Protein AF-0000000071220854 (afdb_homodimer)

Solvent-accessible surface area (backbone atoms only — not comparable to full-atom values): 55830 Å² total; per-residue (Å²): 119,66,70,58,49,54,53,47,48,48,49,49,48,47,48,51,52,54,67,67,48,72,65,45,36,37,39,36,44,39,62,65,57,42,68,79,67,50,44,60,49,50,54,44,56,51,50,40,38,72,66,55,21,32,37,39,38,36,27,36,70,72,73,80,92,71,87,46,96,46,49,45,75,45,78,46,44,78,38,34,65,64,55,69,74,56,58,48,50,59,39,39,71,69,65,60,48,50,63,56,44,46,71,75,58,38,54,66,44,38,51,50,29,43,45,51,56,66,64,28,68,72,53,40,57,50,70,34,88,85,41,83,66,75,52,51,34,32,38,35,50,60,79,73,43,64,34,63,54,51,54,32,64,76,52,69,32,38,31,33,34,36,20,62,83,43,81,44,64,62,58,33,47,48,45,30,40,78,72,49,47,35,38,66,63,34,28,75,46,29,83,69,37,42,82,88,64,57,69,68,59,41,47,50,31,44,53,53,48,53,50,49,45,51,44,41,63,72,42,52,48,54,53,28,44,53,57,33,30,73,77,70,40,92,69,75,64,53,67,61,56,57,55,57,43,25,36,34,44,28,49,45,43,62,77,74,38,68,29,46,56,35,51,60,31,60,43,66,30,58,67,54,57,61,63,93,74,58,60,81,68,56,69,69,57,43,52,53,54,69,62,23,82,75,13,28,33,41,36,39,45,68,93,74,36,51,55,65,68,48,54,66,69,56,53,49,45,51,44,57,49,49,62,70,43,84,36,32,33,42,33,45,27,71,56,88,64,86,86,61,43,91,54,49,45,76,34,66,76,70,63,59,67,37,53,55,59,38,85,40,54,44,36,36,37,29,23,23,48,68,68,56,52,43,47,29,34,72,52,41,43,27,35,41,17,38,42,48,62,59,54,8,42,29,44,20,50,43,35,31,75,66,44,24,33,42,67,51,56,67,85,72,63,46,69,66,57,51,48,51,50,53,52,45,56,58,67,41,60,60,22,48,55,37,23,45,52,51,28,51,57,72,68,65,59,97,61,59,54,55,61,50,51,46,50,50,54,50,45,30,48,77,54,72,23,36,68,51,32,42,28,63,55,36,79,43,59,74,54,58,53,84,42,45,54,53,50,48,50,50,44,54,53,49,50,50,52,53,52,50,51,50,49,50,50,50,50,49,49,52,50,50,54,51,50,53,54,53,53,55,55,60,68,74,105,119,70,71,57,49,54,52,47,49,49,49,49,48,47,48,52,52,54,67,66,50,72,64,45,35,37,38,34,43,40,63,64,59,43,68,79,67,51,44,61,47,50,54,43,56,51,49,41,38,73,65,55,22,32,35,41,38,37,27,34,69,73,73,79,93,70,88,48,96,47,47,43,75,46,78,46,44,77,37,34,65,65,56,69,74,56,57,46,51,57,39,38,70,70,64,61,46,51,62,55,44,46,73,74,60,38,57,66,44,38,50,49,30,44,46,50,57,69,63,26,68,72,53,40,56,50,69,34,90,86,39,82,65,73,51,50,34,32,38,35,51,60,83,71,45,63,33,62,53,51,54,30,64,76,50,69,30,39,32,34,35,36,19,64,82,41,82,44,66,64,57,33,47,48,46,29,40,79,70,48,49,36,39,64,65,34,28,74,47,29,81,69,38,42,80,88,65,55,69,68,60,42,46,50,31,44,51,53,47,53,51,49,45,51,44,41,65,70,44,52,49,54,52,27,45,54,56,32,31,74,77,72,39,92,69,77,63,52,67,59,56,57,55,57,40,26,36,34,44,27,48,46,45,62,77,74,38,70,30,46,55,36,52,61,32,58,44,68,30,60,66,55,58,62,62,95,74,57,61,79,68,57,68,69,58,43,52,53,54,70,62,23,82,75,13,27,33,40,35,38,44,68,92,74,37,52,55,65,67,46,56,68,68,56,53,49,45,51,44,57,46,49,60,68,43,86,37,32,33,41,32,46,27,72,54,88,62,86,85,60,42,91,52,49,46,75,35,65,76,70,62,57,67,38,54,54,60,37,85,41,54,44,35,37,36,29,23,23,49,67,70,57,51,43,46,29,34,71,54,42,41,26,35,41,17,36,43,46,62,58,54,8,42,30,44,20,50,45,36,31,74,65,44,24,34,41,69,51,57,68,85,72,64,46,67,65,58,52,49,50,49,54,51,44,57,58,67,42,60,62,23,48,55,38,24,45,53,51,29,51,58,71,66,66,58,99,61,59,56,55,60,50,52,47,50,49,55,51,44,32,49,76,53,73,21,36,65,52,33,43,28,64,56,36,79,46,60,74,55,58,51,83,42,46,55,53,50,47,52,52,45,53,52,49,50,51,51,52,52,50,52,49,50,48,50,49,51,49,50,52,50,50,52,51,51,53,52,53,53,55,55,60,70,75,104

Secondary structure (DSSP, 8-state):
-HHHHHHHHHHHHHHHHHHH----EEEEEE----HHHHGGGHHHHHHHHHTT-EEEEEESSPPTT---TTEEEEE-GGGGGGTTT--HHHHHHTT--HHHHIIIIIHHHHHHHHHHHHT-HHHHHHHSTT-----SEEEEE-SS-GGGGHHHHHHT--EEEEEBTB--HHHHHHTT----TTSTT-GGGGGG--SS--HHHHHHHHHHHHHHHHHIIIIIHHHHHHHHHHHH-S-S-HHHHHHT--EEEEE--GGGS----B-TTEEEE--TT--SSPPPPPHHHHHHHHT-TT-EEEEE-TTTS-GGGS-HHHHHHHHHHHHHSSSEEEEE-SS--TT--TTEEEESS--HHHHHHSTTEEEEEE---HHHHHHHHHHT--EEE---STTHHHHHHHHHHTTSEEE--TTT--HHHHHHHHHHHHH-HHHHHHHHHHHHHHH--SS-HHHHHHHHHHHHHHTTS-GGGS-GGGGS-GGGGGGHHHHHHHHHHHHHHHHHHHHHHHHHHHHHHHHHHHHHHHHH-/-HHHHHHHHHHHHHHHHHHH----EEEEEE----HHHHGGGHHHHHHHHHTT-EEEEEESSPPTT---TTEEEEE-GGGGGGTTT--HHHHHHTT--HHHHIIIIIHHHHHHHHHHHHT-HHHHHHHSTT-----SEEEEE-SS-GGGGHHHHHHT--EEEEEBTB--HHHHHHTT----TTSTT-GGGGGG--SS--HHHHHHHHHHHHHHHHHIIIIIHHHHHHHHHHHH-S-S-HHHHHHT--EEEEE--GGGS----B-TTEEEE--TT--SSPPPPPHHHHHHHHT-TT-EEEEE-TTTS-GGGS-HHHHHHHHHHHHHSSSEEEEE-SS--TT--TTEEEESS--HHHHHHSTTEEEEEE---HHHHHHHHHHT--EEE---STTHHHHHHHHHHTTSEEE--GGG--HHHHHHHHHHHHH-HHHHHHHHHHHHHHH--SS-HHHHHHHHHHHHHHTTS-GGGS-GGGGS-GGGGGGHHHHHHHHHHHHHHHHHHHHHHHHHHHHHHHHHHHHHHHHH-

Structure (mmCIF, N/CA/C/O backbone):
data_AF-0000000071220854-model_v1
#
loop_
_entity.id
_entity.type
_entity.pdbx_description
1 polymer 'UDP-glycosyltransferase UGT5-like'
#
loop_
_atom_site.group_PDB
_atom_site.id
_atom_site.type_symbol
_atom_site.label_atom_id
_atom_site.label_alt_id
_atom_site.label_comp_id
_atom_site.label_asym_id
_atom_site.label_entity_id
_atom_site.label_seq_id
_atom_site.pdbx_PDB_ins_code
_atom_site.Cartn_x
_atom_site.Cartn_y
_atom_site.Cartn_z
_atom_site.occupancy
_atom_site.B_iso_or_equiv
_atom_site.auth_seq_id
_atom_site.auth_comp_id
_atom_site.auth_asym_id
_atom_site.auth_atom_id
_atom_site.pdbx_PDB_model_num
ATOM 1 N N . MET A 1 1 ? 38.562 12.055 -43.438 1 40.16 1 MET A N 1
ATOM 2 C CA . MET A 1 1 ? 37.5 11.094 -43.125 1 40.16 1 MET A CA 1
ATOM 3 C C . MET A 1 1 ? 37.25 11.023 -41.625 1 40.16 1 MET A C 1
ATOM 5 O O . MET A 1 1 ? 36.25 10.453 -41.188 1 40.16 1 MET A O 1
ATOM 9 N N . LYS A 1 2 ? 38.25 11.383 -40.844 1 58.16 2 LYS A N 1
ATOM 10 C CA . LYS A 1 2 ? 38.156 11.312 -39.406 1 58.16 2 LYS A CA 1
ATOM 11 C C . LYS A 1 2 ? 37.312 12.438 -38.844 1 58.16 2 LYS A C 1
ATOM 13 O O . LYS A 1 2 ? 36.594 12.242 -37.844 1 58.16 2 LYS A O 1
ATOM 18 N N . HIS A 1 3 ? 37.312 13.57 -39.438 1 63.38 3 HIS A N 1
ATOM 19 C CA . HIS A 1 3 ? 36.531 14.688 -38.906 1 63.38 3 HIS A CA 1
ATOM 20 C C . HIS A 1 3 ? 35.062 14.461 -39.094 1 63.38 3 HIS A C 1
ATOM 22 O O . HIS A 1 3 ? 34.25 14.898 -38.281 1 63.38 3 HIS A O 1
ATOM 28 N N . HIS A 1 4 ? 34.719 13.586 -40.031 1 66.75 4 HIS A N 1
ATOM 29 C CA . HIS A 1 4 ? 33.312 13.367 -40.312 1 66.75 4 HIS A CA 1
ATOM 30 C C . HIS A 1 4 ? 32.719 12.352 -39.344 1 66.75 4 HIS A C 1
ATOM 32 O O . HIS A 1 4 ? 31.531 12.445 -38.969 1 66.75 4 HIS A O 1
ATOM 38 N N . LEU A 1 5 ? 33.594 11.602 -38.781 1 67.5 5 LEU A N 1
ATOM 39 C CA . LEU A 1 5 ? 33.094 10.578 -37.875 1 67.5 5 LEU A CA 1
ATOM 40 C C . LEU A 1 5 ? 32.812 11.172 -36.5 1 67.5 5 LEU A C 1
ATOM 42 O O . LEU A 1 5 ? 31.797 10.812 -35.875 1 67.5 5 LEU A O 1
ATOM 46 N N . SER A 1 6 ? 33.656 12.133 -36.156 1 69.44 6 SER A N 1
ATOM 47 C CA . SER A 1 6 ? 33.438 12.758 -34.875 1 69.44 6 SER A CA 1
ATOM 48 C C . SER A 1 6 ? 32.156 13.586 -34.875 1 69.44 6 SER A C 1
ATOM 50 O O . SER A 1 6 ? 31.375 13.57 -33.938 1 69.44 6 SER A O 1
ATOM 52 N N . SER A 1 7 ? 31.969 14.227 -36 1 69.44 7 SER A N 1
ATOM 53 C CA . SER A 1 7 ? 30.75 15.016 -36.125 1 69.44 7 SER A CA 1
ATOM 54 C C . SER A 1 7 ? 29.516 14.125 -36.188 1 69.44 7 SER A C 1
ATOM 56 O O . SER A 1 7 ? 28.469 14.445 -35.594 1 69.44 7 SER A O 1
ATOM 58 N N . LEU A 1 8 ? 29.672 13.047 -36.812 1 70.38 8 LEU A N 1
ATOM 59 C CA . LEU A 1 8 ? 28.547 12.109 -36.906 1 70.38 8 LEU A CA 1
ATOM 60 C C . LEU A 1 8 ? 28.266 11.484 -35.531 1 70.38 8 LEU A C 1
ATOM 62 O O . LEU A 1 8 ? 27.094 11.336 -35.156 1 70.38 8 LEU A O 1
ATOM 66 N N . LEU A 1 9 ? 29.297 11.172 -34.875 1 71.25 9 LEU A N 1
ATOM 67 C CA . LEU A 1 9 ? 29.109 10.625 -33.531 1 71.25 9 LEU A CA 1
ATOM 68 C C . LEU A 1 9 ? 28.484 11.656 -32.594 1 71.25 9 LEU A C 1
ATOM 70 O O . LEU A 1 9 ? 27.641 11.32 -31.766 1 71.25 9 LEU A O 1
ATOM 74 N N . PHE A 1 10 ? 28.938 12.852 -32.844 1 71 10 PHE A N 1
ATOM 75 C CA . PHE A 1 10 ? 28.344 13.938 -32.062 1 71 10 PHE A CA 1
ATOM 76 C C . PHE A 1 10 ? 26.859 14.109 -32.406 1 71 10 PHE A C 1
ATOM 78 O O . PHE A 1 10 ? 26.031 14.234 -31.5 1 71 10 PHE A O 1
ATOM 85 N N . VAL A 1 11 ? 26.547 14.031 -33.656 1 69.56 11 VAL A N 1
ATOM 86 C CA . VAL A 1 11 ? 25.156 14.164 -34.062 1 69.56 11 VAL A CA 1
ATOM 87 C C . VAL A 1 11 ? 24.359 12.961 -33.594 1 69.56 11 VAL A C 1
ATOM 89 O O . VAL A 1 11 ? 23.234 13.109 -33.125 1 69.56 11 VAL A O 1
ATOM 92 N N . LEU A 1 12 ? 24.906 11.844 -33.594 1 67 12 LEU A N 1
ATOM 93 C CA . LEU A 1 12 ? 24.219 10.648 -33.156 1 67 12 LEU A CA 1
ATOM 94 C C . LEU A 1 12 ? 24.031 10.68 -31.625 1 67 12 LEU A C 1
ATOM 96 O O . LEU A 1 12 ? 22.984 10.266 -31.125 1 67 12 LEU A O 1
ATOM 100 N N . CYS A 1 13 ? 25.031 11.18 -31 1 63.41 13 CYS A N 1
ATOM 101 C CA . CYS A 1 13 ? 24.891 11.336 -29.562 1 63.41 13 CYS A CA 1
ATOM 102 C C . CYS A 1 13 ? 23.812 12.359 -29.219 1 63.41 13 CYS A C 1
ATOM 104 O O . CYS A 1 13 ? 23.016 12.141 -28.312 1 63.41 13 CYS A O 1
ATOM 106 N N . VAL A 1 14 ? 23.844 13.422 -29.969 1 61.84 14 VAL A N 1
ATOM 107 C CA . VAL A 1 14 ? 22.844 14.461 -29.75 1 61.84 14 VAL A CA 1
ATOM 108 C C . VAL A 1 14 ? 21.453 13.914 -30.094 1 61.84 14 VAL A C 1
ATOM 110 O O . VAL A 1 14 ? 20.484 14.18 -29.375 1 61.84 14 VAL A O 1
ATOM 113 N N . LEU A 1 15 ? 21.344 13.203 -31.125 1 59.09 15 LEU A N 1
ATOM 114 C CA . LEU A 1 15 ? 20.062 12.609 -31.484 1 59.09 15 LEU A CA 1
ATOM 115 C C . LEU A 1 15 ? 19.641 11.562 -30.453 1 59.09 15 LEU A C 1
ATOM 117 O O . LEU A 1 15 ? 18.453 11.445 -30.141 1 59.09 15 LEU A O 1
ATOM 121 N N . TYR A 1 16 ? 20.578 10.852 -29.984 1 55.94 16 TYR A N 1
ATOM 122 C CA . TYR A 1 16 ? 20.281 9.859 -28.953 1 55.94 16 TYR A CA 1
ATOM 123 C C . TYR A 1 16 ? 19.844 10.523 -27.656 1 55.94 16 TYR A C 1
ATOM 125 O O . TYR A 1 16 ? 18.891 10.086 -27.016 1 55.94 16 TYR A O 1
ATOM 133 N N . ILE A 1 17 ? 20.578 11.562 -27.359 1 55.78 17 ILE A N 1
ATOM 134 C CA . ILE A 1 17 ? 20.188 12.312 -26.172 1 55.78 17 ILE A CA 1
ATOM 135 C C . ILE A 1 17 ? 18.844 13.008 -26.422 1 55.78 17 ILE A C 1
ATOM 137 O O . ILE A 1 17 ? 17.984 13.062 -25.547 1 55.78 17 ILE A O 1
ATOM 141 N N . ALA A 1 18 ? 18.719 13.672 -27.578 1 54.28 18 ALA A N 1
ATOM 142 C CA . ALA A 1 18 ? 17.453 14.305 -27.938 1 54.28 18 ALA A CA 1
ATOM 143 C C . ALA A 1 18 ? 16.328 13.273 -27.984 1 54.28 18 ALA A C 1
ATOM 145 O O . ALA A 1 18 ? 15.172 13.594 -27.672 1 54.28 18 ALA A O 1
ATOM 146 N N . GLY A 1 19 ? 16.484 12.148 -28.531 1 51.16 19 GLY A N 1
ATOM 147 C CA . GLY A 1 19 ? 15.5 11.078 -28.562 1 51.16 19 GLY A CA 1
ATOM 148 C C . GLY A 1 19 ? 15.055 10.641 -27.172 1 51.16 19 GLY A C 1
ATOM 149 O O . GLY A 1 19 ? 13.938 10.156 -27 1 51.16 19 GLY A O 1
ATOM 150 N N . GLN A 1 20 ? 16 10.625 -26.281 1 52.34 20 GLN A N 1
ATOM 151 C CA . GLN A 1 20 ? 15.688 10.141 -24.938 1 52.34 20 GLN A CA 1
ATOM 152 C C . GLN A 1 20 ? 14.914 11.18 -24.141 1 52.34 20 GLN A C 1
ATOM 154 O O . GLN A 1 20 ? 14.234 10.852 -23.172 1 52.34 20 GLN A O 1
ATOM 159 N N . SER A 1 21 ? 15.117 12.461 -24.438 1 59.91 21 SER A N 1
ATOM 160 C CA . SER A 1 21 ? 14.445 13.414 -23.547 1 59.91 21 SER A CA 1
ATOM 161 C C . SER A 1 21 ? 13.086 13.812 -24.094 1 59.91 21 SER A C 1
ATOM 163 O O . SER A 1 21 ? 12.992 14.539 -25.094 1 59.91 21 SER A O 1
ATOM 165 N N . GLU A 1 22 ? 12.133 12.969 -24.062 1 76.69 22 GLU A N 1
ATOM 166 C CA . GLU A 1 22 ? 10.773 13.359 -24.422 1 76.69 22 GLU A CA 1
ATOM 167 C C . GLU A 1 22 ? 10.328 14.594 -23.641 1 76.69 22 GLU A C 1
ATOM 169 O O . GLU A 1 22 ? 10.492 14.648 -22.422 1 76.69 22 GLU A O 1
ATOM 174 N N . CYS A 1 23 ? 10.266 15.734 -24.266 1 91.81 23 CYS A N 1
ATOM 175 C CA . CYS A 1 23 ? 9.734 16.969 -23.703 1 91.81 23 CYS A CA 1
ATOM 176 C C . CYS A 1 23 ? 8.211 16.906 -23.594 1 91.81 23 CYS A C 1
ATOM 178 O O . CYS A 1 23 ? 7.52 16.844 -24.609 1 91.81 23 CYS A O 1
ATOM 180 N N . TYR A 1 24 ? 7.754 16.781 -22.391 1 97.75 24 TYR A N 1
ATOM 181 C CA . TYR A 1 24 ? 6.316 16.719 -22.141 1 97.75 24 TYR A CA 1
ATOM 182 C C . TYR A 1 24 ? 5.777 18.078 -21.719 1 97.75 24 TYR A C 1
ATOM 184 O O . TYR A 1 24 ? 6.535 18.938 -21.266 1 97.75 24 TYR A O 1
ATOM 192 N N . LYS A 1 25 ? 4.566 18.328 -22 1 98.44 25 LYS A N 1
ATOM 193 C CA . LYS A 1 25 ? 3.855 19.5 -21.5 1 98.44 25 LYS A CA 1
ATOM 194 C C . LYS A 1 25 ? 2.986 19.141 -20.297 1 98.44 25 LYS A C 1
ATOM 196 O O . LYS A 1 25 ? 2.096 18.297 -20.391 1 98.44 25 LYS A O 1
ATOM 201 N N . ILE A 1 26 ? 3.209 19.797 -19.156 1 98.81 26 ILE A N 1
ATOM 202 C CA . ILE A 1 26 ? 2.646 19.406 -17.875 1 98.81 26 ILE A CA 1
ATOM 203 C C . ILE A 1 26 ? 1.791 20.547 -17.312 1 98.81 26 ILE A C 1
ATOM 205 O O . ILE A 1 26 ? 2.23 21.703 -17.266 1 98.81 26 ILE A O 1
ATOM 209 N N . LEU A 1 27 ? 0.554 20.25 -16.969 1 98.88 27 LEU A N 1
ATOM 210 C CA . LEU A 1 27 ? -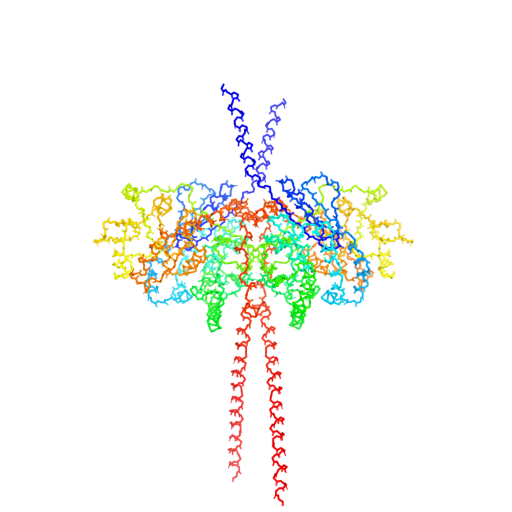0.318 21.188 -16.25 1 98.88 27 LEU A CA 1
ATOM 211 C C . LEU A 1 27 ? -0.376 20.844 -14.773 1 98.88 27 LEU A C 1
ATOM 213 O O . LEU A 1 27 ? -0.54 19.672 -14.398 1 98.88 27 LEU A O 1
ATOM 217 N N . ALA A 1 28 ? -0.151 21.797 -13.93 1 98.88 28 ALA A N 1
ATOM 218 C CA . ALA A 1 28 ? -0.3 21.625 -12.484 1 98.88 28 ALA A CA 1
ATOM 219 C C . ALA A 1 28 ? -1.183 22.719 -11.898 1 98.88 28 ALA A C 1
ATOM 221 O O . ALA A 1 28 ? -0.989 23.906 -12.188 1 98.88 28 ALA A O 1
ATOM 222 N N . ILE A 1 29 ? -2.215 22.328 -11.125 1 98.75 29 ILE A N 1
ATOM 223 C CA . ILE A 1 29 ? -3.115 23.297 -10.508 1 98.75 29 ILE A CA 1
ATOM 224 C C . ILE A 1 29 ? -3.199 23.031 -9.008 1 98.75 29 ILE A C 1
ATOM 226 O O . ILE A 1 29 ? -3.637 21.953 -8.578 1 98.75 29 ILE A O 1
ATOM 230 N N . VAL A 1 30 ? -2.795 23.922 -8.18 1 98.19 30 VAL A N 1
ATOM 231 C CA . VAL A 1 30 ? -2.916 23.906 -6.723 1 98.19 30 VAL A CA 1
ATOM 232 C C . VAL A 1 30 ? -3.705 25.125 -6.254 1 98.19 30 VAL A C 1
ATOM 234 O O . VAL A 1 30 ? -3.121 26.156 -5.906 1 98.19 30 VAL A O 1
ATOM 237 N N . PRO A 1 31 ? -5 24.969 -6.109 1 97 31 PRO A N 1
ATOM 238 C CA . PRO A 1 31 ? -5.887 26.109 -5.91 1 97 31 PRO A CA 1
ATOM 239 C C . PRO A 1 31 ? -5.836 26.656 -4.484 1 97 31 PRO A C 1
ATOM 241 O O . PRO A 1 31 ? -6.109 27.844 -4.266 1 97 31 PRO A O 1
ATOM 244 N N . SER A 1 32 ? -5.57 25.844 -3.512 1 94.5 32 SER A N 1
ATOM 245 C CA . SER A 1 32 ? -5.688 26.234 -2.111 1 94.5 32 SER A CA 1
ATOM 246 C C . SER A 1 32 ? -4.809 27.438 -1.8 1 94.5 32 SER A C 1
ATOM 248 O O . SER A 1 32 ? -3.594 27.406 -2.014 1 94.5 32 SER A O 1
ATOM 250 N N . PRO A 1 33 ? -5.449 28.547 -1.317 1 94.38 33 PRO A N 1
ATOM 251 C CA . PRO A 1 33 ? -4.656 29.734 -0.961 1 94.38 33 PRO A CA 1
ATOM 252 C C . PRO A 1 33 ? -3.984 29.594 0.403 1 94.38 33 PRO A C 1
ATOM 254 O O . PRO A 1 33 ? -4.32 30.328 1.335 1 94.38 33 PRO A O 1
ATOM 257 N N . SER A 1 34 ? -3.09 28.766 0.508 1 92.38 34 SER A N 1
ATOM 258 C CA . SER A 1 34 ? -2.293 28.469 1.694 1 92.38 34 SER A CA 1
ATOM 259 C C . SER A 1 34 ? -0.881 28.031 1.316 1 92.38 34 SER A C 1
ATOM 261 O O . SER A 1 34 ? -0.701 27.047 0.587 1 92.38 34 SER A O 1
ATOM 263 N N . TYR A 1 35 ? 0.013 28.734 1.867 1 92.19 35 TYR A N 1
ATOM 264 C CA . TYR A 1 35 ? 1.422 28.531 1.546 1 92.19 35 TYR A CA 1
ATOM 265 C C . TYR A 1 35 ? 1.845 27.094 1.815 1 92.19 35 TYR A C 1
ATOM 267 O O . TYR A 1 35 ? 2.588 26.5 1.029 1 92.19 35 TYR A O 1
ATOM 275 N N . SER A 1 36 ? 1.349 26.5 2.867 1 91.69 36 SER A N 1
ATOM 276 C CA . SER A 1 36 ? 1.745 25.172 3.305 1 91.69 36 SER A CA 1
ATOM 277 C C . SER A 1 36 ? 1.299 24.109 2.309 1 91.69 36 SER A C 1
ATOM 279 O O . SER A 1 36 ? 1.855 23 2.275 1 91.69 36 SER A O 1
ATOM 281 N N . HIS A 1 37 ? 0.336 24.391 1.45 1 94.25 37 HIS A N 1
ATOM 282 C CA . HIS A 1 37 ? -0.145 23.438 0.455 1 94.25 37 HIS A CA 1
ATOM 283 C C . HIS A 1 37 ? 0.597 23.594 -0.867 1 94.25 37 HIS A C 1
ATOM 285 O O . HIS A 1 37 ? 0.519 22.734 -1.74 1 94.25 37 HIS A O 1
ATOM 291 N N . GLN A 1 38 ? 1.374 24.734 -0.983 1 96.19 38 GLN A N 1
ATOM 292 C CA . GLN A 1 38 ? 2.072 25.047 -2.225 1 96.19 38 GLN A CA 1
ATOM 293 C C . GLN A 1 38 ? 3.52 24.578 -2.18 1 96.19 38 GLN A C 1
ATOM 295 O O . GLN A 1 38 ? 3.998 23.938 -3.121 1 96.19 38 GLN A O 1
ATOM 300 N N . ILE A 1 39 ? 4.141 24.703 -1.049 1 95.19 39 ILE A N 1
ATOM 301 C CA . ILE A 1 39 ? 5.598 24.672 -0.971 1 95.19 39 ILE A CA 1
ATOM 302 C C . ILE A 1 39 ? 6.098 23.234 -1.067 1 95.19 39 ILE A C 1
ATOM 304 O O . ILE A 1 39 ? 7.211 22.984 -1.537 1 95.19 39 ILE A O 1
ATOM 308 N N . PRO A 1 40 ? 5.336 22.234 -0.697 1 96.31 40 PRO A N 1
ATOM 309 C CA . PRO A 1 40 ? 5.855 20.875 -0.811 1 96.31 40 PRO A CA 1
ATOM 310 C C . PRO A 1 40 ? 6.137 20.469 -2.256 1 96.31 40 PRO A C 1
ATOM 312 O O . PRO A 1 40 ? 6.934 19.547 -2.502 1 96.31 40 PRO A O 1
ATOM 315 N N . TYR A 1 41 ? 5.547 21.109 -3.201 1 97.69 41 TYR A N 1
ATOM 316 C CA . TYR A 1 41 ? 5.617 20.641 -4.578 1 97.69 41 TYR A CA 1
ATOM 317 C C . TYR A 1 41 ? 6.484 21.547 -5.43 1 97.69 41 TYR A C 1
ATOM 319 O O . TYR A 1 41 ? 6.727 21.266 -6.605 1 97.69 41 TYR A O 1
ATOM 327 N N . ARG A 1 42 ? 7.004 22.641 -4.871 1 97.19 42 ARG A N 1
ATOM 328 C CA . ARG A 1 42 ? 7.77 23.625 -5.641 1 97.19 42 ARG A CA 1
ATOM 329 C C . ARG A 1 42 ? 8.977 22.969 -6.312 1 97.19 42 ARG A C 1
ATOM 331 O O . ARG A 1 42 ? 9.219 23.172 -7.5 1 97.19 42 ARG A O 1
ATOM 338 N N . ARG A 1 43 ? 9.664 22.141 -5.566 1 96.88 43 ARG A N 1
ATOM 339 C CA . ARG A 1 43 ? 10.852 21.5 -6.117 1 96.88 43 ARG A CA 1
ATOM 340 C C . ARG A 1 43 ? 10.484 20.531 -7.234 1 96.88 43 ARG A C 1
ATOM 342 O O . ARG A 1 43 ? 11.289 20.281 -8.141 1 96.88 43 ARG A O 1
ATOM 349 N N . LEU A 1 44 ? 9.336 19.906 -7.164 1 98.38 44 LEU A N 1
ATOM 350 C CA . LEU A 1 44 ? 8.898 19 -8.227 1 98.38 44 LEU A CA 1
ATOM 351 C C . LEU A 1 44 ? 8.727 19.766 -9.539 1 98.38 44 LEU A C 1
ATOM 353 O O . LEU A 1 44 ? 9.18 19.297 -10.594 1 98.38 44 LEU A O 1
ATOM 357 N N . TRP A 1 45 ? 8.086 21 -9.492 1 98.56 45 TRP A N 1
ATOM 358 C CA . TRP A 1 45 ? 7.922 21.812 -10.703 1 98.56 45 TRP A CA 1
ATOM 359 C C . TRP A 1 45 ? 9.273 22.156 -11.32 1 98.56 45 TRP A C 1
ATOM 361 O O . TRP A 1 45 ? 9.461 22.031 -12.531 1 98.56 45 TRP A O 1
ATOM 371 N N . LEU A 1 46 ? 10.141 22.516 -10.445 1 97.12 46 LEU A N 1
ATOM 372 C CA . LEU A 1 46 ? 11.461 22.922 -10.906 1 97.12 46 LEU A CA 1
ATOM 373 C C . LEU A 1 46 ? 12.219 21.734 -11.492 1 97.12 46 LEU A C 1
ATOM 375 O O . LEU A 1 46 ? 12.93 21.875 -12.492 1 97.12 46 LEU A O 1
ATOM 379 N N . GLU A 1 47 ? 12.117 20.562 -10.836 1 97.56 47 GLU A N 1
ATOM 380 C CA . GLU A 1 47 ? 12.773 19.359 -11.336 1 97.56 47 GLU A CA 1
ATOM 381 C C . GLU A 1 47 ? 12.227 18.953 -12.703 1 97.56 47 GLU A C 1
ATOM 383 O O . GLU A 1 47 ? 12.984 18.594 -13.602 1 97.56 47 GLU A O 1
ATOM 388 N N . LEU A 1 48 ? 10.898 19.016 -12.883 1 98.31 48 LEU A N 1
ATOM 389 C CA . LEU A 1 48 ? 10.281 18.688 -14.172 1 98.31 48 LEU A CA 1
ATOM 390 C C . LEU A 1 48 ? 10.742 19.656 -15.25 1 98.31 48 LEU A C 1
ATOM 392 O O . LEU A 1 48 ? 11.016 19.25 -16.375 1 98.31 48 LEU A O 1
ATOM 396 N N . HIS A 1 49 ? 10.867 20.938 -14.883 1 97.88 49 HIS A N 1
ATOM 397 C CA . HIS A 1 49 ? 11.391 21.938 -15.797 1 97.88 49 HIS A CA 1
ATOM 398 C C . HIS A 1 49 ? 12.852 21.656 -16.156 1 97.88 49 HIS A C 1
ATOM 400 O O . HIS A 1 49 ? 13.242 21.75 -17.312 1 97.88 49 HIS A O 1
ATOM 406 N N . ARG A 1 50 ? 13.648 21.344 -15.172 1 96.31 50 ARG A N 1
ATOM 407 C CA . ARG A 1 50 ? 15.062 21.031 -15.359 1 96.31 50 ARG A CA 1
ATOM 408 C C . ARG A 1 50 ? 15.25 19.875 -16.328 1 96.31 50 ARG A C 1
ATOM 410 O O . ARG A 1 50 ? 16.203 19.844 -17.094 1 96.31 50 ARG A O 1
ATOM 417 N N . ARG A 1 51 ? 14.336 18.953 -16.328 1 96.38 51 ARG A N 1
ATOM 418 C CA . ARG A 1 51 ? 14.391 17.766 -17.188 1 96.38 51 ARG A CA 1
ATOM 419 C C . ARG A 1 51 ? 13.992 18.125 -18.609 1 96.38 51 ARG A C 1
ATOM 421 O O . ARG A 1 51 ? 14 17.25 -19.5 1 96.38 51 ARG A O 1
ATOM 428 N N . GLY A 1 52 ? 13.562 19.344 -18.859 1 96.25 52 GLY A N 1
ATOM 429 C CA . GLY A 1 52 ? 13.297 19.797 -20.203 1 96.25 52 GLY A CA 1
ATOM 430 C C . GLY A 1 52 ? 11.812 19.859 -20.531 1 96.25 52 GLY A C 1
ATOM 431 O O . GLY A 1 52 ? 11.43 20.188 -21.656 1 96.25 52 GLY A O 1
ATOM 432 N N . HIS A 1 53 ? 10.93 19.672 -19.531 1 98.06 53 HIS A N 1
ATOM 433 C CA . HIS A 1 53 ? 9.492 19.703 -19.781 1 98.06 53 HIS A CA 1
ATOM 434 C C . HIS A 1 53 ? 8.953 21.125 -19.75 1 98.06 53 HIS A C 1
ATOM 436 O O . HIS A 1 53 ? 9.57 22.016 -19.156 1 98.06 53 HIS A O 1
ATOM 442 N N . GLU A 1 54 ? 7.887 21.359 -20.469 1 98.25 54 GLU A N 1
ATOM 443 C CA . GLU A 1 54 ? 7.109 22.578 -20.328 1 98.25 54 GLU A CA 1
ATOM 444 C C . GLU A 1 54 ? 6.109 22.484 -19.188 1 98.25 54 GLU A C 1
ATOM 446 O O . GLU A 1 54 ? 5.301 21.547 -19.141 1 98.25 54 GLU A O 1
ATOM 451 N N . VAL A 1 55 ? 6.195 23.422 -18.266 1 98.62 55 VAL A N 1
ATOM 452 C CA . VAL A 1 55 ? 5.344 23.375 -17.078 1 98.62 55 VAL A CA 1
ATOM 453 C C . VAL A 1 55 ? 4.414 24.578 -17.062 1 98.62 55 VAL A C 1
ATOM 455 O O . VAL A 1 55 ? 4.867 25.719 -17.203 1 98.62 55 VAL A O 1
ATOM 458 N N . VAL A 1 56 ? 3.156 24.375 -17 1 98.69 56 VAL A N 1
ATOM 459 C CA . VAL A 1 56 ? 2.15 25.391 -16.719 1 98.69 56 VAL A CA 1
ATOM 460 C C . VAL A 1 56 ? 1.605 25.188 -15.305 1 98.69 56 VAL A C 1
ATOM 462 O O . VAL A 1 56 ? 0.904 24.219 -15.031 1 98.69 56 VAL A O 1
ATOM 465 N N . LEU A 1 57 ? 1.932 26.125 -14.445 1 98.75 57 LEU A N 1
ATOM 466 C CA . LEU A 1 57 ? 1.59 26.016 -13.031 1 98.75 57 LEU A CA 1
ATOM 467 C C . LEU A 1 57 ? 0.57 27.078 -12.633 1 98.75 57 LEU A C 1
ATOM 469 O O . LEU A 1 57 ? 0.833 28.281 -12.766 1 98.75 57 LEU A O 1
ATOM 473 N N . VAL A 1 58 ? -0.631 26.672 -12.227 1 98.75 58 VAL A N 1
ATOM 474 C CA . VAL A 1 58 ? -1.617 27.547 -11.602 1 98.75 58 VAL A CA 1
ATOM 475 C C . VAL A 1 58 ? -1.457 27.516 -10.086 1 98.75 58 VAL A C 1
ATOM 477 O O . VAL A 1 58 ? -1.646 26.469 -9.461 1 98.75 58 VAL A O 1
ATOM 480 N N . THR A 1 59 ? -1.117 28.625 -9.469 1 98.12 59 THR A N 1
ATOM 481 C CA . THR A 1 59 ? -0.717 28.609 -8.07 1 98.12 59 THR A CA 1
ATOM 482 C C . THR A 1 59 ? -1.101 29.906 -7.375 1 98.12 59 THR A C 1
ATOM 484 O O . THR A 1 59 ? -1.158 30.953 -8.008 1 98.12 59 THR A O 1
ATOM 487 N N . ALA A 1 60 ? -1.418 29.781 -6.105 1 96.06 60 ALA A N 1
ATOM 488 C CA . ALA A 1 60 ? -1.668 30.969 -5.281 1 96.06 60 ALA A CA 1
ATOM 489 C C . ALA A 1 60 ? -0.362 31.562 -4.758 1 96.06 60 ALA A C 1
ATOM 491 O O . ALA A 1 60 ? -0.347 32.656 -4.215 1 96.06 60 ALA A O 1
ATOM 492 N N . ASP A 1 61 ? 0.742 30.859 -4.949 1 96 61 ASP A N 1
ATOM 493 C CA . ASP A 1 61 ? 2.053 31.281 -4.473 1 96 61 ASP A CA 1
ATOM 494 C C . ASP A 1 61 ? 3.113 31.125 -5.555 1 96 61 ASP A C 1
ATOM 496 O O . ASP A 1 61 ? 3.965 30.234 -5.469 1 96 61 ASP A O 1
ATOM 500 N N . PRO A 1 62 ? 3.111 32 -6.488 1 97.19 62 PRO A N 1
ATOM 501 C CA . PRO A 1 62 ? 4.098 31.891 -7.566 1 97.19 62 PRO A CA 1
ATOM 502 C C . PRO A 1 62 ? 5.535 31.828 -7.047 1 97.19 62 PRO A C 1
ATOM 504 O O . PRO A 1 62 ? 5.867 32.531 -6.078 1 97.19 62 PRO A O 1
ATOM 507 N N . ILE A 1 63 ? 6.293 31.016 -7.66 1 96 63 ILE A N 1
ATOM 508 C CA . ILE A 1 63 ? 7.715 30.906 -7.355 1 96 63 ILE A CA 1
ATOM 509 C C . ILE A 1 63 ? 8.469 32.094 -7.93 1 96 63 ILE A C 1
ATOM 511 O O . ILE A 1 63 ? 8.367 32.375 -9.125 1 96 63 ILE A O 1
ATOM 515 N N . PRO A 1 64 ? 9.203 32.75 -7.148 1 92.81 64 PRO A N 1
ATOM 516 C CA . PRO A 1 64 ? 9.875 33.969 -7.637 1 92.81 64 PRO A CA 1
ATOM 517 C C . PRO A 1 64 ? 11.055 33.656 -8.555 1 92.81 64 PRO A C 1
ATOM 519 O O . PRO A 1 64 ? 11.641 32.562 -8.461 1 92.81 64 PRO A O 1
ATOM 522 N N . ASN A 1 65 ? 11.414 34.5 -9.43 1 90.62 65 ASN A N 1
ATOM 523 C CA . ASN A 1 65 ? 12.648 34.562 -10.211 1 90.62 65 ASN A CA 1
ATOM 524 C C . ASN A 1 65 ? 12.742 33.406 -11.203 1 90.62 65 ASN A C 1
ATOM 526 O O . ASN A 1 65 ? 13.805 32.812 -11.359 1 90.62 65 ASN A O 1
ATOM 530 N N . ILE A 1 66 ? 11.578 33 -11.625 1 92.44 66 ILE A N 1
ATOM 531 C CA . ILE A 1 66 ? 11.57 32 -12.703 1 92.44 66 ILE A CA 1
ATOM 532 C C . ILE A 1 66 ? 11.289 32.688 -14.031 1 92.44 66 ILE A C 1
ATOM 534 O O . ILE A 1 66 ? 10.219 33.281 -14.227 1 92.44 66 ILE A O 1
ATOM 538 N N . LYS A 1 67 ? 12.32 32.781 -14.914 1 89.94 67 LYS A N 1
ATOM 539 C CA . LYS A 1 67 ? 12.172 33.375 -16.25 1 89.94 67 LYS A CA 1
ATOM 540 C C . LYS A 1 67 ? 12.5 32.344 -17.328 1 89.94 67 LYS A C 1
ATOM 542 O O . LYS A 1 67 ? 13.656 32.188 -17.719 1 89.94 67 LYS A O 1
ATOM 547 N N . SER A 1 68 ? 11.609 31.562 -17.703 1 93.69 68 SER A N 1
ATOM 548 C CA . SER A 1 68 ? 11.75 30.531 -18.719 1 93.69 68 SER A CA 1
ATOM 549 C C . SER A 1 68 ? 10.5 30.438 -19.578 1 93.69 68 SER A C 1
ATOM 551 O O . SER A 1 68 ? 9.383 30.5 -19.078 1 93.69 68 SER A O 1
ATOM 553 N N . PRO A 1 69 ? 10.672 30.406 -20.891 1 93.19 69 PRO A N 1
ATOM 554 C CA . PRO A 1 69 ? 9.508 30.266 -21.75 1 93.19 69 PRO A CA 1
ATOM 555 C C . PRO A 1 69 ? 8.805 28.922 -21.578 1 93.19 69 PRO A C 1
ATOM 557 O O . PRO A 1 69 ? 7.648 28.766 -21.969 1 93.19 69 PRO A O 1
ATOM 560 N N . ASN A 1 70 ? 9.539 27.922 -21 1 95.81 70 ASN A N 1
ATOM 561 C CA . ASN A 1 70 ? 8.953 26.594 -20.797 1 95.81 70 ASN A CA 1
ATOM 562 C C . ASN A 1 70 ? 8.383 26.438 -19.391 1 95.81 70 ASN A C 1
ATOM 564 O O . ASN A 1 70 ? 8.102 25.328 -18.953 1 95.81 70 ASN A O 1
ATOM 568 N N . PHE A 1 71 ? 8.297 27.531 -18.656 1 98.06 71 PHE A N 1
ATOM 569 C CA . PHE A 1 71 ? 7.703 27.547 -17.328 1 98.06 71 PHE A CA 1
ATOM 570 C C . PHE A 1 71 ? 6.734 28.719 -17.172 1 98.06 71 PHE A C 1
ATOM 572 O O . PHE A 1 71 ? 7.156 29.859 -16.984 1 98.06 71 PHE A O 1
ATOM 579 N N . THR A 1 72 ? 5.488 28.469 -17.266 1 97.94 72 THR A N 1
ATOM 580 C CA . THR A 1 72 ? 4.445 29.484 -17.156 1 97.94 72 THR A CA 1
ATOM 581 C C . THR A 1 72 ? 3.721 29.375 -15.82 1 97.94 72 THR A C 1
ATOM 583 O O . THR A 1 72 ? 3.307 28.297 -15.414 1 97.94 72 THR A O 1
ATOM 586 N N . GLN A 1 73 ? 3.633 30.453 -15.141 1 98.06 73 GLN A N 1
ATOM 587 C CA . GLN A 1 73 ? 2.875 30.5 -13.891 1 98.06 73 GLN A CA 1
ATOM 588 C C . GLN A 1 73 ? 1.64 31.375 -14.023 1 98.06 73 GLN A C 1
ATOM 590 O O . GLN A 1 73 ? 1.718 32.5 -14.562 1 98.06 73 GLN A O 1
ATOM 595 N N . ILE A 1 74 ? 0.528 30.859 -13.711 1 98.12 74 ILE A N 1
ATOM 596 C CA . ILE A 1 74 ? -0.729 31.594 -13.633 1 98.12 74 ILE A CA 1
ATOM 597 C C . ILE A 1 74 ? -1.054 31.891 -12.172 1 98.12 74 ILE A C 1
ATOM 599 O O . ILE A 1 74 ? -1.318 30.984 -11.383 1 98.12 74 ILE A O 1
ATOM 603 N N . ASP A 1 75 ? -1.066 33.156 -11.836 1 97.62 75 ASP A N 1
ATOM 604 C CA . ASP A 1 75 ? -1.184 33.625 -10.461 1 97.62 75 ASP A CA 1
ATOM 605 C C . ASP A 1 75 ? -2.646 33.75 -10.039 1 97.62 75 ASP A C 1
ATOM 607 O O . ASP A 1 75 ? -3.41 34.531 -10.602 1 97.62 75 ASP A O 1
ATOM 611 N N . ILE A 1 76 ? -3.035 32.969 -9.039 1 97.25 76 ILE A N 1
ATOM 612 C CA . ILE A 1 76 ? -4.391 33.031 -8.508 1 97.25 76 ILE A CA 1
ATOM 613 C C . ILE A 1 76 ? -4.348 33.469 -7.043 1 97.25 76 ILE A C 1
ATOM 615 O O . ILE A 1 76 ? -5.172 33.062 -6.234 1 97.25 76 ILE A O 1
ATOM 619 N N . SER A 1 77 ? -3.375 34.25 -6.645 1 95.56 77 SER A N 1
ATOM 620 C CA . SER A 1 77 ? -3.129 34.656 -5.27 1 95.56 77 SER A CA 1
ATOM 621 C C . SER A 1 77 ? -4.277 35.5 -4.738 1 95.56 77 SER A C 1
ATOM 623 O O . SER A 1 77 ? -4.406 35.688 -3.525 1 95.56 77 SER A O 1
ATOM 625 N N . LYS A 1 78 ? -5.172 36.062 -5.598 1 93.44 78 LYS A N 1
ATOM 626 C CA . LYS A 1 78 ? -6.32 36.844 -5.164 1 93.44 78 LYS A CA 1
ATOM 627 C C . LYS A 1 78 ? -7.246 36.031 -4.27 1 93.44 78 LYS A C 1
ATOM 629 O O . LYS A 1 78 ? -8.031 36.594 -3.502 1 93.44 78 LYS A O 1
ATOM 634 N N . SER A 1 79 ? -7.07 34.719 -4.391 1 93.06 79 SER A N 1
ATOM 635 C CA . SER A 1 79 ? -7.938 33.844 -3.629 1 93.06 79 SER A CA 1
ATOM 636 C C . SER A 1 79 ? -7.586 33.844 -2.145 1 93.06 79 SER A C 1
ATOM 638 O O . SER A 1 79 ? -8.367 33.406 -1.309 1 93.06 79 SER A O 1
ATOM 640 N N . TYR A 1 80 ? -6.457 34.375 -1.709 1 91.06 80 TYR A N 1
ATOM 641 C CA . TYR A 1 80 ? -6.062 34.438 -0.307 1 91.06 80 TYR A CA 1
ATOM 642 C C . TYR A 1 80 ? -7.082 35.219 0.505 1 91.06 80 TYR A C 1
ATOM 644 O O . TYR A 1 80 ? -7.238 35 1.708 1 91.06 80 TYR A O 1
ATOM 652 N N . GLY A 1 81 ? -7.734 36.125 -0.108 1 85.56 81 GLY A N 1
ATOM 653 C CA . GLY A 1 81 ? -8.727 36.938 0.578 1 85.56 81 GLY A CA 1
ATOM 654 C C . GLY A 1 81 ? -9.844 36.125 1.194 1 85.56 81 GLY A C 1
ATOM 655 O O . GLY A 1 81 ? -10.422 36.5 2.207 1 85.56 81 GLY A O 1
ATOM 656 N N . SER A 1 82 ? -10.109 35 0.66 1 83.5 82 SER A N 1
ATOM 657 C CA . SER A 1 82 ? -11.219 34.156 1.109 1 83.5 82 SER A CA 1
ATOM 658 C C . SER A 1 82 ? -10.883 33.469 2.424 1 83.5 82 SER A C 1
ATOM 660 O O . SER A 1 82 ? -11.781 33.125 3.203 1 83.5 82 SER A O 1
ATOM 662 N N . VAL A 1 83 ? -9.617 33.219 2.717 1 83.25 83 VAL A N 1
ATOM 663 C CA . VAL A 1 83 ? -9.234 32.438 3.898 1 83.25 83 VAL A CA 1
ATOM 664 C C . VAL A 1 83 ? -8.773 33.406 5.004 1 83.25 83 VAL A C 1
ATOM 666 O O . VAL A 1 83 ? -8.82 33.031 6.188 1 83.25 83 VAL A O 1
ATOM 669 N N . ARG A 1 84 ? -8.375 34.531 4.672 1 79.19 84 ARG A N 1
ATOM 670 C CA . ARG A 1 84 ? -7.828 35.5 5.633 1 79.19 84 ARG A CA 1
ATOM 671 C C . ARG A 1 84 ? -8.906 35.969 6.609 1 79.19 84 ARG A C 1
ATOM 673 O O . ARG A 1 84 ? -8.594 36.438 7.699 1 79.19 84 ARG A O 1
ATOM 680 N N . SER A 1 85 ? -10.086 35.688 6.32 1 78.12 85 SER A N 1
ATOM 681 C CA . SER A 1 85 ? -11.156 36.125 7.203 1 78.12 85 SER A CA 1
ATOM 682 C C . SER A 1 85 ? -11.422 35.094 8.305 1 78.12 85 SER A C 1
ATOM 684 O O . SER A 1 85 ? -12.102 35.406 9.289 1 78.12 85 SER A O 1
ATOM 686 N N . LEU A 1 86 ? -10.828 33.969 8.172 1 85.19 86 LEU A N 1
ATOM 687 C CA . LEU A 1 86 ? -11.07 32.906 9.148 1 85.19 86 LEU A CA 1
ATOM 688 C C . LEU A 1 86 ? -10.141 33.062 10.344 1 85.19 86 LEU A C 1
ATOM 690 O O . LEU A 1 86 ? -8.945 33.312 10.18 1 85.19 86 LEU A O 1
ATOM 694 N N . ASP A 1 87 ? -10.672 33 11.508 1 89 87 ASP A N 1
ATOM 695 C CA . ASP A 1 87 ? -9.891 33 12.734 1 89 87 ASP A CA 1
ATOM 696 C C . ASP A 1 87 ? -9.805 31.578 13.312 1 89 87 ASP A C 1
ATOM 698 O O . ASP A 1 87 ? -10.656 31.172 14.117 1 89 87 ASP A O 1
ATOM 702 N N . PHE A 1 88 ? -8.734 30.891 13.016 1 89.5 88 PHE A N 1
ATOM 703 C CA . PHE A 1 88 ? -8.562 29.5 13.398 1 89.5 88 PHE A CA 1
ATOM 704 C C . PHE A 1 88 ? -8.461 29.359 14.914 1 89.5 88 PHE A C 1
ATOM 706 O O . PHE A 1 88 ? -8.93 28.375 15.484 1 89.5 88 PHE A O 1
ATOM 713 N N . VAL A 1 89 ? -7.844 30.344 15.562 1 93.06 89 VAL A N 1
ATOM 714 C CA . VAL A 1 89 ? -7.699 30.312 17.016 1 93.06 89 VAL A CA 1
ATOM 715 C C . VAL A 1 89 ? -9.07 30.375 17.672 1 93.06 89 VAL A C 1
ATOM 717 O O . VAL A 1 89 ? -9.367 29.609 18.594 1 93.06 89 VAL A O 1
ATOM 720 N N . GLN A 1 90 ? -9.867 31.266 17.156 1 91.75 90 GLN A N 1
ATOM 721 C CA . GLN A 1 90 ? -11.219 31.391 17.703 1 91.75 90 GLN A CA 1
ATOM 722 C C . GLN A 1 90 ? -11.992 30.094 17.531 1 91.75 90 GLN A C 1
ATOM 724 O O . GLN A 1 90 ? -12.719 29.672 18.438 1 91.75 90 GLN A O 1
ATOM 729 N N . MET A 1 91 ? -11.844 29.484 16.438 1 91.94 91 MET A N 1
ATOM 730 C CA . MET A 1 91 ? -12.539 28.219 16.172 1 91.94 91 MET A CA 1
ATOM 731 C C . MET A 1 91 ? -12.102 27.141 17.156 1 91.94 91 MET A C 1
ATOM 733 O O . MET A 1 91 ? -12.93 26.344 17.594 1 91.94 91 MET A O 1
ATOM 737 N N . ARG A 1 92 ? -10.805 27.125 17.438 1 93.25 92 ARG A N 1
ATOM 738 C CA . ARG A 1 92 ? -10.289 26.188 18.422 1 93.25 92 ARG A CA 1
ATOM 739 C C . ARG A 1 92 ? -10.938 26.406 19.781 1 93.25 92 ARG A C 1
ATOM 741 O O . ARG A 1 92 ? -11.367 25.453 20.438 1 93.25 92 ARG A O 1
ATOM 748 N N . TYR A 1 93 ? -11.039 27.594 20.203 1 93.56 93 TYR A N 1
ATOM 749 C CA . TYR A 1 93 ? -11.586 27.938 21.516 1 93.56 93 TYR A CA 1
ATOM 750 C C . TYR A 1 93 ? -13.094 27.703 21.547 1 93.56 93 TYR A C 1
ATOM 752 O O . TYR A 1 93 ? -13.664 27.469 22.609 1 93.56 93 TYR A O 1
ATOM 760 N N . GLU A 1 94 ? -13.734 27.656 20.391 1 92.62 94 GLU A N 1
ATOM 761 C CA . GLU A 1 94 ? -15.156 27.359 20.297 1 92.62 94 GLU A CA 1
ATOM 762 C C . GLU A 1 94 ? -15.398 25.844 20.266 1 92.62 94 GLU A C 1
ATOM 764 O O . GLU A 1 94 ? -16.531 25.391 20.344 1 92.62 94 GLU A O 1
ATOM 769 N N . GLY A 1 95 ? -14.32 25.125 20.156 1 90.81 95 GLY A N 1
ATOM 770 C CA . GLY A 1 95 ? -14.43 23.672 20.156 1 90.81 95 GLY A CA 1
ATOM 771 C C . GLY A 1 95 ? -14.898 23.109 18.828 1 90.81 95 GLY A C 1
ATOM 772 O O . GLY A 1 95 ? -15.469 22.016 18.781 1 90.81 95 GLY A O 1
ATOM 773 N N . LYS A 1 96 ? -14.672 23.797 17.812 1 90 96 LYS A N 1
ATOM 774 C CA . LYS A 1 96 ? -15.117 23.359 16.5 1 90 96 LYS A CA 1
ATOM 775 C C . LYS A 1 96 ? -14.25 22.203 15.984 1 90 96 LYS A C 1
ATOM 777 O O . LYS A 1 96 ? -13.023 22.281 16.016 1 90 96 LYS A O 1
ATOM 782 N N . ARG A 1 97 ? -14.93 21.172 15.5 1 89.5 97 ARG A N 1
ATOM 783 C CA . ARG A 1 97 ? -14.219 20.031 14.93 1 89.5 97 ARG A CA 1
ATOM 784 C C . ARG A 1 97 ? -14.031 20.203 13.422 1 89.5 97 ARG A C 1
ATOM 786 O O . ARG A 1 97 ? -14.82 20.875 12.766 1 89.5 97 ARG A O 1
ATOM 793 N N . TRP A 1 98 ? -13.023 19.547 12.945 1 90.31 98 TRP A N 1
ATOM 794 C CA . TRP A 1 98 ? -12.617 19.719 11.555 1 90.31 98 TRP A CA 1
ATOM 795 C C . TRP A 1 98 ? -13.773 19.406 10.609 1 90.31 98 TRP A C 1
ATOM 797 O O . TRP A 1 98 ? -14.07 20.188 9.695 1 90.31 98 TRP A O 1
ATOM 807 N N . LEU A 1 99 ? -14.406 18.25 10.797 1 90.88 99 LEU A N 1
ATOM 808 C CA . LEU A 1 99 ? -15.477 17.844 9.898 1 90.88 99 LEU A CA 1
ATOM 809 C C . LEU A 1 99 ? -16.641 18.828 9.945 1 90.88 99 LEU A C 1
ATOM 811 O O . LEU A 1 99 ? -17.25 19.125 8.914 1 90.88 99 LEU A O 1
ATOM 815 N N . GLN A 1 100 ? -16.859 19.391 11.125 1 88.5 100 GLN A N 1
ATOM 816 C CA . GLN A 1 100 ? -17.891 20.406 11.266 1 88.5 100 GLN A CA 1
ATOM 817 C C . GLN A 1 100 ? -17.484 21.688 10.547 1 88.5 100 GLN A C 1
ATOM 819 O O . GLN A 1 100 ? -18.312 22.312 9.867 1 88.5 100 GLN A O 1
ATOM 824 N N . PHE A 1 101 ? -16.266 22.047 10.75 1 89.62 101 PHE A N 1
ATOM 825 C CA . PHE A 1 101 ? -15.711 23.219 10.094 1 89.62 101 PHE A CA 1
ATOM 826 C C . PHE A 1 101 ? -15.844 23.109 8.578 1 89.62 101 PHE A C 1
ATOM 828 O O . PHE A 1 101 ? -16.266 24.062 7.918 1 89.62 101 PHE A O 1
ATOM 835 N N . MET A 1 102 ? -15.562 21.953 8.016 1 89.62 102 MET A N 1
ATOM 836 C CA . MET A 1 102 ? -15.609 21.719 6.574 1 89.62 102 MET A CA 1
ATOM 837 C C . MET A 1 102 ? -17.047 21.812 6.055 1 89.62 102 MET A C 1
ATOM 839 O O . MET A 1 102 ? -17.297 22.469 5.039 1 89.62 102 MET A O 1
ATOM 843 N N . GLU A 1 103 ? -17.906 21.25 6.758 1 88.31 103 GLU A N 1
ATOM 844 C CA . GLU A 1 103 ? -19.297 21.156 6.32 1 88.31 103 GLU A CA 1
ATOM 845 C C . GLU A 1 103 ? -20 22.516 6.457 1 88.31 103 GLU A C 1
ATOM 847 O O . GLU A 1 103 ? -20.797 22.891 5.598 1 88.31 103 GLU A O 1
ATOM 852 N N . GLU A 1 104 ? -19.641 23.266 7.504 1 86.19 104 GLU A N 1
ATOM 853 C CA . GLU A 1 104 ? -20.422 24.453 7.848 1 86.19 104 GLU A CA 1
ATOM 854 C C . GLU A 1 104 ? -19.781 25.719 7.273 1 86.19 104 GLU A C 1
ATOM 856 O O . GLU A 1 104 ? -20.484 26.672 6.945 1 86.19 104 GLU A O 1
ATOM 861 N N . GLU A 1 105 ? -18.453 25.703 7.164 1 85 105 GLU A N 1
ATOM 862 C CA . GLU A 1 105 ? -17.812 26.984 6.918 1 85 105 GLU A CA 1
ATOM 863 C C . GLU A 1 105 ? -16.969 26.953 5.641 1 85 105 GLU A C 1
ATOM 865 O O . GLU A 1 105 ? -16.766 27.984 5 1 85 105 GLU A O 1
ATOM 870 N N . MET A 1 106 ? -16.578 25.844 5.242 1 87.12 106 MET A N 1
ATOM 871 C CA . MET A 1 106 ? -15.484 25.828 4.266 1 87.12 106 MET A CA 1
ATOM 872 C C . MET A 1 106 ? -16.031 25.719 2.848 1 87.12 106 MET A C 1
ATOM 874 O O . MET A 1 106 ? -15.367 26.125 1.891 1 87.12 106 MET A O 1
ATOM 878 N N . LEU A 1 107 ? -17.219 25.219 2.68 1 87.62 107 LEU A N 1
ATOM 879 C CA . LEU A 1 107 ? -17.734 24.922 1.341 1 87.62 107 LEU A CA 1
ATOM 880 C C . LEU A 1 107 ? -17.781 26.203 0.499 1 87.62 107 LEU A C 1
ATOM 882 O O . LEU A 1 107 ? -17.344 26.203 -0.651 1 87.62 107 LEU A O 1
ATOM 886 N N . PRO A 1 108 ? -18.25 27.344 1.062 1 88.88 108 PRO A N 1
ATOM 887 C CA . PRO A 1 108 ? -18.266 28.578 0.268 1 88.88 108 PRO A CA 1
ATOM 888 C C . PRO A 1 108 ? -16.859 29.062 -0.086 1 88.88 108 PRO A C 1
ATOM 890 O O . PRO A 1 108 ? -16.656 29.625 -1.161 1 88.88 108 PRO A O 1
ATOM 893 N N . ILE A 1 109 ? -15.969 28.922 0.784 1 91.31 109 ILE A N 1
ATOM 894 C CA . ILE A 1 109 ? -14.586 29.328 0.56 1 91.31 109 ILE A CA 1
ATOM 895 C C . ILE A 1 109 ? -13.977 28.484 -0.557 1 91.31 109 ILE A C 1
ATOM 897 O O . ILE A 1 109 ? -13.305 29.016 -1.447 1 91.31 109 ILE A O 1
ATOM 901 N N . ILE A 1 110 ? -14.234 27.219 -0.522 1 93 110 ILE A N 1
ATOM 902 C CA . ILE A 1 110 ? -13.75 26.281 -1.538 1 93 110 ILE A CA 1
ATOM 903 C C . ILE A 1 110 ? -14.312 26.672 -2.904 1 93 110 ILE A C 1
ATOM 905 O O . ILE A 1 110 ? -13.578 26.703 -3.898 1 93 110 ILE A O 1
ATOM 909 N N . GLU A 1 111 ? -15.555 26.953 -2.904 1 93.38 111 GLU A N 1
ATOM 910 C CA . GLU A 1 111 ? -16.188 27.391 -4.152 1 93.38 111 GLU A CA 1
ATOM 911 C C . GLU A 1 111 ? -15.523 28.641 -4.703 1 93.38 111 GLU A C 1
ATOM 913 O O . GLU A 1 111 ? -15.289 28.75 -5.91 1 93.38 111 GLU A O 1
ATOM 918 N N . PHE A 1 112 ? -15.211 29.531 -3.838 1 93.38 112 PHE A N 1
ATOM 919 C CA . PHE A 1 112 ? -14.625 30.797 -4.246 1 93.38 112 PHE A CA 1
ATOM 920 C C . PHE A 1 112 ? -13.258 30.594 -4.883 1 93.38 112 PHE A C 1
ATOM 922 O O . PHE A 1 112 ? -13 31.078 -5.988 1 93.38 112 PHE A O 1
ATOM 929 N N . TYR A 1 113 ? -12.398 29.906 -4.215 1 94.25 113 TYR A N 1
ATOM 930 C CA . TYR A 1 113 ? -11.055 29.812 -4.781 1 94.25 113 TYR A CA 1
ATOM 931 C C . TYR A 1 113 ? -11.023 28.859 -5.965 1 94.25 113 TYR A C 1
ATOM 933 O O . TYR A 1 113 ? -10.172 28.969 -6.848 1 94.25 113 TYR A O 1
ATOM 941 N N . THR A 1 114 ? -11.938 27.875 -5.992 1 97.25 114 THR A N 1
ATOM 942 C CA . THR A 1 114 ? -12.055 27.016 -7.172 1 97.25 114 THR A CA 1
ATOM 943 C C . THR A 1 114 ? -12.508 27.828 -8.383 1 97.25 114 THR A C 1
ATOM 945 O O . THR A 1 114 ? -11.969 27.672 -9.477 1 97.25 114 THR A O 1
ATOM 948 N N . GLU A 1 115 ? -13.461 28.688 -8.156 1 97 115 GLU A N 1
ATOM 949 C CA . GLU A 1 115 ? -13.945 29.547 -9.242 1 97 115 GLU A CA 1
ATOM 950 C C . GLU A 1 115 ? -12.867 30.516 -9.703 1 97 115 GLU A C 1
ATOM 952 O O . GLU A 1 115 ? -12.781 30.844 -10.883 1 97 115 GLU A O 1
ATOM 957 N N . THR A 1 116 ? -12.047 30.984 -8.758 1 97.25 116 THR A N 1
ATOM 958 C CA . THR A 1 116 ? -10.93 31.859 -9.117 1 97.25 116 THR A CA 1
ATOM 959 C C . THR A 1 116 ? -10.016 31.172 -10.125 1 97.25 116 THR A C 1
ATOM 961 O O . THR A 1 116 ? -9.5 31.812 -11.039 1 97.25 116 THR A O 1
ATOM 964 N N . VAL A 1 117 ? -9.812 29.891 -9.984 1 98.12 117 VAL A N 1
ATOM 965 C CA . VAL A 1 117 ? -9.016 29.094 -10.922 1 98.12 117 VAL A CA 1
ATOM 966 C C . VAL A 1 117 ? -9.734 29.031 -12.266 1 98.12 117 VAL A C 1
ATOM 968 O O . VAL A 1 117 ? -9.156 29.375 -13.305 1 98.12 117 VAL A O 1
ATOM 971 N N . LEU A 1 118 ? -11.008 28.594 -12.258 1 98.19 118 LEU A N 1
ATOM 972 C CA . LEU A 1 118 ? -11.773 28.328 -13.477 1 98.19 118 LEU A CA 1
ATOM 973 C C . LEU A 1 118 ? -12.008 29.625 -14.258 1 98.19 118 LEU A C 1
ATOM 975 O O . LEU A 1 118 ? -12.07 29.594 -15.484 1 98.19 118 LEU A O 1
ATOM 979 N N . ASN A 1 119 ? -12.039 30.703 -13.562 1 97.38 119 ASN A N 1
ATOM 980 C CA . ASN A 1 119 ? -12.375 31.969 -14.188 1 97.38 119 ASN A CA 1
ATOM 981 C C . ASN A 1 119 ? -11.125 32.75 -14.555 1 97.38 119 ASN A C 1
ATOM 983 O O . ASN A 1 119 ? -11.219 33.875 -15.055 1 97.38 119 ASN A O 1
ATOM 987 N N . SER A 1 120 ? -9.984 32.25 -14.266 1 97.06 120 SER A N 1
ATOM 988 C CA . SER A 1 120 ? -8.742 32.906 -14.617 1 97.06 120 SER A CA 1
ATOM 989 C C . SER A 1 120 ? -8.672 33.188 -16.125 1 97.06 120 SER A C 1
ATOM 991 O O . SER A 1 120 ? -8.875 32.281 -16.922 1 97.06 120 SER A O 1
ATOM 993 N N . THR A 1 121 ? -8.305 34.406 -16.484 1 96.75 121 THR A N 1
ATOM 994 C CA . THR A 1 121 ? -8.258 34.781 -17.891 1 96.75 121 THR A CA 1
ATOM 995 C C . THR A 1 121 ? -7.242 33.938 -18.656 1 96.75 121 THR A C 1
ATOM 997 O O . THR A 1 121 ? -7.527 33.469 -19.75 1 96.75 121 THR A O 1
ATOM 1000 N N . GLU A 1 122 ? -6.098 33.812 -18.062 1 96.5 122 GLU A N 1
ATOM 1001 C CA . GLU A 1 122 ? -5.02 33.062 -18.703 1 96.5 122 GLU A CA 1
ATOM 1002 C C . GLU A 1 122 ? -5.391 31.594 -18.891 1 96.5 122 GLU A C 1
ATOM 1004 O O . GLU A 1 122 ? -5.137 31.016 -19.938 1 96.5 122 GLU A O 1
ATOM 1009 N N . LEU A 1 123 ? -5.973 31.062 -17.891 1 96.94 123 LEU A N 1
ATOM 1010 C CA . LEU A 1 123 ? -6.32 29.656 -17.953 1 96.94 123 LEU A CA 1
ATOM 1011 C C . LEU A 1 123 ? -7.484 29.422 -18.922 1 96.94 123 LEU A C 1
ATOM 1013 O O . LEU A 1 123 ? -7.527 28.406 -19.609 1 96.94 123 LEU A O 1
ATOM 1017 N N . ARG A 1 124 ? -8.43 30.297 -18.922 1 97.19 124 ARG A N 1
ATOM 1018 C CA . ARG A 1 124 ? -9.57 30.188 -19.828 1 97.19 124 ARG A CA 1
ATOM 1019 C C . ARG A 1 124 ? -9.102 30.141 -21.281 1 97.19 124 ARG A C 1
ATOM 1021 O O . ARG A 1 124 ? -9.672 29.422 -22.109 1 97.19 124 ARG A O 1
ATOM 1028 N N . LYS A 1 125 ? -8.109 30.891 -21.594 1 96.94 125 LYS A N 1
ATOM 1029 C CA . LYS A 1 125 ? -7.555 30.859 -22.938 1 96.94 125 LYS A CA 1
ATOM 1030 C C . LYS A 1 125 ? -7.012 29.484 -23.281 1 96.94 125 LYS A C 1
ATOM 1032 O O . LYS A 1 125 ? -7.125 29.031 -24.422 1 96.94 125 LYS A O 1
ATOM 1037 N N . LEU A 1 126 ? -6.461 28.859 -22.344 1 97 126 LEU A N 1
ATOM 1038 C CA . LEU A 1 126 ? -5.84 27.547 -22.562 1 97 126 LEU A CA 1
ATOM 1039 C C . LEU A 1 126 ? -6.895 26.484 -22.797 1 97 126 LEU A C 1
ATOM 1041 O O . LEU A 1 126 ? -6.688 25.578 -23.609 1 97 126 LEU A O 1
ATOM 1045 N N . TYR A 1 127 ? -8.031 26.531 -22.094 1 96.5 127 TYR A N 1
ATOM 1046 C CA . TYR A 1 127 ? -8.969 25.422 -22.219 1 96.5 127 TYR A CA 1
ATOM 1047 C C . TYR A 1 127 ? -10.203 25.828 -23.016 1 96.5 127 TYR A C 1
ATOM 1049 O O . TYR A 1 127 ? -11.211 25.125 -23.016 1 96.5 127 TYR A O 1
ATOM 1057 N N . ALA A 1 128 ? -10.18 26.969 -23.688 1 95.56 128 ALA A N 1
ATOM 1058 C CA . ALA A 1 128 ? -11.273 27.375 -24.578 1 95.56 128 ALA A CA 1
ATOM 1059 C C . ALA A 1 128 ? -11.562 26.312 -25.625 1 95.56 128 ALA A C 1
ATOM 1061 O O . ALA A 1 128 ? -10.656 25.578 -26.047 1 95.56 128 ALA A O 1
ATOM 1062 N N . PRO A 1 129 ? -12.773 26.203 -26 1 91.69 129 PRO A N 1
ATOM 1063 C CA . PRO A 1 129 ? -13.148 25.172 -26.953 1 91.69 129 PRO A CA 1
ATOM 1064 C C . PRO A 1 129 ? -12.32 25.234 -28.234 1 91.69 129 PRO A C 1
ATOM 1066 O O . PRO A 1 129 ? -12.039 24.203 -28.844 1 91.69 129 PRO A O 1
ATOM 1069 N N . GLU A 1 130 ? -11.945 26.391 -28.641 1 93.31 130 GLU A N 1
ATOM 1070 C CA . GLU A 1 130 ? -11.227 26.562 -29.906 1 93.31 130 GLU A CA 1
ATOM 1071 C C . GLU A 1 130 ? -9.719 26.422 -29.703 1 93.31 130 GLU A C 1
ATOM 1073 O O . GLU A 1 130 ? -8.961 26.422 -30.672 1 93.31 130 GLU A O 1
ATOM 1078 N N . SER A 1 131 ? -9.32 26.328 -28.406 1 95.31 131 SER A N 1
ATOM 1079 C CA . SER A 1 131 ? -7.895 26.203 -28.141 1 95.31 131 SER A CA 1
ATOM 1080 C C . SER A 1 131 ? -7.363 24.828 -28.547 1 95.31 131 SER A C 1
ATOM 1082 O O . SER A 1 131 ? -8.008 23.812 -28.312 1 95.31 131 SER A O 1
ATOM 1084 N N . ASN A 1 132 ? -6.18 24.766 -29.172 1 95.25 132 ASN A N 1
ATOM 1085 C CA . ASN A 1 132 ? -5.543 23.516 -29.578 1 95.25 132 ASN A CA 1
ATOM 1086 C C . ASN A 1 132 ? -4.438 23.109 -28.609 1 95.25 132 ASN A C 1
ATOM 1088 O O . ASN A 1 132 ? -3.635 22.219 -28.922 1 95.25 132 ASN A O 1
ATOM 1092 N N . VAL A 1 133 ? -4.445 23.797 -27.484 1 96.38 133 VAL A N 1
ATOM 1093 C CA . VAL A 1 133 ? -3.428 23.484 -26.484 1 96.38 133 VAL A CA 1
ATOM 1094 C C . VAL A 1 133 ? -3.637 22.062 -25.969 1 96.38 133 VAL A C 1
ATOM 1096 O O . VAL A 1 133 ? -4.773 21.641 -25.734 1 96.38 133 VAL A O 1
ATOM 1099 N N . THR A 1 134 ? -2.533 21.359 -25.891 1 96.81 134 THR A N 1
ATOM 1100 C CA . THR A 1 134 ? -2.58 20 -25.359 1 96.81 134 THR A CA 1
ATOM 1101 C C . THR A 1 134 ? -1.607 19.844 -24.188 1 96.81 134 THR A C 1
ATOM 1103 O O . THR A 1 134 ? -0.668 20.641 -24.047 1 96.81 134 THR A O 1
ATOM 1106 N N . PHE A 1 135 ? -1.869 18.922 -23.375 1 98.44 135 PHE A N 1
ATOM 1107 C CA . PHE A 1 135 ? -0.998 18.516 -22.281 1 98.44 135 PHE A CA 1
ATOM 1108 C C . PHE A 1 135 ? -0.794 17.016 -22.281 1 98.44 135 PHE A C 1
ATOM 1110 O O . PHE A 1 135 ? -1.522 16.281 -22.953 1 98.44 135 PHE A O 1
ATOM 1117 N N . ASP A 1 136 ? 0.245 16.578 -21.547 1 98.56 136 ASP A N 1
ATOM 1118 C CA . ASP A 1 136 ? 0.533 15.148 -21.484 1 98.56 136 ASP A CA 1
ATOM 1119 C C . ASP A 1 136 ? 0.096 14.562 -20.141 1 98.56 136 ASP A C 1
ATOM 1121 O O . ASP A 1 136 ? -0.124 13.359 -20.016 1 98.56 136 ASP A O 1
ATOM 1125 N N . VAL A 1 137 ? 0.008 15.383 -19.141 1 98.81 137 VAL A N 1
ATOM 1126 C CA . VAL A 1 137 ? -0.384 14.969 -17.797 1 98.81 137 VAL A CA 1
ATOM 1127 C C . VAL A 1 137 ? -0.888 16.188 -17 1 98.81 137 VAL A C 1
ATOM 1129 O O . VAL A 1 137 ? -0.513 17.312 -17.297 1 98.81 137 VAL A O 1
ATOM 1132 N N . TYR A 1 138 ? -1.823 15.992 -16.156 1 98.81 138 TYR A N 1
ATOM 1133 C CA . TYR A 1 138 ? -2.393 17.016 -15.289 1 98.81 138 TYR A CA 1
ATOM 1134 C C . TYR A 1 138 ? -2.172 16.672 -13.828 1 98.81 138 TYR A C 1
ATOM 1136 O O . TYR A 1 138 ? -2.674 15.648 -13.344 1 98.81 138 TYR A O 1
ATOM 1144 N N . LEU A 1 139 ? -1.339 17.438 -13.055 1 98.94 139 LEU A N 1
ATOM 1145 C CA . LEU A 1 139 ? -1.185 17.297 -11.609 1 98.94 139 LEU A CA 1
ATOM 1146 C C . LEU A 1 139 ? -2.188 18.188 -10.867 1 98.94 139 LEU A C 1
ATOM 1148 O O . LEU A 1 139 ? -2.221 19.391 -11.078 1 98.94 139 LEU A O 1
ATOM 1152 N N . VAL A 1 140 ? -2.957 17.562 -9.961 1 98.75 140 VAL A N 1
ATOM 1153 C CA . VAL A 1 140 ? -4.098 18.266 -9.375 1 98.75 140 VAL A CA 1
ATOM 1154 C C . VAL A 1 140 ? -4.086 18.094 -7.859 1 98.75 140 VAL A C 1
ATOM 1156 O O . VAL A 1 140 ? -3.768 17.016 -7.355 1 98.75 140 VAL A O 1
ATOM 1159 N N . GLU A 1 141 ? -4.359 19.125 -7.133 1 98.25 141 GLU A N 1
ATOM 1160 C CA . GLU A 1 141 ? -4.527 19.062 -5.684 1 98.25 141 GLU A CA 1
ATOM 1161 C C . GLU A 1 141 ? -5.789 18.281 -5.309 1 98.25 141 GLU A C 1
ATOM 1163 O O . GLU A 1 141 ? -6.859 18.531 -5.871 1 98.25 141 GLU A O 1
ATOM 1168 N N . LEU A 1 142 ? -5.664 17.266 -4.371 1 97.5 142 LEU A N 1
ATOM 1169 C CA . LEU A 1 142 ? -6.816 16.516 -3.885 1 97.5 142 LEU A CA 1
ATOM 1170 C C . LEU A 1 142 ? -7.207 16.969 -2.48 1 97.5 142 LEU A C 1
ATOM 1172 O O . LEU A 1 142 ? -7.195 16.156 -1.542 1 97.5 142 LEU A O 1
ATOM 1176 N N . LEU A 1 143 ? -7.609 18.078 -2.281 1 93.19 143 LEU A N 1
ATOM 1177 C CA . LEU A 1 143 ? -8.094 18.594 -1.006 1 93.19 143 LEU A CA 1
ATOM 1178 C C . LEU A 1 143 ? -9.594 18.891 -1.074 1 93.19 143 LEU A C 1
ATOM 1180 O O . LEU A 1 143 ? -10.398 18.141 -0.516 1 93.19 143 LEU A O 1
ATOM 1184 N N . PHE A 1 144 ? -10.227 19.781 -1.843 1 90.62 144 PHE A N 1
ATOM 1185 C CA . PHE A 1 144 ? -11.672 19.984 -1.884 1 90.62 144 PHE A CA 1
ATOM 1186 C C . PHE A 1 144 ? -12.062 20.859 -3.066 1 90.62 144 PHE A C 1
ATOM 1188 O O . PHE A 1 144 ? -12.984 21.672 -2.963 1 90.62 144 PHE A O 1
ATOM 1195 N N . SER A 1 145 ? -11.414 20.656 -4.137 1 95.69 145 SER A N 1
ATOM 1196 C CA . SER A 1 145 ? -11.781 21.391 -5.34 1 95.69 145 SER A CA 1
ATOM 1197 C C . SER A 1 145 ? -12.008 20.453 -6.52 1 95.69 145 SER A C 1
ATOM 1199 O O . SER A 1 145 ? -11.367 20.594 -7.566 1 95.69 145 SER A O 1
ATOM 1201 N N . PRO A 1 146 ? -13.031 19.594 -6.375 1 97.44 146 PRO A N 1
ATOM 1202 C CA . PRO A 1 146 ? -13.219 18.578 -7.406 1 97.44 146 PRO A CA 1
ATOM 1203 C C . PRO A 1 146 ? -13.531 19.172 -8.773 1 97.44 146 PRO A C 1
ATOM 1205 O O . PRO A 1 146 ? -13.305 18.531 -9.805 1 97.44 146 PRO A O 1
ATOM 1208 N N . ALA A 1 147 ? -14.062 20.406 -8.82 1 98.44 147 ALA A N 1
ATOM 1209 C CA . ALA A 1 147 ? -14.383 21.031 -10.102 1 98.44 147 ALA A CA 1
ATOM 1210 C C . ALA A 1 147 ? -13.148 21.109 -11 1 98.44 147 ALA A C 1
ATOM 1212 O O . ALA A 1 147 ? -13.266 21.062 -12.227 1 98.44 147 ALA A O 1
ATOM 1213 N N . THR A 1 148 ? -11.977 21.203 -10.414 1 98.56 148 THR A N 1
ATOM 1214 C CA . THR A 1 148 ? -10.75 21.344 -11.195 1 98.56 148 THR A CA 1
ATOM 1215 C C . THR A 1 148 ? -10.398 20.047 -11.898 1 98.56 148 THR A C 1
ATOM 1217 O O . THR A 1 148 ? -9.57 20.016 -12.812 1 98.56 148 THR A O 1
ATOM 1220 N N . TYR A 1 149 ? -11.016 18.891 -11.469 1 98.5 149 TYR A N 1
ATOM 1221 C CA . TYR A 1 149 ? -10.758 17.625 -12.133 1 98.5 149 TYR A CA 1
ATOM 1222 C C . TYR A 1 149 ? -11.195 17.672 -13.594 1 98.5 149 TYR A C 1
ATOM 1224 O O . TYR A 1 149 ? -10.75 16.875 -14.414 1 98.5 149 TYR A O 1
ATOM 1232 N N . ALA A 1 150 ? -12.078 18.625 -13.922 1 98.19 150 ALA A N 1
ATOM 1233 C CA . ALA A 1 150 ? -12.633 18.766 -15.266 1 98.19 150 ALA A CA 1
ATOM 1234 C C . ALA A 1 150 ? -11.531 19.016 -16.297 1 98.19 150 ALA A C 1
ATOM 1236 O O . ALA A 1 150 ? -11.688 18.672 -17.469 1 98.19 150 ALA A O 1
ATOM 1237 N N . PHE A 1 151 ? -10.406 19.578 -15.867 1 98.56 151 PHE A N 1
ATOM 1238 C CA . PHE A 1 151 ? -9.305 19.844 -16.781 1 98.56 151 PHE A CA 1
ATOM 1239 C C . PHE A 1 151 ? -8.758 18.547 -17.375 1 98.56 151 PHE A C 1
ATOM 1241 O O . PHE A 1 151 ? -8.32 18.516 -18.516 1 98.56 151 PHE A O 1
ATOM 1248 N N . ALA A 1 152 ? -8.727 17.484 -16.547 1 98.38 152 ALA A N 1
ATOM 1249 C CA . ALA A 1 152 ? -8.273 16.203 -17.078 1 98.38 152 ALA A CA 1
ATOM 1250 C C . ALA A 1 152 ? -9.18 15.719 -18.203 1 98.38 152 ALA A C 1
ATOM 1252 O O . ALA A 1 152 ? -8.703 15.148 -19.188 1 98.38 152 ALA A O 1
ATOM 1253 N N . HIS A 1 153 ? -10.453 15.891 -18.016 1 97.31 153 HIS A N 1
ATOM 1254 C CA . HIS A 1 153 ? -11.422 15.523 -19.047 1 97.31 153 HIS A CA 1
ATOM 1255 C C . HIS A 1 153 ? -11.266 16.406 -20.297 1 97.31 153 HIS A C 1
ATOM 1257 O O . HIS A 1 153 ? -11.227 15.898 -21.406 1 97.31 153 HIS A O 1
ATOM 1263 N N . ARG A 1 154 ? -11.188 17.719 -20.094 1 97.5 154 ARG A N 1
ATOM 1264 C CA . ARG A 1 154 ? -11.094 18.672 -21.188 1 97.5 154 ARG A CA 1
ATOM 1265 C C . ARG A 1 154 ? -9.883 18.375 -22.078 1 97.5 154 ARG A C 1
ATOM 1267 O O . ARG A 1 154 ? -9.961 18.484 -23.297 1 97.5 154 ARG A O 1
ATOM 1274 N N . PHE A 1 155 ? -8.766 18.078 -21.484 1 97.94 155 PHE A N 1
ATOM 1275 C CA . PHE A 1 155 ? -7.527 17.906 -22.219 1 97.94 155 PHE A CA 1
ATOM 1276 C C . PHE A 1 155 ? -7.285 16.422 -22.531 1 97.94 155 PHE A C 1
ATOM 1278 O O . PHE A 1 155 ? -6.312 16.078 -23.203 1 97.94 155 PHE A O 1
ATOM 1285 N N . ASN A 1 156 ? -8.141 15.5 -22 1 97.25 156 ASN A N 1
ATOM 1286 C CA . ASN A 1 156 ? -8.023 14.055 -22.172 1 97.25 156 ASN A CA 1
ATOM 1287 C C . ASN A 1 156 ? -6.645 13.547 -21.766 1 97.25 156 ASN A C 1
ATOM 1289 O O . ASN A 1 156 ? -5.961 12.898 -22.562 1 97.25 156 ASN A O 1
ATOM 1293 N N . VAL A 1 157 ? -6.281 13.82 -20.547 1 98.25 157 VAL A N 1
ATOM 1294 C CA . VAL A 1 157 ? -4.957 13.461 -20.047 1 98.25 157 VAL A CA 1
ATOM 1295 C C . VAL A 1 157 ? -5.082 12.742 -18.703 1 98.25 157 VAL A C 1
ATOM 1297 O O . VAL A 1 157 ? -6.07 12.922 -17.984 1 98.25 157 VAL A O 1
ATOM 1300 N N . PRO A 1 158 ? -4.078 11.859 -18.359 1 98.44 158 PRO A N 1
ATOM 1301 C CA . PRO A 1 158 ? -4.066 11.266 -17.016 1 98.44 158 PRO A CA 1
ATOM 1302 C C . PRO A 1 158 ? -3.826 12.297 -15.922 1 98.44 158 PRO A C 1
ATOM 1304 O O . PRO A 1 158 ? -3.258 13.359 -16.172 1 98.44 158 PRO A O 1
ATOM 1307 N N . MET A 1 159 ? -4.277 11.93 -14.719 1 98.25 159 MET A N 1
ATOM 1308 C CA . MET A 1 159 ? -4.176 12.844 -13.578 1 98.25 159 MET A CA 1
ATOM 1309 C C . MET A 1 159 ? -3.311 12.242 -12.477 1 98.25 159 MET A C 1
ATOM 1311 O O . MET A 1 159 ? -3.375 11.047 -12.211 1 98.25 159 MET A O 1
ATOM 1315 N N . ILE A 1 160 ? -2.533 13.07 -11.891 1 98.88 160 ILE A N 1
ATOM 1316 C CA . ILE A 1 160 ? -1.79 12.742 -10.68 1 98.88 160 ILE A CA 1
ATOM 1317 C C . ILE A 1 160 ? -2.277 13.617 -9.523 1 98.88 160 ILE A C 1
ATOM 1319 O O . ILE A 1 160 ? -2.359 14.836 -9.656 1 98.88 160 ILE A O 1
ATOM 1323 N N . GLY A 1 161 ? -2.664 12.969 -8.477 1 98.69 161 GLY A N 1
ATOM 1324 C CA . GLY A 1 161 ? -3.176 13.695 -7.324 1 98.69 161 GLY A CA 1
ATOM 1325 C C . GLY A 1 161 ? -2.086 14.148 -6.375 1 98.69 161 GLY A C 1
ATOM 1326 O O . GLY A 1 161 ? -1.148 13.398 -6.094 1 98.69 161 GLY A O 1
ATOM 1327 N N . LEU A 1 162 ? -2.199 15.383 -5.906 1 98.62 162 LEU A N 1
ATOM 1328 C CA . LEU A 1 162 ? -1.295 15.969 -4.926 1 98.62 162 LEU A CA 1
ATOM 1329 C C . LEU A 1 162 ? -1.963 16.062 -3.559 1 98.62 162 LEU A C 1
ATOM 1331 O O . LEU A 1 162 ? -3.004 16.719 -3.416 1 98.62 162 LEU A O 1
ATOM 1335 N N . CYS A 1 163 ? -1.349 15.422 -2.586 1 97.38 163 CYS A N 1
ATOM 1336 C CA . CYS A 1 163 ? -1.874 15.406 -1.226 1 97.38 163 CYS A CA 1
ATOM 1337 C C . CYS A 1 163 ? -0.858 15.977 -0.244 1 97.38 163 CYS A C 1
ATOM 1339 O O . CYS A 1 163 ? 0.01 15.258 0.249 1 97.38 163 CYS A O 1
ATOM 1341 N N . SER A 1 164 ? -1.031 17.219 0.152 1 94.56 164 SER A N 1
ATOM 1342 C CA . SER A 1 164 ? -0.063 17.922 0.991 1 94.56 164 SER A CA 1
ATOM 1343 C C . SER A 1 164 ? -0.352 17.703 2.473 1 94.56 164 SER A C 1
ATOM 1345 O O . SER A 1 164 ? 0.459 18.062 3.328 1 94.56 164 SER A O 1
ATOM 1347 N N . ALA A 1 165 ? -1.47 17.125 2.861 1 89.38 165 ALA A N 1
ATOM 1348 C CA . ALA A 1 165 ? -1.854 16.859 4.242 1 89.38 165 ALA A CA 1
ATOM 1349 C C . ALA A 1 165 ? -2.279 15.398 4.422 1 89.38 165 ALA A C 1
ATOM 1351 O O . ALA A 1 165 ? -3.227 15.109 5.156 1 89.38 165 ALA A O 1
ATOM 1352 N N . GLY A 1 166 ? -1.648 14.477 3.656 1 90 166 GLY A N 1
ATOM 1353 C CA . GLY A 1 166 ? -2.121 13.102 3.643 1 90 166 GLY A CA 1
ATOM 1354 C C . GLY A 1 166 ? -3.314 12.891 2.73 1 90 166 GLY A C 1
ATOM 1355 O O . GLY A 1 166 ? -3.811 13.836 2.119 1 90 166 GLY A O 1
ATOM 1356 N N . ILE A 1 167 ? -3.789 11.75 2.59 1 94.31 167 ILE A N 1
ATOM 1357 C CA . ILE A 1 167 ? -4.957 11.461 1.766 1 94.31 167 ILE A CA 1
ATOM 1358 C C . ILE A 1 167 ? -6.23 11.641 2.592 1 94.31 167 ILE A C 1
ATOM 1360 O O . ILE A 1 167 ? -6.328 11.133 3.709 1 94.31 167 ILE A O 1
ATOM 1364 N N . LEU A 1 168 ? -7.125 12.391 2.125 1 95.62 168 LEU A N 1
ATOM 1365 C CA . LEU A 1 168 ? -8.414 12.578 2.783 1 95.62 168 LEU A CA 1
ATOM 1366 C C . LEU A 1 168 ? -9.258 11.312 2.689 1 95.62 168 LEU A C 1
ATOM 1368 O O . LEU A 1 168 ? -9.203 10.594 1.688 1 95.62 168 LEU A O 1
ATOM 1372 N N . ALA A 1 169 ? -10.109 11.125 3.701 1 95.88 169 ALA A N 1
ATOM 1373 C CA . ALA A 1 169 ? -10.969 9.945 3.75 1 95.88 169 ALA A CA 1
ATOM 1374 C C . ALA A 1 169 ? -11.859 9.859 2.512 1 95.88 169 ALA A C 1
ATOM 1376 O O . ALA A 1 169 ? -12.109 8.773 1.995 1 95.88 169 ALA A O 1
ATOM 1377 N N . ILE A 1 170 ? -12.328 10.984 2.027 1 96.19 170 ILE A N 1
ATOM 1378 C CA . ILE A 1 170 ? -13.211 11.008 0.869 1 96.19 170 ILE A CA 1
ATOM 1379 C C . ILE A 1 170 ? -12.469 10.5 -0.365 1 96.19 170 ILE A C 1
ATOM 1381 O O . ILE A 1 170 ? -13.016 9.75 -1.171 1 96.19 170 ILE A O 1
ATOM 1385 N N . ASN A 1 171 ? -11.219 10.938 -0.548 1 97.19 171 ASN A N 1
ATOM 1386 C CA . ASN A 1 171 ? -10.414 10.477 -1.674 1 97.19 171 ASN A CA 1
ATOM 1387 C C . ASN A 1 171 ? -10.031 9.008 -1.521 1 97.19 171 ASN A C 1
ATOM 1389 O O . ASN A 1 171 ? -10.086 8.25 -2.488 1 97.19 171 ASN A O 1
ATOM 1393 N N . GLU A 1 172 ? -9.641 8.625 -0.287 1 96.06 172 GLU A N 1
ATOM 1394 C CA . GLU A 1 172 ? -9.336 7.223 -0.01 1 96.06 172 GLU A CA 1
ATOM 1395 C C . GLU A 1 172 ? -10.523 6.324 -0.348 1 96.06 172 GLU A C 1
ATOM 1397 O O . GLU A 1 172 ? -10.359 5.293 -1.004 1 96.06 172 GLU A O 1
ATOM 1402 N N . HIS A 1 173 ? -11.648 6.738 0.104 1 96.12 173 HIS A N 1
ATOM 1403 C CA . HIS A 1 173 ? -12.867 5.973 -0.149 1 96.12 173 HIS A CA 1
ATOM 1404 C C . HIS A 1 173 ? -13.164 5.895 -1.642 1 96.12 173 HIS A C 1
ATOM 1406 O O . HIS A 1 173 ? -13.43 4.812 -2.17 1 96.12 173 HIS A O 1
ATOM 1412 N N . ALA A 1 174 ? -13.102 7.012 -2.33 1 96.69 174 ALA A N 1
ATOM 1413 C CA . ALA A 1 174 ? -13.43 7.078 -3.752 1 96.69 174 ALA A CA 1
ATOM 1414 C C . ALA A 1 174 ? -12.492 6.207 -4.574 1 96.69 174 ALA A C 1
ATOM 1416 O O . ALA A 1 174 ? -12.891 5.633 -5.59 1 96.69 174 ALA A O 1
ATOM 1417 N N . LEU A 1 175 ? -11.281 6.07 -4.137 1 96.94 175 LEU A N 1
ATOM 1418 C CA . LEU A 1 175 ? -10.258 5.414 -4.938 1 96.94 175 LEU A CA 1
ATOM 1419 C C . LEU A 1 175 ? -10.109 3.951 -4.539 1 96.94 175 LEU A C 1
ATOM 1421 O O . LEU A 1 175 ? -9.203 3.264 -5.008 1 96.94 175 LEU A O 1
ATOM 1425 N N . GLY A 1 176 ? -10.922 3.49 -3.684 1 94.75 176 GLY A N 1
ATOM 1426 C CA . GLY A 1 176 ? -10.961 2.074 -3.359 1 94.75 176 GLY A CA 1
ATOM 1427 C C . GLY A 1 176 ? -10.023 1.691 -2.23 1 94.75 176 GLY A C 1
ATOM 1428 O O . GLY A 1 176 ? -9.555 0.553 -2.162 1 94.75 176 GLY A O 1
ATOM 1429 N N . GLY A 1 177 ? -9.695 2.664 -1.37 1 93.94 177 GLY A N 1
ATOM 1430 C CA . GLY A 1 177 ? -8.875 2.396 -0.195 1 93.94 177 GLY A CA 1
ATOM 1431 C C . GLY A 1 177 ? -9.703 2.059 1.035 1 93.94 177 GLY A C 1
ATOM 1432 O O . GLY A 1 177 ? -10.891 1.757 0.93 1 93.94 177 GLY A O 1
ATOM 1433 N N . LEU A 1 178 ? -9.039 2.041 2.186 1 91.12 178 LEU A N 1
ATOM 1434 C CA . LEU A 1 178 ? -9.648 1.661 3.457 1 91.12 178 LEU A CA 1
ATOM 1435 C C . LEU A 1 178 ? -10 2.895 4.281 1 91.12 178 LEU A C 1
ATOM 1437 O O . LEU A 1 178 ? -9.148 3.748 4.527 1 91.12 178 LEU A O 1
ATOM 1441 N N . VAL A 1 179 ? -11.242 2.945 4.633 1 92.81 179 VAL A N 1
ATOM 1442 C CA . VAL A 1 179 ? -11.672 3.984 5.562 1 92.81 179 VAL A CA 1
ATOM 1443 C C . VAL A 1 179 ? -11.633 3.449 6.992 1 92.81 179 VAL A C 1
ATOM 1445 O O . VAL A 1 179 ? -12.32 2.484 7.324 1 92.81 179 VAL A O 1
ATOM 1448 N N . LEU A 1 180 ? -10.797 4.023 7.812 1 93.94 180 LEU A N 1
ATOM 1449 C CA . LEU A 1 180 ? -10.586 3.588 9.188 1 93.94 180 LEU A CA 1
ATOM 1450 C C . LEU A 1 180 ? -10.844 4.73 10.164 1 93.94 180 LEU A C 1
ATOM 1452 O O . LEU A 1 180 ? -9.906 5.375 10.641 1 93.94 180 LEU A O 1
ATOM 1456 N N . PRO A 1 181 ? -12.047 4.883 10.57 1 95.25 181 PRO A N 1
ATOM 1457 C CA . PRO A 1 181 ? -12.453 6.078 11.312 1 95.25 181 PRO A CA 1
ATOM 1458 C C . PRO A 1 181 ? -11.688 6.25 12.625 1 95.25 181 PRO A C 1
ATOM 1460 O O . PRO A 1 181 ? -11.492 7.379 13.086 1 95.25 181 PRO A O 1
ATOM 1463 N N . SER A 1 182 ? -11.258 5.172 13.203 1 95.5 182 SER A N 1
ATOM 1464 C CA . SER A 1 182 ? -10.672 5.266 14.531 1 95.5 182 SER A CA 1
ATOM 1465 C C . SER A 1 182 ? -9.164 5.055 14.484 1 95.5 182 SER A C 1
ATOM 1467 O O . SER A 1 182 ? -8.492 5.086 15.523 1 95.5 182 SER A O 1
ATOM 1469 N N . HIS A 1 183 ? -8.625 4.758 13.336 1 94.5 183 HIS A N 1
ATOM 1470 C CA . HIS A 1 183 ? -7.188 4.523 13.203 1 94.5 183 HIS A CA 1
ATOM 1471 C C . HIS A 1 183 ? -6.398 5.809 13.406 1 94.5 183 HIS A C 1
ATOM 1473 O O . HIS A 1 183 ? -6.832 6.883 12.984 1 94.5 183 HIS A O 1
ATOM 1479 N N . GLU A 1 184 ? -5.254 5.754 13.945 1 93.19 184 GLU A N 1
ATOM 1480 C CA . GLU A 1 184 ? -4.402 6.887 14.297 1 93.19 184 GLU A CA 1
ATOM 1481 C C . GLU A 1 184 ? -4.027 7.699 13.062 1 93.19 184 GLU A C 1
ATOM 1483 O O . GLU A 1 184 ? -3.633 8.859 13.172 1 93.19 184 GLU A O 1
ATOM 1488 N N . SER A 1 185 ? -4.191 7.074 11.898 1 93 185 SER A N 1
ATOM 1489 C CA . SER A 1 185 ? -3.805 7.77 10.672 1 93 185 SER A CA 1
ATOM 1490 C C . SER A 1 185 ? -4.926 8.664 10.172 1 93 185 SER A C 1
ATOM 1492 O O . SER A 1 185 ? -4.73 9.461 9.242 1 93 185 SER A O 1
ATOM 1494 N N . THR A 1 186 ? -6.09 8.594 10.766 1 95 186 THR A N 1
ATOM 1495 C CA . THR A 1 186 ? -7.227 9.375 10.305 1 95 186 THR A CA 1
ATOM 1496 C C . THR A 1 186 ? -7.25 10.742 10.984 1 95 186 THR A C 1
ATOM 1498 O O . THR A 1 186 ? -8.023 10.969 11.914 1 95 186 THR A O 1
ATOM 1501 N N . TRP A 1 187 ? -6.57 11.656 10.43 1 94.19 187 TRP A N 1
ATOM 1502 C CA . TRP A 1 187 ? -6.359 12.953 11.078 1 94.19 187 TRP A CA 1
ATOM 1503 C C . TRP A 1 187 ? -7.66 13.742 11.133 1 94.19 187 TRP A C 1
ATOM 1505 O O . TRP A 1 187 ? -7.816 14.625 11.984 1 94.19 187 TRP A O 1
ATOM 1515 N N . GLU A 1 188 ? -8.625 13.414 10.297 1 95.25 188 GLU A N 1
ATOM 1516 C CA . GLU A 1 188 ? -9.898 14.133 10.258 1 95.25 188 GLU A CA 1
ATOM 1517 C C . GLU A 1 188 ? -10.672 13.953 11.562 1 95.25 188 GLU A C 1
ATOM 1519 O O . GLU A 1 188 ? -11.57 14.742 11.867 1 95.25 188 GLU A O 1
ATOM 1524 N N . MET A 1 189 ? -10.266 12.938 12.289 1 94.38 189 MET A N 1
ATOM 1525 C CA . MET A 1 189 ? -10.906 12.68 13.57 1 94.38 189 MET A CA 1
ATOM 1526 C C . MET A 1 189 ? -10.133 13.336 14.711 1 94.38 189 MET A C 1
ATOM 1528 O O . MET A 1 189 ? -10.508 13.219 15.875 1 94.38 189 MET A O 1
ATOM 1532 N N . GLN A 1 190 ? -9.047 14.016 14.32 1 92.75 190 GLN A N 1
ATOM 1533 C CA . GLN A 1 190 ? -8.273 14.82 15.258 1 92.75 190 GLN A CA 1
ATOM 1534 C C . GLN A 1 190 ? -7.828 13.992 16.469 1 92.75 190 GLN A C 1
ATOM 1536 O O . GLN A 1 190 ? -7.152 12.969 16.312 1 92.75 190 GLN A O 1
ATOM 1541 N N . ASN A 1 191 ? -8.195 14.352 17.641 1 90 191 ASN A N 1
ATOM 1542 C CA . ASN A 1 191 ? -7.672 13.711 18.844 1 90 191 ASN A CA 1
ATOM 1543 C C . ASN A 1 191 ? -8.555 12.547 19.281 1 90 191 ASN A C 1
ATOM 1545 O O . ASN A 1 191 ? -8.406 12.039 20.391 1 90 191 ASN A O 1
ATOM 1549 N N . ASN A 1 192 ? -9.43 12.102 18.422 1 92.38 192 ASN A N 1
ATOM 1550 C CA . ASN A 1 192 ? -10.352 11.031 18.797 1 92.38 192 ASN A CA 1
ATOM 1551 C C . ASN A 1 192 ? -9.898 9.688 18.234 1 92.38 192 ASN A C 1
ATOM 1553 O O . ASN A 1 192 ? -10.695 8.742 18.172 1 92.38 192 ASN A O 1
ATOM 1557 N N . THR A 1 193 ? -8.719 9.562 17.828 1 93.44 193 THR A N 1
ATOM 1558 C CA . THR A 1 193 ? -8.195 8.328 17.234 1 93.44 193 THR A CA 1
ATOM 1559 C C . THR A 1 193 ? -7.191 7.668 18.172 1 93.44 193 THR A C 1
ATOM 1561 O O . THR A 1 193 ? -6.77 8.266 19.172 1 93.44 193 THR A O 1
ATOM 1564 N N . GLY A 1 194 ? -6.848 6.48 17.969 1 88.12 194 GLY A N 1
ATOM 1565 C CA . GLY A 1 194 ? -5.867 5.77 18.766 1 88.12 194 GLY A CA 1
ATOM 1566 C C . GLY A 1 194 ? -6.008 4.262 18.688 1 88.12 194 GLY A C 1
ATOM 1567 O O . GLY A 1 194 ? -6.859 3.752 17.953 1 88.12 194 GLY A O 1
ATOM 1568 N N . THR A 1 195 ? -5.082 3.684 19.391 1 82.06 195 THR A N 1
ATOM 1569 C CA . THR A 1 195 ? -5.129 2.229 19.484 1 82.06 195 THR A CA 1
ATOM 1570 C C . THR A 1 195 ? -5.988 1.79 20.656 1 82.06 195 THR A C 1
ATOM 1572 O O . THR A 1 195 ? -6.035 2.471 21.688 1 82.06 195 THR A O 1
ATOM 1575 N N . ASN A 1 196 ? -6.762 0.802 20.625 1 85.81 196 ASN A N 1
ATOM 1576 C CA . ASN A 1 196 ? -7.52 0.194 21.703 1 85.81 196 ASN A CA 1
ATOM 1577 C C . ASN A 1 196 ? -8.586 1.146 22.25 1 85.81 196 ASN A C 1
ATOM 1579 O O . ASN A 1 196 ? -8.695 1.328 23.453 1 85.81 196 ASN A O 1
ATOM 1583 N N . LEU A 1 197 ? -9.172 1.905 21.422 1 93.19 197 LEU A N 1
ATOM 1584 C CA . LEU A 1 197 ? -10.25 2.803 21.812 1 93.19 197 LEU A CA 1
ATOM 1585 C C . LEU A 1 197 ? -11.453 2.014 22.312 1 93.19 197 LEU A C 1
ATOM 1587 O O . LEU A 1 197 ? -11.758 0.937 21.797 1 93.19 197 LEU A O 1
ATOM 1591 N N . PRO A 1 198 ? -12.172 2.619 23.344 1 94.62 198 PRO A N 1
ATOM 1592 C CA . PRO A 1 198 ? -13.414 1.98 23.766 1 94.62 198 PRO A CA 1
ATOM 1593 C C . PRO A 1 198 ? -14.469 1.927 22.672 1 94.62 198 PRO A C 1
ATOM 1595 O O . PRO A 1 198 ? -14.438 2.742 21.734 1 94.62 198 PRO A O 1
ATOM 1598 N N . PHE A 1 199 ? -15.445 1.017 22.828 1 96.06 199 PHE A N 1
ATOM 1599 C CA . PHE A 1 199 ? -16.453 0.73 21.812 1 96.06 199 PHE A CA 1
ATOM 1600 C C . PHE A 1 199 ? -17.234 1.987 21.453 1 96.06 199 PHE A C 1
ATOM 1602 O O . PHE A 1 199 ? -17.406 2.299 20.281 1 96.06 199 PHE A O 1
ATOM 1609 N N . LEU A 1 200 ? -17.688 2.768 22.438 1 96.75 200 LEU A N 1
ATOM 1610 C CA . LEU A 1 200 ? -18.547 3.918 22.188 1 96.75 200 LEU A CA 1
ATOM 1611 C C . LEU A 1 200 ? -17.797 5.004 21.422 1 96.75 200 LEU A C 1
ATOM 1613 O O . LEU A 1 200 ? -18.391 5.703 20.594 1 96.75 200 LEU A O 1
ATOM 1617 N N . LYS A 1 201 ? -16.547 5.199 21.703 1 96.31 201 LYS A N 1
ATOM 1618 C CA . LYS A 1 201 ? -15.742 6.164 20.969 1 96.31 201 LYS A CA 1
ATOM 1619 C C . LYS A 1 201 ? -15.586 5.754 19.516 1 96.31 201 LYS A C 1
ATOM 1621 O O . LYS A 1 201 ? -15.688 6.586 18.609 1 96.31 201 LYS A O 1
ATOM 1626 N N . ARG A 1 202 ? -15.359 4.461 19.312 1 96.75 202 ARG A N 1
ATOM 1627 C CA . ARG A 1 202 ? -15.227 3.951 17.953 1 96.75 202 ARG A CA 1
ATOM 1628 C C . ARG A 1 202 ? -16.547 4.082 17.188 1 96.75 202 ARG A C 1
ATOM 1630 O O . ARG A 1 202 ? -16.547 4.387 16 1 96.75 202 ARG A O 1
ATOM 1637 N N . LEU A 1 203 ? -17.625 3.799 17.922 1 97.62 203 LEU A N 1
ATOM 1638 C CA . LEU A 1 203 ? -18.953 3.957 17.312 1 97.62 203 LEU A CA 1
ATOM 1639 C C . LEU A 1 203 ? -19.172 5.395 16.859 1 97.62 203 LEU A C 1
ATOM 1641 O O . LEU A 1 203 ? -19.625 5.633 15.734 1 97.62 203 LEU A O 1
ATOM 1645 N N . CYS A 1 204 ? -18.844 6.344 17.672 1 97.06 204 CYS A N 1
ATOM 1646 C CA . CYS A 1 204 ? -18.984 7.758 17.344 1 97.06 204 CYS A CA 1
ATOM 1647 C C . CYS A 1 204 ? -18.125 8.133 16.141 1 97.06 204 CYS A C 1
ATOM 1649 O O . CYS A 1 204 ? -18.594 8.836 15.242 1 97.06 204 CYS A O 1
ATOM 1651 N N . ASN A 1 205 ? -16.875 7.664 16.156 1 96.81 205 ASN A N 1
ATOM 1652 C CA . ASN A 1 205 ? -15.992 7.922 15.039 1 96.81 205 ASN A CA 1
ATOM 1653 C C . ASN A 1 205 ? -16.562 7.355 13.734 1 96.81 205 ASN A C 1
ATOM 1655 O O . ASN A 1 205 ? -16.5 8.008 12.695 1 96.81 205 ASN A O 1
ATOM 1659 N N . PHE A 1 206 ? -17.094 6.105 13.852 1 96.5 206 PHE A N 1
ATOM 1660 C CA . PHE A 1 206 ? -17.672 5.434 12.695 1 96.5 206 PHE A CA 1
ATOM 1661 C C . PHE A 1 206 ? -18.828 6.246 12.125 1 96.5 206 PHE A C 1
ATOM 1663 O O . PHE A 1 206 ? -18.859 6.539 10.922 1 96.5 206 PHE A O 1
ATOM 1670 N N . VAL A 1 207 ? -19.719 6.684 12.945 1 96.75 207 VAL A N 1
ATOM 1671 C CA . VAL A 1 207 ? -20.906 7.406 12.516 1 96.75 207 VAL A CA 1
ATOM 1672 C C . VAL A 1 207 ? -20.516 8.766 11.938 1 96.75 207 VAL A C 1
ATOM 1674 O O . VAL A 1 207 ? -21.016 9.172 10.891 1 96.75 207 VAL A O 1
ATOM 1677 N N . ASN A 1 208 ? -19.578 9.477 12.594 1 96.25 208 ASN A N 1
ATOM 1678 C CA . ASN A 1 208 ? -19.156 10.797 12.141 1 96.25 208 ASN A CA 1
ATOM 1679 C C . ASN A 1 208 ? -18.469 10.727 10.789 1 96.25 208 ASN A C 1
ATOM 1681 O O . ASN A 1 208 ? -18.719 11.555 9.906 1 96.25 208 ASN A O 1
ATOM 1685 N N . MET A 1 209 ? -17.625 9.734 10.648 1 96.25 209 MET A N 1
ATOM 1686 C CA . MET A 1 209 ? -16.875 9.586 9.391 1 96.25 209 MET A CA 1
ATOM 1687 C C . MET A 1 209 ? -17.828 9.281 8.234 1 96.25 209 MET A C 1
ATOM 1689 O O . MET A 1 209 ? -17.766 9.938 7.195 1 96.25 209 MET A O 1
ATOM 1693 N N . TRP A 1 210 ? -18.719 8.375 8.422 1 95.12 210 TRP A N 1
ATOM 1694 C CA . TRP A 1 210 ? -19.594 7.953 7.336 1 95.12 210 TRP A CA 1
ATOM 1695 C C . TRP A 1 210 ? -20.641 9.016 7.031 1 95.12 210 TRP A C 1
ATOM 1697 O O . TRP A 1 210 ? -21.047 9.188 5.879 1 95.12 210 TRP A O 1
ATOM 1707 N N . ARG A 1 211 ? -21.078 9.719 8.047 1 96.12 211 ARG A N 1
ATOM 1708 C CA . ARG A 1 211 ? -21.953 10.859 7.809 1 96.12 211 ARG A CA 1
ATOM 1709 C C . ARG A 1 211 ? -21.25 11.914 6.957 1 96.12 211 ARG A C 1
ATOM 1711 O O . ARG A 1 211 ? -21.844 12.469 6.031 1 96.12 211 ARG A O 1
ATOM 1718 N N . SER A 1 212 ? -20.031 12.211 7.309 1 95.94 212 SER A N 1
ATOM 1719 C CA . SER A 1 212 ? -19.266 13.203 6.559 1 95.94 212 SER A CA 1
ATOM 1720 C C . SER A 1 212 ? -19.047 12.766 5.113 1 95.94 212 SER A C 1
ATOM 1722 O O . SER A 1 212 ? -19.141 13.57 4.191 1 95.94 212 SER A O 1
ATOM 1724 N N . LEU A 1 213 ? -18.75 11.469 4.91 1 95.81 213 LEU A N 1
ATOM 1725 C CA . LEU A 1 213 ? -18.594 10.953 3.555 1 95.81 213 LEU A CA 1
ATOM 1726 C C . LEU A 1 213 ? -19.875 11.125 2.754 1 95.81 213 LEU A C 1
ATOM 1728 O O . LEU A 1 213 ? -19.844 11.555 1.598 1 95.81 213 LEU A O 1
ATOM 1732 N N . TYR A 1 214 ? -20.938 10.812 3.406 1 95.81 214 TYR A N 1
ATOM 1733 C CA . TYR A 1 214 ? -22.234 10.992 2.764 1 95.81 214 TYR A CA 1
ATOM 1734 C C . TYR A 1 214 ? -22.453 12.445 2.365 1 95.81 214 TYR A C 1
ATOM 1736 O O . TYR A 1 214 ? -22.891 12.734 1.25 1 95.81 214 TYR A O 1
ATOM 1744 N N . TYR A 1 215 ? -22.109 13.328 3.236 1 95.38 215 TYR A N 1
ATOM 1745 C CA . TYR A 1 215 ? -22.219 14.758 2.986 1 95.38 215 TYR A CA 1
ATOM 1746 C C . TYR A 1 215 ? -21.375 15.18 1.793 1 95.38 215 TYR A C 1
ATOM 1748 O O . TYR A 1 215 ? -21.844 15.906 0.913 1 95.38 215 TYR A O 1
ATOM 1756 N N . PHE A 1 216 ? -20.172 14.758 1.71 1 95.5 216 PHE A N 1
ATOM 1757 C CA . PHE A 1 216 ? -19.281 15.141 0.624 1 95.5 216 PHE A CA 1
ATOM 1758 C C . PHE A 1 216 ? -19.781 14.609 -0.71 1 95.5 216 PHE A C 1
ATOM 1760 O O . PHE A 1 216 ? -19.812 15.336 -1.707 1 95.5 216 PHE A O 1
ATOM 1767 N N . TYR A 1 217 ? -20.297 13.367 -0.744 1 95.44 217 TYR A N 1
ATOM 1768 C CA . TYR A 1 217 ? -20.766 12.766 -1.98 1 95.44 217 TYR A CA 1
ATOM 1769 C C . TYR A 1 217 ? -22.047 13.445 -2.467 1 95.44 217 TYR A C 1
ATOM 1771 O O . TYR A 1 217 ? -22.266 13.562 -3.674 1 95.44 217 TYR A O 1
ATOM 1779 N N . HIS A 1 218 ? -22.844 13.969 -1.499 1 95.56 218 HIS A N 1
ATOM 1780 C CA . HIS A 1 218 ? -24.188 14.383 -1.897 1 95.56 218 HIS A CA 1
ATOM 1781 C C . HIS A 1 218 ? -24.344 15.898 -1.812 1 95.56 218 HIS A C 1
ATOM 1783 O O . HIS A 1 218 ? -25.359 16.453 -2.24 1 95.56 218 HIS A O 1
ATOM 1789 N N . GLN A 1 219 ? -23.312 16.562 -1.332 1 94.62 219 GLN A N 1
ATOM 1790 C CA . GLN A 1 219 ? -23.375 18.016 -1.278 1 94.62 219 GLN A CA 1
ATOM 1791 C C . GLN A 1 219 ? -22.188 18.641 -2.018 1 94.62 219 GLN A C 1
ATOM 1793 O O . GLN A 1 219 ? -22.375 19.281 -3.053 1 94.62 219 GLN A O 1
ATOM 1798 N N . MET A 1 220 ? -21.031 18.312 -1.582 1 95 220 MET A N 1
ATOM 1799 C CA . MET A 1 220 ? -19.844 18.953 -2.143 1 95 220 MET A CA 1
ATOM 1800 C C . MET A 1 220 ? -19.656 18.578 -3.607 1 95 220 MET A C 1
ATOM 1802 O O . MET A 1 220 ? -19.484 19.438 -4.465 1 95 220 MET A O 1
ATOM 1806 N N . PHE A 1 221 ? -19.719 17.266 -3.977 1 96.56 221 PHE A N 1
ATOM 1807 C CA . PHE A 1 221 ? -19.438 16.812 -5.336 1 96.56 221 PHE A CA 1
ATOM 1808 C C . PHE A 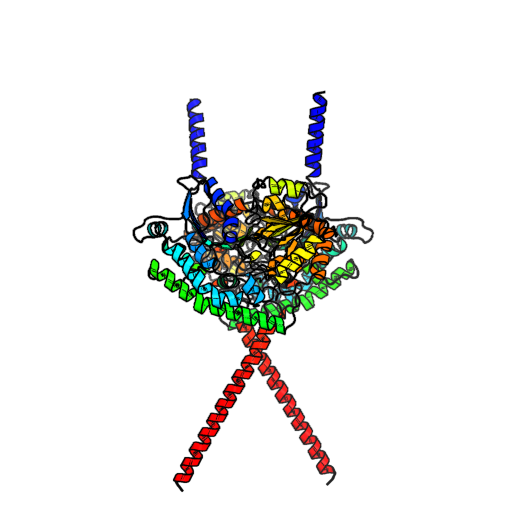1 221 ? -20.469 17.359 -6.309 1 96.56 221 PHE A C 1
ATOM 1810 O O . PHE A 1 221 ? -20.125 17.875 -7.367 1 96.56 221 PHE A O 1
ATOM 1817 N N . PRO A 1 222 ? -21.797 17.328 -5.934 1 96.5 222 PRO A N 1
ATOM 1818 C CA . PRO A 1 222 ? -22.781 17.906 -6.852 1 96.5 222 PRO A CA 1
ATOM 1819 C C . PRO A 1 222 ? -22.578 19.406 -7.051 1 96.5 222 PRO A C 1
ATOM 1821 O O . PRO A 1 222 ? -22.734 19.922 -8.164 1 96.5 222 PRO A O 1
ATOM 1824 N N . GLN A 1 223 ? -22.266 20.125 -6.012 1 96.25 223 GLN A N 1
ATOM 1825 C CA . GLN A 1 223 ? -22.016 21.547 -6.121 1 96.25 223 GLN A CA 1
ATOM 1826 C C . GLN A 1 223 ? -20.812 21.844 -7.012 1 96.25 223 GLN A C 1
ATOM 1828 O O . GLN A 1 223 ? -20.844 22.75 -7.844 1 96.25 223 GLN A O 1
ATOM 1833 N N . GLN A 1 224 ? -19.812 21.125 -6.84 1 97.5 224 GLN A N 1
ATOM 1834 C CA . GLN A 1 224 ? -18.609 21.281 -7.641 1 97.5 224 GLN A CA 1
ATOM 1835 C C . GLN A 1 224 ? -18.844 20.859 -9.086 1 97.5 224 GLN A C 1
ATOM 1837 O O . GLN A 1 224 ? -18.25 21.438 -10.008 1 97.5 224 GLN A O 1
ATOM 1842 N N . GLN A 1 225 ? -19.641 19.797 -9.305 1 98.06 225 GLN A N 1
ATOM 1843 C CA . GLN A 1 225 ? -20.062 19.406 -10.641 1 98.06 225 GLN A CA 1
ATOM 1844 C C . GLN A 1 225 ? -20.734 20.562 -11.375 1 98.06 225 GLN A C 1
ATOM 1846 O O . GLN A 1 225 ? -20.391 20.859 -12.523 1 98.06 225 GLN A O 1
ATOM 1851 N N . LYS A 1 226 ? -21.656 21.219 -10.703 1 97.94 226 LYS A N 1
ATOM 1852 C CA . LYS A 1 226 ? -22.375 22.359 -11.281 1 97.94 226 LYS A CA 1
ATOM 1853 C C . LYS A 1 226 ? -21.422 23.5 -11.602 1 97.94 226 LYS A C 1
ATOM 1855 O O . LYS A 1 226 ? -21.531 24.125 -12.664 1 97.94 226 LYS A O 1
ATOM 1860 N N . LEU A 1 227 ? -20.531 23.766 -10.688 1 98.06 227 LEU A N 1
ATOM 1861 C CA . LEU A 1 227 ? -19.547 24.828 -10.898 1 98.06 227 LEU A CA 1
ATOM 1862 C C . LEU A 1 227 ? -18.688 24.531 -12.125 1 98.06 227 LEU A C 1
ATOM 1864 O O . LEU A 1 227 ? -18.453 25.422 -12.953 1 98.06 227 LEU A O 1
ATOM 1868 N N . ALA A 1 228 ? -18.188 23.328 -12.242 1 98.31 228 ALA A N 1
ATOM 1869 C CA . ALA A 1 228 ? -17.375 22.938 -13.391 1 98.31 228 ALA A CA 1
ATOM 1870 C C . ALA A 1 228 ? -18.156 23.078 -14.688 1 98.31 228 ALA A C 1
ATOM 1872 O O . ALA A 1 228 ? -17.641 23.578 -15.688 1 98.31 228 ALA A O 1
ATOM 1873 N N . GLU A 1 229 ? -19.375 22.641 -14.68 1 98.25 229 GLU A N 1
ATOM 1874 C CA . GLU A 1 229 ? -20.203 22.641 -15.875 1 98.25 229 GLU A CA 1
ATOM 1875 C C . GLU A 1 229 ? -20.547 24.062 -16.328 1 98.25 229 GLU A C 1
ATOM 1877 O O . GLU A 1 229 ? -20.797 24.297 -17.5 1 98.25 229 GLU A O 1
ATOM 1882 N N . LYS A 1 230 ? -20.547 25 -15.422 1 97.69 230 LYS A N 1
ATOM 1883 C CA . LYS A 1 230 ? -20.703 26.406 -15.773 1 97.69 230 LYS A CA 1
ATOM 1884 C C . LYS A 1 230 ? -19.609 26.859 -16.734 1 97.69 230 LYS A C 1
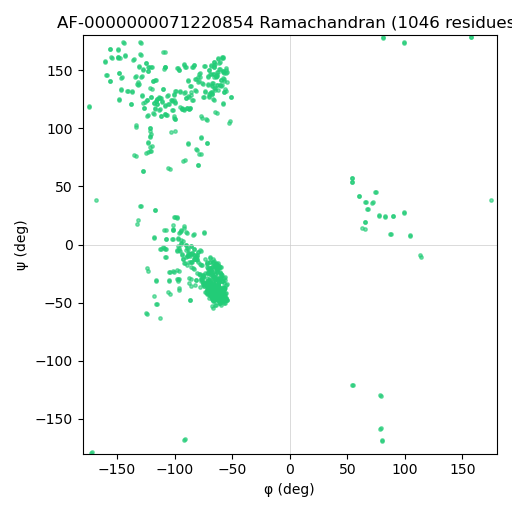ATOM 1886 O O . LYS A 1 230 ? -19.844 27.719 -17.594 1 97.69 230 LYS A O 1
ATOM 1891 N N . TYR A 1 231 ? -18.469 26.312 -16.641 1 97.12 231 TYR A N 1
ATOM 1892 C CA . TYR A 1 231 ? -17.328 26.797 -17.406 1 97.12 231 TYR A CA 1
ATOM 1893 C C . TYR A 1 231 ? -17.016 25.859 -18.578 1 97.12 231 TYR A C 1
ATOM 1895 O O . TYR A 1 231 ? -16.531 26.297 -19.625 1 97.12 231 TYR A O 1
ATOM 1903 N N . PHE A 1 232 ? -17.266 24.547 -18.453 1 96.88 232 PHE A N 1
ATOM 1904 C CA . PHE A 1 232 ? -16.828 23.562 -19.453 1 96.88 232 PHE A CA 1
ATOM 1905 C C . PHE A 1 232 ? -18.016 23.062 -20.25 1 96.88 232 PHE A C 1
ATOM 1907 O O . PHE A 1 232 ? -17.844 22.391 -21.281 1 96.88 232 PHE A O 1
ATOM 1914 N N . GLY A 1 233 ? -19.25 23.359 -19.859 1 96.5 233 GLY A N 1
ATOM 1915 C CA . GLY A 1 233 ? -20.422 22.672 -20.406 1 96.5 233 GLY A CA 1
ATOM 1916 C C . GLY A 1 233 ? -20.656 21.312 -19.766 1 96.5 233 GLY A C 1
ATOM 1917 O O . GLY A 1 233 ? -20.109 21.016 -18.703 1 96.5 233 GLY A O 1
ATOM 1918 N N . PRO A 1 234 ? -21.531 20.5 -20.312 1 96.44 234 PRO A N 1
ATOM 1919 C CA . PRO A 1 234 ? -21.844 19.188 -19.75 1 96.44 234 PRO A CA 1
ATOM 1920 C C . PRO A 1 234 ? -20.609 18.297 -19.609 1 96.44 234 PRO A C 1
ATOM 1922 O O . PRO A 1 234 ? -19.797 18.203 -20.531 1 96.44 234 PRO A O 1
ATOM 1925 N N . LEU A 1 235 ? -20.438 17.719 -18.484 1 97.25 235 LEU A N 1
ATOM 1926 C CA . LEU A 1 235 ? -19.297 16.859 -18.141 1 97.25 235 LEU A CA 1
ATOM 1927 C C . LEU A 1 235 ? -19.766 15.516 -17.594 1 97.25 235 LEU A C 1
ATOM 1929 O O . LEU A 1 235 ? -20.891 15.406 -17.078 1 97.25 235 LEU A O 1
ATOM 1933 N N . PRO A 1 236 ? -18.938 14.422 -17.812 1 97.44 236 PRO A N 1
ATOM 1934 C CA . PRO A 1 236 ? -19.203 13.234 -16.984 1 97.44 236 PRO A CA 1
ATOM 1935 C C . PRO A 1 236 ? -19.125 13.516 -15.492 1 97.44 236 PRO A C 1
ATOM 1937 O O . PRO A 1 236 ? -18.609 14.555 -15.086 1 97.44 236 PRO A O 1
ATOM 1940 N N . PRO A 1 237 ? -19.734 12.625 -14.656 1 97.25 237 PRO A N 1
ATOM 1941 C CA . PRO A 1 237 ? -19.578 12.844 -13.211 1 97.25 237 PRO A CA 1
ATOM 1942 C C . PRO A 1 237 ? -18.125 13.039 -12.797 1 97.25 237 PRO A C 1
ATOM 1944 O O . PRO A 1 237 ? -17.266 12.203 -13.109 1 97.25 237 PRO A O 1
ATOM 1947 N N . ILE A 1 238 ? -17.875 14.109 -12.109 1 97.25 238 ILE A N 1
ATOM 1948 C CA . ILE A 1 238 ? -16.516 14.453 -11.695 1 97.25 238 ILE A CA 1
ATOM 1949 C C . ILE A 1 238 ? -15.953 13.359 -10.789 1 97.25 238 ILE A C 1
ATOM 1951 O O . ILE A 1 238 ? -14.75 13.102 -10.789 1 97.25 238 ILE A O 1
ATOM 1955 N N . LEU A 1 239 ? -16.844 12.719 -10.078 1 96.25 239 LEU A N 1
ATOM 1956 C CA . LEU A 1 239 ? -16.438 11.594 -9.25 1 96.25 239 LEU A CA 1
ATOM 1957 C C . LEU A 1 239 ? -15.805 10.492 -10.102 1 96.25 239 LEU A C 1
ATOM 1959 O O . LEU A 1 239 ? -14.836 9.859 -9.68 1 96.25 239 LEU A O 1
ATOM 1963 N N . ASP A 1 240 ? -16.328 10.234 -11.281 1 96.06 240 ASP A N 1
ATOM 1964 C CA . ASP A 1 240 ? -15.781 9.227 -12.18 1 96.06 240 ASP A CA 1
ATOM 1965 C C . ASP A 1 240 ? -14.422 9.656 -12.719 1 96.06 240 ASP A C 1
ATOM 1967 O O . ASP A 1 240 ? -13.539 8.812 -12.93 1 96.06 240 ASP A O 1
ATOM 1971 N N . VAL A 1 241 ? -14.297 10.969 -12.914 1 97.31 241 VAL A N 1
ATOM 1972 C CA . VAL A 1 241 ? -13.008 11.5 -13.328 1 97.31 241 VAL A CA 1
ATOM 1973 C C . VAL A 1 241 ? -11.969 11.266 -12.234 1 97.31 241 VAL A C 1
ATOM 1975 O O . VAL A 1 241 ? -10.844 10.836 -12.516 1 97.31 241 VAL A O 1
ATOM 1978 N N . LEU A 1 242 ? -12.367 11.5 -11 1 97.62 242 LEU A N 1
ATOM 1979 C CA . LEU A 1 242 ? -11.492 11.258 -9.867 1 97.62 242 LEU A CA 1
ATOM 1980 C C . LEU A 1 242 ? -11.062 9.797 -9.805 1 97.62 242 LEU A C 1
ATOM 1982 O O . LEU A 1 242 ? -9.891 9.492 -9.586 1 97.62 242 LEU A O 1
ATOM 1986 N N . LYS A 1 243 ? -11.984 8.891 -10.039 1 95.62 243 LYS A N 1
ATOM 1987 C CA . LYS A 1 243 ? -11.727 7.457 -9.914 1 95.62 243 LYS A CA 1
ATOM 1988 C C . LYS A 1 243 ? -10.68 7 -10.93 1 95.62 243 LYS A C 1
ATOM 1990 O O . LYS A 1 243 ? -10.086 5.93 -10.781 1 95.62 243 LYS A O 1
ATOM 1995 N N . ASN A 1 244 ? -10.43 7.797 -11.922 1 94.44 244 ASN A N 1
ATOM 1996 C CA . ASN A 1 244 ? -9.469 7.441 -12.953 1 94.44 244 ASN A CA 1
ATOM 1997 C C . ASN A 1 244 ? -8.086 8.008 -12.656 1 94.44 244 ASN A C 1
ATOM 1999 O O . ASN A 1 244 ? -7.195 7.977 -13.508 1 94.44 244 ASN A O 1
ATOM 2003 N N . ILE A 1 245 ? -7.895 8.477 -11.492 1 97.56 245 ILE A N 1
ATOM 2004 C CA . ILE A 1 245 ? -6.609 9.047 -11.117 1 97.56 245 ILE A CA 1
ATOM 2005 C C . ILE A 1 245 ? -5.512 7.996 -11.266 1 97.56 245 ILE A C 1
ATOM 2007 O O . ILE A 1 245 ? -5.734 6.816 -10.969 1 97.56 245 ILE A O 1
ATOM 2011 N N . SER A 1 246 ? -4.352 8.445 -11.742 1 98.25 246 SER A N 1
ATOM 2012 C CA . SER A 1 246 ? -3.256 7.539 -12.078 1 98.25 246 SER A CA 1
ATOM 2013 C C . SER A 1 246 ? -2.387 7.258 -10.852 1 98.25 246 SER A C 1
ATOM 2015 O O . SER A 1 246 ? -2.045 6.102 -10.586 1 98.25 246 SER A O 1
ATOM 2017 N N . MET A 1 247 ? -2.027 8.312 -10.148 1 98.19 247 MET A N 1
ATOM 2018 C CA . MET A 1 247 ? -1.127 8.211 -9 1 98.19 247 MET A CA 1
ATOM 2019 C C . MET A 1 247 ? -1.442 9.289 -7.969 1 98.19 247 MET A C 1
ATOM 2021 O O . MET A 1 247 ? -2.121 10.273 -8.273 1 98.19 247 MET A O 1
ATOM 2025 N N . LEU A 1 248 ? -0.969 9.039 -6.809 1 98.44 248 LEU A N 1
ATOM 2026 C CA . LEU A 1 248 ? -1.062 9.992 -5.711 1 98.44 248 LEU A CA 1
ATOM 2027 C C . LEU A 1 248 ? 0.32 10.312 -5.148 1 98.44 248 LEU A C 1
ATOM 2029 O O . LEU A 1 248 ? 1.074 9.398 -4.797 1 98.44 248 LEU A O 1
ATOM 2033 N N . PHE A 1 249 ? 0.652 11.578 -5.125 1 98.56 249 PHE A N 1
ATOM 2034 C CA . PHE A 1 249 ? 1.858 12.039 -4.449 1 98.56 249 PHE A CA 1
ATOM 2035 C C . PHE A 1 249 ? 1.527 12.602 -3.072 1 98.56 249 PHE A C 1
ATOM 2037 O O . PHE A 1 249 ? 0.975 13.695 -2.959 1 98.56 249 PHE A O 1
ATOM 2044 N N . ILE A 1 250 ? 1.894 11.883 -2.057 1 97.5 250 ILE A N 1
ATOM 2045 C CA . ILE A 1 250 ? 1.52 12.25 -0.695 1 97.5 250 ILE A CA 1
ATOM 2046 C C . ILE A 1 250 ? 2.748 12.766 0.057 1 97.5 250 ILE A C 1
ATOM 2048 O O . ILE A 1 250 ? 3.732 12.039 0.214 1 97.5 250 ILE A O 1
ATOM 2052 N N . ASN A 1 251 ? 2.658 13.977 0.485 1 95.88 251 ASN A N 1
ATOM 2053 C CA . ASN A 1 251 ? 3.729 14.562 1.285 1 95.88 251 ASN A CA 1
ATOM 2054 C C . ASN A 1 251 ? 3.684 14.07 2.729 1 95.88 251 ASN A C 1
ATOM 2056 O O . ASN A 1 251 ? 3.047 14.688 3.582 1 95.88 251 ASN A O 1
ATOM 2060 N N . GLN A 1 252 ? 4.391 13.031 2.973 1 90.81 252 GLN A N 1
ATOM 2061 C CA . GLN A 1 252 ? 4.426 12.438 4.309 1 90.81 252 GLN A CA 1
ATOM 2062 C C . GLN A 1 252 ? 5.445 11.305 4.383 1 90.81 252 GLN A C 1
ATOM 2064 O O . GLN A 1 252 ? 5.309 10.297 3.684 1 90.81 252 GLN A O 1
ATOM 2069 N N . ALA A 1 253 ? 6.438 11.461 5.238 1 90.25 253 ALA A N 1
ATOM 2070 C CA . ALA A 1 253 ? 7.371 10.359 5.438 1 90.25 253 ALA A CA 1
ATOM 2071 C C . ALA A 1 253 ? 6.68 9.164 6.09 1 90.25 253 ALA A C 1
ATOM 2073 O O . ALA A 1 253 ? 5.797 9.336 6.934 1 90.25 253 ALA A O 1
ATOM 2074 N N . ASP A 1 254 ? 7.184 7.969 5.844 1 92 254 ASP A N 1
ATOM 2075 C CA . ASP A 1 254 ? 6.559 6.75 6.352 1 92 254 ASP A CA 1
ATOM 2076 C C . ASP A 1 254 ? 6.633 6.691 7.875 1 92 254 ASP A C 1
ATOM 2078 O O . ASP A 1 254 ? 5.684 6.254 8.531 1 92 254 ASP A O 1
ATOM 2082 N N . ILE A 1 255 ? 7.766 7.164 8.461 1 94.69 255 ILE A N 1
ATOM 2083 C CA . ILE A 1 255 ? 7.91 7.055 9.906 1 94.69 255 ILE A CA 1
ATOM 2084 C C . ILE A 1 255 ? 7.062 8.125 10.594 1 94.69 255 ILE A C 1
ATOM 2086 O O . ILE A 1 255 ? 6.719 7.988 11.766 1 94.69 255 ILE A O 1
ATOM 2090 N N . MET A 1 256 ? 6.648 9.18 9.828 1 93.38 256 MET A N 1
ATOM 2091 C CA . MET A 1 256 ? 5.891 10.289 10.406 1 93.38 256 MET A CA 1
ATOM 2092 C C . MET A 1 256 ? 4.391 10.016 10.328 1 93.38 256 MET A C 1
ATOM 2094 O O . MET A 1 256 ? 3.586 10.836 10.773 1 93.38 256 MET A O 1
ATOM 2098 N N . ALA A 1 257 ? 4.016 8.93 9.805 1 93 257 ALA A N 1
ATOM 2099 C CA . ALA A 1 257 ? 2.615 8.516 9.766 1 93 257 ALA A CA 1
ATOM 2100 C C . ALA A 1 257 ? 2.463 7.07 10.242 1 93 257 ALA A C 1
ATOM 2102 O O . ALA A 1 257 ? 3.295 6.215 9.922 1 93 257 ALA A O 1
ATOM 2103 N N . PRO A 1 258 ? 1.38 6.855 11.023 1 93.81 258 PRO A N 1
ATOM 2104 C CA . PRO A 1 258 ? 1.133 5.457 11.391 1 93.81 258 PRO A CA 1
ATOM 2105 C C . PRO A 1 258 ? 0.903 4.562 10.18 1 93.81 258 PRO A C 1
ATOM 2107 O O . PRO A 1 258 ? 0.162 4.934 9.266 1 93.81 258 PRO A O 1
ATOM 2110 N N . ALA A 1 259 ? 1.507 3.393 10.242 1 95.06 259 ALA A N 1
ATOM 2111 C CA . ALA A 1 259 ? 1.443 2.484 9.094 1 95.06 259 ALA A CA 1
ATOM 2112 C C . ALA A 1 259 ? 0.076 1.812 9.008 1 95.06 259 ALA A C 1
ATOM 2114 O O . ALA A 1 259 ? -0.504 1.431 10.023 1 95.06 259 ALA A O 1
ATOM 2115 N N . ARG A 1 260 ? -0.406 1.702 7.816 1 94.38 260 ARG A N 1
ATOM 2116 C CA . ARG A 1 260 ? -1.632 1.01 7.43 1 94.38 260 ARG A CA 1
ATOM 2117 C C . ARG A 1 260 ? -1.589 0.593 5.965 1 94.38 260 ARG A C 1
ATOM 2119 O O . ARG A 1 260 ? -0.69 0.999 5.227 1 94.38 260 ARG A O 1
ATOM 2126 N N . PRO A 1 261 ? -2.498 -0.23 5.52 1 95.12 261 PRO A N 1
ATOM 2127 C CA . PRO A 1 261 ? -2.537 -0.547 4.09 1 95.12 261 PRO A CA 1
ATOM 2128 C C . PRO A 1 261 ? -2.77 0.686 3.219 1 95.12 261 PRO A C 1
ATOM 2130 O O . PRO A 1 261 ? -3.582 1.546 3.562 1 95.12 261 PRO A O 1
ATOM 2133 N N . LYS A 1 262 ? -2.004 0.752 2.121 1 95.69 262 LYS A N 1
ATOM 2134 C CA . LYS A 1 262 ? -2.055 1.9 1.221 1 95.69 262 LYS A CA 1
ATOM 2135 C C . LYS A 1 262 ? -2.465 1.478 -0.187 1 95.69 262 LYS A C 1
ATOM 2137 O O . LYS A 1 262 ? -2.221 0.34 -0.595 1 95.69 262 LYS A O 1
ATOM 2142 N N . LEU A 1 263 ? -3.076 2.389 -0.906 1 96.81 263 LEU A N 1
ATOM 2143 C CA . LEU A 1 263 ? -3.346 2.16 -2.322 1 96.81 263 LEU A CA 1
ATOM 2144 C C . LEU A 1 263 ? -2.053 1.889 -3.084 1 96.81 263 LEU A C 1
ATOM 2146 O O . LEU A 1 263 ? -0.998 2.424 -2.736 1 96.81 263 LEU A O 1
ATOM 2150 N N . ALA A 1 264 ? -2.146 1.104 -4.109 1 95.62 264 ALA A N 1
ATOM 2151 C CA . ALA A 1 264 ? -0.977 0.652 -4.859 1 95.62 264 ALA A CA 1
ATOM 2152 C C . ALA A 1 264 ? -0.343 1.806 -5.633 1 95.62 264 ALA A C 1
ATOM 2154 O O . ALA A 1 264 ? 0.842 1.758 -5.973 1 95.62 264 ALA A O 1
ATOM 2155 N N . ASN A 1 265 ? -1.126 2.852 -5.922 1 97.31 265 ASN A N 1
ATOM 2156 C CA . ASN A 1 265 ? -0.622 3.928 -6.77 1 97.31 265 ASN A CA 1
ATOM 2157 C C . ASN A 1 265 ? -0.171 5.129 -5.941 1 97.31 265 ASN A C 1
ATOM 2159 O O . ASN A 1 265 ? -0.106 6.25 -6.449 1 97.31 265 ASN A O 1
ATOM 2163 N N . ILE A 1 266 ? 0.182 4.926 -4.664 1 97.19 266 ILE A N 1
ATOM 2164 C CA . ILE A 1 266 ? 0.636 5.996 -3.785 1 97.19 266 ILE A CA 1
ATOM 2165 C C . ILE A 1 266 ? 2.162 6.055 -3.787 1 97.19 266 ILE A C 1
ATOM 2167 O O . ILE A 1 266 ? 2.828 5.027 -3.65 1 97.19 266 ILE A O 1
ATOM 2171 N N . ILE A 1 267 ? 2.699 7.254 -3.961 1 96.62 267 ILE A N 1
ATOM 2172 C CA . ILE A 1 267 ? 4.102 7.562 -3.715 1 96.62 267 ILE A CA 1
ATOM 2173 C C . ILE A 1 267 ? 4.215 8.609 -2.607 1 96.62 267 ILE A C 1
ATOM 2175 O O . ILE A 1 267 ? 3.611 9.68 -2.693 1 96.62 267 ILE A O 1
ATOM 2179 N N . THR A 1 268 ? 4.914 8.25 -1.568 1 95.69 268 THR A N 1
ATOM 2180 C CA . THR A 1 268 ? 5.121 9.203 -0.48 1 95.69 268 THR A CA 1
ATOM 2181 C C . THR A 1 268 ? 6.465 9.914 -0.631 1 95.69 268 THR A C 1
ATOM 2183 O O . THR A 1 268 ? 7.387 9.383 -1.255 1 95.69 268 THR A O 1
ATOM 2186 N N . PHE A 1 269 ? 6.543 11.094 -0.177 1 95.88 269 PHE A N 1
ATOM 2187 C CA . PHE A 1 269 ? 7.77 11.883 -0.123 1 95.88 269 PHE A CA 1
ATOM 2188 C C . PHE A 1 269 ? 7.742 12.844 1.056 1 95.88 269 PHE A C 1
ATOM 2190 O O . PHE A 1 269 ? 6.738 12.945 1.765 1 95.88 269 PHE A O 1
ATOM 2197 N N . THR A 1 270 ? 8.906 13.453 1.37 1 94.25 270 THR A N 1
ATOM 2198 C CA . THR A 1 270 ? 8.984 14.359 2.51 1 94.25 270 THR A CA 1
ATOM 2199 C C . THR A 1 270 ? 10.125 15.359 2.322 1 94.25 270 THR A C 1
ATOM 2201 O O . THR A 1 270 ? 10.898 15.25 1.371 1 94.25 270 THR A O 1
ATOM 2204 N N . SER A 1 271 ? 10.109 16.422 3.02 1 92.88 271 SER A N 1
ATOM 2205 C CA . SER A 1 271 ? 11.211 17.359 3.229 1 92.88 271 SER A CA 1
ATOM 2206 C C . SER A 1 271 ? 11.594 18.047 1.928 1 92.88 271 SER A C 1
ATOM 2208 O O . SER A 1 271 ? 12.711 18.562 1.799 1 92.88 271 SER A O 1
ATOM 2210 N N . SER A 1 272 ? 10.672 18.016 0.994 1 94.19 272 SER A N 1
ATOM 2211 C CA . SER A 1 272 ? 11.016 18.625 -0.282 1 94.19 272 SER A CA 1
ATOM 2212 C C . SER A 1 272 ? 11.078 20.141 -0.162 1 94.19 272 SER A C 1
ATOM 2214 O O . SER A 1 272 ? 11.789 20.812 -0.916 1 94.19 272 SER A O 1
ATOM 2216 N N . HIS A 1 273 ? 10.367 20.719 0.814 1 94.25 273 HIS A N 1
ATOM 2217 C CA . HIS A 1 273 ? 10.281 22.172 0.962 1 94.25 273 HIS A CA 1
ATOM 2218 C C . HIS A 1 273 ? 11.5 22.719 1.7 1 94.25 273 HIS A C 1
ATOM 2220 O O . HIS A 1 273 ? 11.695 23.938 1.769 1 94.25 273 HIS A O 1
ATOM 2226 N N . ILE A 1 274 ? 12.281 21.859 2.289 1 95.25 274 ILE A N 1
ATOM 2227 C CA . ILE A 1 274 ? 13.453 22.297 3.037 1 95.25 274 ILE A CA 1
ATOM 2228 C C . ILE A 1 274 ? 14.516 22.828 2.074 1 95.25 274 ILE A C 1
ATOM 2230 O O . ILE A 1 274 ? 14.922 22.125 1.144 1 95.25 274 ILE A O 1
ATOM 2234 N N . GLU A 1 275 ? 14.953 23.953 2.338 1 91.69 275 GLU A N 1
ATOM 2235 C CA . GLU A 1 275 ? 15.914 24.625 1.465 1 91.69 275 GLU A CA 1
ATOM 2236 C C . GLU A 1 275 ? 17.344 24.141 1.746 1 91.69 275 GLU A C 1
ATOM 2238 O O . GLU A 1 275 ? 17.703 23.922 2.902 1 91.69 275 GLU A O 1
ATOM 2243 N N . LYS A 1 276 ? 18.078 24.031 0.697 1 86.75 276 LYS A N 1
ATOM 2244 C CA . LYS A 1 276 ? 19.484 23.672 0.858 1 86.75 276 LYS A CA 1
ATOM 2245 C C . LYS A 1 276 ? 20.266 24.797 1.524 1 86.75 276 LYS A C 1
ATOM 2247 O O . LYS A 1 276 ? 21.125 24.547 2.373 1 86.75 276 LYS A O 1
ATOM 2252 N N . LYS A 1 277 ? 19.953 26.062 1.127 1 88.31 277 LYS A N 1
ATOM 2253 C CA . LYS A 1 277 ? 20.516 27.266 1.732 1 88.31 277 LYS A CA 1
ATOM 2254 C C . LYS A 1 277 ? 19.422 28.156 2.326 1 88.31 277 LYS A C 1
ATOM 2256 O O . LYS A 1 277 ? 18.859 28.984 1.627 1 88.31 277 LYS A O 1
ATOM 2261 N N . PRO A 1 278 ? 19.188 28 3.619 1 90.44 278 PRO A N 1
ATOM 2262 C CA . PRO A 1 278 ? 18.141 28.797 4.227 1 90.44 278 PRO A CA 1
ATOM 2263 C C . PRO A 1 278 ? 18.453 30.297 4.203 1 90.44 278 PRO A C 1
ATOM 2265 O O . PRO A 1 278 ? 19.609 30.688 4.16 1 90.44 278 PRO A O 1
ATOM 2268 N N . LYS A 1 279 ? 17.438 31.109 4.258 1 90.44 279 LYS A N 1
ATOM 2269 C CA . LYS A 1 279 ? 17.578 32.562 4.254 1 90.44 279 LYS A CA 1
ATOM 2270 C C . LYS A 1 279 ? 18.281 33.062 5.516 1 90.44 279 LYS A C 1
ATOM 2272 O O . LYS A 1 279 ? 18.031 32.531 6.609 1 90.44 279 LYS A O 1
ATOM 2277 N N . PRO A 1 280 ? 19.078 34.094 5.371 1 93.75 280 PRO A N 1
ATOM 2278 C CA . PRO A 1 280 ? 19.766 34.625 6.559 1 93.75 280 PRO A CA 1
ATOM 2279 C C . PRO A 1 280 ? 18.797 35.281 7.543 1 93.75 280 PRO A C 1
ATOM 2281 O O . PRO A 1 280 ? 17.766 35.812 7.137 1 93.75 280 PRO A O 1
ATOM 2284 N N . LEU A 1 281 ? 19.188 35.312 8.82 1 96.62 281 LEU A N 1
ATOM 2285 C CA . LEU A 1 281 ? 18.422 36.031 9.836 1 96.62 281 LEU A CA 1
ATOM 2286 C C . LEU A 1 281 ? 18.688 37.531 9.773 1 96.62 281 LEU A C 1
ATOM 2288 O O . LEU A 1 281 ? 19.781 37.938 9.422 1 96.62 281 LEU A O 1
ATOM 2292 N N . PRO A 1 282 ? 17.594 38.281 10.109 1 95.5 282 PRO A N 1
ATOM 2293 C CA . PRO A 1 282 ? 17.906 39.688 10.352 1 95.5 282 PRO A CA 1
ATOM 2294 C C . PRO A 1 282 ? 18.984 39.906 11.406 1 95.5 282 PRO A C 1
ATOM 2296 O O . PRO A 1 282 ? 19.094 39.125 12.352 1 95.5 282 PRO A O 1
ATOM 2299 N N . LYS A 1 283 ? 19.75 41 11.266 1 96.5 283 LYS A N 1
ATOM 2300 C CA . LYS A 1 283 ? 20.922 41.219 12.102 1 96.5 283 LYS A CA 1
ATOM 2301 C C . LYS A 1 283 ? 20.547 41.219 13.586 1 96.5 283 LYS A C 1
ATOM 2303 O O . LYS A 1 283 ? 21.266 40.656 14.406 1 96.5 283 LYS A O 1
ATOM 2308 N N . ASP A 1 284 ? 19.516 41.844 13.922 1 96.56 284 ASP A N 1
ATOM 2309 C CA . ASP A 1 284 ? 19.109 41.969 15.312 1 96.56 284 ASP A CA 1
ATOM 2310 C C . ASP A 1 284 ? 18.703 40.594 15.867 1 96.56 284 ASP A C 1
ATOM 2312 O O . ASP A 1 284 ? 19.047 40.25 17 1 96.56 284 ASP A O 1
ATOM 2316 N N . LEU A 1 285 ? 17.969 39.844 15.062 1 97.88 285 LEU A N 1
ATOM 2317 C CA . LEU A 1 285 ? 17.578 38.5 15.477 1 97.88 285 LEU A CA 1
ATOM 2318 C C . LEU A 1 285 ? 18.797 37.562 15.586 1 97.88 285 LEU A C 1
ATOM 2320 O O . LEU A 1 285 ? 18.891 36.75 16.516 1 97.88 285 LEU A O 1
ATOM 2324 N N . GLN A 1 286 ? 19.703 37.688 14.617 1 97.94 286 GLN A N 1
ATOM 2325 C CA . GLN A 1 286 ? 20.938 36.938 14.664 1 97.94 286 GLN A CA 1
ATOM 2326 C C . GLN A 1 286 ? 21.703 37.156 15.969 1 97.94 286 GLN A C 1
ATOM 2328 O O . GLN A 1 286 ? 22.125 36.219 16.641 1 97.94 286 GLN A O 1
ATOM 2333 N N . ALA A 1 287 ? 21.828 38.438 16.312 1 97.94 287 ALA A N 1
ATOM 2334 C CA . ALA A 1 287 ? 22.516 38.812 17.547 1 97.94 287 ALA A CA 1
ATOM 2335 C C . ALA A 1 287 ? 21.797 38.25 18.766 1 97.94 287 ALA A C 1
ATOM 2337 O O . ALA A 1 287 ? 22.422 37.781 19.719 1 97.94 287 ALA A O 1
ATOM 2338 N N . PHE A 1 288 ? 20.531 38.312 18.688 1 98.31 288 PHE A N 1
ATOM 2339 C CA . PHE A 1 288 ? 19.703 37.875 19.781 1 98.31 288 PHE A CA 1
ATOM 2340 C C . PHE A 1 288 ? 19.891 36.375 20.031 1 98.31 288 PHE A C 1
ATOM 2342 O O . PHE A 1 288 ? 20.094 35.938 21.156 1 98.31 288 PHE A O 1
ATOM 2349 N N . VAL A 1 289 ? 19.875 35.562 19.031 1 98.5 289 VAL A N 1
ATOM 2350 C CA . VAL A 1 289 ? 19.938 34.094 19.172 1 98.5 289 VAL A CA 1
ATOM 2351 C C . VAL A 1 289 ? 21.375 33.656 19.375 1 98.5 289 VAL A C 1
ATOM 2353 O O . VAL A 1 289 ? 21.641 32.688 20.078 1 98.5 289 VAL A O 1
ATOM 2356 N N . ASP A 1 290 ? 22.344 34.406 18.797 1 98.06 290 ASP A N 1
ATOM 2357 C CA . ASP A 1 290 ? 23.75 34.156 19.062 1 98.06 290 ASP A CA 1
ATOM 2358 C C . ASP A 1 290 ? 24.062 34.344 20.547 1 98.06 290 ASP A C 1
ATOM 2360 O O . ASP A 1 290 ? 24.891 33.625 21.109 1 98.06 290 ASP A O 1
ATOM 2364 N N . GLY A 1 291 ? 23.422 35.281 21.094 1 97.56 291 GLY A N 1
ATOM 2365 C CA . GLY A 1 291 ? 23.688 35.625 22.469 1 97.56 291 GLY A CA 1
ATOM 2366 C C . GLY A 1 291 ? 22.953 34.75 23.469 1 97.56 291 GLY A C 1
ATOM 2367 O O . GLY A 1 291 ? 23.141 34.875 24.672 1 97.56 291 GLY A O 1
ATOM 2368 N N . ALA A 1 292 ? 22.141 33.875 22.938 1 98 292 ALA A N 1
ATOM 2369 C CA . ALA A 1 292 ? 21.391 32.969 23.812 1 98 292 ALA A CA 1
ATOM 2370 C C . ALA A 1 292 ? 22.281 31.828 24.297 1 98 292 ALA A C 1
ATOM 2372 O O . ALA A 1 292 ? 22.125 30.672 23.859 1 98 292 ALA A O 1
ATOM 2373 N N . THR A 1 293 ? 23.094 32.031 25.219 1 95.81 293 THR A N 1
ATOM 2374 C CA . THR A 1 293 ? 24.109 31.094 25.688 1 95.81 293 THR A CA 1
ATOM 2375 C C . THR A 1 293 ? 23.469 29.859 26.328 1 95.81 293 THR A C 1
ATOM 2377 O O . THR A 1 293 ? 24.016 28.766 26.266 1 95.81 293 THR A O 1
ATOM 2380 N N . ASN A 1 294 ? 22.312 30.078 26.984 1 97.06 294 ASN A N 1
ATOM 2381 C CA . ASN A 1 294 ? 21.578 28.953 27.562 1 97.06 294 ASN A CA 1
ATOM 2382 C C . ASN A 1 294 ? 20.656 28.312 26.531 1 97.06 294 ASN A C 1
ATOM 2384 O O . ASN A 1 294 ? 19.969 27.328 26.844 1 97.06 294 ASN A O 1
ATOM 2388 N N . GLY A 1 295 ? 20.656 28.859 25.391 1 98.25 295 GLY A N 1
ATOM 2389 C CA . GLY A 1 295 ? 19.766 28.391 24.344 1 98.25 295 GLY A CA 1
ATOM 2390 C C . GLY A 1 295 ? 18.516 29.234 24.188 1 98.25 295 GLY A C 1
ATOM 2391 O O . GLY A 1 295 ? 18.281 30.156 24.984 1 98.25 295 GLY A O 1
ATOM 2392 N N . PHE A 1 296 ? 17.75 28.906 23.172 1 98.75 296 PHE A N 1
ATOM 2393 C CA . PHE A 1 296 ? 16.516 29.672 22.984 1 98.75 296 PHE A CA 1
ATOM 2394 C C . PHE A 1 296 ? 15.398 28.75 22.484 1 98.75 296 PHE A C 1
ATOM 2396 O O . PHE A 1 296 ? 15.648 27.609 22.078 1 98.75 296 PHE A O 1
ATOM 2403 N N . ILE A 1 297 ? 14.164 29.25 22.625 1 98.81 297 ILE A N 1
ATOM 2404 C CA . ILE A 1 297 ? 12.922 28.625 22.188 1 98.81 297 ILE A CA 1
ATOM 2405 C C . ILE A 1 297 ? 12.336 29.406 21.016 1 98.81 297 ILE A C 1
ATOM 2407 O O . ILE A 1 297 ? 12.352 30.641 21 1 98.81 297 ILE A O 1
ATOM 2411 N N . TYR A 1 298 ? 11.938 28.719 20.016 1 98.81 298 TYR A N 1
ATOM 2412 C CA . TYR A 1 298 ? 11.188 29.344 18.922 1 98.81 298 TYR A CA 1
ATOM 2413 C C . TYR A 1 298 ? 9.703 29.031 19.031 1 98.81 298 TYR A C 1
ATOM 2415 O O . TYR A 1 298 ? 9.312 27.859 19.172 1 98.81 298 TYR A O 1
ATOM 2423 N N . PHE A 1 299 ? 8.891 30.016 19.078 1 98.62 299 PHE A N 1
ATOM 2424 C CA . PHE A 1 299 ? 7.445 29.875 19.172 1 98.62 299 PHE A CA 1
ATOM 2425 C C . PHE A 1 299 ? 6.762 30.453 17.938 1 98.62 299 PHE A C 1
ATOM 2427 O O . PHE A 1 299 ? 6.84 31.656 17.688 1 98.62 299 PHE A O 1
ATOM 2434 N N . SER A 1 300 ? 6.059 29.594 17.156 1 97.62 300 SER A N 1
ATOM 2435 C CA . SER A 1 300 ? 5.328 30.031 15.977 1 97.62 300 SER A CA 1
ATOM 2436 C C . SER A 1 300 ? 4.066 29.188 15.773 1 97.62 300 SER A C 1
ATOM 2438 O O . SER A 1 300 ? 4.113 27.953 15.852 1 97.62 300 SER A O 1
ATOM 2440 N N . LEU A 1 301 ? 2.947 29.828 15.508 1 94.38 301 LEU A N 1
ATOM 2441 C CA . LEU A 1 301 ? 1.707 29.109 15.219 1 94.38 301 LEU A CA 1
ATOM 2442 C C . LEU A 1 301 ? 1.47 29.016 13.719 1 94.38 301 LEU A C 1
ATOM 2444 O O . LEU A 1 301 ? 0.323 28.969 13.266 1 94.38 301 LEU A O 1
ATOM 2448 N N . GLY A 1 302 ? 2.557 29.141 12.961 1 88.88 302 GLY A N 1
ATOM 2449 C CA . GLY A 1 302 ? 2.496 28.891 11.531 1 88.88 302 GLY A CA 1
ATOM 2450 C C . GLY A 1 302 ? 1.92 30.047 10.742 1 88.88 302 GLY A C 1
ATOM 2451 O O . GLY A 1 302 ? 2.01 31.203 11.172 1 88.88 302 GLY A O 1
ATOM 2452 N N . SER A 1 303 ? 1.385 29.734 9.492 1 81.81 303 SER A N 1
ATOM 2453 C CA . SER A 1 303 ? 1.01 30.766 8.516 1 81.81 303 SER A CA 1
ATOM 2454 C C . SER A 1 303 ? -0.421 31.234 8.734 1 81.81 303 SER A C 1
ATOM 2456 O O . SER A 1 303 ? -0.734 32.406 8.492 1 81.81 303 SER A O 1
ATOM 2458 N N . ASN A 1 304 ? -1.265 30.359 9.266 1 81.25 304 ASN A N 1
ATOM 2459 C CA . ASN A 1 304 ? -2.688 30.688 9.266 1 81.25 304 ASN A CA 1
ATOM 2460 C C . ASN A 1 304 ? -3.172 31.094 10.656 1 81.25 304 ASN A C 1
ATOM 2462 O O . ASN A 1 304 ? -3.936 32.062 10.789 1 81.25 304 ASN A O 1
ATOM 2466 N N . ALA A 1 305 ? -2.709 30.391 11.625 1 87.56 305 ALA A N 1
ATOM 2467 C CA . ALA A 1 305 ? -3.057 30.766 12.992 1 87.56 305 ALA A CA 1
ATOM 2468 C C . ALA A 1 305 ? -2.211 31.953 13.461 1 87.56 305 ALA A C 1
ATOM 2470 O O . ALA A 1 305 ? -1.014 32.031 13.172 1 87.56 305 ALA A O 1
ATOM 2471 N N . ARG A 1 306 ? -2.861 32.844 14.18 1 90.62 306 ARG A N 1
ATOM 2472 C CA . ARG A 1 306 ? -2.188 34.062 14.625 1 90.62 306 ARG A CA 1
ATOM 2473 C C . ARG A 1 306 ? -2.037 34.062 16.141 1 90.62 306 ARG A C 1
ATOM 2475 O O . ARG A 1 306 ? -3.027 33.969 16.875 1 90.62 306 ARG A O 1
ATOM 2482 N N . SER A 1 307 ? -0.834 34.25 16.531 1 93.25 307 SER A N 1
ATOM 2483 C CA . SER A 1 307 ? -0.58 34.406 17.969 1 93.25 307 SER A CA 1
ATOM 2484 C C . SER A 1 307 ? -1.279 35.625 18.531 1 93.25 307 SER A C 1
ATOM 2486 O O . SER A 1 307 ? -1.727 35.625 19.688 1 93.25 307 SER A O 1
ATOM 2488 N N . ALA A 1 308 ? -1.414 36.594 17.688 1 92.38 308 ALA A N 1
ATOM 2489 C CA . ALA A 1 308 ? -1.979 37.875 18.125 1 92.38 308 ALA A CA 1
ATOM 2490 C C . ALA A 1 308 ? -3.453 37.719 18.484 1 92.38 308 ALA A C 1
ATOM 2492 O O . ALA A 1 308 ? -4.004 38.562 19.219 1 92.38 308 ALA A O 1
ATOM 2493 N N . THR A 1 309 ? -4.055 36.656 17.906 1 92.38 309 THR A N 1
ATOM 2494 C CA . THR A 1 309 ? -5.48 36.5 18.156 1 92.38 309 THR A CA 1
ATOM 2495 C C . THR A 1 309 ? -5.715 35.562 19.344 1 92.38 309 THR A C 1
ATOM 2497 O O . THR A 1 309 ? -6.859 35.281 19.703 1 92.38 309 THR A O 1
ATOM 2500 N N . LEU A 1 310 ? -4.664 35.125 19.984 1 94.62 310 LEU A N 1
ATOM 2501 C CA . LEU A 1 310 ? -4.824 34.375 21.234 1 94.62 310 LEU A CA 1
ATOM 2502 C C . LEU A 1 310 ? -5.477 35.25 22.312 1 94.62 310 LEU A C 1
ATOM 2504 O O . LEU A 1 310 ? -5.234 36.438 22.375 1 94.62 310 LEU A O 1
ATOM 2508 N N . PRO A 1 311 ? -6.227 34.594 23.172 1 94.12 311 PRO A N 1
ATOM 2509 C CA . PRO A 1 311 ? -6.773 35.344 24.281 1 94.12 311 PRO A CA 1
ATOM 2510 C C . PRO A 1 311 ? -5.691 36.031 25.125 1 94.12 311 PRO A C 1
ATOM 2512 O O . PRO A 1 311 ? -4.621 35.469 25.344 1 94.12 311 PRO A O 1
ATOM 2515 N N . VAL A 1 312 ? -6.031 37.156 25.656 1 93.25 312 VAL A N 1
ATOM 2516 C CA . VAL A 1 312 ? -5.078 37.969 26.375 1 93.25 312 VAL A CA 1
ATOM 2517 C C . VAL A 1 312 ? -4.504 37.188 27.562 1 93.25 312 VAL A C 1
ATOM 2519 O O . VAL A 1 312 ? -3.307 37.281 27.844 1 93.25 312 VAL A O 1
ATOM 2522 N N . GLU A 1 313 ? -5.34 36.469 28.203 1 93.69 313 GLU A N 1
ATOM 2523 C CA . GLU A 1 313 ? -4.91 35.688 29.359 1 93.69 313 GLU A CA 1
ATOM 2524 C C . GLU A 1 313 ? -3.861 34.656 28.984 1 93.69 313 GLU A C 1
ATOM 2526 O O . GLU A 1 313 ? -2.941 34.375 29.766 1 93.69 313 GLU A O 1
ATOM 2531 N N . ILE A 1 314 ? -4.051 34.094 27.828 1 94.56 314 ILE A N 1
ATOM 2532 C CA . ILE A 1 314 ? -3.125 33.062 27.359 1 94.56 314 ILE A CA 1
ATOM 2533 C C . ILE A 1 314 ? -1.801 33.719 26.953 1 94.56 314 ILE A C 1
ATOM 2535 O O . ILE A 1 314 ? -0.729 33.156 27.25 1 94.56 314 ILE A O 1
ATOM 2539 N N . ARG A 1 315 ? -1.803 34.844 26.312 1 94.56 315 ARG A N 1
ATOM 2540 C CA . ARG A 1 315 ? -0.594 35.562 25.938 1 94.56 315 ARG A CA 1
ATOM 2541 C C . ARG A 1 315 ? 0.21 35.938 27.188 1 94.56 315 ARG A C 1
ATOM 2543 O O . ARG A 1 315 ? 1.435 35.812 27.203 1 94.56 315 ARG A O 1
ATOM 2550 N N . ARG A 1 316 ? -0.521 36.375 28.156 1 93.88 316 ARG A N 1
ATOM 2551 C CA . ARG A 1 316 ? 0.128 36.75 29.406 1 93.88 316 ARG A CA 1
ATOM 2552 C C . ARG A 1 316 ? 0.76 35.531 30.078 1 93.88 316 ARG A C 1
ATOM 2554 O O . ARG A 1 316 ? 1.844 35.656 30.656 1 93.88 316 ARG A O 1
ATOM 2561 N N . MET A 1 317 ? 0.046 34.531 30.016 1 95.44 317 MET A N 1
ATOM 2562 C CA . MET A 1 317 ? 0.573 33.281 30.609 1 95.44 317 MET A CA 1
ATOM 2563 C C . MET A 1 317 ? 1.882 32.875 29.938 1 95.44 317 MET A C 1
ATOM 2565 O O . MET A 1 317 ? 2.842 32.531 30.609 1 95.44 317 MET A O 1
ATOM 2569 N N . PHE A 1 318 ? 1.911 32.938 28.656 1 97.25 318 PHE A N 1
ATOM 2570 C CA . PHE A 1 318 ? 3.141 32.625 27.922 1 97.25 318 PHE A CA 1
ATOM 2571 C C . PHE A 1 318 ? 4.262 33.562 28.344 1 97.25 318 PHE A C 1
ATOM 2573 O O . PHE A 1 318 ? 5.383 33.125 28.609 1 97.25 318 PHE A O 1
ATOM 2580 N N . CYS A 1 319 ? 3.961 34.812 28.469 1 96.31 319 CYS A N 1
ATOM 2581 C CA . CYS A 1 319 ? 4.953 35.812 28.875 1 96.31 319 CYS A CA 1
ATOM 2582 C C . CYS A 1 319 ? 5.488 35.531 30.266 1 96.31 319 CYS A C 1
ATOM 2584 O O . CYS A 1 319 ? 6.695 35.594 30.5 1 96.31 319 CYS A O 1
ATOM 2586 N N . ASP A 1 320 ? 4.57 35.188 31.156 1 96.69 320 ASP A N 1
ATOM 2587 C CA . ASP A 1 320 ? 4.961 34.906 32.531 1 96.69 320 ASP A CA 1
ATOM 2588 C C . ASP A 1 320 ? 5.914 33.719 32.562 1 96.69 320 ASP A C 1
ATOM 2590 O O . ASP A 1 320 ? 6.93 33.75 33.281 1 96.69 320 ASP A O 1
ATOM 2594 N N . VAL A 1 321 ? 5.562 32.719 31.844 1 97.94 321 VAL A N 1
ATOM 2595 C CA . VAL A 1 321 ? 6.375 31.5 31.828 1 97.94 321 VAL A CA 1
ATOM 2596 C C . VAL A 1 321 ? 7.719 31.781 31.172 1 97.94 321 VAL A C 1
ATOM 2598 O O . VAL A 1 321 ? 8.773 31.406 31.688 1 97.94 321 VAL A O 1
ATOM 2601 N N . PHE A 1 322 ? 7.738 32.5 30.031 1 98.19 322 PHE A N 1
ATOM 2602 C CA . PHE A 1 322 ? 8.961 32.781 29.297 1 98.19 322 PHE A CA 1
ATOM 2603 C C . PHE A 1 322 ? 9.914 33.625 30.109 1 98.19 322 PHE A C 1
ATOM 2605 O O . PHE A 1 322 ? 11.125 33.438 30.078 1 98.19 322 PHE A O 1
ATOM 2612 N N . ALA A 1 323 ? 9.352 34.531 30.828 1 97.12 323 ALA A N 1
ATOM 2613 C CA . ALA A 1 323 ? 10.164 35.438 31.641 1 97.12 323 ALA A CA 1
ATOM 2614 C C . ALA A 1 323 ? 10.938 34.688 32.719 1 97.12 323 ALA A C 1
ATOM 2616 O O . ALA A 1 323 ? 12.031 35.094 33.094 1 97.12 323 ALA A O 1
ATOM 2617 N N . LYS A 1 324 ? 10.391 33.625 33.094 1 96.31 324 LYS A N 1
ATOM 2618 C CA . LYS A 1 324 ? 10.977 32.875 34.219 1 96.31 324 LYS A CA 1
ATOM 2619 C C . LYS A 1 324 ? 12.031 31.875 33.688 1 96.31 324 LYS A C 1
ATOM 2621 O O . LYS A 1 324 ? 12.867 31.406 34.469 1 96.31 324 LYS A O 1
ATOM 2626 N N . LEU A 1 325 ? 12.023 31.578 32.469 1 96.88 325 LEU A N 1
ATOM 2627 C CA . LEU A 1 325 ? 12.906 30.562 31.906 1 96.88 325 LEU A CA 1
ATOM 2628 C C . LEU A 1 325 ? 14.312 31.125 31.688 1 96.88 325 LEU A C 1
ATOM 2630 O O . LEU A 1 325 ? 14.469 32.312 31.391 1 96.88 325 LEU A O 1
ATOM 2634 N N . PRO A 1 326 ? 15.32 30.312 31.891 1 97.38 326 PRO A N 1
ATOM 2635 C CA . PRO A 1 326 ? 16.688 30.766 31.625 1 97.38 326 PRO A CA 1
ATOM 2636 C C . PRO A 1 326 ? 17 30.844 30.141 1 97.38 326 PRO A C 1
ATOM 2638 O O . PRO A 1 326 ? 18.172 30.984 29.75 1 97.38 326 PRO A O 1
ATOM 2641 N N . TYR A 1 327 ? 16 30.703 29.281 1 98.38 327 TYR A N 1
ATOM 2642 C CA . TYR A 1 327 ? 16.141 30.688 27.828 1 98.38 327 TYR A CA 1
ATOM 2643 C C . TYR A 1 327 ? 15.594 31.969 27.219 1 98.38 327 TYR A C 1
ATOM 2645 O O . TYR A 1 327 ? 14.672 32.562 27.766 1 98.38 327 TYR A O 1
ATOM 2653 N N . ARG A 1 328 ? 16.141 32.312 26.094 1 98.62 328 ARG A N 1
ATOM 2654 C CA . ARG A 1 328 ? 15.508 33.344 25.281 1 98.62 328 ARG A CA 1
ATOM 2655 C C . ARG A 1 328 ? 14.398 32.75 24.422 1 98.62 328 ARG A C 1
ATOM 2657 O O . ARG A 1 328 ? 14.359 31.531 24.203 1 98.62 328 ARG A O 1
ATOM 2664 N N . VAL A 1 329 ? 13.461 33.594 24.078 1 98.69 329 VAL A N 1
ATOM 2665 C CA . VAL A 1 329 ? 12.336 33.125 23.266 1 98.69 329 VAL A CA 1
ATOM 2666 C C . VAL A 1 329 ? 12.18 33.969 22.031 1 98.69 329 VAL A C 1
ATOM 2668 O O . VAL A 1 329 ? 12.133 35.219 22.125 1 98.69 329 VAL A O 1
ATOM 2671 N N . VAL A 1 330 ? 12.234 33.375 20.875 1 98.62 330 VAL A N 1
ATOM 2672 C CA . VAL A 1 330 ? 11.828 34.031 19.625 1 98.62 330 VAL A CA 1
ATOM 2673 C C . VAL A 1 330 ? 10.375 33.656 19.312 1 98.62 330 VAL A C 1
ATOM 2675 O O . VAL A 1 330 ? 10.039 32.469 19.156 1 98.62 330 VAL A O 1
ATOM 2678 N N . TRP A 1 331 ? 9.5 34.625 19.266 1 98.19 331 TRP A N 1
ATOM 2679 C CA . TRP A 1 331 ? 8.062 34.406 19.141 1 98.19 331 TRP A CA 1
ATOM 2680 C C . TRP A 1 331 ? 7.508 35.125 17.906 1 98.19 331 TRP A C 1
ATOM 2682 O O . TRP A 1 331 ? 7.512 36.375 17.844 1 98.19 331 TRP A O 1
ATOM 2692 N N . LYS A 1 332 ? 7.059 34.344 16.859 1 97.25 332 LYS A N 1
ATOM 2693 C CA . LYS A 1 332 ? 6.32 34.938 15.758 1 97.25 332 LYS A CA 1
ATOM 2694 C C . LYS A 1 332 ? 4.988 35.531 16.234 1 97.25 332 LYS A C 1
ATOM 2696 O O . LYS A 1 332 ? 4.102 34.781 16.641 1 97.25 332 LYS A O 1
ATOM 2701 N N . PHE A 1 333 ? 4.832 36.75 16.188 1 95 333 PHE A N 1
ATOM 2702 C CA . PHE A 1 333 ? 3.689 37.531 16.672 1 95 333 PHE A CA 1
ATOM 2703 C C . PHE A 1 333 ? 3.303 38.625 15.695 1 95 333 PHE A C 1
ATOM 2705 O O . PHE A 1 333 ? 4.102 39.531 15.414 1 95 333 PHE A O 1
ATOM 2712 N N . GLU A 1 334 ? 2.105 38.625 15.203 1 91.88 334 GLU A N 1
ATOM 2713 C CA . GLU A 1 334 ? 1.71 39.375 14.008 1 91.88 334 GLU A CA 1
ATOM 2714 C C . GLU A 1 334 ? 1.468 40.844 14.328 1 91.88 334 GLU A C 1
ATOM 2716 O O . GLU A 1 334 ? 1.244 41.656 13.43 1 91.88 334 GLU A O 1
ATOM 2721 N N . GLU A 1 335 ? 1.502 41.219 15.57 1 92.56 335 GLU A N 1
ATOM 2722 C CA . GLU A 1 335 ? 1.309 42.594 16 1 92.56 335 GLU A CA 1
ATOM 2723 C C . GLU A 1 335 ? 2.424 43.031 16.953 1 92.56 335 GLU A C 1
ATOM 2725 O O . GLU A 1 335 ? 3.326 42.25 17.266 1 92.56 335 GLU A O 1
ATOM 2730 N N . ASP A 1 336 ? 2.316 44.281 17.234 1 90.62 336 ASP A N 1
ATOM 2731 C CA . ASP A 1 336 ? 3.232 44.75 18.281 1 90.62 336 ASP A CA 1
ATOM 2732 C C . ASP A 1 336 ? 2.832 44.219 19.641 1 90.62 336 ASP A C 1
ATOM 2734 O O . ASP A 1 336 ? 1.648 44 19.922 1 90.62 336 ASP A O 1
ATOM 2738 N N . PHE A 1 337 ? 3.861 43.969 20.406 1 90.12 337 PHE A N 1
ATOM 2739 C CA . PHE A 1 337 ? 3.617 43.375 21.719 1 90.12 337 PHE A CA 1
ATOM 2740 C C . PHE A 1 337 ? 4.242 44.219 22.812 1 90.12 337 PHE A C 1
ATOM 2742 O O . PHE A 1 337 ? 5.238 43.844 23.422 1 90.12 337 PHE A O 1
ATOM 2749 N N . PRO A 1 338 ? 3.561 45.25 23.109 1 86.5 338 PRO A N 1
ATOM 2750 C CA . PRO A 1 338 ? 4.098 46.094 24.172 1 86.5 338 PRO A CA 1
ATOM 2751 C C . PRO A 1 338 ? 4.168 45.375 25.516 1 86.5 338 PRO A C 1
ATOM 2753 O O . PRO A 1 338 ? 3.25 44.625 25.859 1 86.5 338 PRO A O 1
ATOM 2756 N N . GLY A 1 339 ? 5.285 45.531 26.281 1 87.06 339 GLY A N 1
ATOM 2757 C CA . GLY A 1 339 ? 5.418 44.938 27.609 1 87.06 339 GLY A CA 1
ATOM 2758 C C . GLY A 1 339 ? 5.953 43.531 27.578 1 87.06 339 GLY A C 1
ATOM 2759 O O . GLY A 1 339 ? 5.965 42.844 28.609 1 87.06 339 GLY A O 1
ATOM 2760 N N . LYS A 1 340 ? 6.391 43.094 26.406 1 91.06 340 LYS A N 1
ATOM 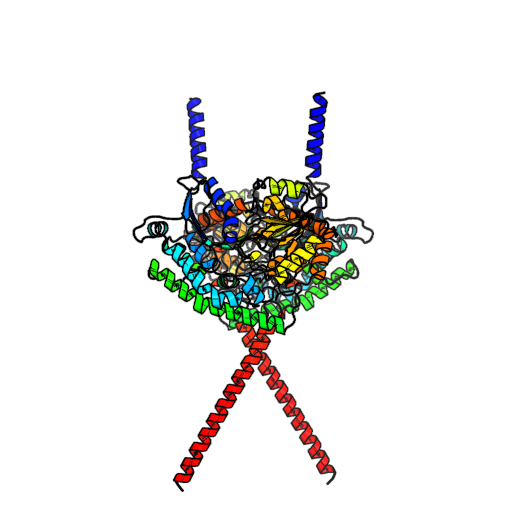2761 C CA . LYS A 1 340 ? 6.973 41.75 26.359 1 91.06 340 LYS A CA 1
ATOM 2762 C C . LYS A 1 340 ? 8.203 41.656 27.266 1 91.06 340 LYS A C 1
ATOM 2764 O O . LYS A 1 340 ? 8.914 42.656 27.453 1 91.06 340 LYS A O 1
ATOM 2769 N N . PRO A 1 341 ? 8.469 40.5 27.766 1 95.81 341 PRO A N 1
ATOM 2770 C CA . PRO A 1 341 ? 9.688 40.312 28.562 1 95.81 341 PRO A CA 1
ATOM 2771 C C . PRO A 1 341 ? 10.953 40.594 27.75 1 95.81 341 PRO A C 1
ATOM 2773 O O . PRO A 1 341 ? 10.969 40.406 26.531 1 95.81 341 PRO A O 1
ATOM 2776 N N . ASP A 1 342 ? 12.086 40.938 28.391 1 94.88 342 ASP A N 1
ATOM 2777 C CA . ASP A 1 342 ? 13.352 41.281 27.766 1 94.88 342 ASP A CA 1
ATOM 2778 C C . ASP A 1 342 ? 13.953 40.094 27.016 1 94.88 342 ASP A C 1
ATOM 2780 O O . ASP A 1 342 ? 14.641 40.281 26 1 94.88 342 ASP A O 1
ATOM 2784 N N . ASN A 1 343 ? 13.656 38.969 27.516 1 97.56 343 ASN A N 1
ATOM 2785 C CA . ASN A 1 343 ? 14.258 37.812 26.906 1 97.56 343 ASN A CA 1
ATOM 2786 C C . ASN A 1 343 ? 13.391 37.25 25.766 1 97.56 343 ASN A C 1
ATOM 2788 O O . ASN A 1 343 ? 13.617 36.156 25.281 1 97.56 343 ASN A O 1
ATOM 2792 N N . VAL A 1 344 ? 12.359 38 25.359 1 97.81 344 VAL A N 1
ATOM 2793 C CA . VAL A 1 344 ? 11.469 37.594 24.281 1 97.81 344 VAL A CA 1
ATOM 2794 C C . VAL A 1 344 ? 11.672 38.5 23.078 1 97.81 344 VAL A C 1
ATOM 2796 O O . VAL A 1 344 ? 11.555 39.719 23.188 1 97.81 344 VAL A O 1
ATOM 2799 N N . TYR A 1 345 ? 12 37.938 21.953 1 97.12 345 TYR A N 1
ATOM 2800 C CA . TYR A 1 345 ? 12.062 38.594 20.656 1 97.12 345 TYR A CA 1
ATOM 2801 C C . TYR A 1 345 ? 10.805 38.344 19.828 1 97.12 345 TYR A C 1
ATOM 2803 O O . TYR A 1 345 ? 10.367 37.188 19.719 1 97.12 345 TYR A O 1
ATOM 2811 N N . ILE A 1 346 ? 10.219 39.375 19.25 1 95.81 346 ILE A N 1
ATOM 2812 C CA . ILE A 1 346 ? 9 39.219 18.469 1 95.81 346 ILE A CA 1
ATOM 2813 C C . ILE A 1 346 ? 9.258 39.594 17.016 1 95.81 346 ILE A C 1
ATOM 2815 O O . ILE A 1 346 ? 10.016 40.531 16.75 1 95.81 346 ILE A O 1
ATOM 2819 N N . GLY A 1 347 ? 8.68 38.875 16.094 1 94.5 347 GLY A N 1
ATOM 2820 C CA . GLY A 1 347 ? 8.664 39.188 14.672 1 94.5 347 GLY A CA 1
ATOM 2821 C C . GLY A 1 347 ? 7.387 38.75 13.984 1 94.5 347 GLY A C 1
ATOM 2822 O O . GLY A 1 347 ? 6.82 37.688 14.305 1 94.5 347 GLY A O 1
ATOM 2823 N N . LYS A 1 348 ? 6.953 39.562 13.039 1 92.19 348 LYS A N 1
ATOM 2824 C CA . LYS A 1 348 ? 5.703 39.312 12.328 1 92.19 348 LYS A CA 1
ATOM 2825 C C . LYS A 1 348 ? 5.848 38.125 11.383 1 92.19 348 LYS A C 1
ATOM 2827 O O . LYS A 1 348 ? 4.898 37.375 11.164 1 92.19 348 LYS A O 1
ATOM 2832 N N . TRP A 1 349 ? 6.941 38.031 10.68 1 90.06 349 TRP A N 1
ATOM 2833 C CA . TRP A 1 349 ? 7.352 36.906 9.859 1 90.06 349 TRP A CA 1
ATOM 2834 C C . TRP A 1 349 ? 8.828 36.594 10.055 1 90.06 349 TRP A C 1
ATOM 2836 O O . TRP A 1 349 ? 9.656 37.5 10.109 1 90.06 349 TRP A O 1
ATOM 2846 N N . LEU A 1 350 ? 9.125 35.312 10.273 1 94.44 350 LEU A N 1
ATOM 2847 C CA . LEU A 1 350 ? 10.484 34.906 10.625 1 94.44 350 LEU A CA 1
ATOM 2848 C C . LEU A 1 350 ? 10.961 33.781 9.727 1 94.44 350 LEU A C 1
ATOM 2850 O O . LEU A 1 350 ? 10.164 32.938 9.312 1 94.44 350 LEU A O 1
ATOM 2854 N N . PRO A 1 351 ? 12.234 33.781 9.391 1 95.25 351 PRO A N 1
ATOM 2855 C CA . PRO A 1 351 ? 12.789 32.656 8.633 1 95.25 351 PRO A CA 1
ATOM 2856 C C . PRO A 1 351 ? 12.914 31.375 9.477 1 95.25 351 PRO A C 1
ATOM 2858 O O . PRO A 1 351 ? 14 31.062 9.961 1 95.25 351 PRO A O 1
ATOM 2861 N N . GLN A 1 352 ? 11.914 30.641 9.516 1 96.62 352 GLN A N 1
ATOM 2862 C CA . GLN A 1 352 ? 11.75 29.516 10.422 1 96.62 352 GLN A CA 1
ATOM 2863 C C . GLN A 1 352 ? 12.859 28.484 10.219 1 96.62 352 GLN A C 1
ATOM 2865 O O . GLN A 1 352 ? 13.438 27.984 11.195 1 96.62 352 GLN A O 1
ATOM 2870 N N . GLN A 1 353 ? 13.195 28.125 8.992 1 97.06 353 GLN A N 1
ATOM 2871 C CA . GLN A 1 353 ? 14.203 27.109 8.727 1 97.06 353 GLN A CA 1
ATOM 2872 C C . GLN A 1 353 ? 15.57 27.516 9.273 1 97.06 353 GLN A C 1
ATOM 2874 O O . GLN A 1 353 ? 16.281 26.719 9.875 1 97.06 353 GLN A O 1
ATOM 2879 N N . THR A 1 354 ? 15.906 28.828 9.102 1 97.81 354 THR A N 1
ATOM 2880 C CA . THR A 1 354 ? 17.172 29.328 9.617 1 97.81 354 THR A CA 1
ATOM 2881 C C . THR A 1 354 ? 17.188 29.328 11.141 1 97.81 354 THR A C 1
ATOM 2883 O O . THR A 1 354 ? 18.203 29.016 11.758 1 97.81 354 THR A O 1
ATOM 2886 N N . ILE A 1 355 ? 16.078 29.641 11.656 1 98.31 355 ILE A N 1
ATOM 2887 C CA . ILE A 1 355 ? 15.961 29.641 13.109 1 98.31 355 ILE A CA 1
ATOM 2888 C C . ILE A 1 355 ? 16.141 28.219 13.633 1 98.31 355 ILE A C 1
ATOM 2890 O O . ILE A 1 355 ? 16.891 27.984 14.578 1 98.31 355 ILE A O 1
ATOM 2894 N N . LEU A 1 356 ? 15.484 27.266 13.016 1 98.12 356 LEU A N 1
ATOM 2895 C CA . LEU A 1 356 ? 15.516 25.875 13.445 1 98.12 356 LEU A CA 1
ATOM 2896 C C . LEU A 1 356 ? 16.891 25.266 13.203 1 98.12 356 LEU A C 1
ATOM 2898 O O . LEU A 1 356 ? 17.25 24.266 13.828 1 98.12 356 LEU A O 1
ATOM 2902 N N . ALA A 1 357 ? 17.625 25.844 12.289 1 97.5 357 ALA A N 1
ATOM 2903 C CA . ALA A 1 357 ? 18.953 25.344 11.977 1 97.5 357 ALA A CA 1
ATOM 2904 C C . ALA A 1 357 ? 20 25.891 12.953 1 97.5 357 ALA A C 1
ATOM 2906 O O . ALA A 1 357 ? 21.141 25.422 12.992 1 97.5 357 ALA A O 1
ATOM 2907 N N . HIS A 1 358 ? 19.656 26.875 13.734 1 97.75 358 HIS A N 1
ATOM 2908 C CA . HIS A 1 358 ? 20.609 27.547 14.609 1 97.75 358 HIS A CA 1
ATOM 2909 C C . HIS A 1 358 ? 21.094 26.594 15.711 1 97.75 358 HIS A C 1
ATOM 2911 O O . HIS A 1 358 ? 20.297 25.859 16.297 1 97.75 358 HIS A O 1
ATOM 2917 N N . PRO A 1 359 ? 22.312 26.609 16.031 1 96.88 359 PRO A N 1
ATOM 2918 C CA . PRO A 1 359 ? 22.859 25.641 16.984 1 96.88 359 PRO A CA 1
ATOM 2919 C C . PRO A 1 359 ? 22.344 25.844 18.406 1 96.88 359 PRO A C 1
ATOM 2921 O O . PRO A 1 359 ? 22.344 24.906 19.203 1 96.88 359 PRO A O 1
ATOM 2924 N N . ASN A 1 360 ? 21.875 27.062 18.734 1 98.31 360 ASN A N 1
ATOM 2925 C CA . ASN A 1 360 ? 21.469 27.344 20.109 1 98.31 360 ASN A CA 1
ATOM 2926 C C . ASN A 1 360 ? 20 27 20.328 1 98.31 360 ASN A C 1
ATOM 2928 O O . ASN A 1 360 ? 19.484 27.109 21.453 1 98.31 360 ASN A O 1
ATOM 2932 N N . ILE A 1 361 ? 19.266 26.578 19.344 1 98.56 361 ILE A N 1
ATOM 2933 C CA . ILE A 1 361 ? 17.844 26.281 19.5 1 98.56 361 ILE A CA 1
ATOM 2934 C C . ILE A 1 361 ? 17.672 25.062 20.406 1 98.56 361 ILE A C 1
ATOM 2936 O O . ILE A 1 361 ? 18.422 24.094 20.312 1 98.56 361 ILE A O 1
ATOM 2940 N N . LYS A 1 362 ? 16.703 25.156 21.312 1 98.38 362 LYS A N 1
ATOM 2941 C CA . LYS A 1 362 ? 16.484 24.062 22.234 1 98.38 362 LYS A CA 1
ATOM 2942 C C . LYS A 1 362 ? 15.102 23.438 22.031 1 98.38 362 LYS A C 1
ATOM 2944 O O . LYS A 1 362 ? 14.914 22.25 22.297 1 98.38 362 LYS A O 1
ATOM 2949 N N . LEU A 1 363 ? 14.195 24.25 21.609 1 98.81 363 LEU A N 1
ATOM 2950 C CA . LEU A 1 363 ? 12.805 23.797 21.547 1 98.81 363 LEU A CA 1
ATOM 2951 C C . LEU A 1 363 ? 12.016 24.594 20.531 1 98.81 363 LEU A C 1
ATOM 2953 O O . LEU A 1 363 ? 12.242 25.797 20.375 1 98.81 363 LEU A O 1
ATOM 2957 N N . PHE A 1 364 ? 11.188 24 19.812 1 98.88 364 PHE A N 1
ATOM 2958 C CA . PHE A 1 364 ? 10.234 24.641 18.906 1 98.88 364 PHE A CA 1
ATOM 2959 C C . PHE A 1 364 ? 8.805 24.453 19.406 1 98.88 364 PHE A C 1
ATOM 2961 O O . PHE A 1 364 ? 8.312 23.328 19.5 1 98.88 364 PHE A O 1
ATOM 2968 N N . ILE A 1 365 ? 8.172 25.5 19.844 1 98.75 365 ILE A N 1
ATOM 2969 C CA . ILE A 1 365 ? 6.754 25.5 20.172 1 98.75 365 ILE A CA 1
ATOM 2970 C C . ILE A 1 365 ? 5.934 25.859 18.938 1 98.75 365 ILE A C 1
ATOM 2972 O O . ILE A 1 365 ? 6.07 26.953 18.391 1 98.75 365 ILE A O 1
ATOM 2976 N N . TYR A 1 366 ? 5.105 24.953 18.484 1 98.06 366 TYR A N 1
ATOM 2977 C CA . TYR A 1 366 ? 4.438 25.188 17.219 1 98.06 366 TYR A CA 1
ATOM 2978 C C . TYR A 1 366 ? 3.018 24.625 17.234 1 98.06 366 TYR A C 1
ATOM 2980 O O . TYR A 1 366 ? 2.602 24.016 18.219 1 98.06 366 TYR A O 1
ATOM 2988 N N . GLN A 1 367 ? 2.262 24.859 16.219 1 96.88 367 GLN A N 1
ATOM 2989 C CA . GLN A 1 367 ? 0.865 24.438 16.141 1 96.88 367 GLN A CA 1
ATOM 2990 C C . GLN A 1 367 ? 0.746 23 15.641 1 96.88 367 GLN A C 1
ATOM 2992 O O . GLN A 1 367 ? -0.322 22.391 15.742 1 96.88 367 GLN A O 1
ATOM 2997 N N . GLY A 1 368 ? 1.794 22.469 15.086 1 96.12 368 GLY A N 1
ATOM 2998 C CA . GLY A 1 368 ? 1.729 21.094 14.609 1 96.12 368 GLY A CA 1
ATOM 2999 C C . GLY A 1 368 ? 1.48 21 13.117 1 96.12 368 GLY A C 1
ATOM 3000 O O . GLY A 1 368 ? 0.912 20.016 12.641 1 96.12 368 GLY A O 1
ATOM 3001 N N . GLY A 1 369 ? 1.896 21.984 12.336 1 94.81 369 GLY A N 1
ATOM 3002 C CA . GLY A 1 369 ? 1.809 21.891 10.883 1 94.81 369 GLY A CA 1
ATOM 3003 C C . GLY A 1 369 ? 2.725 20.828 10.305 1 94.81 369 GLY A C 1
ATOM 3004 O O . GLY A 1 369 ? 3.828 20.609 10.812 1 94.81 369 GLY A O 1
ATOM 3005 N N . LEU A 1 370 ? 2.295 20.219 9.25 1 94.75 370 LEU A N 1
ATOM 3006 C CA . LEU A 1 370 ? 3.047 19.109 8.656 1 94.75 370 LEU A CA 1
ATOM 3007 C C . LEU A 1 370 ? 4.426 19.594 8.203 1 94.75 370 LEU A C 1
ATOM 3009 O O . LEU A 1 370 ? 5.434 18.938 8.484 1 94.75 370 LEU A O 1
ATOM 3013 N N . GLN A 1 371 ? 4.52 20.719 7.484 1 95.06 371 GLN A N 1
ATOM 3014 C CA . GLN A 1 371 ? 5.805 21.219 6.992 1 95.06 371 GLN A CA 1
ATOM 3015 C C . GLN A 1 371 ? 6.738 21.562 8.148 1 95.06 371 GLN A C 1
ATOM 3017 O O . GLN A 1 371 ? 7.938 21.297 8.086 1 95.06 371 GLN A O 1
ATOM 3022 N N . SER A 1 372 ? 6.137 22.141 9.148 1 96.19 372 SER A N 1
ATOM 3023 C CA . SER A 1 372 ? 6.938 22.453 10.328 1 96.19 372 SER A CA 1
ATOM 3024 C C . SER A 1 372 ? 7.426 21.188 11.016 1 96.19 372 SER A C 1
ATOM 3026 O O . SER A 1 372 ? 8.547 21.141 11.539 1 96.19 372 SER A O 1
ATOM 3028 N N . SER A 1 373 ? 6.555 20.203 11.078 1 96.44 373 SER A N 1
ATOM 3029 C CA . SER A 1 373 ? 6.949 18.922 11.648 1 96.44 373 SER A CA 1
ATOM 3030 C C . SER A 1 373 ? 8.109 18.312 10.875 1 96.44 373 SER A C 1
ATOM 3032 O O . SER A 1 373 ? 9.031 17.75 11.469 1 96.44 373 SER A O 1
ATOM 3034 N N . GLU A 1 374 ? 8.055 18.406 9.594 1 96.25 374 GLU A N 1
ATOM 3035 C CA . GLU A 1 374 ? 9.156 17.906 8.766 1 96.25 374 GLU A CA 1
ATOM 3036 C C . GLU A 1 374 ? 10.445 18.688 9.055 1 96.25 374 GLU A C 1
ATOM 3038 O O . GLU A 1 374 ? 11.523 18.094 9.133 1 96.25 374 GLU A O 1
ATOM 3043 N N . GLU A 1 375 ? 10.32 19.969 9.211 1 96.69 375 GLU A N 1
ATOM 3044 C CA . GLU A 1 375 ? 11.477 20.812 9.469 1 96.69 375 GLU A CA 1
ATOM 3045 C C . GLU A 1 375 ? 12.109 20.484 10.82 1 96.69 375 GLU A C 1
ATOM 3047 O O . GLU A 1 375 ? 13.336 20.406 10.93 1 96.69 375 GLU A O 1
ATOM 3052 N N . THR A 1 376 ? 11.312 20.328 11.789 1 96.25 376 THR A N 1
ATOM 3053 C CA . THR A 1 376 ? 11.852 20.047 13.117 1 96.25 376 THR A CA 1
ATOM 3054 C C . THR A 1 376 ? 12.609 18.734 13.133 1 96.25 376 THR A C 1
ATOM 3056 O O . THR A 1 376 ? 13.648 18.609 13.789 1 96.25 376 THR A O 1
ATOM 3059 N N . VAL A 1 377 ? 12.07 17.75 12.438 1 97.31 377 VAL A N 1
ATOM 3060 C CA . VAL A 1 377 ? 12.758 16.469 12.336 1 97.31 377 VAL A CA 1
ATOM 3061 C C . VAL A 1 377 ? 14.062 16.641 11.562 1 97.31 377 VAL A C 1
ATOM 3063 O O . VAL A 1 377 ? 15.117 16.141 11.977 1 97.31 377 VAL A O 1
ATOM 3066 N N . TYR A 1 378 ? 14 17.344 10.477 1 96.88 378 TYR A N 1
ATOM 3067 C CA . TYR A 1 378 ? 15.164 17.578 9.633 1 96.88 378 TYR A CA 1
ATOM 3068 C C . TYR A 1 378 ? 16.281 18.25 10.422 1 96.88 378 TYR A C 1
ATOM 3070 O O . TYR A 1 378 ? 17.438 17.844 10.352 1 96.88 378 TYR A O 1
ATOM 3078 N N . TYR A 1 379 ? 15.953 19.234 11.227 1 97.31 379 TYR A N 1
ATOM 3079 C CA . TYR A 1 379 ? 16.953 20.031 11.938 1 97.31 379 TYR A CA 1
ATOM 3080 C C . TYR A 1 379 ? 17.203 19.453 13.328 1 97.31 379 TYR A C 1
ATOM 3082 O O . TYR A 1 379 ? 18.109 19.922 14.039 1 97.31 379 TYR A O 1
ATOM 3090 N N . GLY A 1 380 ? 16.422 18.484 13.773 1 97.56 380 GLY A N 1
ATOM 3091 C CA . GLY A 1 380 ? 16.641 17.797 15.031 1 97.56 380 GLY A CA 1
ATOM 3092 C C . GLY A 1 380 ? 16.281 18.625 16.25 1 97.56 380 GLY A C 1
ATOM 3093 O O . GLY A 1 380 ? 17.047 18.688 17.219 1 97.56 380 GLY A O 1
ATOM 3094 N N . VAL A 1 381 ? 15.125 19.281 16.203 1 98.38 381 VAL A N 1
ATOM 3095 C CA . VAL A 1 381 ? 14.703 20.141 17.312 1 98.38 381 VAL A CA 1
ATOM 3096 C C . VAL A 1 381 ? 13.438 19.562 17.938 1 98.38 381 VAL A C 1
ATOM 3098 O O . VAL A 1 381 ? 12.398 19.453 17.297 1 98.38 381 VAL A O 1
ATOM 3101 N N . PRO A 1 382 ? 13.453 19.234 19.219 1 98.56 382 PRO A N 1
ATOM 3102 C CA . PRO A 1 382 ? 12.234 18.766 19.875 1 98.56 382 PRO A CA 1
ATOM 3103 C C . PRO A 1 382 ? 11.094 19.781 19.812 1 98.56 382 PRO A C 1
ATOM 3105 O O . PRO A 1 382 ? 11.344 20.969 19.641 1 98.56 382 PRO A O 1
ATOM 3108 N N . VAL A 1 383 ? 9.859 19.25 20.031 1 98.69 383 VAL A N 1
ATOM 3109 C CA . VAL A 1 383 ? 8.742 20.156 19.781 1 98.69 383 VAL A CA 1
ATOM 3110 C C . VAL A 1 383 ? 7.75 20.078 20.938 1 98.69 383 VAL A C 1
ATOM 3112 O O . VAL A 1 383 ? 7.586 19.031 21.562 1 98.69 383 VAL A O 1
ATOM 3115 N N . LEU A 1 384 ? 7.191 21.188 21.219 1 98.81 384 LEU A N 1
ATOM 3116 C CA . LEU A 1 384 ? 5.949 21.297 21.969 1 98.81 384 LEU A CA 1
ATOM 3117 C C . LEU A 1 384 ? 4.801 21.719 21.062 1 98.81 384 LEU A C 1
ATOM 3119 O O . LEU A 1 384 ? 4.785 22.859 20.578 1 98.81 384 LEU A O 1
ATOM 3123 N N . GLY A 1 385 ? 3.9 20.812 20.891 1 98.25 385 GLY A N 1
ATOM 3124 C CA . GLY A 1 385 ? 2.787 21.094 20 1 98.25 385 GLY A CA 1
ATOM 3125 C C . GLY A 1 385 ? 1.588 21.688 20.703 1 98.25 385 GLY A C 1
ATOM 3126 O O . GLY A 1 385 ? 1.164 21.188 21.75 1 98.25 385 GLY A O 1
ATOM 3127 N N . LEU A 1 386 ? 1.076 22.766 20.172 1 97.75 386 LEU A N 1
ATOM 3128 C CA . LEU A 1 386 ? -0.175 23.406 20.562 1 97.75 386 LEU A CA 1
ATOM 3129 C C . LEU A 1 386 ? -1.14 23.469 19.375 1 97.75 386 LEU A C 1
ATOM 3131 O O . LEU A 1 386 ? -1.314 24.516 18.766 1 97.75 386 LEU A O 1
ATOM 3135 N N . PRO A 1 387 ? -1.819 22.344 19.109 1 96.44 387 PRO A N 1
ATOM 3136 C CA . PRO A 1 387 ? -2.633 22.297 17.891 1 96.44 387 PRO A CA 1
ATOM 3137 C C . PRO A 1 387 ? -3.764 23.312 17.891 1 96.44 387 PRO A C 1
ATOM 3139 O O . PRO A 1 387 ? -4.355 23.594 18.938 1 96.44 387 PRO A O 1
ATOM 3142 N N . ILE A 1 388 ? -4.062 23.844 16.734 1 93.81 388 ILE A N 1
ATOM 3143 C CA . ILE A 1 388 ? -5.094 24.859 16.594 1 93.81 388 ILE A CA 1
ATOM 3144 C C . ILE A 1 388 ? -6.242 24.312 15.742 1 93.81 388 ILE A C 1
ATOM 3146 O O . ILE A 1 388 ? -7.406 24.375 16.141 1 93.81 388 ILE A O 1
ATOM 3150 N N . LEU A 1 389 ? -5.875 23.781 14.594 1 85.75 389 LEU A N 1
ATOM 3151 C CA . LEU A 1 389 ? -6.941 23.297 13.727 1 85.75 389 LEU A CA 1
ATOM 3152 C C . LEU A 1 389 ? -6.402 22.297 12.703 1 85.75 389 LEU A C 1
ATOM 3154 O O . LEU A 1 389 ? -5.195 22.266 12.438 1 85.75 389 LEU A O 1
ATOM 3158 N N . GLY A 1 390 ? -7.383 21.438 12.195 1 87.81 390 GLY A N 1
ATOM 3159 C CA . GLY A 1 390 ? -7.066 20.562 11.086 1 87.81 390 GLY A CA 1
ATOM 3160 C C . GLY A 1 390 ? -6.289 19.328 11.508 1 87.81 390 GLY A C 1
ATOM 3161 O O . GLY A 1 390 ? -6.691 18.625 12.438 1 87.81 390 GLY A O 1
ATOM 3162 N N . ASP A 1 391 ? -5.16 19.141 10.719 1 92.12 391 ASP A N 1
ATOM 3163 C CA . ASP A 1 391 ? -4.383 17.922 10.938 1 92.12 391 ASP A CA 1
ATOM 3164 C C . ASP A 1 391 ? -3.404 18.094 12.094 1 92.12 391 ASP A C 1
ATOM 3166 O O . ASP A 1 391 ? -2.617 17.203 12.391 1 92.12 391 ASP A O 1
ATOM 3170 N N . GLN A 1 392 ? -3.502 19.141 12.789 1 95.56 392 GLN A N 1
ATOM 3171 C CA . GLN A 1 392 ? -2.459 19.516 13.734 1 95.56 392 GLN A CA 1
ATOM 3172 C C . GLN A 1 392 ? -2.512 18.641 14.984 1 95.56 392 GLN A C 1
ATOM 3174 O O . GLN A 1 392 ? -1.472 18.281 15.547 1 95.56 392 GLN A O 1
ATOM 3179 N N . ASP A 1 393 ? -3.734 18.219 15.43 1 95.31 393 ASP A N 1
ATOM 3180 C CA . ASP A 1 393 ? -3.834 17.281 16.547 1 95.31 393 ASP A CA 1
ATOM 3181 C C . ASP A 1 393 ? -3.127 15.969 16.203 1 95.31 393 ASP A C 1
ATOM 3183 O O . ASP A 1 393 ? -2.396 15.422 17.031 1 95.31 393 ASP A O 1
ATOM 3187 N N . TYR A 1 394 ? -3.365 15.586 15.031 1 94.25 394 TYR A N 1
ATOM 3188 C CA . TYR A 1 394 ? -2.766 14.359 14.516 1 94.25 394 TYR A CA 1
ATOM 3189 C C . TYR A 1 394 ? -1.247 14.477 14.453 1 94.25 394 TYR A C 1
ATOM 3191 O O . TYR A 1 394 ? -0.528 13.586 14.906 1 94.25 394 TYR A O 1
ATOM 3199 N N . GLN A 1 395 ? -0.737 15.547 13.93 1 95.31 395 GLN A N 1
ATOM 3200 C CA . GLN A 1 395 ? 0.698 15.742 13.758 1 95.31 395 GLN A CA 1
ATOM 3201 C C . GLN A 1 395 ? 1.417 15.773 15.102 1 95.31 395 GLN A C 1
ATOM 3203 O O . GLN A 1 395 ? 2.443 15.117 15.281 1 95.31 395 GLN A O 1
ATOM 3208 N N . VAL A 1 396 ? 0.876 16.516 15.992 1 96.56 396 VAL A N 1
ATOM 3209 C CA . VAL A 1 396 ? 1.538 16.656 17.281 1 96.56 396 VAL A CA 1
ATOM 3210 C C . VAL A 1 396 ? 1.471 15.336 18.047 1 96.56 396 VAL A C 1
ATOM 3212 O O . VAL A 1 396 ? 2.422 14.969 18.75 1 96.56 396 VAL A O 1
ATOM 3215 N N . ALA A 1 397 ? 0.36 14.648 17.938 1 95.75 397 ALA A N 1
ATOM 3216 C CA . ALA A 1 397 ? 0.245 13.336 18.562 1 95.75 397 ALA A CA 1
ATOM 3217 C C . ALA A 1 397 ? 1.295 12.375 18.016 1 95.75 397 ALA A C 1
ATOM 3219 O O . ALA A 1 397 ? 1.836 11.547 18.766 1 95.75 397 ALA A O 1
ATOM 3220 N N . ARG A 1 398 ? 1.539 12.43 16.797 1 95.75 398 ARG A N 1
ATOM 3221 C CA . ARG A 1 398 ? 2.545 11.57 16.172 1 95.75 398 ARG A CA 1
ATOM 3222 C C . ARG A 1 398 ? 3.939 11.891 16.703 1 95.75 398 ARG A C 1
ATOM 3224 O O . ARG A 1 398 ? 4.723 10.984 17 1 95.75 398 ARG A O 1
ATOM 3231 N N . MET A 1 399 ? 4.238 13.219 16.859 1 97 399 MET A N 1
ATOM 3232 C CA . MET A 1 399 ? 5.527 13.609 17.422 1 97 399 MET A CA 1
ATOM 3233 C C . MET A 1 399 ? 5.715 13.039 18.828 1 97 399 MET A C 1
ATOM 3235 O O . MET A 1 399 ? 6.805 12.586 19.172 1 97 399 MET A O 1
ATOM 3239 N N . GLU A 1 400 ? 4.637 13.109 19.516 1 97.19 400 GLU A N 1
ATOM 3240 C CA . GLU A 1 400 ? 4.68 12.57 20.875 1 97.19 400 GLU A CA 1
ATOM 3241 C C . GLU A 1 400 ? 4.859 11.055 20.859 1 97.19 400 GLU A C 1
ATOM 3243 O O . GLU A 1 400 ? 5.664 10.508 21.625 1 97.19 400 GLU A O 1
ATOM 3248 N N . ALA A 1 401 ? 4.152 10.383 19.984 1 95.38 401 ALA A N 1
ATOM 3249 C CA . ALA A 1 401 ? 4.25 8.93 19.875 1 95.38 401 ALA A CA 1
ATOM 3250 C C . ALA A 1 401 ? 5.656 8.5 19.469 1 95.38 401 ALA A C 1
ATOM 3252 O O . ALA A 1 401 ? 6.133 7.441 19.891 1 95.38 401 ALA A O 1
ATOM 3253 N N . LEU A 1 402 ? 6.316 9.32 18.734 1 96.81 402 LEU A N 1
ATOM 3254 C CA . LEU A 1 402 ? 7.668 9.023 18.281 1 96.81 402 LEU A CA 1
ATOM 3255 C C . LEU A 1 402 ? 8.695 9.344 19.359 1 96.81 402 LEU A C 1
ATOM 3257 O O . LEU A 1 402 ? 9.867 9.008 19.234 1 96.81 402 LEU A O 1
ATOM 3261 N N . GLY A 1 403 ? 8.266 10.039 20.422 1 97.88 403 GLY A N 1
ATOM 3262 C CA . GLY A 1 403 ? 9.148 10.375 21.531 1 97.88 403 GLY A CA 1
ATOM 3263 C C . GLY A 1 403 ? 9.992 11.609 21.281 1 97.88 403 GLY A C 1
ATOM 3264 O O . GLY A 1 403 ? 11.062 11.758 21.859 1 97.88 403 GLY A O 1
ATOM 3265 N N . ILE A 1 404 ? 9.516 12.484 20.375 1 98.38 404 ILE A N 1
ATOM 3266 C CA . ILE A 1 404 ? 10.367 13.609 20.016 1 98.38 404 ILE A CA 1
ATOM 3267 C C . ILE A 1 404 ? 9.688 14.922 20.406 1 98.38 404 ILE A C 1
ATOM 3269 O O . ILE A 1 404 ? 10.18 16 20.062 1 98.38 404 ILE A O 1
ATOM 3273 N N . GLY A 1 405 ? 8.594 14.867 21.078 1 98.38 405 GLY A N 1
ATOM 3274 C CA . GLY A 1 405 ? 7.855 16.047 21.5 1 98.38 405 GLY A CA 1
ATOM 3275 C C . GLY A 1 405 ? 6.699 15.719 22.438 1 98.38 405 GLY A C 1
ATOM 3276 O O . GLY A 1 405 ? 6.535 14.57 22.844 1 98.38 405 GLY A O 1
ATOM 3277 N N . LYS A 1 406 ? 6.008 16.766 22.828 1 98.38 406 LYS A N 1
ATOM 3278 C CA . LYS A 1 406 ? 4.801 16.672 23.641 1 98.38 406 LYS A CA 1
ATOM 3279 C C . LYS A 1 406 ? 3.701 17.578 23.109 1 98.38 406 LYS A C 1
ATOM 3281 O O . LYS A 1 406 ? 3.971 18.5 22.328 1 98.38 406 LYS A O 1
ATOM 3286 N N . SER A 1 407 ? 2.533 17.25 23.5 1 97.44 407 SER A N 1
ATOM 3287 C CA . SER A 1 407 ? 1.377 18.047 23.094 1 97.44 407 SER A CA 1
ATOM 3288 C C . SER A 1 407 ? 0.632 18.594 24.297 1 97.44 407 SER A C 1
ATOM 3290 O O . SER A 1 407 ? 0.486 17.906 25.312 1 97.44 407 SER A O 1
ATOM 3292 N N . LEU A 1 408 ? 0.287 19.844 24.25 1 97.62 408 LEU A N 1
ATOM 3293 C CA . LEU A 1 408 ? -0.594 20.469 25.219 1 97.62 408 LEU A CA 1
ATOM 3294 C C . LEU A 1 408 ? -1.808 21.094 24.547 1 97.62 408 LEU A C 1
ATOM 3296 O O . LEU A 1 408 ? -1.734 21.484 23.375 1 97.62 408 LEU A O 1
ATOM 3300 N N . GLU A 1 409 ? -2.889 21.125 25.234 1 96.19 409 GLU A N 1
ATOM 3301 C CA . GLU A 1 409 ? -4.105 21.766 24.734 1 96.19 409 GLU A CA 1
ATOM 3302 C C . GLU A 1 409 ? -4.129 23.25 25.078 1 96.19 409 GLU A C 1
ATOM 3304 O O . GLU A 1 409 ? -4.25 23.625 26.234 1 96.19 409 GLU A O 1
ATOM 3309 N N . ILE A 1 410 ? -4.125 24.062 24.094 1 95.31 410 ILE A N 1
ATOM 3310 C CA . ILE A 1 410 ? -3.947 25.5 24.25 1 95.31 410 ILE A CA 1
ATOM 3311 C C . ILE A 1 410 ? -5.164 26.094 24.953 1 95.31 410 ILE A C 1
ATOM 3313 O O . ILE A 1 410 ? -5.047 27.094 25.656 1 95.31 410 ILE A O 1
ATOM 3317 N N . THR A 1 411 ? -6.328 25.469 24.844 1 95 411 THR A N 1
ATOM 3318 C CA . THR A 1 411 ? -7.562 26.016 25.391 1 95 411 THR A CA 1
ATOM 3319 C C . THR A 1 411 ? -7.641 25.766 26.891 1 95 411 THR A C 1
ATOM 3321 O O . THR A 1 411 ? -8.445 26.391 27.594 1 95 411 THR A O 1
ATOM 3324 N N . SER A 1 412 ? -6.801 24.859 27.438 1 93.69 412 SER A N 1
ATOM 3325 C CA . SER A 1 412 ? -6.855 24.531 28.844 1 93.69 412 SER A CA 1
ATOM 3326 C C . SER A 1 412 ? -5.465 24.531 29.469 1 93.69 412 SER A C 1
ATOM 3328 O O . SER A 1 412 ? -5.27 24 30.562 1 93.69 412 SER A O 1
ATOM 3330 N N . LEU A 1 413 ? -4.656 25.109 28.812 1 93.31 413 LEU A N 1
ATOM 3331 C CA . LEU A 1 413 ? -3.25 25.141 29.203 1 93.31 413 LEU A CA 1
ATOM 3332 C C . LEU A 1 413 ? -3.074 25.828 30.547 1 93.31 413 LEU A C 1
ATOM 3334 O O . LEU A 1 413 ? -3.652 26.891 30.781 1 93.31 413 LEU A O 1
ATOM 3338 N N . LYS A 1 414 ? -2.277 25.172 31.438 1 95.38 414 LYS A N 1
ATOM 3339 C CA . LYS A 1 414 ? -1.939 25.75 32.75 1 95.38 414 LYS A CA 1
ATOM 3340 C C . LYS A 1 414 ? -0.475 26.188 32.781 1 95.38 414 LYS A C 1
ATOM 3342 O O . LYS A 1 414 ? 0.373 25.578 32.125 1 95.38 414 LYS A O 1
ATOM 3347 N N . LYS A 1 415 ? -0.25 27.203 33.656 1 96.88 415 LYS A N 1
ATOM 3348 C CA . LYS A 1 415 ? 1.077 27.797 33.75 1 96.88 415 LYS A CA 1
ATOM 3349 C C . LYS A 1 415 ? 2.123 26.766 34.156 1 96.88 415 LYS A C 1
ATOM 3351 O O . LYS A 1 415 ? 3.162 26.641 33.5 1 96.88 415 LYS A O 1
ATOM 3356 N N . ASP A 1 416 ? 1.838 25.969 35.156 1 97.06 416 ASP A N 1
ATOM 3357 C CA . ASP A 1 416 ? 2.797 24.984 35.656 1 97.06 416 ASP A CA 1
ATOM 3358 C C . ASP A 1 416 ? 3.035 23.875 34.656 1 97.06 416 ASP A C 1
ATOM 3360 O O . ASP A 1 416 ? 4.16 23.391 34.5 1 97.06 416 ASP A O 1
ATOM 3364 N N . GLU A 1 417 ? 1.992 23.516 34.031 1 97.5 417 GLU A N 1
ATOM 3365 C CA . GLU A 1 417 ? 2.1 22.484 33 1 97.5 417 GLU A CA 1
ATOM 3366 C C . GLU A 1 417 ? 2.998 22.922 31.859 1 97.5 417 GLU A C 1
ATOM 3368 O O . GLU A 1 417 ? 3.834 22.141 31.375 1 97.5 417 GLU A O 1
ATOM 3373 N N . LEU A 1 418 ? 2.771 24.125 31.422 1 98.12 418 LEU A N 1
ATOM 3374 C CA . LEU A 1 418 ? 3.58 24.688 30.344 1 98.12 418 LEU A CA 1
ATOM 3375 C C . LEU A 1 418 ? 5.051 24.75 30.734 1 98.12 418 LEU A C 1
ATOM 3377 O O . LEU A 1 418 ? 5.922 24.281 30 1 98.12 418 LEU A O 1
ATOM 3381 N N . GLU A 1 419 ? 5.312 25.344 31.906 1 98 419 GLU A N 1
ATOM 3382 C CA . GLU A 1 419 ? 6.68 25.484 32.406 1 98 419 GLU A CA 1
ATOM 3383 C C . GLU A 1 419 ? 7.363 24.125 32.562 1 98 419 GLU A C 1
ATOM 3385 O O . GLU A 1 419 ? 8.5 23.953 32.125 1 98 419 GLU A O 1
ATOM 3390 N N . ASN A 1 420 ? 6.672 23.141 33.125 1 98.12 420 ASN A N 1
ATOM 3391 C CA . ASN A 1 420 ? 7.227 21.812 33.344 1 98.12 420 ASN A CA 1
ATOM 3392 C C . ASN A 1 420 ? 7.516 21.094 32.031 1 98.12 420 ASN A C 1
ATOM 3394 O O . ASN A 1 420 ? 8.539 20.406 31.906 1 98.12 420 ASN A O 1
ATOM 3398 N N . THR A 1 421 ? 6.566 21.219 31.125 1 98.56 421 THR A N 1
ATOM 3399 C CA . THR A 1 421 ? 6.723 20.531 29.844 1 98.56 421 THR A CA 1
ATOM 3400 C C . THR A 1 421 ? 7.91 21.094 29.062 1 98.56 421 THR A C 1
ATOM 3402 O O . THR A 1 421 ? 8.703 20.344 28.5 1 98.56 421 THR A O 1
ATOM 3405 N N . ILE A 1 422 ? 8.039 22.453 29.062 1 98.62 422 ILE A N 1
ATOM 3406 C CA . ILE A 1 422 ? 9.164 23.109 28.391 1 98.62 422 ILE A CA 1
ATOM 3407 C C . ILE A 1 422 ? 10.477 22.641 29.016 1 98.62 422 ILE A C 1
ATOM 3409 O O . ILE A 1 422 ? 11.398 22.234 28.312 1 98.62 422 ILE A O 1
ATOM 3413 N N . THR A 1 423 ? 10.539 22.641 30.297 1 98.19 423 THR A N 1
ATOM 3414 C CA . THR A 1 423 ? 11.742 22.25 31.016 1 98.19 423 THR A CA 1
ATOM 3415 C C . THR A 1 423 ? 12.094 20.797 30.719 1 98.19 423 THR A C 1
ATOM 3417 O O . THR A 1 423 ? 13.258 20.469 30.453 1 98.19 423 THR A O 1
ATOM 3420 N N . GLU A 1 424 ? 11.117 19.953 30.719 1 98.5 424 GLU A N 1
ATOM 3421 C CA . GLU A 1 424 ? 11.336 18.547 30.422 1 98.5 424 GLU A CA 1
ATOM 3422 C C . GLU A 1 424 ? 11.906 18.344 29.031 1 98.5 424 GLU A C 1
ATOM 3424 O O . GLU A 1 424 ? 12.898 17.641 28.844 1 98.5 424 GLU A O 1
ATOM 3429 N N . LEU A 1 425 ? 11.266 18.953 28.062 1 98.69 425 LEU A N 1
ATOM 3430 C CA . LEU A 1 425 ? 11.633 18.766 26.656 1 98.69 425 LEU A CA 1
ATOM 3431 C C . LEU A 1 425 ? 13.055 19.234 26.406 1 98.69 425 LEU A C 1
ATOM 3433 O O . LEU A 1 425 ? 13.758 18.688 25.562 1 98.69 425 LEU A O 1
ATOM 3437 N N . ILE A 1 426 ? 13.469 20.266 27.156 1 98.31 426 ILE A N 1
ATOM 3438 C CA . ILE A 1 426 ? 14.789 20.859 26.922 1 98.31 426 ILE A CA 1
ATOM 3439 C C . ILE A 1 426 ? 15.844 20.078 27.703 1 98.31 426 ILE A C 1
ATOM 3441 O O . ILE A 1 426 ? 16.953 19.844 27.203 1 98.31 426 ILE A O 1
ATOM 3445 N N . THR A 1 427 ? 15.523 19.594 28.859 1 97.94 427 THR A N 1
ATOM 3446 C CA . THR A 1 427 ? 16.547 19.062 29.75 1 97.94 427 THR A CA 1
ATOM 3447 C C . THR A 1 427 ? 16.656 17.547 29.594 1 97.94 427 THR A C 1
ATOM 3449 O O . THR A 1 427 ? 17.703 16.969 29.875 1 97.94 427 THR A O 1
ATOM 3452 N N . ASN A 1 428 ? 15.57 16.891 29.25 1 98.19 428 ASN A N 1
ATOM 3453 C CA . ASN A 1 428 ? 15.617 15.453 29.031 1 98.19 428 ASN A CA 1
ATOM 3454 C C . ASN A 1 428 ? 16.266 15.109 27.688 1 98.19 428 ASN A C 1
ATOM 3456 O O . ASN A 1 428 ? 15.656 15.289 26.641 1 98.19 428 ASN A O 1
ATOM 3460 N N . LYS A 1 429 ? 17.375 14.594 27.688 1 97.19 429 LYS A N 1
ATOM 3461 C CA . LYS A 1 429 ? 18.203 14.352 26.5 1 97.19 429 LYS A CA 1
ATOM 3462 C C . LYS A 1 429 ? 17.562 13.305 25.594 1 97.19 429 LYS A C 1
ATOM 3464 O O . LYS A 1 429 ? 17.938 13.172 24.422 1 97.19 429 LYS A O 1
ATOM 3469 N N . LYS A 1 430 ? 16.625 12.617 26.156 1 97.94 430 LYS A N 1
ATOM 3470 C CA . LYS A 1 430 ? 15.992 11.547 25.391 1 97.94 430 LYS A CA 1
ATOM 3471 C C . LYS A 1 430 ? 15.289 12.086 24.156 1 97.94 430 LYS A C 1
ATOM 3473 O O . LYS A 1 430 ? 15.258 11.43 23.109 1 97.94 430 LYS A O 1
ATOM 3478 N N . TYR A 1 431 ? 14.727 13.219 24.234 1 98.31 431 TYR A N 1
ATOM 3479 C CA . TYR A 1 431 ? 14.008 13.797 23.109 1 98.31 431 TYR A CA 1
ATOM 3480 C C . TYR A 1 431 ? 14.969 14.133 21.969 1 98.31 431 TYR A C 1
ATOM 3482 O O . TYR A 1 431 ? 14.688 13.836 20.812 1 98.31 431 TYR A O 1
ATOM 3490 N N . LYS A 1 432 ? 16.078 14.719 22.312 1 96.88 432 LYS A N 1
ATOM 3491 C CA . LYS A 1 432 ? 17.078 15.102 21.328 1 96.88 432 LYS A CA 1
ATOM 3492 C C . LYS A 1 432 ? 17.703 13.867 20.672 1 96.88 432 LYS A C 1
ATOM 3494 O O . LYS A 1 432 ? 17.891 13.836 19.453 1 96.88 432 LYS A O 1
ATOM 3499 N N . GLU A 1 433 ? 17.984 12.906 21.469 1 97.62 433 GLU A N 1
ATOM 3500 C CA . GLU A 1 433 ? 18.547 11.664 20.938 1 97.62 433 GLU A CA 1
ATOM 3501 C C . GLU A 1 433 ? 17.562 10.977 20 1 97.62 433 GLU A C 1
ATOM 3503 O O . GLU A 1 433 ? 17.938 10.523 18.906 1 97.62 433 GLU A O 1
ATOM 3508 N N . ARG A 1 434 ? 16.344 10.953 20.453 1 97.94 434 ARG A N 1
ATOM 3509 C CA . ARG A 1 434 ? 15.297 10.289 19.672 1 97.94 434 ARG A CA 1
ATOM 3510 C C . ARG A 1 434 ? 15.062 11.016 18.359 1 97.94 434 ARG A C 1
ATOM 3512 O O . ARG A 1 434 ? 14.875 10.375 17.312 1 97.94 434 ARG A O 1
ATOM 3519 N N . ILE A 1 435 ? 15.062 12.266 18.375 1 98.12 435 ILE A N 1
ATOM 3520 C CA . ILE A 1 435 ? 14.742 12.992 17.141 1 98.12 435 ILE A CA 1
ATOM 3521 C C . ILE A 1 435 ? 15.883 12.836 16.141 1 98.12 435 ILE A C 1
ATOM 3523 O O . ILE A 1 435 ? 15.656 12.828 14.93 1 98.12 435 ILE A O 1
ATOM 3527 N N . HIS A 1 436 ? 17.094 12.703 16.578 1 97.62 436 HIS A N 1
ATOM 3528 C CA . HIS A 1 436 ? 18.203 12.43 15.68 1 97.62 436 HIS A CA 1
ATOM 3529 C C . HIS A 1 436 ? 18.047 11.062 15.016 1 97.62 436 HIS A C 1
ATOM 3531 O O . HIS A 1 436 ? 18.328 10.914 13.828 1 97.62 436 HIS A O 1
ATOM 3537 N N . TYR A 1 437 ? 17.625 10.109 15.805 1 97 437 TYR A N 1
ATOM 3538 C CA . TYR A 1 437 ? 17.359 8.797 15.227 1 97 437 TYR A CA 1
ATOM 3539 C C . TYR A 1 437 ? 16.281 8.898 14.141 1 97 437 TYR A C 1
ATOM 3541 O O . TYR A 1 437 ? 16.453 8.352 13.047 1 97 437 TYR A O 1
ATOM 3549 N N . ILE A 1 438 ? 15.195 9.602 14.461 1 97.44 438 ILE A N 1
ATOM 3550 C CA . ILE A 1 438 ? 14.094 9.742 13.508 1 97.44 438 ILE A CA 1
ATOM 3551 C C . ILE A 1 438 ? 14.578 10.461 12.25 1 97.44 438 ILE A C 1
ATOM 3553 O O . ILE A 1 438 ? 14.234 10.07 11.133 1 97.44 438 ILE A O 1
ATOM 3557 N N . ARG A 1 439 ? 15.336 11.492 12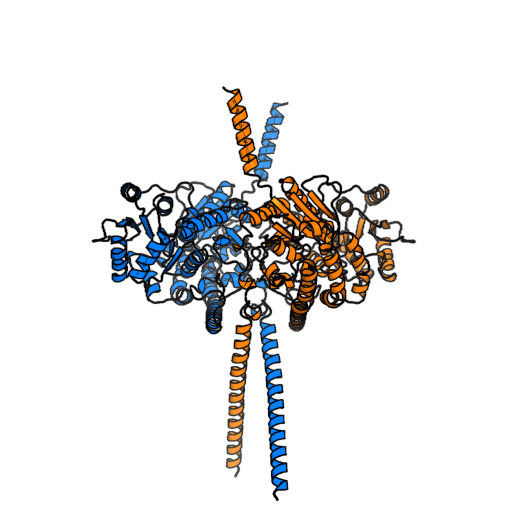.445 1 97.06 439 ARG A N 1
ATOM 3558 C CA . ARG A 1 439 ? 15.906 12.234 11.328 1 97.06 439 ARG A CA 1
ATOM 3559 C C . ARG A 1 439 ? 16.703 11.305 10.406 1 97.06 439 ARG A C 1
ATOM 3561 O O . ARG A 1 439 ? 16.547 11.352 9.188 1 97.06 439 ARG A O 1
ATOM 3568 N N . ASN A 1 440 ? 17.531 10.461 10.984 1 96.19 440 ASN A N 1
ATOM 3569 C CA . ASN A 1 440 ? 18.344 9.523 10.211 1 96.19 440 ASN A CA 1
ATOM 3570 C C . ASN A 1 440 ? 17.469 8.555 9.414 1 96.19 440 ASN A C 1
ATOM 3572 O O . ASN A 1 440 ? 17.766 8.234 8.266 1 96.19 440 ASN A O 1
ATOM 3576 N N . VAL A 1 441 ? 16.422 8.102 10.023 1 96.44 441 VAL A N 1
ATOM 3577 C CA . VAL A 1 441 ? 15.508 7.18 9.359 1 96.44 441 VAL A CA 1
ATOM 3578 C C . VAL A 1 441 ? 14.836 7.879 8.18 1 96.44 441 VAL A C 1
ATOM 3580 O O . VAL A 1 441 ? 14.734 7.309 7.09 1 96.44 441 VAL A O 1
ATOM 3583 N N . VAL A 1 442 ? 14.43 9.125 8.383 1 96 442 VAL A N 1
ATOM 3584 C CA . VAL A 1 442 ? 13.742 9.891 7.344 1 96 442 VAL A CA 1
ATOM 3585 C C . VAL A 1 442 ? 14.688 10.133 6.168 1 96 442 VAL A C 1
ATOM 3587 O O . VAL A 1 442 ? 14.273 10.086 5.008 1 96 442 VAL A O 1
ATOM 3590 N N . GLN A 1 443 ? 15.914 10.328 6.457 1 94.44 443 GLN A N 1
ATOM 3591 C CA . GLN A 1 443 ? 16.891 10.703 5.438 1 94.44 443 GLN A CA 1
ATOM 3592 C C . GLN A 1 443 ? 17.469 9.469 4.742 1 94.44 443 GLN A C 1
ATOM 3594 O O . GLN A 1 443 ? 18.094 9.586 3.689 1 94.44 443 GLN A O 1
ATOM 3599 N N . ASP A 1 444 ? 17.266 8.312 5.336 1 94.5 444 ASP A N 1
ATOM 3600 C CA . ASP A 1 444 ? 17.781 7.066 4.77 1 94.5 444 ASP A CA 1
ATOM 3601 C C . ASP A 1 444 ? 16.859 6.551 3.66 1 94.5 444 ASP A C 1
ATOM 3603 O O . ASP A 1 444 ? 16.016 5.68 3.896 1 94.5 444 ASP A O 1
ATOM 3607 N N . THR A 1 445 ? 16.984 7.055 2.457 1 92 445 THR A N 1
ATOM 3608 C CA . THR A 1 445 ? 16.188 6.695 1.294 1 92 445 THR A CA 1
ATOM 3609 C C . THR A 1 445 ? 17.078 6.207 0.153 1 92 445 THR A C 1
ATOM 3611 O O . THR A 1 445 ? 18.234 6.609 0.044 1 92 445 THR A O 1
ATOM 3614 N N . PRO A 1 446 ? 16.5 5.375 -0.661 1 90.44 446 PRO A N 1
ATOM 3615 C CA . PRO A 1 446 ? 17.297 4.84 -1.769 1 90.44 446 PRO A CA 1
ATOM 3616 C C . PRO A 1 446 ? 17.391 5.805 -2.947 1 90.44 446 PRO A C 1
ATOM 3618 O O . PRO A 1 446 ? 18.188 5.594 -3.861 1 90.44 446 PRO A O 1
ATOM 3621 N N . HIS A 1 447 ? 16.578 6.875 -2.984 1 91 447 HIS A N 1
ATOM 3622 C CA . HIS A 1 447 ? 16.547 7.848 -4.07 1 91 447 HIS A CA 1
ATOM 3623 C C . HIS A 1 447 ? 16.172 9.234 -3.555 1 91 447 HIS A C 1
ATOM 3625 O O . HIS A 1 447 ? 15.641 9.375 -2.453 1 91 447 HIS A O 1
ATOM 3631 N N . ASP A 1 448 ? 16.531 10.219 -4.418 1 93.06 448 ASP A N 1
ATOM 3632 C CA . ASP A 1 448 ? 16.016 11.547 -4.137 1 93.06 448 ASP A CA 1
ATOM 3633 C C . ASP A 1 448 ? 14.492 11.586 -4.297 1 93.06 448 ASP A C 1
ATOM 3635 O O . ASP A 1 448 ? 13.961 11.219 -5.348 1 93.06 448 ASP A O 1
ATOM 3639 N N . PRO A 1 449 ? 13.852 11.984 -3.307 1 93.88 449 PRO A N 1
ATOM 3640 C CA . PRO A 1 449 ? 12.383 11.93 -3.348 1 93.88 449 PRO A CA 1
ATOM 3641 C C . PRO A 1 449 ? 11.797 12.727 -4.508 1 93.88 449 PRO A C 1
ATOM 3643 O O . PRO A 1 449 ? 10.828 12.289 -5.137 1 93.88 449 PRO A O 1
ATOM 3646 N N . VAL A 1 450 ? 12.305 13.883 -4.797 1 96.56 450 VAL A N 1
ATOM 3647 C CA . VAL A 1 450 ? 11.766 14.742 -5.848 1 96.56 450 VAL A CA 1
ATOM 3648 C C . VAL A 1 450 ? 12.055 14.133 -7.215 1 96.56 450 VAL A C 1
ATOM 3650 O O . VAL A 1 450 ? 11.195 14.133 -8.102 1 96.56 450 VAL A O 1
ATOM 3653 N N . GLU A 1 451 ? 13.234 13.617 -7.422 1 96.69 451 GLU A N 1
ATOM 3654 C CA . GLU A 1 451 ? 13.57 12.938 -8.672 1 96.69 451 GLU A CA 1
ATOM 3655 C C . GLU A 1 451 ? 12.672 11.719 -8.891 1 96.69 451 GLU A C 1
ATOM 3657 O O . GLU A 1 451 ? 12.305 11.414 -10.031 1 96.69 451 GLU A O 1
ATOM 3662 N N . ASN A 1 452 ? 12.461 11.078 -7.809 1 96.88 452 ASN A N 1
ATOM 3663 C CA . ASN A 1 452 ? 11.562 9.93 -7.895 1 96.88 452 ASN A CA 1
ATOM 3664 C C . ASN A 1 452 ? 10.164 10.352 -8.336 1 96.88 452 ASN A C 1
ATOM 3666 O O . ASN A 1 452 ? 9.531 9.664 -9.141 1 96.88 452 ASN A O 1
ATOM 3670 N N . LEU A 1 453 ? 9.609 11.438 -7.785 1 98.25 453 LEU A N 1
ATOM 3671 C CA . LEU A 1 453 ? 8.312 11.953 -8.211 1 98.25 453 LEU A CA 1
ATOM 3672 C C . LEU A 1 453 ? 8.312 12.289 -9.695 1 98.25 453 LEU A C 1
ATOM 3674 O O . LEU A 1 453 ? 7.348 12 -10.406 1 98.25 453 LEU A O 1
ATOM 3678 N N . ALA A 1 454 ? 9.391 12.93 -10.117 1 98.31 454 ALA A N 1
ATOM 3679 C CA . ALA A 1 454 ? 9.508 13.281 -11.531 1 98.31 454 ALA A CA 1
ATOM 3680 C C . ALA A 1 454 ? 9.508 12.031 -12.406 1 98.31 454 ALA A C 1
ATOM 3682 O O . ALA A 1 454 ? 8.844 11.992 -13.445 1 98.31 454 ALA A O 1
ATOM 3683 N N . TRP A 1 455 ? 10.242 11.008 -11.977 1 97.75 455 TRP A N 1
ATOM 3684 C CA . TRP A 1 455 ? 10.266 9.75 -12.711 1 97.75 455 TRP A CA 1
ATOM 3685 C C . TRP A 1 455 ? 8.859 9.164 -12.844 1 97.75 455 TRP A C 1
ATOM 3687 O O . TRP A 1 455 ? 8.461 8.727 -13.922 1 97.75 455 TRP A O 1
ATOM 3697 N N . TRP A 1 456 ? 8.109 9.195 -11.781 1 98.06 456 TRP A N 1
ATOM 3698 C CA . TRP A 1 456 ? 6.77 8.625 -11.773 1 98.06 456 TRP A CA 1
ATOM 3699 C C . TRP A 1 456 ? 5.816 9.469 -12.609 1 98.06 456 TRP A C 1
ATOM 3701 O O . TRP A 1 456 ? 4.879 8.938 -13.219 1 98.06 456 TRP A O 1
ATOM 3711 N N . THR A 1 457 ? 6.031 10.766 -12.594 1 98.75 457 THR A N 1
ATOM 3712 C CA . THR A 1 457 ? 5.254 11.617 -13.492 1 98.75 457 THR A CA 1
ATOM 3713 C C . THR A 1 457 ? 5.453 11.188 -14.945 1 98.75 457 THR A C 1
ATOM 3715 O O . THR A 1 457 ? 4.48 11.008 -15.68 1 98.75 457 THR A O 1
ATOM 3718 N N . GLU A 1 458 ? 6.688 11 -15.367 1 98.38 458 GLU A N 1
ATOM 3719 C CA . GLU A 1 458 ? 7.012 10.547 -16.719 1 98.38 458 GLU A CA 1
ATOM 3720 C C . GLU A 1 458 ? 6.465 9.141 -16.969 1 98.38 458 GLU A C 1
ATOM 3722 O O . GLU A 1 458 ? 6.016 8.836 -18.078 1 98.38 458 GLU A O 1
ATOM 3727 N N . TYR A 1 459 ? 6.523 8.32 -15.938 1 97.75 459 TYR A N 1
ATOM 3728 C CA . TYR A 1 459 ? 6.008 6.957 -16.031 1 97.75 459 TYR A CA 1
ATOM 3729 C C . TYR A 1 459 ? 4.523 6.961 -16.391 1 97.75 459 TYR A C 1
ATOM 3731 O O . TYR A 1 459 ? 4.078 6.176 -17.234 1 97.75 459 TYR A O 1
ATOM 3739 N N . VAL A 1 460 ? 3.752 7.812 -15.688 1 98.38 460 VAL A N 1
ATOM 3740 C CA . VAL A 1 460 ? 2.324 7.941 -15.961 1 98.38 460 VAL A CA 1
ATOM 3741 C C . VAL A 1 460 ? 2.109 8.297 -17.422 1 98.38 460 VAL A C 1
ATOM 3743 O O . VAL A 1 460 ? 1.209 7.762 -18.078 1 98.38 460 VAL A O 1
ATOM 3746 N N . ILE A 1 461 ? 2.947 9.195 -17.938 1 97.94 461 ILE A N 1
ATOM 3747 C CA . ILE A 1 461 ? 2.838 9.609 -19.328 1 97.94 461 ILE A CA 1
ATOM 3748 C C . ILE A 1 461 ? 3.189 8.438 -20.25 1 97.94 461 ILE A C 1
ATOM 3750 O O . ILE A 1 461 ? 2.42 8.086 -21.141 1 97.94 461 ILE A O 1
ATOM 3754 N N . ARG A 1 462 ? 4.332 7.707 -19.953 1 96 462 ARG A N 1
ATOM 3755 C CA . ARG A 1 462 ? 4.824 6.625 -20.797 1 96 462 ARG A CA 1
ATOM 3756 C C . ARG A 1 462 ? 3.832 5.465 -20.844 1 96 462 ARG A C 1
ATOM 3758 O O . ARG A 1 462 ? 3.705 4.781 -21.859 1 96 462 ARG A O 1
ATOM 3765 N N . THR A 1 463 ? 3.074 5.289 -19.766 1 96.38 463 THR A N 1
ATOM 3766 C CA . THR A 1 463 ? 2.168 4.148 -19.656 1 96.38 463 THR A CA 1
ATOM 3767 C C . THR A 1 463 ? 0.732 4.574 -19.953 1 96.38 463 THR A C 1
ATOM 3769 O O . THR A 1 463 ? -0.204 3.801 -19.734 1 96.38 463 THR A O 1
ATOM 3772 N N . LYS A 1 464 ? 0.534 5.848 -20.344 1 95.5 464 LYS A N 1
ATOM 3773 C CA . LYS A 1 464 ? -0.779 6.383 -20.703 1 95.5 464 LYS A CA 1
ATOM 3774 C C . LYS A 1 464 ? -1.744 6.285 -19.516 1 95.5 464 LYS A C 1
ATOM 3776 O O . LYS A 1 464 ? -2.867 5.801 -19.672 1 95.5 464 LYS A O 1
ATOM 3781 N N . GLY A 1 465 ? -1.199 6.609 -18.359 1 97.56 465 GLY A N 1
ATOM 3782 C CA . GLY A 1 465 ? -2.066 6.746 -17.188 1 97.56 465 GLY A CA 1
ATOM 3783 C C . GLY A 1 465 ? -1.823 5.684 -16.141 1 97.56 465 GLY A C 1
ATOM 3784 O O . GLY A 1 465 ? -2.445 5.707 -15.078 1 97.56 465 GLY A O 1
ATOM 3785 N N . ALA A 1 466 ? -1.009 4.629 -16.438 1 96.88 466 ALA A N 1
ATOM 3786 C CA . ALA A 1 466 ? -0.701 3.557 -15.5 1 96.88 466 ALA A CA 1
ATOM 3787 C C . ALA A 1 466 ? -1.978 2.93 -14.945 1 96.88 466 ALA A C 1
ATOM 3789 O O . ALA A 1 466 ? -2.135 2.797 -13.727 1 96.88 466 ALA A O 1
ATOM 3790 N N . PRO A 1 467 ? -2.902 2.475 -15.75 1 95.75 467 PRO A N 1
ATOM 3791 C CA . PRO A 1 467 ? -4.184 1.961 -15.266 1 95.75 467 PRO A CA 1
ATOM 3792 C C . PRO A 1 467 ? -4.027 0.721 -14.391 1 95.75 467 PRO A C 1
ATOM 3794 O O . PRO A 1 467 ? -4.895 0.437 -13.555 1 95.75 467 PRO A O 1
ATOM 3797 N N . HIS A 1 468 ? -2.93 0.002 -14.508 1 95.12 468 HIS A N 1
ATOM 3798 C CA . HIS A 1 468 ? -2.701 -1.242 -13.781 1 95.12 468 HIS A CA 1
ATOM 3799 C C . HIS A 1 468 ? -2.502 -0.982 -12.297 1 95.12 468 HIS A C 1
ATOM 3801 O O . HIS A 1 468 ? -2.547 -1.912 -11.484 1 95.12 468 HIS A O 1
ATOM 3807 N N . LEU A 1 469 ? -2.33 0.239 -11.867 1 96.69 469 LEU A N 1
ATOM 3808 C CA . LEU A 1 469 ? -2.092 0.556 -10.469 1 96.69 469 LEU A CA 1
ATOM 3809 C C . LEU A 1 469 ? -3.385 0.986 -9.781 1 96.69 469 LEU A C 1
ATOM 3811 O O . LEU A 1 469 ? -3.412 1.182 -8.562 1 96.69 469 LEU A O 1
ATOM 3815 N N . ARG A 1 470 ? -4.465 1.118 -10.523 1 95.44 470 ARG A N 1
ATOM 3816 C CA . ARG A 1 470 ? -5.746 1.546 -9.977 1 95.44 470 ARG A CA 1
ATOM 3817 C C . ARG A 1 470 ? -6.477 0.378 -9.32 1 95.44 470 ARG A C 1
ATOM 3819 O O . ARG A 1 470 ? -6.566 -0.708 -9.898 1 95.44 470 ARG A O 1
ATOM 3826 N N . SER A 1 471 ? -6.969 0.587 -8.133 1 93.94 471 SER A N 1
ATOM 3827 C CA . SER A 1 471 ? -7.723 -0.441 -7.426 1 93.94 471 SER A CA 1
ATOM 3828 C C . SER A 1 471 ? -9.07 -0.699 -8.094 1 93.94 471 SER A C 1
ATOM 3830 O O . SER A 1 471 ? -9.844 0.233 -8.328 1 93.94 471 SER A O 1
ATOM 3832 N N . SER A 1 472 ? -9.375 -1.921 -8.344 1 91.31 472 SER A N 1
ATOM 3833 C CA . SER A 1 472 ? -10.664 -2.266 -8.922 1 91.31 472 SER A CA 1
ATOM 3834 C C . SER A 1 472 ? -11.797 -2.033 -7.93 1 91.31 472 SER A C 1
ATOM 3836 O O . SER A 1 472 ? -12.969 -1.965 -8.312 1 91.31 472 SER A O 1
ATOM 3838 N N . LEU A 1 473 ? -11.438 -1.875 -6.629 1 92.81 473 LEU A N 1
ATOM 3839 C CA . LEU A 1 473 ? -12.438 -1.64 -5.594 1 92.81 473 LEU A CA 1
ATOM 3840 C C . LEU A 1 473 ? -13.133 -0.3 -5.805 1 92.81 473 LEU A C 1
ATOM 3842 O O . LEU A 1 473 ? -14.273 -0.109 -5.363 1 92.81 473 LEU A O 1
ATOM 3846 N N . ALA A 1 474 ? -12.477 0.639 -6.461 1 92.75 474 ALA A N 1
ATOM 3847 C CA . ALA A 1 474 ? -13.016 1.981 -6.668 1 92.75 474 ALA A CA 1
ATOM 3848 C C . ALA A 1 474 ? -14.32 1.935 -7.453 1 92.75 474 ALA A C 1
ATOM 3850 O O . ALA A 1 474 ? -15.188 2.795 -7.281 1 92.75 474 ALA A O 1
ATOM 3851 N N . PHE A 1 475 ? -14.516 0.874 -8.211 1 90 475 PHE A N 1
ATOM 3852 C CA . PHE A 1 475 ? -15.648 0.835 -9.125 1 90 475 PHE A CA 1
ATOM 3853 C C . PHE A 1 475 ? -16.719 -0.122 -8.617 1 90 475 PHE A C 1
ATOM 3855 O O . PHE A 1 475 ? -17.719 -0.364 -9.305 1 90 475 PHE A O 1
ATOM 3862 N N . GLN A 1 476 ? -16.531 -0.662 -7.457 1 89.56 476 GLN A N 1
ATOM 3863 C CA . GLN A 1 476 ? -17.547 -1.482 -6.805 1 89.56 476 GLN A CA 1
ATOM 3864 C C . GLN A 1 476 ? -18.453 -0.635 -5.906 1 89.56 476 GLN A C 1
ATOM 3866 O O . GLN A 1 476 ? -18.016 0.402 -5.395 1 89.56 476 GLN A O 1
ATOM 3871 N N . PRO A 1 477 ? -19.688 -1.182 -5.762 1 87.75 477 PRO A N 1
ATOM 3872 C CA . PRO A 1 477 ? -20.484 -0.511 -4.73 1 87.75 477 PRO A CA 1
ATOM 3873 C C . PRO A 1 477 ? -19.797 -0.513 -3.365 1 87.75 477 PRO A C 1
ATOM 3875 O O . PRO A 1 477 ? -19.172 -1.504 -2.986 1 87.75 477 PRO A O 1
ATOM 3878 N N . TRP A 1 478 ? -19.969 0.583 -2.699 1 82.75 478 TRP A N 1
ATOM 3879 C CA . TRP A 1 478 ? -19.203 0.782 -1.474 1 82.75 478 TRP A CA 1
ATOM 3880 C C . TRP A 1 478 ? -19.531 -0.299 -0.448 1 82.75 478 TRP A C 1
ATOM 3882 O O . TRP A 1 478 ? -18.672 -0.706 0.33 1 82.75 478 TRP A O 1
ATOM 3892 N N . TYR A 1 479 ? -20.766 -0.79 -0.465 1 85.62 479 TYR A N 1
ATOM 3893 C CA . TYR A 1 479 ? -21.188 -1.737 0.56 1 85.62 479 TYR A CA 1
ATOM 3894 C C . TYR A 1 479 ? -20.703 -3.145 0.238 1 85.62 479 TYR A C 1
ATOM 3896 O O . TYR A 1 479 ? -20.734 -4.031 1.091 1 85.62 479 TYR A O 1
ATOM 3904 N N . GLN A 1 480 ? -20.172 -3.287 -0.981 1 88.69 480 GLN A N 1
ATOM 3905 C CA . GLN A 1 480 ? -19.625 -4.586 -1.356 1 88.69 480 GLN A CA 1
ATOM 3906 C C . GLN A 1 480 ? -18.141 -4.66 -1.025 1 88.69 480 GLN A C 1
ATOM 3908 O O . GLN A 1 480 ? -17.562 -5.754 -0.964 1 88.69 480 GLN A O 1
ATOM 3913 N N . ARG A 1 481 ? -17.703 -3.367 -0.809 1 85.31 481 ARG A N 1
ATOM 3914 C CA . ARG A 1 481 ? -16.281 -3.344 -0.492 1 85.31 481 ARG A CA 1
ATOM 3915 C C . ARG A 1 481 ? -16.016 -3.986 0.865 1 85.31 481 ARG A C 1
ATOM 3917 O O . ARG A 1 481 ? -16.766 -3.768 1.82 1 85.31 481 ARG A O 1
ATOM 3924 N N . CYS A 1 482 ? -15.211 -4.836 1.099 1 82.38 482 CYS A N 1
ATOM 3925 C CA . CYS A 1 482 ? -14.859 -5.57 2.309 1 82.38 482 CYS A CA 1
ATOM 3926 C C . CYS A 1 482 ? -16.016 -6.453 2.77 1 82.38 482 CYS A C 1
ATOM 3928 O O . CYS A 1 482 ? -16.156 -6.73 3.961 1 82.38 482 CYS A O 1
ATOM 3930 N N . ASP A 1 483 ? -17.078 -6.684 1.938 1 90.06 483 ASP A N 1
ATOM 3931 C CA . ASP A 1 483 ? -18.156 -7.648 2.143 1 90.06 483 ASP A CA 1
ATOM 3932 C C . ASP A 1 483 ? -19.094 -7.188 3.248 1 90.06 483 ASP A C 1
ATOM 3934 O O . ASP A 1 483 ? -19.578 -8 4.043 1 90.06 483 ASP A O 1
ATOM 3938 N N . MET A 1 484 ? -19.344 -5.91 3.34 1 88.88 484 MET A N 1
ATOM 3939 C CA . MET A 1 484 ? -20.219 -5.371 4.383 1 88.88 484 MET A CA 1
ATOM 3940 C C . MET A 1 484 ? -21.641 -5.879 4.215 1 88.88 484 MET A C 1
ATOM 3942 O O . MET A 1 484 ? -22.328 -6.145 5.199 1 88.88 484 MET A O 1
ATOM 3946 N N . ASP A 1 485 ? -22.094 -5.992 2.998 1 93.31 485 ASP A N 1
ATOM 3947 C CA . ASP A 1 485 ? -23.438 -6.496 2.746 1 93.31 485 ASP A CA 1
ATOM 3948 C C . ASP A 1 485 ? -23.578 -7.949 3.189 1 93.31 485 ASP A C 1
ATOM 3950 O O . ASP A 1 485 ? -24.609 -8.352 3.723 1 93.31 485 ASP A O 1
ATOM 3954 N N . ILE A 1 486 ? -22.531 -8.703 3.002 1 95.25 486 ILE A N 1
ATOM 3955 C CA . ILE A 1 486 ? -22.516 -10.102 3.439 1 95.25 486 ILE A CA 1
ATOM 3956 C C . ILE A 1 486 ? -22.547 -10.156 4.965 1 95.25 486 ILE A C 1
ATOM 3958 O O . ILE A 1 486 ? -23.297 -10.961 5.543 1 95.25 486 ILE A O 1
ATOM 3962 N N . VAL A 1 487 ? -21.828 -9.273 5.629 1 93.75 487 VAL A N 1
ATOM 3963 C CA . VAL A 1 487 ? -21.797 -9.234 7.09 1 93.75 487 VAL A CA 1
ATOM 3964 C C . VAL A 1 487 ? -23.188 -8.859 7.617 1 93.75 487 VAL A C 1
ATOM 3966 O O . VAL A 1 487 ? -23.672 -9.461 8.586 1 93.75 487 VAL A O 1
ATOM 3969 N N . VAL A 1 488 ? -23.812 -7.93 7.012 1 95.25 488 VAL A N 1
ATOM 3970 C CA . VAL A 1 488 ? -25.156 -7.512 7.398 1 95.25 488 VAL A CA 1
ATOM 3971 C C . VAL A 1 488 ? -26.125 -8.688 7.25 1 95.25 488 VAL A C 1
ATOM 3973 O O . VAL A 1 488 ? -26.891 -8.984 8.172 1 95.25 488 VAL A O 1
ATOM 3976 N N . PHE A 1 489 ? -26.094 -9.367 6.152 1 97 489 PHE A N 1
ATOM 3977 C CA . PHE A 1 489 ? -26.969 -10.508 5.871 1 97 489 PHE A CA 1
ATOM 3978 C C . PHE A 1 489 ? -26.766 -11.617 6.895 1 97 489 PHE A C 1
ATOM 3980 O O . PHE A 1 489 ? -27.719 -12.141 7.461 1 97 489 PHE A O 1
ATOM 3987 N N . LEU A 1 490 ? -25.5 -11.922 7.109 1 96.44 490 LEU A N 1
ATOM 3988 C CA . LEU A 1 490 ? -25.188 -12.992 8.047 1 96.44 490 LEU A CA 1
ATOM 3989 C C . LEU A 1 490 ? -25.578 -12.609 9.469 1 96.44 490 LEU A C 1
ATOM 3991 O O . LEU A 1 490 ? -26.047 -13.453 10.242 1 96.44 490 LEU A O 1
ATOM 3995 N N . THR A 1 491 ? -25.359 -11.289 9.805 1 96.12 491 THR A N 1
ATOM 3996 C CA . THR A 1 491 ? -25.734 -10.812 11.133 1 96.12 491 THR A CA 1
ATOM 3997 C C . THR A 1 491 ? -27.234 -10.969 11.375 1 96.12 491 THR A C 1
ATOM 3999 O O . THR A 1 491 ? -27.641 -11.484 12.406 1 96.12 491 THR A O 1
ATOM 4002 N N . ILE A 1 492 ? -28.047 -10.57 10.461 1 96.56 492 ILE A N 1
ATOM 4003 C CA . ILE A 1 492 ? -29.5 -10.664 10.594 1 96.56 492 ILE A CA 1
ATOM 4004 C C . ILE A 1 492 ? -29.922 -12.125 10.672 1 96.56 492 ILE A C 1
ATOM 4006 O O . ILE A 1 492 ? -30.703 -12.508 11.539 1 96.56 492 ILE A O 1
ATOM 4010 N N . THR A 1 493 ? -29.359 -12.984 9.805 1 96.62 493 THR A N 1
ATOM 4011 C CA . THR A 1 493 ? -29.688 -14.406 9.75 1 96.62 493 THR A CA 1
ATOM 4012 C C . THR A 1 493 ? -29.344 -15.094 11.062 1 96.62 493 THR A C 1
ATOM 4014 O O . THR A 1 493 ? -30.156 -15.82 11.633 1 96.62 493 THR A O 1
ATOM 4017 N N . ILE A 1 494 ? -28.188 -14.805 11.523 1 96.19 494 ILE A N 1
ATOM 4018 C CA . ILE A 1 494 ? -27.719 -15.43 12.766 1 96.19 494 ILE A CA 1
ATOM 4019 C C . ILE A 1 494 ? -28.562 -14.922 13.938 1 96.19 494 ILE A C 1
ATOM 4021 O O . ILE A 1 494 ? -28.969 -15.703 14.805 1 96.19 494 ILE A O 1
ATOM 4025 N N . PHE A 1 495 ? -28.797 -13.625 13.961 1 95.12 495 PHE A N 1
ATOM 4026 C CA . PHE A 1 495 ? -29.609 -13.039 15.016 1 95.12 495 PHE A CA 1
ATOM 4027 C C . PHE A 1 495 ? -31 -13.68 15.055 1 95.12 495 PHE A C 1
ATOM 4029 O O . PHE A 1 495 ? -31.5 -14.008 16.125 1 95.12 495 PHE A O 1
ATOM 4036 N N . LEU A 1 496 ? -31.609 -13.906 13.938 1 95.44 496 LEU A N 1
ATOM 4037 C CA . LEU A 1 496 ? -32.938 -14.523 13.844 1 95.44 496 LEU A CA 1
ATOM 4038 C C . LEU A 1 496 ? -32.875 -15.977 14.32 1 95.44 496 LEU A C 1
ATOM 4040 O O . LEU A 1 496 ? -33.781 -16.422 15.039 1 95.44 496 LEU A O 1
ATOM 4044 N N . ILE A 1 497 ? -31.844 -16.641 13.938 1 96.56 497 ILE A N 1
ATOM 4045 C CA . ILE A 1 497 ? -31.703 -18.047 14.336 1 96.56 497 ILE A CA 1
ATOM 4046 C C . ILE A 1 497 ? -31.547 -18.125 15.852 1 96.56 497 ILE A C 1
ATOM 4048 O O . ILE A 1 497 ? -32.219 -18.922 16.516 1 96.56 497 ILE A O 1
ATOM 4052 N N . VAL A 1 498 ? -30.719 -17.312 16.359 1 95.56 498 VAL A N 1
ATOM 4053 C CA . VAL A 1 498 ? -30.453 -17.328 17.781 1 95.56 498 VAL A CA 1
ATOM 4054 C C . VAL A 1 498 ? -31.688 -16.906 18.562 1 95.56 498 VAL A C 1
ATOM 4056 O O . VAL A 1 498 ? -32.062 -17.531 19.562 1 95.56 498 VAL A O 1
ATOM 4059 N N . SER A 1 499 ? -32.375 -15.883 18.125 1 94.31 499 SER A N 1
ATOM 4060 C CA . SER A 1 499 ? -33.562 -15.383 18.797 1 94.31 499 SER A CA 1
ATOM 4061 C C . SER A 1 499 ? -34.688 -16.422 18.781 1 94.31 499 SER A C 1
ATOM 4063 O O . SER A 1 499 ? -35.375 -16.625 19.781 1 94.31 499 SER A O 1
ATOM 4065 N N . THR A 1 500 ? -34.844 -17.109 17.688 1 94.56 500 THR A N 1
ATOM 4066 C CA . THR A 1 500 ? -35.875 -18.141 17.547 1 94.56 500 THR A CA 1
ATOM 4067 C C . THR A 1 500 ? -35.531 -19.344 18.438 1 94.56 500 THR A C 1
ATOM 4069 O O . THR A 1 500 ? -36.438 -19.906 19.078 1 94.56 500 THR A O 1
ATOM 4072 N N . THR A 1 501 ? -34.281 -19.688 18.422 1 95.56 501 THR A N 1
ATOM 4073 C CA . THR A 1 501 ? -33.875 -20.797 19.266 1 95.56 501 THR A CA 1
ATOM 4074 C C . THR A 1 501 ? -34.094 -20.484 20.734 1 95.56 501 THR A C 1
ATOM 4076 O O . THR A 1 501 ? -34.594 -21.328 21.484 1 95.56 501 THR A O 1
ATOM 4079 N N . PHE A 1 502 ? -33.781 -19.297 21.078 1 95 502 PHE A N 1
ATOM 4080 C CA . PHE A 1 502 ? -33.969 -18.859 22.453 1 95 502 PHE A CA 1
ATOM 4081 C C . PHE A 1 502 ? -35.469 -18.828 22.797 1 95 502 PHE A C 1
ATOM 4083 O O . PHE A 1 502 ? -35.844 -19.234 23.906 1 95 502 PHE A O 1
ATOM 4090 N N . TYR A 1 503 ? -36.25 -18.375 21.906 1 93.62 503 TYR A N 1
ATOM 4091 C CA . TYR A 1 503 ? -37.688 -18.328 22.109 1 93.62 503 TYR A CA 1
ATOM 4092 C C . TYR A 1 503 ? -38.281 -19.719 22.281 1 93.62 503 TYR A C 1
ATOM 4094 O O . TYR A 1 503 ? -39.094 -19.953 23.156 1 93.62 503 TYR A O 1
ATOM 4102 N N . LEU A 1 504 ? -37.75 -20.609 21.516 1 95.75 504 LEU A N 1
ATOM 4103 C CA . LEU A 1 504 ? -38.219 -22 21.594 1 95.75 504 LEU A CA 1
ATOM 4104 C C . LEU A 1 504 ? -37.812 -22.641 22.922 1 95.75 504 LEU A C 1
ATOM 4106 O O . LEU A 1 504 ? -38.594 -23.359 23.531 1 95.75 504 LEU A O 1
ATOM 4110 N N . ILE A 1 505 ? -36.688 -22.344 23.266 1 96.25 505 ILE A N 1
ATOM 4111 C CA . ILE A 1 505 ? -36.188 -22.875 24.531 1 96.25 505 ILE A CA 1
ATOM 4112 C C . ILE A 1 505 ? -37.031 -22.297 25.688 1 96.25 505 ILE A C 1
ATOM 4114 O O . ILE A 1 505 ? -37.438 -23.031 26.594 1 96.25 505 ILE A O 1
ATOM 4118 N N . ALA A 1 506 ? -37.25 -21.062 25.609 1 95 506 ALA A N 1
ATOM 4119 C CA . ALA A 1 506 ? -38.094 -20.406 26.641 1 95 506 ALA A CA 1
ATOM 4120 C C . ALA A 1 506 ? -39.5 -21 26.672 1 95 506 ALA A C 1
ATOM 4122 O O . ALA A 1 506 ? -40.031 -21.234 27.75 1 95 506 ALA A O 1
ATOM 4123 N N . LYS A 1 507 ? -40.031 -21.234 25.578 1 94.62 507 LYS A N 1
ATOM 4124 C CA . LYS A 1 507 ? -41.344 -21.828 25.484 1 94.62 507 LYS A CA 1
ATOM 4125 C C . LYS A 1 507 ? -41.375 -23.234 26.078 1 94.62 507 LYS A C 1
ATOM 4127 O O . LYS A 1 507 ? -42.344 -23.625 26.734 1 94.62 507 LYS A O 1
ATOM 4132 N N . ILE A 1 508 ? -40.375 -23.922 25.812 1 95.5 508 ILE A N 1
ATOM 4133 C CA . ILE A 1 508 ? -40.25 -25.281 26.328 1 95.5 508 ILE A CA 1
ATOM 4134 C C . ILE A 1 508 ? -40.125 -25.234 27.859 1 95.5 508 ILE A C 1
ATOM 4136 O O . ILE A 1 508 ? -40.75 -26.031 28.562 1 95.5 508 ILE A O 1
ATOM 4140 N N . PHE A 1 509 ? -39.438 -24.328 28.312 1 94.88 509 PHE A N 1
ATOM 4141 C CA . PHE A 1 509 ? -39.25 -24.172 29.766 1 94.88 509 PHE A CA 1
ATOM 4142 C C . PHE A 1 509 ? -40.594 -23.797 30.422 1 94.88 509 PHE A C 1
ATOM 4144 O O . PHE A 1 509 ? -40.906 -24.312 31.5 1 94.88 509 PHE A O 1
ATOM 4151 N N . VAL A 1 510 ? -41.219 -22.906 29.797 1 94.44 510 VAL A N 1
ATOM 4152 C CA . VAL A 1 510 ? -42.5 -22.484 30.328 1 94.44 510 VAL A CA 1
ATOM 4153 C C . VAL A 1 510 ? -43.5 -23.656 30.312 1 94.44 510 VAL A C 1
ATOM 4155 O O . VAL A 1 510 ? -44.25 -23.859 31.266 1 94.44 510 VAL A O 1
ATOM 4158 N N . TYR A 1 511 ? -43.406 -24.406 29.234 1 93.62 511 TYR A N 1
ATOM 4159 C CA . TYR A 1 511 ? -44.281 -25.578 29.094 1 93.62 511 TYR A CA 1
ATOM 4160 C C . TYR A 1 511 ? -44 -26.609 30.172 1 93.62 511 TYR A C 1
ATOM 4162 O O . TYR A 1 511 ? -44.906 -27.156 30.797 1 93.62 511 TYR A O 1
ATOM 4170 N N . ILE A 1 512 ? -42.75 -26.828 30.406 1 94.25 512 ILE A N 1
ATOM 4171 C CA . ILE A 1 512 ? -42.344 -27.797 31.406 1 94.25 512 ILE A CA 1
ATOM 4172 C C . ILE A 1 512 ? -42.75 -27.312 32.812 1 94.25 512 ILE A C 1
ATOM 4174 O O . ILE A 1 512 ? -43.25 -28.094 33.625 1 94.25 512 ILE A O 1
ATOM 4178 N N . HIS A 1 513 ? -42.594 -26.094 33.062 1 93.12 513 HIS A N 1
ATOM 4179 C CA . HIS A 1 513 ? -42.938 -25.516 34.344 1 93.12 513 HIS A CA 1
ATOM 4180 C C . HIS A 1 513 ? -44.438 -25.625 34.594 1 93.12 513 HIS A C 1
ATOM 4182 O O . HIS A 1 513 ? -44.875 -25.938 35.719 1 93.12 513 HIS A O 1
ATOM 4188 N N . LYS A 1 514 ? -45.219 -25.438 33.594 1 93 514 LYS A N 1
ATOM 4189 C CA . LYS A 1 514 ? -46.656 -25.531 33.688 1 93 514 LYS A CA 1
ATOM 4190 C C . LYS A 1 514 ? -47.094 -26.984 33.938 1 93 514 LYS A C 1
ATOM 4192 O O . LYS A 1 514 ? -48 -27.234 34.719 1 93 514 LYS A O 1
ATOM 4197 N N . LYS A 1 515 ? -46.375 -27.859 33.344 1 92.5 515 LYS A N 1
ATOM 4198 C CA . LYS A 1 515 ? -46.688 -29.281 33.469 1 92.5 515 LYS A CA 1
ATOM 4199 C C . LYS A 1 515 ? -46.344 -29.781 34.875 1 92.5 515 LYS A C 1
ATOM 4201 O O . LYS A 1 515 ? -47.062 -30.562 35.469 1 92.5 515 LYS A O 1
ATOM 4206 N N . ILE A 1 516 ? -45.312 -29.344 35.375 1 92 516 ILE A N 1
ATOM 4207 C CA . ILE A 1 516 ? -44.844 -29.75 36.719 1 92 516 ILE A CA 1
ATOM 4208 C C . ILE A 1 516 ? -45.812 -29.188 37.75 1 92 516 ILE A C 1
ATOM 4210 O O . ILE A 1 516 ? -46.219 -29.891 38.688 1 92 516 ILE A O 1
ATOM 4214 N N . LYS A 1 517 ? -46.281 -28.031 37.594 1 91.19 517 LYS A N 1
ATOM 4215 C CA . LYS A 1 517 ? -47.188 -27.391 38.5 1 91.19 517 LYS A CA 1
ATOM 4216 C C . LYS A 1 517 ? -48.562 -28.078 38.469 1 91.19 517 LYS A C 1
ATOM 4218 O O . LYS A 1 517 ? -49.219 -28.219 39.5 1 91.19 517 LYS A O 1
ATOM 4223 N N . SER A 1 518 ? -48.906 -28.5 37.312 1 90.19 518 SER A N 1
ATOM 4224 C CA . SER A 1 518 ? -50.188 -29.188 37.156 1 90.19 518 SER A CA 1
ATOM 4225 C C . SER A 1 518 ? -50.156 -30.562 37.781 1 90.19 518 SER A C 1
ATOM 4227 O O . SER A 1 518 ? -51.125 -31 38.406 1 90.19 518 SER A O 1
ATOM 4229 N N . THR A 1 519 ? -49.094 -31.141 37.781 1 86.12 519 THR A N 1
ATOM 4230 C CA . THR A 1 519 ? -48.969 -32.469 38.375 1 86.12 519 THR A CA 1
ATOM 4231 C C . THR A 1 519 ? -48.906 -32.375 39.906 1 86.12 519 THR A C 1
ATOM 4233 O O . THR A 1 519 ? -49.469 -33.219 40.594 1 86.12 519 THR A O 1
ATOM 4236 N N . GLU A 1 520 ? -48.406 -31.391 40.438 1 82.94 520 GLU A N 1
ATOM 4237 C CA . GLU A 1 520 ? -48.344 -31.172 41.875 1 82.94 520 GLU A CA 1
ATOM 4238 C C . GLU A 1 520 ? -49.719 -30.844 42.438 1 82.94 520 GLU A C 1
ATOM 4240 O O . GLU A 1 520 ? -50.062 -31.281 43.531 1 82.94 520 GLU A O 1
ATOM 4245 N N . LYS A 1 521 ? -50.438 -30.172 41.719 1 78.06 521 LYS A N 1
ATOM 4246 C CA . LYS A 1 521 ? -51.781 -29.844 42.156 1 78.06 521 LYS A CA 1
ATOM 4247 C C . LYS A 1 521 ? -52.688 -31.078 42.156 1 78.06 521 LYS A C 1
ATOM 4249 O O . LYS A 1 521 ? -53.562 -31.219 43 1 78.06 521 LYS A O 1
ATOM 4254 N N . GLN A 1 522 ? -52.562 -32 41.344 1 75.75 522 GLN A N 1
ATOM 4255 C CA . GLN A 1 522 ? -53.344 -33.25 41.281 1 75.75 522 GLN A CA 1
ATOM 4256 C C . GLN A 1 522 ? -52.969 -34.219 42.406 1 75.75 522 GLN A C 1
ATOM 4258 O O . GLN A 1 522 ? -53.781 -35 42.844 1 75.75 522 GLN A O 1
ATOM 4263 N N . LYS A 1 523 ? -51.938 -34.062 42.812 1 70.12 523 LYS A N 1
ATOM 4264 C CA . LYS A 1 523 ? -51.531 -34.938 43.938 1 70.12 523 LYS A CA 1
ATOM 4265 C C . LYS A 1 523 ? -52.094 -34.406 45.25 1 70.12 523 LYS A C 1
ATOM 4267 O O . LYS A 1 523 ? -52.219 -35.156 46.219 1 70.12 523 LYS A O 1
ATOM 4272 N N . ILE A 1 524 ? -52.375 -33.312 45.438 1 72.5 524 ILE A N 1
ATOM 4273 C CA . ILE A 1 524 ? -52.906 -32.75 46.688 1 72.5 524 ILE A CA 1
ATOM 4274 C C . ILE A 1 524 ? -54.406 -32.812 46.688 1 72.5 524 ILE A C 1
ATOM 4276 O O . ILE A 1 524 ? -55.062 -32.688 47.719 1 72.5 524 ILE A O 1
ATOM 4280 N N . SER A 1 525 ? -55 -33.094 45.656 1 60.38 525 SER A N 1
ATOM 4281 C CA . SER A 1 525 ? -56.438 -33.375 45.656 1 60.38 525 SER A CA 1
ATOM 4282 C C . SER A 1 525 ? -56.75 -34.844 45.875 1 60.38 525 SER A C 1
ATOM 4284 O O . SER A 1 525 ? -57.719 -35.219 46.531 1 60.38 525 SER A O 1
ATOM 4286 N N . MET B 1 1 ? 57.969 13.023 1.233 1 46.38 1 MET B N 1
ATOM 4287 C CA . MET B 1 1 ? 56.75 13.461 1.911 1 46.38 1 MET B CA 1
ATOM 4288 C C . MET B 1 1 ? 55.5 13.172 1.065 1 46.38 1 MET B C 1
ATOM 4290 O O . MET B 1 1 ? 54.406 13.117 1.584 1 46.38 1 MET B O 1
ATOM 4294 N N . LYS B 1 2 ? 55.688 13.242 -0.273 1 58.12 2 LYS B N 1
ATOM 4295 C CA . LYS B 1 2 ? 54.594 13.031 -1.228 1 58.12 2 LYS B CA 1
ATOM 4296 C C . LYS B 1 2 ? 54.188 11.57 -1.266 1 58.12 2 LYS B C 1
ATOM 4298 O O . LYS B 1 2 ? 53 11.266 -1.439 1 58.12 2 LYS B O 1
ATOM 4303 N N . HIS B 1 3 ? 55 10.602 -1.076 1 62.19 3 HIS B N 1
ATOM 4304 C CA . HIS B 1 3 ? 54.688 9.18 -1.133 1 62.19 3 HIS B CA 1
ATOM 4305 C C . HIS B 1 3 ? 53.844 8.758 0.071 1 62.19 3 HIS B C 1
ATOM 4307 O O . HIS B 1 3 ? 53 7.883 -0.044 1 62.19 3 HIS B O 1
ATOM 4313 N N . HIS B 1 4 ? 53.938 9.477 1.145 1 66.69 4 HIS B N 1
ATOM 4314 C CA . HIS B 1 4 ? 53.188 9.117 2.359 1 66.69 4 HIS B CA 1
ATOM 4315 C C . HIS B 1 4 ? 51.75 9.625 2.318 1 66.69 4 HIS B C 1
ATOM 4317 O O . HIS B 1 4 ? 50.875 9 2.885 1 66.69 4 HIS B O 1
ATOM 4323 N N . LEU B 1 5 ? 51.594 10.633 1.453 1 67.25 5 LEU B N 1
ATOM 4324 C CA . LEU B 1 5 ? 50.25 11.18 1.36 1 67.25 5 LEU B CA 1
ATOM 4325 C C . LEU B 1 5 ? 49.344 10.273 0.52 1 67.25 5 LEU B C 1
ATOM 4327 O O . LEU B 1 5 ? 48.188 10.062 0.855 1 67.25 5 LEU B O 1
ATOM 4331 N N . SER B 1 6 ? 50 9.719 -0.503 1 70.44 6 SER B N 1
ATOM 4332 C CA . SER B 1 6 ? 49.188 8.828 -1.35 1 70.44 6 SER B CA 1
ATOM 4333 C C . SER B 1 6 ? 48.812 7.555 -0.607 1 70.44 6 SER B C 1
ATOM 4335 O O . SER B 1 6 ? 47.688 7.07 -0.732 1 70.44 6 SER B O 1
ATOM 4337 N N . SER B 1 7 ? 49.75 7.082 0.138 1 69.56 7 SER B N 1
ATOM 4338 C CA . SER B 1 7 ? 49.438 5.887 0.921 1 69.56 7 SER B CA 1
ATOM 4339 C C . SER B 1 7 ? 48.438 6.172 2.01 1 69.56 7 SER B C 1
ATOM 4341 O O . SER B 1 7 ? 47.531 5.348 2.271 1 69.56 7 SER B O 1
ATOM 4343 N N . LEU B 1 8 ? 48.531 7.305 2.57 1 70.38 8 LEU B N 1
ATOM 4344 C CA . LEU B 1 8 ? 47.562 7.684 3.598 1 70.38 8 LEU B CA 1
ATOM 4345 C C . LEU B 1 8 ? 46.188 7.895 2.994 1 70.38 8 LEU B C 1
ATOM 4347 O O . LEU B 1 8 ? 45.188 7.473 3.568 1 70.38 8 LEU B O 1
ATOM 4351 N N . LEU B 1 9 ? 46.188 8.508 1.854 1 70.81 9 LEU B N 1
ATOM 4352 C CA . LEU B 1 9 ? 44.906 8.688 1.173 1 70.81 9 LEU B CA 1
ATOM 4353 C C . LEU B 1 9 ? 44.312 7.344 0.77 1 70.81 9 LEU B C 1
ATOM 4355 O O . LEU B 1 9 ? 43.094 7.148 0.859 1 70.81 9 LEU B O 1
ATOM 4359 N N . PHE B 1 10 ? 45.219 6.508 0.357 1 71.19 10 PHE B N 1
ATOM 4360 C CA . PHE B 1 10 ? 44.75 5.164 0.019 1 71.19 10 PHE B CA 1
ATOM 4361 C C . PHE B 1 10 ? 44.219 4.449 1.252 1 71.19 10 PHE B C 1
ATOM 4363 O O . PHE B 1 10 ? 43.156 3.826 1.2 1 71.19 10 PHE B O 1
ATOM 4370 N N . VAL B 1 11 ? 44.875 4.57 2.338 1 69.38 11 VAL B N 1
ATOM 4371 C CA . VAL B 1 11 ? 44.438 3.943 3.578 1 69.38 11 VAL B CA 1
ATOM 4372 C C . VAL B 1 11 ? 43.156 4.605 4.055 1 69.38 11 VAL B C 1
ATOM 4374 O O . VAL B 1 11 ? 42.219 3.926 4.492 1 69.38 11 VAL B O 1
ATOM 4377 N N . LEU B 1 12 ? 43.031 5.832 3.902 1 66.75 12 LEU B N 1
ATOM 4378 C CA . LEU B 1 12 ? 41.812 6.535 4.309 1 66.75 12 LEU B CA 1
ATOM 4379 C C . LEU B 1 12 ? 40.656 6.184 3.387 1 66.75 12 LEU B C 1
ATOM 4381 O O . LEU B 1 12 ? 39.5 6.031 3.846 1 66.75 12 LEU B O 1
ATOM 4385 N N . CYS B 1 13 ? 41 6.055 2.156 1 63.28 13 CYS B N 1
ATOM 4386 C CA . CYS B 1 13 ? 39.969 5.613 1.23 1 63.28 13 CYS B CA 1
ATOM 4387 C C . CYS B 1 13 ? 39.5 4.191 1.547 1 63.28 13 CYS B C 1
ATOM 4389 O O . CYS B 1 13 ? 38.312 3.891 1.525 1 63.28 13 CYS B O 1
ATOM 4391 N N . VAL B 1 14 ? 40.469 3.367 1.82 1 61.75 14 VAL B N 1
ATOM 4392 C CA . VAL B 1 14 ? 40.156 1.985 2.162 1 61.75 14 VAL B CA 1
ATOM 4393 C C . VAL B 1 14 ? 39.375 1.943 3.475 1 61.75 14 VAL B C 1
ATOM 4395 O O . VAL B 1 14 ? 38.438 1.181 3.611 1 61.75 14 VAL B O 1
ATOM 4398 N N . LEU B 1 15 ? 39.75 2.701 4.418 1 59.12 15 LEU B N 1
ATOM 4399 C CA . LEU B 1 15 ? 39.031 2.762 5.676 1 59.12 15 LEU B CA 1
ATOM 4400 C C . LEU B 1 15 ? 37.625 3.344 5.469 1 59.12 15 LEU B C 1
ATOM 4402 O O . LEU B 1 15 ? 36.656 2.908 6.102 1 59.12 15 LEU B O 1
ATOM 4406 N N . TYR B 1 16 ? 37.562 4.293 4.629 1 55.91 16 TYR B N 1
ATOM 4407 C CA . TYR B 1 16 ? 36.25 4.887 4.316 1 55.91 16 TYR B CA 1
ATOM 4408 C C . TYR B 1 16 ? 35.344 3.889 3.6 1 55.91 16 TYR B C 1
ATOM 4410 O O . TYR B 1 16 ? 34.156 3.779 3.91 1 55.91 16 TYR B O 1
ATOM 4418 N N . ILE B 1 17 ? 36 3.223 2.676 1 55.75 17 ILE B N 1
ATOM 4419 C CA . ILE B 1 17 ? 35.219 2.188 1.985 1 55.75 17 ILE B CA 1
ATOM 4420 C C . ILE B 1 17 ? 34.938 1.044 2.949 1 55.75 17 ILE B C 1
ATOM 4422 O O . ILE B 1 17 ? 33.812 0.486 2.932 1 55.75 17 ILE B O 1
ATOM 4426 N N . ALA B 1 18 ? 35.906 0.577 3.678 1 54.38 18 ALA B N 1
ATOM 4427 C CA . ALA B 1 18 ? 35.688 -0.459 4.684 1 54.38 18 ALA B CA 1
ATOM 4428 C C . ALA B 1 18 ? 34.656 -0.013 5.715 1 54.38 18 ALA B C 1
ATOM 4430 O O . ALA B 1 18 ? 33.906 -0.832 6.234 1 54.38 18 ALA B O 1
ATOM 4431 N N . GLY B 1 19 ? 34.688 1.148 6.211 1 51.19 19 GLY B N 1
ATOM 4432 C CA . GLY B 1 19 ? 33.688 1.689 7.125 1 51.19 19 GLY B CA 1
ATOM 4433 C C . GLY B 1 19 ? 32.281 1.655 6.57 1 51.19 19 GLY B C 1
ATOM 4434 O O . GLY B 1 19 ? 31.312 1.592 7.328 1 51.19 19 GLY B O 1
ATOM 4435 N N . GLN B 1 20 ? 32.219 1.91 5.293 1 52.38 20 GLN B N 1
ATOM 4436 C CA . GLN B 1 20 ? 30.891 1.984 4.676 1 52.38 20 GLN B CA 1
ATOM 4437 C C . GLN B 1 20 ? 30.297 0.592 4.453 1 52.38 20 GLN B C 1
ATOM 4439 O O . GLN B 1 20 ? 29.078 0.434 4.336 1 52.38 20 GLN B O 1
ATOM 4444 N N . SER B 1 21 ? 31.141 -0.411 4.234 1 59.94 21 SER B N 1
ATOM 4445 C CA . SER B 1 21 ? 30.531 -1.694 3.91 1 59.94 21 SER B CA 1
ATOM 4446 C C . SER B 1 21 ? 30.281 -2.521 5.168 1 59.94 21 SER B C 1
ATOM 4448 O O . SER B 1 21 ? 31.219 -3.012 5.793 1 59.94 21 SER B O 1
ATOM 4450 N N . GLU B 1 22 ? 29.344 -2.18 5.945 1 76.56 22 GLU B N 1
ATOM 4451 C CA . GLU B 1 22 ? 28.953 -3.035 7.066 1 76.56 22 GLU B CA 1
ATOM 4452 C C . GLU B 1 22 ? 28.672 -4.461 6.602 1 76.56 22 GLU B C 1
ATOM 4454 O O . GLU B 1 22 ? 27.953 -4.672 5.625 1 76.56 22 GLU B O 1
ATOM 4459 N N . CYS B 1 23 ? 29.562 -5.383 6.852 1 91.62 23 CYS B N 1
ATOM 4460 C CA . CYS B 1 23 ? 29.391 -6.812 6.594 1 91.62 23 CYS B CA 1
ATOM 4461 C C . CYS B 1 23 ? 28.406 -7.43 7.582 1 91.62 23 CYS B C 1
ATOM 4463 O O . CYS B 1 23 ? 28.672 -7.477 8.781 1 91.62 23 CYS B O 1
ATOM 4465 N N . TYR B 1 24 ? 27.234 -7.73 7.082 1 97.75 24 TYR B N 1
ATOM 4466 C CA . TYR B 1 24 ? 26.203 -8.336 7.91 1 97.75 24 TYR B CA 1
ATOM 4467 C C . TYR B 1 24 ? 26.188 -9.852 7.746 1 97.75 24 TYR B C 1
ATOM 4469 O O . TYR B 1 24 ? 26.672 -10.375 6.742 1 97.75 24 TYR B O 1
ATOM 4477 N N . LYS B 1 25 ? 25.781 -10.523 8.727 1 98.44 25 LYS B N 1
ATOM 4478 C CA . LYS B 1 25 ? 25.516 -11.961 8.656 1 98.44 25 LYS B CA 1
ATOM 4479 C C . LYS B 1 25 ? 24.031 -12.234 8.484 1 98.44 25 LYS B C 1
ATOM 4481 O O . LYS B 1 25 ? 23.219 -11.836 9.32 1 98.44 25 LYS B O 1
ATOM 4486 N N . ILE B 1 26 ? 23.672 -12.945 7.414 1 98.81 26 ILE B N 1
ATOM 4487 C CA . ILE B 1 26 ? 22.281 -13.078 6.977 1 98.81 26 ILE B CA 1
ATOM 4488 C C . ILE B 1 26 ? 21.875 -14.555 6.973 1 98.81 26 ILE B C 1
ATOM 4490 O O . ILE B 1 26 ? 22.594 -15.391 6.422 1 98.81 26 ILE B O 1
ATOM 4494 N N . LEU B 1 27 ? 20.797 -14.891 7.633 1 98.88 27 LEU B N 1
ATOM 4495 C CA . LEU B 1 27 ? 20.188 -16.219 7.566 1 98.88 27 LEU B CA 1
ATOM 4496 C C . LEU B 1 27 ? 18.984 -16.219 6.637 1 98.88 27 LEU B C 1
ATOM 4498 O O . LEU B 1 27 ? 18.125 -15.328 6.711 1 98.88 27 LEU B O 1
ATOM 4502 N N . ALA B 1 28 ? 18.938 -17.125 5.715 1 98.88 28 ALA B N 1
ATOM 4503 C CA . ALA B 1 28 ? 17.781 -17.312 4.84 1 98.88 28 ALA B CA 1
ATOM 4504 C C . ALA B 1 28 ? 17.328 -18.766 4.836 1 98.88 28 ALA B C 1
ATOM 4506 O O . ALA B 1 28 ? 18.156 -19.672 4.68 1 98.88 28 ALA B O 1
ATOM 4507 N N . ILE B 1 29 ? 16.031 -18.984 5.09 1 98.75 29 ILE B N 1
ATOM 4508 C CA . ILE B 1 29 ? 15.492 -20.344 5.098 1 98.75 29 ILE B CA 1
ATOM 4509 C C . ILE B 1 29 ? 14.289 -20.438 4.16 1 98.75 29 ILE B C 1
ATOM 4511 O O . ILE B 1 29 ? 13.289 -19.75 4.367 1 98.75 29 ILE B O 1
ATOM 4515 N N . VAL B 1 30 ? 14.344 -21.219 3.139 1 98.19 30 VAL B N 1
ATOM 4516 C CA . VAL B 1 30 ? 13.258 -21.531 2.215 1 98.19 30 VAL B CA 1
ATOM 4517 C C . VAL B 1 30 ? 13 -23.031 2.211 1 98.19 30 VAL B C 1
ATOM 4519 O O . VAL B 1 30 ? 13.547 -23.766 1.382 1 98.19 30 VAL B O 1
ATOM 4522 N N . PRO B 1 31 ? 12.078 -23.453 3.039 1 96.94 31 PRO B N 1
ATOM 4523 C CA . PRO B 1 31 ? 11.906 -24.891 3.299 1 96.94 31 PRO B CA 1
ATOM 4524 C C . PRO B 1 31 ? 11.188 -25.625 2.166 1 96.94 31 PRO B C 1
ATOM 4526 O O . PRO B 1 31 ? 11.375 -26.828 1.981 1 96.94 31 PRO B O 1
ATOM 4529 N N . SER B 1 32 ? 10.32 -24.969 1.455 1 94.38 32 SER B N 1
ATOM 4530 C CA . SER B 1 32 ? 9.453 -25.625 0.485 1 94.38 32 SER B CA 1
ATOM 4531 C C . SER B 1 32 ? 10.266 -26.359 -0.571 1 94.38 32 SER B C 1
ATOM 4533 O O . SER B 1 32 ? 11.102 -25.766 -1.252 1 94.38 32 SER B O 1
ATOM 4535 N N . PRO B 1 33 ? 10.031 -27.703 -0.68 1 94.25 33 PRO B N 1
ATOM 4536 C CA . PRO B 1 33 ? 10.75 -28.469 -1.697 1 94.25 33 PRO B CA 1
ATOM 4537 C C . PRO B 1 33 ? 10.141 -28.312 -3.09 1 94.25 33 PRO B C 1
ATOM 4539 O O . PRO B 1 33 ? 9.609 -29.281 -3.643 1 94.25 33 PRO B O 1
ATOM 4542 N N . SER B 1 34 ? 10.234 -27.219 -3.627 1 92.19 34 SER B N 1
ATOM 4543 C CA . SER B 1 34 ? 9.758 -26.844 -4.953 1 92.19 34 SER B CA 1
ATOM 4544 C C . SER B 1 34 ? 10.656 -25.781 -5.586 1 92.19 34 SER B C 1
ATOM 4546 O O . SER B 1 34 ? 10.852 -24.703 -5.02 1 92.19 34 SER B O 1
ATOM 4548 N N . TYR B 1 35 ? 11.094 -26.125 -6.73 1 92.12 35 TYR B N 1
ATOM 4549 C CA . TYR B 1 35 ? 12.055 -25.281 -7.445 1 92.12 35 TYR B CA 1
ATOM 4550 C C . TYR B 1 35 ? 11.492 -23.891 -7.652 1 92.12 35 TYR B C 1
ATOM 4552 O O . TYR B 1 35 ? 12.219 -22.891 -7.508 1 92.12 35 TYR B O 1
ATOM 4560 N N . SER B 1 36 ? 10.219 -23.766 -7.918 1 91.56 36 SER B N 1
ATOM 4561 C CA . SER B 1 36 ? 9.578 -22.5 -8.242 1 91.56 36 SER B CA 1
ATOM 4562 C C . SER B 1 36 ? 9.555 -21.562 -7.039 1 91.56 36 SER B C 1
ATOM 4564 O O . SER B 1 36 ? 9.43 -20.344 -7.195 1 91.56 36 SER B O 1
ATOM 4566 N N . HIS B 1 37 ? 9.711 -22.078 -5.836 1 94.06 37 HIS B N 1
ATOM 4567 C CA . HIS B 1 37 ? 9.711 -21.266 -4.629 1 94.06 37 HIS B CA 1
ATOM 4568 C C . HIS B 1 37 ? 11.133 -20.844 -4.254 1 94.06 37 HIS B C 1
ATOM 4570 O O . HIS B 1 37 ? 11.32 -19.938 -3.43 1 94.06 37 HIS B O 1
ATOM 4576 N N . GLN B 1 38 ? 12.141 -21.484 -4.914 1 96.12 38 GLN B N 1
ATOM 4577 C CA . GLN B 1 38 ? 13.539 -21.25 -4.594 1 96.12 38 GLN B CA 1
ATOM 4578 C C . GLN B 1 38 ? 14.148 -20.219 -5.535 1 96.12 38 GLN B C 1
ATOM 4580 O O . GLN B 1 38 ? 14.812 -19.266 -5.094 1 96.12 38 GLN B O 1
ATOM 4585 N N . ILE B 1 39 ? 13.789 -20.266 -6.785 1 95.12 39 ILE B N 1
ATOM 4586 C CA . ILE B 1 39 ? 14.578 -19.625 -7.84 1 95.12 39 ILE B CA 1
ATOM 4587 C C . ILE B 1 39 ? 14.312 -18.125 -7.852 1 95.12 39 ILE B C 1
ATOM 4589 O O . ILE B 1 39 ? 15.172 -17.344 -8.25 1 95.12 39 ILE B O 1
ATOM 4593 N N . PRO B 1 40 ? 13.188 -17.625 -7.387 1 96.19 40 PRO B N 1
ATOM 4594 C CA . PRO B 1 40 ? 12.984 -16.188 -7.414 1 96.19 40 PRO B CA 1
ATOM 4595 C C . PRO B 1 40 ? 13.977 -15.43 -6.527 1 96.19 40 PRO B C 1
ATOM 4597 O O . PRO B 1 40 ? 14.227 -14.242 -6.738 1 96.19 40 PRO B O 1
ATOM 4600 N N . TYR B 1 41 ? 14.57 -16.094 -5.582 1 97.69 41 TYR B N 1
ATOM 4601 C CA . TYR B 1 41 ? 15.367 -15.375 -4.582 1 97.69 41 TYR B CA 1
ATOM 4602 C C . TYR B 1 41 ? 16.844 -15.664 -4.762 1 97.69 41 TYR B C 1
ATOM 4604 O O . TYR B 1 41 ? 17.688 -15.094 -4.055 1 97.69 41 TYR B O 1
ATOM 4612 N N . ARG B 1 42 ? 17.219 -16.516 -5.711 1 97.19 42 ARG B N 1
ATOM 4613 C CA . ARG B 1 42 ? 18.609 -16.906 -5.891 1 97.19 42 ARG B CA 1
ATOM 4614 C C . ARG B 1 42 ? 19.5 -15.688 -6.137 1 97.19 42 ARG B C 1
ATOM 4616 O O . ARG B 1 42 ? 20.562 -15.547 -5.52 1 97.19 42 ARG B O 1
ATOM 4623 N N . ARG B 1 43 ? 19.031 -14.805 -6.98 1 96.88 43 ARG B N 1
ATOM 4624 C CA . ARG B 1 43 ? 19.828 -13.625 -7.301 1 96.88 43 ARG B CA 1
ATOM 4625 C C . ARG B 1 43 ? 19.969 -12.711 -6.09 1 96.88 43 ARG B C 1
ATOM 4627 O O . ARG B 1 43 ? 20.953 -11.977 -5.973 1 96.88 43 ARG B O 1
ATOM 4634 N N . LEU B 1 44 ? 18.984 -12.664 -5.219 1 98.38 44 LEU B N 1
ATOM 4635 C CA . LEU B 1 44 ? 19.094 -11.859 -4.008 1 98.38 44 LEU B CA 1
ATOM 4636 C C . LEU B 1 44 ? 20.219 -12.352 -3.115 1 98.38 44 LEU B C 1
ATOM 4638 O O . LEU B 1 44 ? 21.016 -11.555 -2.609 1 98.38 44 LEU B O 1
ATOM 4642 N N . TRP B 1 45 ? 20.344 -13.742 -2.936 1 98.56 45 TRP B N 1
ATOM 4643 C CA . TRP B 1 45 ? 21.438 -14.289 -2.127 1 98.56 45 TRP B CA 1
ATOM 4644 C C . TRP B 1 45 ? 22.797 -13.906 -2.697 1 98.56 45 TRP B C 1
ATOM 4646 O O . TRP B 1 45 ? 23.688 -13.492 -1.959 1 98.56 45 TRP B O 1
ATOM 4656 N N . LEU B 1 46 ? 22.844 -14.023 -3.969 1 97.06 46 LEU B N 1
ATOM 4657 C CA . LEU B 1 46 ? 24.094 -13.727 -4.641 1 97.06 46 LEU B CA 1
ATOM 4658 C C . LEU B 1 46 ? 24.438 -12.25 -4.543 1 97.06 46 LEU B C 1
ATOM 4660 O O . LEU B 1 46 ? 25.609 -11.883 -4.363 1 97.06 46 LEU B O 1
ATOM 4664 N N . GLU B 1 47 ? 23.438 -11.383 -4.699 1 97.5 47 GLU B N 1
ATOM 4665 C CA . GLU B 1 47 ? 23.641 -9.945 -4.586 1 97.5 47 GLU B CA 1
ATOM 4666 C C . GLU B 1 47 ? 24.094 -9.562 -3.18 1 97.5 47 GLU B C 1
ATOM 4668 O O . GLU B 1 47 ? 25.016 -8.75 -3.014 1 97.5 47 GLU B O 1
ATOM 4673 N N . LEU B 1 48 ? 23.484 -10.141 -2.139 1 98.25 48 LEU B N 1
ATOM 4674 C CA . LEU B 1 48 ? 23.875 -9.883 -0.759 1 98.25 48 LEU B CA 1
ATOM 4675 C C . LEU B 1 48 ? 25.312 -10.336 -0.505 1 98.25 48 LEU B C 1
ATOM 4677 O O . LEU B 1 48 ? 26.078 -9.648 0.171 1 98.25 48 LEU B O 1
ATOM 4681 N N . HIS B 1 49 ? 25.656 -11.484 -1.079 1 97.88 49 HIS B N 1
ATOM 4682 C CA . HIS B 1 49 ? 27.031 -11.977 -0.997 1 97.88 49 HIS B CA 1
ATOM 4683 C C . HIS B 1 49 ? 28 -11.047 -1.711 1 97.88 49 HIS B C 1
ATOM 4685 O O . HIS B 1 49 ? 29.078 -10.742 -1.189 1 97.88 49 HIS B O 1
ATOM 4691 N N . ARG B 1 50 ? 27.641 -10.602 -2.891 1 96.38 50 ARG B N 1
ATOM 4692 C CA . ARG B 1 50 ? 28.469 -9.695 -3.684 1 96.38 50 ARG B CA 1
ATOM 4693 C C . ARG B 1 50 ? 28.734 -8.406 -2.924 1 96.38 50 ARG B C 1
ATOM 4695 O O . ARG B 1 50 ? 29.828 -7.824 -3.047 1 96.38 50 ARG B O 1
ATOM 4702 N N . ARG B 1 51 ? 27.828 -7.984 -2.104 1 96.31 51 ARG B N 1
ATOM 4703 C CA . ARG B 1 51 ? 27.953 -6.758 -1.325 1 96.31 51 ARG B CA 1
ATOM 4704 C C . ARG B 1 51 ? 28.859 -6.965 -0.116 1 96.31 51 ARG B C 1
ATOM 4706 O O . ARG B 1 51 ? 29.094 -6.031 0.654 1 96.31 51 ARG B O 1
ATOM 4713 N N . GLY B 1 52 ? 29.297 -8.18 0.113 1 96.25 52 GLY B N 1
ATOM 4714 C CA . GLY B 1 52 ? 30.266 -8.445 1.16 1 96.25 52 GLY B CA 1
ATOM 4715 C C . GLY B 1 52 ? 29.656 -9.086 2.395 1 96.25 52 GLY B C 1
ATOM 4716 O O . GLY B 1 52 ? 30.344 -9.312 3.387 1 96.25 52 GLY B O 1
ATOM 4717 N N . HIS B 1 53 ? 28.359 -9.477 2.354 1 98.06 53 HIS B N 1
ATOM 4718 C CA . HIS B 1 53 ? 27.703 -10.062 3.516 1 98.06 53 HIS B CA 1
ATOM 4719 C C . HIS B 1 53 ? 27.984 -11.562 3.609 1 98.06 53 HIS B C 1
ATOM 4721 O O . HIS B 1 53 ? 28.312 -12.195 2.605 1 98.06 53 HIS B O 1
ATOM 4727 N N . GLU B 1 54 ? 27.953 -12.078 4.797 1 98.25 54 GLU B N 1
ATOM 4728 C CA . GLU B 1 54 ? 27.938 -13.523 5.012 1 98.25 54 GLU B CA 1
ATOM 4729 C C . GLU B 1 54 ? 26.516 -14.078 4.926 1 98.25 54 GLU B C 1
ATOM 4731 O O . GLU B 1 54 ? 25.625 -13.609 5.625 1 98.25 54 GLU B O 1
ATOM 4736 N N . VAL B 1 55 ? 26.344 -15.039 4.047 1 98.56 55 VAL B N 1
ATOM 4737 C CA . VAL B 1 55 ? 25 -15.586 3.814 1 98.56 55 VAL B CA 1
ATOM 4738 C C . VAL B 1 55 ? 24.969 -17.047 4.223 1 98.56 55 VAL B C 1
ATOM 4740 O O . VAL B 1 55 ? 25.812 -17.844 3.797 1 98.56 55 VAL B O 1
ATOM 4743 N N . VAL B 1 56 ? 24.094 -17.406 5.09 1 98.69 56 VAL B N 1
ATOM 4744 C CA . VAL B 1 56 ? 23.75 -18.797 5.395 1 98.69 56 VAL B CA 1
ATOM 4745 C C . VAL B 1 56 ? 22.375 -19.125 4.82 1 98.69 56 VAL B C 1
ATOM 4747 O O . VAL B 1 56 ? 21.359 -18.609 5.301 1 98.69 56 VAL B O 1
ATOM 4750 N N . LEU B 1 57 ? 22.375 -19.969 3.818 1 98.75 57 LEU B N 1
ATOM 4751 C CA . LEU B 1 57 ? 21.141 -20.281 3.088 1 98.75 57 LEU B CA 1
ATOM 4752 C C . LEU B 1 57 ? 20.734 -21.734 3.326 1 98.75 57 LEU B C 1
ATOM 4754 O O . LEU B 1 57 ? 21.484 -22.656 3.012 1 98.75 57 LEU B O 1
ATOM 4758 N N . VAL B 1 58 ? 19.578 -21.953 3.953 1 98.75 58 VAL B N 1
ATOM 4759 C CA . VAL B 1 58 ? 18.938 -23.266 4.043 1 98.75 58 VAL B CA 1
ATOM 4760 C C . VAL B 1 58 ? 17.969 -23.453 2.881 1 98.75 58 VAL B C 1
ATOM 4762 O O . VAL B 1 58 ? 16.984 -22.734 2.771 1 98.75 58 VAL B O 1
ATOM 4765 N N . THR B 1 59 ? 18.234 -24.406 2.008 1 98.12 59 THR B N 1
ATOM 4766 C CA . THR B 1 59 ? 17.484 -24.469 0.756 1 98.12 59 THR B CA 1
ATOM 4767 C C . THR B 1 59 ? 17.328 -25.922 0.297 1 98.12 59 THR B C 1
ATOM 4769 O O . THR B 1 59 ? 18.188 -26.766 0.573 1 98.12 59 THR B O 1
ATOM 4772 N N . ALA B 1 60 ? 16.203 -26.188 -0.345 1 96 60 ALA B N 1
ATOM 4773 C CA . ALA B 1 60 ? 15.984 -27.484 -0.964 1 96 60 ALA B CA 1
ATOM 4774 C C . ALA B 1 60 ? 16.641 -27.562 -2.344 1 96 60 ALA B C 1
ATOM 4776 O O . ALA B 1 60 ? 16.734 -28.641 -2.938 1 96 60 ALA B O 1
ATOM 4777 N N . ASP B 1 61 ? 17.125 -26.438 -2.838 1 95.94 61 ASP B N 1
ATOM 4778 C CA . ASP B 1 61 ? 17.734 -26.359 -4.16 1 95.94 61 ASP B CA 1
ATOM 4779 C C . ASP B 1 61 ? 19.047 -25.547 -4.113 1 95.94 61 ASP B C 1
ATOM 4781 O O . ASP B 1 61 ? 19.094 -24.422 -4.602 1 95.94 61 ASP B O 1
ATOM 4785 N N . PRO B 1 62 ? 20.062 -26.172 -3.629 1 97.12 62 PRO B N 1
ATOM 4786 C CA . PRO B 1 62 ? 21.328 -25.438 -3.543 1 97.12 62 PRO B CA 1
ATOM 4787 C C . PRO B 1 62 ? 21.781 -24.891 -4.891 1 97.12 62 PRO B C 1
ATOM 4789 O O . PRO B 1 62 ? 21.594 -25.531 -5.922 1 97.12 62 PRO B O 1
ATOM 4792 N N . ILE B 1 63 ? 22.297 -23.719 -4.844 1 95.94 63 ILE B N 1
ATOM 4793 C CA . ILE B 1 63 ? 22.859 -23.062 -6.02 1 95.94 63 ILE B CA 1
ATOM 4794 C C . ILE B 1 63 ? 24.203 -23.688 -6.359 1 95.94 63 ILE B C 1
ATOM 4796 O O . ILE B 1 63 ? 25.109 -23.766 -5.512 1 95.94 63 ILE B O 1
ATOM 4800 N N . PRO B 1 64 ? 24.375 -24.109 -7.527 1 92.75 64 PRO B N 1
ATOM 4801 C CA . PRO B 1 64 ? 25.625 -24.797 -7.879 1 92.75 64 PRO B CA 1
ATOM 4802 C C . PRO B 1 64 ? 26.812 -23.828 -7.996 1 92.75 64 PRO B C 1
ATOM 4804 O O . PRO B 1 64 ? 26.625 -22.641 -8.273 1 92.75 64 PRO B O 1
ATOM 4807 N N . ASN B 1 65 ? 27.984 -24.281 -7.789 1 90.69 65 ASN B N 1
ATOM 4808 C CA . ASN B 1 65 ? 29.266 -23.656 -8.109 1 90.69 65 ASN B CA 1
ATOM 4809 C C . ASN B 1 65 ? 29.516 -22.406 -7.27 1 90.69 65 ASN B C 1
ATOM 4811 O O . ASN B 1 65 ? 30 -21.406 -7.781 1 90.69 65 ASN B O 1
ATOM 4815 N N . ILE B 1 66 ? 28.953 -22.469 -6.09 1 92.5 66 ILE B N 1
ATOM 4816 C CA . ILE B 1 66 ? 29.281 -21.391 -5.152 1 92.5 66 ILE B CA 1
ATOM 4817 C C . ILE B 1 66 ? 30.328 -21.875 -4.156 1 92.5 66 ILE B C 1
ATOM 4819 O O . ILE B 1 66 ? 30.078 -22.812 -3.385 1 92.5 66 ILE B O 1
ATOM 4823 N N . LYS B 1 67 ? 31.578 -21.344 -4.25 1 90 67 LYS B N 1
ATOM 4824 C CA . LYS B 1 67 ? 32.656 -21.672 -3.326 1 90 67 LYS B CA 1
ATOM 4825 C C . LYS B 1 67 ? 33.188 -20.406 -2.615 1 90 67 LYS B C 1
ATOM 4827 O O . LYS B 1 67 ? 34.062 -19.719 -3.115 1 90 67 LYS B O 1
ATOM 4832 N N . SER B 1 68 ? 32.562 -20.031 -1.608 1 93.56 68 SER B N 1
ATOM 4833 C CA . SER B 1 68 ? 32.938 -18.859 -0.804 1 93.56 68 SER B CA 1
ATOM 4834 C C . SER B 1 68 ? 32.75 -19.141 0.684 1 93.56 68 SER B C 1
ATOM 4836 O O . SER B 1 68 ? 31.781 -19.781 1.091 1 93.56 68 SER B O 1
ATOM 4838 N N . PRO B 1 69 ? 33.75 -18.828 1.485 1 93.31 69 PRO B N 1
ATOM 4839 C CA . PRO B 1 69 ? 33.594 -19.016 2.93 1 93.31 69 PRO B CA 1
ATOM 4840 C C . PRO B 1 69 ? 32.5 -18.156 3.539 1 93.31 69 PRO B C 1
ATOM 4842 O O . PRO B 1 69 ? 32.031 -18.438 4.648 1 93.31 69 PRO B O 1
ATOM 4845 N N . ASN B 1 70 ? 32.094 -17.078 2.811 1 95.75 70 ASN B N 1
ATOM 4846 C CA . ASN B 1 70 ? 31.062 -16.188 3.324 1 95.75 70 ASN B CA 1
ATOM 4847 C C . ASN B 1 70 ? 29.688 -16.562 2.77 1 95.75 70 ASN B C 1
ATOM 4849 O O . ASN B 1 70 ? 28.734 -15.781 2.873 1 95.75 70 ASN B O 1
ATOM 4853 N N . PHE B 1 71 ? 29.594 -17.719 2.102 1 98.06 71 PHE B N 1
ATOM 4854 C CA . PHE B 1 71 ? 28.328 -18.234 1.586 1 98.06 71 PHE B CA 1
ATOM 4855 C C . PHE B 1 71 ? 28.172 -19.703 1.938 1 98.06 71 PHE B C 1
ATOM 4857 O O . PHE B 1 71 ? 28.766 -20.578 1.304 1 98.06 71 PHE B O 1
ATOM 4864 N N . THR B 1 72 ? 27.391 -20 2.898 1 98 72 THR B N 1
ATOM 4865 C CA . THR B 1 72 ? 27.141 -21.359 3.365 1 98 72 THR B CA 1
ATOM 4866 C C . THR B 1 72 ? 25.75 -21.828 2.945 1 98 72 THR B C 1
ATOM 4868 O O . THR B 1 72 ? 24.766 -21.125 3.141 1 98 72 THR B O 1
ATOM 4871 N N . GLN B 1 73 ? 25.688 -22.953 2.336 1 98.12 73 GLN B N 1
ATOM 4872 C CA . GLN B 1 73 ? 24.406 -23.531 1.982 1 98.12 73 GLN B CA 1
ATOM 4873 C C . GLN B 1 73 ? 24.156 -24.828 2.768 1 98.12 73 GLN B C 1
ATOM 4875 O O . GLN B 1 73 ? 25.047 -25.672 2.879 1 98.12 73 GLN B O 1
ATOM 4880 N N . ILE B 1 74 ? 23.062 -24.891 3.41 1 98.12 74 ILE B N 1
ATOM 4881 C CA . ILE B 1 74 ? 22.594 -26.094 4.09 1 98.12 74 ILE B CA 1
ATOM 4882 C C . ILE B 1 74 ? 21.516 -26.766 3.24 1 98.12 74 ILE B C 1
ATOM 4884 O O . ILE B 1 74 ? 20.438 -26.219 3.045 1 98.12 74 ILE B O 1
ATOM 4888 N N . ASP B 1 75 ? 21.812 -27.969 2.777 1 97.62 75 ASP B N 1
ATOM 4889 C CA . ASP B 1 75 ? 21 -28.688 1.811 1 97.62 75 ASP B CA 1
ATOM 4890 C C . ASP B 1 75 ? 19.891 -29.484 2.51 1 97.62 75 ASP B C 1
ATOM 4892 O O . ASP B 1 75 ? 20.172 -30.391 3.289 1 97.62 75 ASP B O 1
ATOM 4896 N N . ILE B 1 76 ? 18.656 -29.141 2.221 1 97.19 76 ILE B N 1
ATOM 4897 C CA . ILE B 1 76 ? 17.531 -29.891 2.773 1 97.19 76 ILE B CA 1
ATOM 4898 C C . ILE B 1 76 ? 16.734 -30.531 1.642 1 97.19 76 ILE B C 1
ATOM 4900 O O . ILE B 1 76 ? 15.508 -30.641 1.728 1 97.19 76 ILE B O 1
ATOM 4904 N N . SER B 1 77 ? 17.344 -30.859 0.558 1 95.44 77 SER B N 1
ATOM 4905 C CA . SER B 1 77 ? 16.719 -31.375 -0.65 1 95.44 77 SER B CA 1
ATOM 4906 C C . SER B 1 77 ? 16.031 -32.719 -0.389 1 95.44 77 SER B C 1
ATOM 4908 O O . SER B 1 77 ? 15.203 -33.156 -1.18 1 95.44 77 SER B O 1
ATOM 4910 N N . LYS B 1 78 ? 16.328 -33.406 0.724 1 93.25 78 LYS B N 1
ATOM 4911 C CA . LYS B 1 78 ? 15.695 -34.688 1.067 1 93.25 78 LYS B CA 1
ATOM 4912 C C . LYS B 1 78 ? 14.188 -34.531 1.229 1 93.25 78 LYS B C 1
ATOM 4914 O O . LYS B 1 78 ? 13.438 -35.5 1.128 1 93.25 78 LYS B O 1
ATOM 4919 N N . SER B 1 79 ? 13.82 -33.281 1.437 1 92.75 79 SER B N 1
ATOM 4920 C CA . SER B 1 79 ? 12.406 -33 1.664 1 92.75 79 SER B CA 1
ATOM 4921 C C . SER B 1 79 ? 11.594 -33.156 0.379 1 92.75 79 SER B C 1
ATOM 4923 O O . SER B 1 79 ? 10.367 -33.219 0.418 1 92.75 79 SER B O 1
ATOM 4925 N N . TYR B 1 80 ? 12.172 -33.188 -0.8 1 90.88 80 TYR B N 1
ATOM 4926 C CA . TYR B 1 80 ? 11.461 -33.375 -2.064 1 90.88 80 TYR B CA 1
ATOM 4927 C C . TYR B 1 80 ? 10.641 -34.656 -2.068 1 90.88 80 TYR B C 1
ATOM 4929 O O . TYR B 1 80 ? 9.617 -34.75 -2.756 1 90.88 80 TYR B O 1
ATOM 4937 N N . GLY B 1 81 ? 11.062 -35.594 -1.344 1 85.38 81 GLY B N 1
ATOM 4938 C CA . GLY B 1 81 ? 10.352 -36.875 -1.28 1 85.38 81 GLY B CA 1
ATOM 4939 C C . GLY B 1 81 ? 8.922 -36.719 -0.78 1 85.38 81 GLY B C 1
ATOM 4940 O O . GLY B 1 81 ? 8.047 -37.5 -1.149 1 85.38 81 GLY B O 1
ATOM 4941 N N . SER B 1 82 ? 8.672 -35.719 -0.012 1 83.19 82 SER B N 1
ATOM 4942 C CA . SER B 1 82 ? 7.363 -35.531 0.601 1 83.19 82 SER B CA 1
ATOM 4943 C C . SER B 1 82 ? 6.348 -35.031 -0.413 1 83.19 82 SER B C 1
ATOM 4945 O O . SER B 1 82 ? 5.148 -35.25 -0.27 1 83.19 82 SER B O 1
ATOM 4947 N N . VAL B 1 83 ? 6.777 -34.312 -1.468 1 83.12 83 VAL B N 1
ATOM 4948 C CA . VAL B 1 83 ? 5.855 -33.688 -2.412 1 83.12 83 VAL B CA 1
ATOM 4949 C C . VAL B 1 83 ? 5.75 -34.562 -3.674 1 83.12 83 VAL B C 1
ATOM 4951 O O . VAL B 1 83 ? 4.754 -34.5 -4.395 1 83.12 83 VAL B O 1
ATOM 4954 N N . ARG B 1 84 ? 6.715 -35.344 -3.926 1 78.88 84 ARG B N 1
ATOM 4955 C CA . ARG B 1 84 ? 6.762 -36.156 -5.145 1 78.88 84 ARG B CA 1
ATOM 4956 C C . ARG B 1 84 ? 5.66 -37.188 -5.152 1 78.88 84 ARG B C 1
ATOM 4958 O O . ARG B 1 84 ? 5.281 -37.719 -6.211 1 78.88 84 ARG B O 1
ATOM 4965 N N . SER B 1 85 ? 5.059 -37.406 -4.074 1 78 85 SER B N 1
ATOM 4966 C CA . SER B 1 85 ? 4.008 -38.406 -4.012 1 78 85 SER B CA 1
ATOM 4967 C C . SER B 1 85 ? 2.656 -37.812 -4.406 1 78 85 SER B C 1
ATOM 4969 O O . SER B 1 85 ? 1.711 -38.562 -4.676 1 78 85 SER B O 1
ATOM 4971 N N . LEU B 1 86 ? 2.627 -36.531 -4.52 1 84.38 86 LEU B N 1
ATOM 4972 C CA . LEU B 1 86 ? 1.364 -35.875 -4.844 1 84.38 86 LEU B CA 1
ATOM 4973 C C . LEU B 1 86 ? 1.146 -35.844 -6.352 1 84.38 86 LEU B C 1
ATOM 4975 O O . LEU B 1 86 ? 2.062 -35.5 -7.105 1 84.38 86 LEU B O 1
ATOM 4979 N N . ASP B 1 87 ? 0.025 -36.281 -6.801 1 88.56 87 ASP B N 1
ATOM 4980 C CA . ASP B 1 87 ? -0.367 -36.156 -8.203 1 88.56 87 ASP B CA 1
ATOM 4981 C C . ASP B 1 87 ? -1.318 -34.969 -8.406 1 88.56 87 ASP B C 1
ATOM 4983 O O . ASP B 1 87 ? -2.537 -35.125 -8.312 1 88.56 87 ASP B O 1
ATOM 4987 N N . PHE B 1 88 ? -0.771 -33.875 -8.82 1 89 88 PHE B N 1
ATOM 4988 C CA . PHE B 1 88 ? -1.528 -32.625 -8.953 1 89 88 PHE B CA 1
ATOM 4989 C C . PHE B 1 88 ? -2.57 -32.75 -10.055 1 89 88 PHE B C 1
ATOM 4991 O O . PHE B 1 88 ? -3.664 -32.188 -9.945 1 89 88 PHE B O 1
ATOM 4998 N N . VAL B 1 89 ? -2.24 -33.469 -11.117 1 92.75 89 VAL B N 1
ATOM 4999 C CA . VAL B 1 89 ? -3.168 -33.656 -12.227 1 92.75 89 VAL B CA 1
ATOM 5000 C C . VAL B 1 89 ? -4.398 -34.438 -11.75 1 92.75 89 VAL B C 1
ATOM 5002 O O . VAL B 1 89 ? -5.531 -34.031 -12.039 1 92.75 89 VAL B O 1
ATOM 5005 N N . GLN B 1 90 ? -4.121 -35.469 -11.016 1 91.62 90 GLN B N 1
ATOM 5006 C CA . GLN B 1 90 ? -5.23 -36.25 -10.484 1 91.62 90 GLN B CA 1
ATOM 5007 C C . GLN B 1 90 ? -6.129 -35.406 -9.594 1 91.62 90 GLN B C 1
ATOM 5009 O O . GLN B 1 90 ? -7.355 -35.5 -9.648 1 91.62 90 GLN B O 1
ATOM 5014 N N . MET B 1 91 ? -5.543 -34.594 -8.812 1 91.62 91 MET B N 1
ATOM 5015 C CA . MET B 1 91 ? -6.305 -33.719 -7.914 1 91.62 91 MET B CA 1
ATOM 5016 C C . MET B 1 91 ? -7.195 -32.781 -8.703 1 91.62 91 MET B C 1
ATOM 5018 O O . MET B 1 91 ? -8.328 -32.5 -8.305 1 91.62 91 MET B O 1
ATOM 5022 N N . ARG B 1 92 ? -6.648 -32.25 -9.797 1 93 92 ARG B N 1
ATOM 5023 C CA . ARG B 1 92 ? -7.438 -31.391 -10.664 1 93 92 ARG B CA 1
ATOM 5024 C C . ARG B 1 92 ? -8.656 -32.125 -11.211 1 93 92 ARG B C 1
ATOM 5026 O O . ARG B 1 92 ? -9.766 -31.578 -11.203 1 93 92 ARG B O 1
ATOM 5033 N N . TYR B 1 93 ? -8.484 -33.281 -11.641 1 93.38 93 TYR B N 1
ATOM 5034 C CA . TYR B 1 93 ? -9.562 -34.062 -12.242 1 93.38 93 TYR B CA 1
ATOM 5035 C C . TYR B 1 93 ? -10.57 -34.531 -11.18 1 93.38 93 TYR B C 1
ATOM 5037 O O . TYR B 1 93 ? -11.734 -34.75 -11.492 1 93.38 93 TYR B O 1
ATOM 5045 N N . GLU B 1 94 ? -10.156 -34.531 -9.93 1 92.31 94 GLU B N 1
ATOM 5046 C CA . GLU B 1 94 ? -11.055 -34.875 -8.82 1 92.31 94 GLU B CA 1
ATOM 5047 C C . GLU B 1 94 ? -11.82 -33.625 -8.359 1 92.31 94 GLU B C 1
ATOM 5049 O O . GLU B 1 94 ? -12.742 -33.719 -7.543 1 92.31 94 GLU B O 1
ATOM 5054 N N . GLY B 1 95 ? -11.438 -32.5 -8.891 1 90.56 95 GLY B N 1
ATOM 5055 C CA . GLY B 1 95 ? -12.125 -31.281 -8.547 1 90.56 95 GLY B CA 1
ATOM 5056 C C . GLY B 1 95 ? -11.727 -30.734 -7.188 1 90.56 95 GLY B C 1
ATOM 5057 O O . GLY B 1 95 ? -12.5 -30 -6.555 1 90.56 95 GLY B O 1
ATOM 5058 N N . LYS B 1 96 ? -10.602 -31.062 -6.754 1 89.62 96 LYS B N 1
ATOM 5059 C CA . LYS B 1 96 ? -10.133 -30.594 -5.445 1 89.62 96 LYS B CA 1
ATOM 5060 C C . LYS B 1 96 ? -9.75 -29.125 -5.484 1 89.62 96 LYS B C 1
ATOM 5062 O O . LYS B 1 96 ? -9.008 -28.688 -6.371 1 89.62 96 LYS B O 1
ATOM 5067 N N . ARG B 1 97 ? -10.258 -28.391 -4.508 1 89.06 97 ARG B N 1
ATOM 5068 C CA . ARG B 1 97 ? -9.922 -26.969 -4.395 1 89.06 97 ARG B CA 1
ATOM 5069 C C . ARG B 1 97 ? -8.711 -26.766 -3.492 1 89.06 97 ARG B C 1
ATOM 5071 O O . ARG B 1 97 ? -8.438 -27.594 -2.615 1 89.06 97 ARG B O 1
ATOM 5078 N N . TRP B 1 98 ? -8.047 -25.688 -3.727 1 90 98 TRP B N 1
ATOM 5079 C CA . TRP B 1 98 ? -6.789 -25.406 -3.047 1 90 98 TRP B CA 1
ATOM 5080 C C . TRP B 1 98 ? -6.969 -25.438 -1.532 1 90 98 TRP B C 1
ATOM 5082 O O . TRP B 1 98 ? -6.191 -26.094 -0.825 1 90 98 TRP B O 1
ATOM 5092 N N . LEU B 1 99 ? -7.973 -24.719 -1.034 1 90.81 99 LEU B N 1
ATOM 5093 C CA . LEU B 1 99 ? -8.172 -24.641 0.409 1 90.81 99 LEU B CA 1
ATOM 5094 C C . LEU B 1 99 ? -8.477 -26.016 0.989 1 90.81 99 LEU B C 1
ATOM 5096 O O . LEU B 1 99 ? -8.023 -26.344 2.086 1 90.81 99 LEU B O 1
ATOM 5100 N N . GLN B 1 100 ? -9.18 -26.812 0.204 1 88.5 100 GLN B N 1
ATOM 5101 C CA . GLN B 1 100 ? -9.461 -28.172 0.626 1 88.5 100 GLN B CA 1
ATOM 5102 C C . GLN B 1 100 ? -8.188 -29.016 0.639 1 88.5 100 GLN B C 1
ATOM 5104 O O . GLN B 1 100 ? -7.953 -29.797 1.57 1 88.5 100 GLN B O 1
ATOM 5109 N N . PHE B 1 101 ? -7.449 -28.844 -0.389 1 89.12 101 PHE B N 1
ATOM 5110 C CA . PHE B 1 101 ? -6.168 -29.531 -0.503 1 89.12 101 PHE B CA 1
ATOM 5111 C C . PHE B 1 101 ? -5.27 -29.203 0.683 1 89.12 101 PHE B C 1
ATOM 5113 O O . PHE B 1 101 ? -4.668 -30.109 1.276 1 89.12 101 PHE B O 1
ATOM 5120 N N . MET B 1 102 ? -5.203 -27.953 1.103 1 89.31 102 MET B N 1
ATOM 5121 C CA . MET B 1 102 ? -4.352 -27.5 2.199 1 89.31 102 MET B CA 1
ATOM 5122 C C . MET B 1 102 ? -4.824 -28.078 3.529 1 89.31 102 MET B C 1
ATOM 5124 O O . MET B 1 102 ? -4.02 -28.562 4.32 1 89.31 102 MET B O 1
ATOM 5128 N N . GLU B 1 103 ? -6.066 -28.078 3.711 1 88.62 103 GLU B N 1
ATOM 5129 C CA . GLU B 1 103 ? -6.641 -28.5 4.984 1 88.62 103 GLU B CA 1
ATOM 5130 C C . GLU B 1 103 ? -6.586 -30.016 5.137 1 88.62 103 GLU B C 1
ATOM 5132 O O . GLU B 1 103 ? -6.332 -30.516 6.23 1 88.62 103 GLU B O 1
ATOM 5137 N N . GLU B 1 104 ? -6.734 -30.719 4.008 1 86.06 104 GLU B N 1
ATOM 5138 C CA . GLU B 1 104 ? -6.922 -32.156 4.098 1 86.06 104 GLU B CA 1
ATOM 5139 C C . GLU B 1 104 ? -5.609 -32.906 3.863 1 86.06 104 GLU B C 1
ATOM 5141 O O . GLU B 1 104 ? -5.391 -33.969 4.426 1 86.06 104 GLU B O 1
ATOM 5146 N N . GLU B 1 105 ? -4.719 -32.312 3.047 1 84 105 GLU B N 1
ATOM 5147 C CA . GLU B 1 105 ? -3.619 -33.125 2.561 1 84 105 GLU B CA 1
ATOM 5148 C C . GLU B 1 105 ? -2.268 -32.5 2.902 1 84 105 GLU B C 1
ATOM 5150 O O . GLU B 1 105 ? -1.258 -33.219 2.98 1 84 105 GLU B O 1
ATOM 5155 N N . MET B 1 106 ? -2.223 -31.281 3.174 1 87 106 MET B N 1
ATOM 5156 C CA . MET B 1 106 ? -0.921 -30.625 3.094 1 87 106 MET B CA 1
ATOM 5157 C C . MET B 1 106 ? -0.274 -30.531 4.473 1 87 106 MET B C 1
ATOM 5159 O O . MET B 1 106 ? 0.949 -30.438 4.582 1 87 106 MET B O 1
ATOM 5163 N N . LEU B 1 107 ? -1.052 -30.609 5.523 1 87.62 107 LEU B N 1
ATOM 5164 C CA . LEU B 1 107 ? -0.522 -30.359 6.859 1 87.62 107 LEU B CA 1
ATOM 5165 C C . LEU B 1 107 ? 0.591 -31.344 7.199 1 87.62 107 LEU B C 1
ATOM 5167 O O . LEU B 1 107 ? 1.66 -30.938 7.664 1 87.62 107 LEU B O 1
ATOM 5171 N N . PRO B 1 108 ? 0.428 -32.656 6.875 1 88.94 108 PRO B N 1
ATOM 5172 C CA . PRO B 1 108 ? 1.513 -33.594 7.172 1 88.94 108 PRO B CA 1
ATOM 5173 C C . PRO B 1 108 ? 2.764 -33.312 6.336 1 88.94 108 PRO B C 1
ATOM 5175 O O . PRO B 1 108 ? 3.883 -33.531 6.809 1 88.94 108 PRO B O 1
ATOM 5178 N N . ILE B 1 109 ? 2.592 -32.969 5.152 1 91.31 109 ILE B N 1
ATOM 5179 C CA . ILE B 1 109 ? 3.707 -32.656 4.258 1 91.31 109 ILE B CA 1
ATOM 5180 C C . ILE B 1 109 ? 4.477 -31.453 4.773 1 91.31 109 ILE B C 1
ATOM 5182 O O . ILE B 1 109 ? 5.711 -31.469 4.82 1 91.31 109 ILE B O 1
ATOM 5186 N N . ILE B 1 110 ? 3.76 -30.453 5.184 1 93 110 ILE B N 1
ATOM 5187 C CA . ILE B 1 110 ? 4.348 -29.234 5.727 1 93 110 ILE B CA 1
ATOM 5188 C C . ILE B 1 110 ? 5.148 -29.562 6.984 1 93 110 ILE B C 1
ATOM 5190 O O . ILE B 1 110 ? 6.273 -29.078 7.156 1 93 110 ILE B O 1
ATOM 5194 N N . GLU B 1 111 ? 4.562 -30.344 7.801 1 93.5 111 GLU B N 1
ATOM 5195 C CA . GLU B 1 111 ? 5.258 -30.766 9.016 1 93.5 111 GLU B CA 1
ATOM 5196 C C . GLU B 1 111 ? 6.562 -31.469 8.688 1 93.5 111 GLU B C 1
ATOM 5198 O O . GLU B 1 111 ? 7.586 -31.234 9.336 1 93.5 111 GLU B O 1
ATOM 5203 N N . PHE B 1 112 ? 6.523 -32.281 7.699 1 93.38 112 PHE B N 1
ATOM 5204 C CA . PHE B 1 112 ? 7.688 -33.062 7.328 1 93.38 112 PHE B CA 1
ATOM 5205 C C . PHE B 1 112 ? 8.828 -32.188 6.859 1 93.38 112 PHE B C 1
ATOM 5207 O O . PHE B 1 112 ? 9.953 -32.281 7.355 1 93.38 112 PHE B O 1
ATOM 5214 N N . TYR B 1 113 ? 8.555 -31.328 5.926 1 94.12 113 TYR B N 1
ATOM 5215 C CA . TYR B 1 113 ? 9.68 -30.562 5.402 1 94.12 113 TYR B CA 1
ATOM 5216 C C . TYR B 1 113 ? 10.109 -29.484 6.387 1 94.12 113 TYR B C 1
ATOM 5218 O O . TYR B 1 113 ? 11.266 -29.062 6.379 1 94.12 113 TYR B O 1
ATOM 5226 N N . THR B 1 114 ? 9.195 -29.016 7.227 1 97.25 114 THR B N 1
ATOM 5227 C CA . THR B 1 114 ? 9.578 -28.094 8.289 1 97.25 114 THR B CA 1
ATOM 5228 C C . THR B 1 114 ? 10.508 -28.766 9.289 1 97.25 114 THR B C 1
ATOM 5230 O O . THR B 1 114 ? 11.516 -28.203 9.703 1 97.25 114 THR B O 1
ATOM 5233 N N . GLU B 1 115 ? 10.164 -29.969 9.633 1 97 115 GLU B N 1
ATOM 5234 C CA . GLU B 1 115 ? 11.008 -30.719 10.562 1 97 115 GLU B CA 1
ATOM 5235 C C . GLU B 1 115 ? 12.367 -31.031 9.953 1 97 115 GLU B C 1
ATOM 5237 O O . GLU B 1 115 ? 13.375 -31.062 10.656 1 97 115 GLU B O 1
ATOM 5242 N N . THR B 1 116 ? 12.391 -31.281 8.641 1 97.25 116 THR B N 1
ATOM 5243 C CA . THR B 1 116 ? 13.656 -31.5 7.949 1 97.25 116 THR B CA 1
ATOM 5244 C C . THR B 1 116 ? 14.594 -30.312 8.141 1 97.25 116 THR B C 1
ATOM 5246 O O . THR B 1 116 ? 15.805 -30.5 8.305 1 97.25 116 THR B O 1
ATOM 5249 N N . VAL B 1 117 ? 14.055 -29.125 8.148 1 98.12 117 VAL B N 1
ATOM 5250 C CA . VAL B 1 117 ? 14.828 -27.906 8.398 1 98.12 117 VAL B CA 1
ATOM 5251 C C . VAL B 1 117 ? 15.32 -27.891 9.844 1 98.12 117 VAL B C 1
ATOM 5253 O O . VAL B 1 117 ? 16.516 -27.766 10.102 1 98.12 117 VAL B O 1
ATOM 5256 N N . LEU B 1 118 ? 14.383 -28.078 10.805 1 98.19 118 LEU B N 1
ATOM 5257 C CA . LEU B 1 118 ? 14.672 -27.938 12.227 1 98.19 118 LEU B CA 1
ATOM 5258 C C . LEU B 1 118 ? 15.633 -29.031 12.695 1 98.19 118 LEU B C 1
ATOM 5260 O O . LEU B 1 118 ? 16.438 -28.797 13.602 1 98.19 118 LEU B O 1
ATOM 5264 N N . ASN B 1 119 ? 15.594 -30.125 12.031 1 97.38 119 ASN B N 1
ATOM 5265 C CA . ASN B 1 119 ? 16.375 -31.281 12.453 1 97.38 119 ASN B CA 1
ATOM 5266 C C . ASN B 1 119 ? 17.703 -31.359 11.703 1 97.38 119 ASN B C 1
ATOM 5268 O O . ASN B 1 119 ? 18.469 -32.281 11.914 1 97.38 119 ASN B O 1
ATOM 5272 N N . SER B 1 120 ? 17.922 -30.484 10.812 1 97.06 120 SER B N 1
ATOM 5273 C CA . SER B 1 120 ? 19.188 -30.484 10.07 1 97.06 120 SER B CA 1
ATOM 5274 C C . SER B 1 120 ? 20.375 -30.406 11.016 1 97.06 120 SER B C 1
ATOM 5276 O O . SER B 1 120 ? 20.438 -29.531 11.891 1 97.06 120 SER B O 1
ATOM 5278 N N . THR B 1 121 ? 21.359 -31.234 10.797 1 96.75 121 THR B N 1
ATOM 5279 C CA . THR B 1 121 ? 22.531 -31.312 11.68 1 96.75 121 THR B CA 1
ATOM 5280 C C . THR B 1 121 ? 23.297 -30 11.664 1 96.75 121 THR B C 1
ATOM 5282 O O . THR B 1 121 ? 23.672 -29.484 12.719 1 96.75 121 THR B O 1
ATOM 5285 N N . GLU B 1 122 ? 23.484 -29.5 10.477 1 96.44 122 GLU B N 1
ATOM 5286 C CA . GLU B 1 122 ? 24.25 -28.266 10.32 1 96.44 122 GLU B CA 1
ATOM 5287 C C . GLU B 1 122 ? 23.516 -27.078 10.977 1 96.44 122 GLU B C 1
ATOM 5289 O O . GLU B 1 122 ? 24.141 -26.266 11.641 1 96.44 122 GLU B O 1
ATOM 5294 N N . LEU B 1 123 ? 22.266 -27.047 10.773 1 96.94 123 LEU B N 1
ATOM 5295 C CA . LEU B 1 123 ? 21.5 -25.938 11.32 1 96.94 123 LEU B CA 1
ATOM 5296 C C . LEU B 1 123 ? 21.391 -26.047 12.836 1 96.94 123 LEU B C 1
ATOM 5298 O O . LEU B 1 123 ? 21.406 -25.031 13.539 1 96.94 123 LEU B O 1
ATOM 5302 N N . ARG B 1 124 ? 21.219 -27.234 13.344 1 97.19 124 ARG B N 1
ATOM 5303 C CA . ARG B 1 124 ? 21.141 -27.438 14.781 1 97.19 124 ARG B CA 1
ATOM 5304 C C . ARG B 1 124 ? 22.391 -26.922 15.484 1 97.19 124 ARG B C 1
ATOM 5306 O O . ARG B 1 124 ? 22.312 -26.375 16.578 1 97.19 124 ARG B O 1
ATOM 5313 N N . LYS B 1 125 ? 23.5 -27.094 14.875 1 96.88 125 LYS B N 1
ATOM 5314 C CA . LYS B 1 125 ? 24.734 -26.594 15.438 1 96.88 125 LYS B CA 1
ATOM 5315 C C . LYS B 1 125 ? 24.703 -25.062 15.562 1 96.88 125 LYS B C 1
ATOM 5317 O O . LYS B 1 125 ? 25.234 -24.5 16.516 1 96.88 125 LYS B O 1
ATOM 5322 N N . LEU B 1 126 ? 24.109 -24.453 14.641 1 97 126 LEU B N 1
ATOM 5323 C CA . LEU B 1 126 ? 24.062 -23 14.602 1 97 126 LEU B CA 1
ATOM 5324 C C . LEU B 1 126 ? 23.156 -22.453 15.703 1 97 126 LEU B C 1
ATOM 5326 O O . LEU B 1 126 ? 23.438 -21.406 16.297 1 97 126 LEU B O 1
ATOM 5330 N N . TYR B 1 127 ? 22.031 -23.125 15.992 1 96.5 127 TYR B N 1
ATOM 5331 C CA . TYR B 1 127 ? 21.094 -22.516 16.938 1 96.5 127 TYR B CA 1
ATOM 5332 C C . TYR B 1 127 ? 21.094 -23.266 18.266 1 96.5 127 TYR B C 1
ATOM 5334 O O . TYR B 1 127 ? 20.219 -23.047 19.094 1 96.5 127 TYR B O 1
ATOM 5342 N N . ALA B 1 128 ? 22.047 -24.141 18.516 1 95.56 128 ALA B N 1
ATOM 5343 C CA . ALA B 1 128 ? 22.203 -24.797 19.812 1 95.56 128 ALA B CA 1
ATOM 5344 C C . ALA B 1 128 ? 22.297 -23.781 20.938 1 95.56 128 ALA B C 1
ATOM 5346 O O . ALA B 1 128 ? 22.812 -22.672 20.75 1 95.56 128 ALA B O 1
ATOM 5347 N N . PRO B 1 129 ? 21.828 -24.141 22.062 1 91.69 129 PRO B N 1
ATOM 5348 C CA . PRO B 1 129 ? 21.828 -23.203 23.188 1 91.69 129 PRO B CA 1
ATOM 5349 C C . PRO B 1 129 ? 23.219 -22.656 23.484 1 91.69 129 PRO B C 1
ATOM 5351 O O . PRO B 1 129 ? 23.359 -21.516 23.906 1 91.69 129 PRO B O 1
ATOM 5354 N N . GLU B 1 130 ? 24.203 -23.453 23.297 1 93.25 130 GLU B N 1
ATOM 5355 C CA . GLU B 1 130 ? 25.578 -23.062 23.641 1 93.25 130 GLU B CA 1
ATOM 5356 C C . GLU B 1 130 ? 26.25 -22.328 22.484 1 93.25 130 GLU B C 1
ATOM 5358 O O . GLU B 1 130 ? 27.359 -21.812 22.625 1 93.25 130 GLU B O 1
ATOM 5363 N N . SER B 1 131 ? 25.547 -22.312 21.328 1 95.31 131 SER B N 1
ATOM 5364 C CA . SER B 1 131 ? 26.125 -21.641 20.172 1 95.31 131 SER B CA 1
ATOM 5365 C C . SER B 1 131 ? 26.141 -20.125 20.344 1 95.31 131 SER B C 1
ATOM 5367 O O . SER B 1 131 ? 25.172 -19.547 20.828 1 95.31 131 SER B O 1
ATOM 5369 N N . ASN B 1 132 ? 27.234 -19.453 19.969 1 95.12 132 ASN B N 1
ATOM 5370 C CA . ASN B 1 132 ? 27.359 -18 20.047 1 95.12 132 ASN B CA 1
ATOM 5371 C C . ASN B 1 132 ? 27.156 -17.344 18.688 1 95.12 132 ASN B C 1
ATOM 5373 O O . ASN B 1 132 ? 27.453 -16.156 18.516 1 95.12 132 ASN B O 1
ATOM 5377 N N . VAL B 1 133 ? 26.656 -18.172 17.766 1 96.38 133 VAL B N 1
ATOM 5378 C CA . VAL B 1 133 ? 26.438 -17.656 16.438 1 96.38 133 VAL B CA 1
ATOM 5379 C C . VAL B 1 133 ? 25.344 -16.578 16.469 1 96.38 133 VAL B C 1
ATOM 5381 O O . VAL B 1 133 ? 24.344 -16.734 17.188 1 96.38 133 VAL B O 1
ATOM 5384 N N . THR B 1 134 ? 25.641 -15.508 15.789 1 96.75 134 THR B N 1
ATOM 5385 C CA . THR B 1 134 ? 24.656 -14.43 15.695 1 96.75 134 THR B CA 1
ATOM 5386 C C . THR B 1 134 ? 24.359 -14.094 14.242 1 96.75 134 THR B C 1
ATOM 5388 O O . THR B 1 134 ? 25.141 -14.414 13.344 1 96.75 134 THR B O 1
ATOM 5391 N N . PHE B 1 135 ? 23.234 -13.547 14.016 1 98.44 135 PHE B N 1
ATOM 5392 C CA . PHE B 1 135 ? 22.812 -13.016 12.727 1 98.44 135 PHE B CA 1
ATOM 5393 C C . PHE B 1 135 ? 22.297 -11.594 12.867 1 98.44 135 PHE B C 1
ATOM 5395 O O . PHE B 1 135 ? 22.031 -11.133 13.984 1 98.44 135 PHE B O 1
ATOM 5402 N N . ASP B 1 136 ? 22.219 -10.906 11.727 1 98.56 136 ASP B N 1
ATOM 5403 C CA . ASP B 1 136 ? 21.719 -9.531 11.742 1 98.56 136 ASP B CA 1
ATOM 5404 C C . ASP B 1 136 ? 20.297 -9.453 11.219 1 98.56 136 ASP B C 1
ATOM 5406 O O . ASP B 1 136 ? 19.562 -8.5 11.508 1 98.56 136 ASP B O 1
ATOM 5410 N N . VAL B 1 137 ? 19.906 -10.406 10.43 1 98.75 137 VAL B N 1
ATOM 5411 C CA . VAL B 1 137 ? 18.578 -10.461 9.836 1 98.75 137 VAL B CA 1
ATOM 5412 C C . VAL B 1 137 ? 18.25 -11.891 9.414 1 98.75 137 VAL B C 1
ATOM 5414 O O . VAL B 1 137 ? 19.156 -12.68 9.148 1 98.75 137 VAL B O 1
ATOM 5417 N N . TYR B 1 138 ? 17.031 -12.281 9.508 1 98.81 138 TYR B N 1
ATOM 5418 C CA . TYR B 1 138 ? 16.547 -13.594 9.109 1 98.81 138 TYR B CA 1
ATOM 5419 C C . TYR B 1 138 ? 15.508 -13.469 7.996 1 98.81 138 TYR B C 1
ATOM 5421 O O . TYR B 1 138 ? 14.445 -12.875 8.195 1 98.81 138 TYR B O 1
ATOM 5429 N N . LEU B 1 139 ? 15.781 -13.938 6.738 1 98.94 139 LEU B N 1
ATOM 5430 C CA . LEU B 1 139 ? 14.812 -14.023 5.648 1 98.94 139 LEU B CA 1
ATOM 5431 C C . LEU B 1 139 ? 14.102 -15.367 5.668 1 98.94 139 LEU B C 1
ATOM 5433 O O . LEU B 1 139 ? 14.742 -16.422 5.602 1 98.94 139 LEU B O 1
ATOM 5437 N N . VAL B 1 140 ? 12.758 -15.32 5.688 1 98.75 140 VAL B N 1
ATOM 5438 C CA . VAL B 1 140 ? 11.992 -16.531 5.941 1 98.75 140 VAL B CA 1
ATOM 5439 C C . VAL B 1 140 ? 10.875 -16.672 4.906 1 98.75 140 VAL B C 1
ATOM 5441 O O . VAL B 1 140 ? 10.25 -15.672 4.531 1 98.75 140 VAL B O 1
ATOM 5444 N N . GLU B 1 141 ? 10.656 -17.828 4.391 1 98.25 141 GLU B N 1
ATOM 5445 C CA . GLU B 1 141 ? 9.531 -18.109 3.508 1 98.25 141 GLU B CA 1
ATOM 5446 C C . GLU B 1 141 ? 8.203 -18.047 4.266 1 98.25 141 GLU B C 1
ATOM 5448 O O . GLU B 1 141 ? 8.078 -18.609 5.352 1 98.25 141 GLU B O 1
ATOM 5453 N N . LEU B 1 142 ? 7.18 -17.297 3.693 1 97.44 142 LEU B N 1
ATOM 5454 C CA . LEU B 1 142 ? 5.852 -17.219 4.285 1 97.44 142 LEU B CA 1
ATOM 5455 C C . LEU B 1 142 ? 4.852 -18.047 3.496 1 97.44 142 LEU B C 1
ATOM 5457 O O . LEU B 1 142 ? 3.877 -17.531 2.959 1 97.44 142 LEU B O 1
ATOM 5461 N N . LEU B 1 143 ? 4.891 -19.281 3.406 1 92.31 143 LEU B N 1
ATOM 5462 C CA . LEU B 1 143 ? 3.969 -20.172 2.721 1 92.31 143 LEU B CA 1
ATOM 5463 C C . LEU B 1 143 ? 3.299 -21.125 3.711 1 92.31 143 LEU B C 1
ATOM 5465 O O . LEU B 1 143 ? 2.078 -21.109 3.869 1 92.31 143 LEU B O 1
ATOM 5469 N N . PHE B 1 144 ? 3.84 -21.828 4.715 1 90.56 144 PHE B N 1
ATOM 5470 C CA . PHE B 1 144 ? 3.121 -22.641 5.68 1 90.56 144 PHE B CA 1
ATOM 5471 C C . PHE B 1 144 ? 4.094 -23.391 6.586 1 90.56 144 PHE B C 1
ATOM 5473 O O . PHE B 1 144 ? 3.846 -24.531 6.961 1 90.56 144 PHE B O 1
ATOM 5480 N N . SER B 1 145 ? 5.113 -22.75 6.922 1 95.75 145 SER B N 1
ATOM 5481 C CA . SER B 1 145 ? 6.055 -23.328 7.875 1 95.75 145 SER B CA 1
ATOM 5482 C C . SER B 1 145 ? 6.34 -22.375 9.023 1 95.75 145 SER B C 1
ATOM 5484 O O . SER B 1 145 ? 7.5 -22.031 9.281 1 95.75 145 SER B O 1
ATOM 5486 N N . PRO B 1 146 ? 5.281 -22.094 9.781 1 97.44 146 PRO B N 1
ATOM 5487 C CA . PRO B 1 146 ? 5.453 -21.078 10.82 1 97.44 146 PRO B CA 1
ATOM 5488 C C . PRO B 1 146 ? 6.473 -21.469 11.883 1 97.44 146 PRO B C 1
ATOM 5490 O O . PRO B 1 146 ? 7.043 -20.609 12.555 1 97.44 146 PRO B O 1
ATOM 5493 N N . ALA B 1 147 ? 6.723 -22.781 12.055 1 98.44 147 ALA B N 1
ATOM 5494 C CA . ALA B 1 147 ? 7.695 -23.234 13.047 1 98.44 147 ALA B CA 1
ATOM 5495 C C . ALA B 1 147 ? 9.062 -22.594 12.805 1 98.44 147 ALA B C 1
ATOM 5497 O O . ALA B 1 147 ? 9.82 -22.375 13.75 1 98.44 147 ALA B O 1
ATOM 5498 N N . THR B 1 148 ? 9.383 -22.297 11.562 1 98.56 148 THR B N 1
ATOM 5499 C CA . THR B 1 148 ? 10.695 -21.75 11.234 1 98.56 148 THR B CA 1
ATOM 5500 C C . THR B 1 148 ? 10.82 -20.312 11.711 1 98.56 148 THR B C 1
ATOM 5502 O O . THR B 1 148 ? 11.93 -19.766 11.781 1 98.56 148 THR B O 1
ATOM 5505 N N . TYR B 1 149 ? 9.672 -19.641 12.062 1 98.5 149 TYR B N 1
ATOM 5506 C CA . TYR B 1 149 ? 9.742 -18.281 12.578 1 98.5 149 TYR B CA 1
ATOM 5507 C C . TYR B 1 149 ? 10.523 -18.25 13.891 1 98.5 149 TYR B C 1
ATOM 5509 O O . TYR B 1 149 ? 11.008 -17.188 14.297 1 98.5 149 TYR B O 1
ATOM 5517 N N . ALA B 1 150 ? 10.641 -19.391 14.555 1 98.19 150 ALA B N 1
ATOM 5518 C CA . ALA B 1 150 ? 11.305 -19.5 15.852 1 98.19 150 ALA B CA 1
ATOM 5519 C C . ALA B 1 150 ? 12.766 -19.062 15.766 1 98.19 150 ALA B C 1
ATOM 5521 O O . ALA B 1 150 ? 13.336 -18.594 16.75 1 98.19 150 ALA B O 1
ATOM 5522 N N . PHE B 1 151 ? 13.359 -19.156 14.578 1 98.56 151 PHE B N 1
ATOM 5523 C CA . PHE B 1 151 ? 14.75 -18.75 14.406 1 98.56 151 PHE B CA 1
ATOM 5524 C C . PHE B 1 151 ? 14.922 -17.266 14.672 1 98.56 151 PHE B C 1
ATOM 5526 O O . PHE B 1 151 ? 15.961 -16.828 15.18 1 98.56 151 PHE B O 1
ATOM 5533 N N . ALA B 1 152 ? 13.93 -16.469 14.281 1 98.38 152 ALA B N 1
ATOM 5534 C CA . ALA B 1 152 ? 13.992 -15.031 14.57 1 98.38 152 ALA B CA 1
ATOM 5535 C C . ALA B 1 152 ? 14.039 -14.773 16.078 1 98.38 152 ALA B C 1
ATOM 5537 O O . ALA B 1 152 ? 14.766 -13.898 16.531 1 98.38 152 ALA B O 1
ATOM 5538 N N . HIS B 1 153 ? 13.25 -15.516 16.797 1 97.38 153 HIS B N 1
ATOM 5539 C CA . HIS B 1 153 ? 13.242 -15.406 18.25 1 97.38 153 HIS B CA 1
ATOM 5540 C C . HIS B 1 153 ? 14.562 -15.883 18.859 1 97.38 153 HIS B C 1
ATOM 5542 O O . HIS B 1 153 ? 15.148 -15.203 19.703 1 97.38 153 HIS B O 1
ATOM 5548 N N . ARG B 1 154 ? 15.031 -17.047 18.422 1 97.5 154 ARG B N 1
ATOM 5549 C CA . ARG B 1 154 ? 16.25 -17.656 18.938 1 97.5 154 ARG B CA 1
ATOM 5550 C C . ARG B 1 154 ? 17.438 -16.703 18.766 1 97.5 154 ARG B C 1
ATOM 5552 O O . ARG B 1 154 ? 18.281 -16.594 19.672 1 97.5 154 ARG B O 1
ATOM 5559 N N . PHE B 1 155 ? 17.547 -16.078 17.641 1 97.88 155 PHE B N 1
ATOM 5560 C CA . PHE B 1 155 ? 18.719 -15.258 17.344 1 97.88 155 PHE B CA 1
ATOM 5561 C C . PHE B 1 155 ? 18.438 -13.789 17.656 1 97.88 155 PHE B C 1
ATOM 5563 O O . PHE B 1 155 ? 19.328 -12.945 17.531 1 97.88 155 PHE B O 1
ATOM 5570 N N . ASN B 1 156 ? 17.172 -13.438 18.047 1 97.25 156 ASN B N 1
ATOM 5571 C CA . ASN B 1 156 ? 16.75 -12.078 18.359 1 97.25 156 ASN B CA 1
ATOM 5572 C C . ASN B 1 156 ? 17.062 -11.117 17.219 1 97.25 156 ASN B C 1
ATOM 5574 O O . ASN B 1 156 ? 17.734 -10.109 17.422 1 97.25 156 ASN B O 1
ATOM 5578 N N . VAL B 1 157 ? 16.531 -11.445 16.062 1 98.25 157 VAL B N 1
ATOM 5579 C CA . VAL B 1 157 ? 16.812 -10.656 14.859 1 98.25 157 VAL B CA 1
ATOM 5580 C C . VAL B 1 157 ? 15.508 -10.328 14.141 1 98.25 157 VAL B C 1
ATOM 5582 O O . VAL B 1 157 ? 14.516 -11.039 14.289 1 98.25 157 VAL B O 1
ATOM 5585 N N . PRO B 1 158 ? 15.477 -9.18 13.375 1 98.44 158 PRO B N 1
ATOM 5586 C CA . PRO B 1 158 ? 14.305 -8.898 12.547 1 98.44 158 PRO B CA 1
ATOM 5587 C C . PRO B 1 158 ? 14.125 -9.914 11.422 1 98.44 158 PRO B C 1
ATOM 5589 O O . PRO B 1 158 ? 15.086 -10.562 11.008 1 98.44 158 PRO B O 1
ATOM 5592 N N . MET B 1 159 ? 12.875 -10.016 10.953 1 98.25 159 MET B N 1
ATOM 5593 C CA . MET B 1 159 ? 12.539 -10.992 9.914 1 98.25 159 MET B CA 1
ATOM 5594 C C . MET B 1 159 ? 12.023 -10.297 8.664 1 98.25 159 MET B C 1
ATOM 5596 O O . MET B 1 159 ? 11.297 -9.305 8.75 1 98.25 159 MET B O 1
ATOM 5600 N N . ILE B 1 160 ? 12.422 -10.805 7.57 1 98.88 160 ILE B N 1
ATOM 5601 C CA . ILE B 1 160 ? 11.875 -10.422 6.273 1 98.88 160 ILE B CA 1
ATOM 5602 C C . ILE B 1 160 ? 11.164 -11.617 5.641 1 98.88 160 ILE B C 1
ATOM 5604 O O . ILE B 1 160 ? 11.727 -12.711 5.559 1 98.88 160 ILE B O 1
ATOM 5608 N N . GLY B 1 161 ? 9.93 -11.406 5.297 1 98.69 161 GLY B N 1
ATOM 5609 C CA . GLY B 1 161 ? 9.141 -12.484 4.719 1 98.69 161 GLY B CA 1
ATOM 5610 C C . GLY B 1 161 ? 9.312 -12.602 3.215 1 98.69 161 GLY B C 1
ATOM 5611 O O . GLY B 1 161 ? 9.336 -11.594 2.508 1 98.69 161 GLY B O 1
ATOM 5612 N N . LEU B 1 162 ? 9.461 -13.828 2.738 1 98.62 162 LEU B N 1
ATOM 5613 C CA . LEU B 1 162 ? 9.562 -14.156 1.319 1 98.62 162 LEU B CA 1
ATOM 5614 C C . LEU B 1 162 ? 8.266 -14.773 0.81 1 98.62 162 LEU B C 1
ATOM 5616 O O . LEU B 1 162 ? 7.832 -15.82 1.308 1 98.62 162 LEU B O 1
ATOM 5620 N N . CYS B 1 163 ? 7.68 -14.117 -0.175 1 97.31 163 CYS B N 1
ATOM 5621 C CA . CYS B 1 163 ? 6.426 -14.586 -0.757 1 97.31 163 CYS B CA 1
ATOM 5622 C C . CYS B 1 163 ? 6.582 -14.844 -2.25 1 97.31 163 CYS B C 1
ATOM 5624 O O . CYS B 1 163 ? 6.43 -13.93 -3.062 1 97.31 163 CYS B O 1
ATOM 5626 N N . SER B 1 164 ? 6.746 -16.094 -2.639 1 94.38 164 SER B N 1
ATOM 5627 C CA . SER B 1 164 ? 7.031 -16.453 -4.023 1 94.38 164 SER B CA 1
ATOM 5628 C C . SER B 1 164 ? 5.742 -16.656 -4.816 1 94.38 164 SER B C 1
ATOM 5630 O O . SER B 1 164 ? 5.777 -16.797 -6.039 1 94.38 164 SER B O 1
ATOM 5632 N N . ALA B 1 165 ? 4.574 -16.688 -4.215 1 89.19 165 ALA B N 1
ATOM 5633 C CA . ALA B 1 165 ? 3.281 -16.875 -4.867 1 89.19 165 ALA B CA 1
ATOM 5634 C C . ALA B 1 165 ? 2.289 -15.805 -4.422 1 89.19 165 ALA B C 1
ATOM 5636 O O . ALA B 1 165 ? 1.105 -16.094 -4.223 1 89.19 165 ALA B O 1
ATOM 5637 N N . GLY B 1 166 ? 2.795 -14.578 -4.148 1 89.81 166 GLY B N 1
ATOM 5638 C CA . GLY B 1 166 ? 1.94 -13.562 -3.555 1 89.81 166 GLY B CA 1
ATOM 5639 C C . GLY B 1 166 ? 1.788 -13.711 -2.053 1 89.81 166 GLY B C 1
ATOM 5640 O O . GLY B 1 166 ? 2.338 -14.641 -1.458 1 89.81 166 GLY B O 1
ATOM 5641 N N . ILE B 1 167 ? 1.105 -12.883 -1.412 1 94.31 167 ILE B N 1
ATOM 5642 C CA . ILE B 1 167 ? 0.876 -12.977 0.026 1 94.31 167 ILE B CA 1
ATOM 5643 C C . ILE B 1 167 ? -0.357 -13.836 0.298 1 94.31 167 ILE B C 1
ATOM 5645 O O . ILE B 1 167 ? -1.406 -13.641 -0.319 1 94.31 167 ILE B O 1
ATOM 5649 N N . LEU B 1 168 ? -0.233 -14.797 1.105 1 95.69 168 LEU B N 1
ATOM 5650 C CA . LEU B 1 168 ? -1.357 -15.633 1.508 1 95.69 168 LEU B CA 1
ATOM 5651 C C . LEU B 1 168 ? -2.326 -14.852 2.393 1 95.69 168 LEU B C 1
ATOM 5653 O O . LEU B 1 168 ? -1.905 -14.008 3.186 1 95.69 168 LEU B O 1
ATOM 5657 N N . ALA B 1 169 ? -3.604 -15.234 2.309 1 95.94 169 ALA B N 1
ATOM 5658 C CA . ALA B 1 169 ? -4.641 -14.57 3.088 1 95.94 169 ALA B CA 1
ATOM 5659 C C . ALA B 1 169 ? -4.34 -14.641 4.582 1 95.94 169 ALA B C 1
ATOM 5661 O O . ALA B 1 169 ? -4.598 -13.688 5.32 1 95.94 169 ALA B O 1
ATOM 5662 N N . ILE B 1 170 ? -3.793 -15.734 5.031 1 96.19 170 ILE B N 1
ATOM 5663 C CA . ILE B 1 170 ? -3.5 -15.922 6.449 1 96.19 170 ILE B CA 1
ATOM 5664 C C . ILE B 1 170 ? -2.426 -14.93 6.887 1 96.19 170 ILE B C 1
ATOM 5666 O O . ILE B 1 170 ? -2.51 -14.352 7.977 1 96.19 170 ILE B O 1
ATOM 5670 N N . ASN B 1 171 ? -1.391 -14.75 6.078 1 97.19 171 ASN B N 1
ATOM 5671 C CA . ASN B 1 171 ? -0.342 -13.789 6.395 1 97.19 171 ASN B CA 1
ATOM 5672 C C . ASN B 1 171 ? -0.851 -12.352 6.297 1 97.19 171 ASN B C 1
ATOM 5674 O O . ASN B 1 171 ? -0.538 -11.516 7.148 1 97.19 171 ASN B O 1
ATOM 5678 N N . GLU B 1 172 ? -1.647 -12.086 5.227 1 96.06 172 GLU B N 1
ATOM 5679 C CA . GLU B 1 172 ? -2.262 -10.766 5.082 1 96.06 172 GLU B CA 1
ATOM 5680 C C . GLU B 1 172 ? -3.102 -10.414 6.309 1 96.06 172 GLU B C 1
ATOM 5682 O O . GLU B 1 172 ? -2.992 -9.305 6.84 1 96.06 172 GLU B O 1
ATOM 5687 N N . HIS B 1 173 ? -3.887 -11.344 6.699 1 96.12 173 HIS B N 1
ATOM 5688 C CA . HIS B 1 173 ? -4.742 -11.133 7.859 1 96.12 173 HIS B CA 1
ATOM 5689 C C . HIS B 1 173 ? -3.918 -10.914 9.125 1 96.12 173 HIS B C 1
ATOM 5691 O O . HIS B 1 173 ? -4.168 -9.969 9.875 1 96.12 173 HIS B O 1
ATOM 5697 N N . ALA B 1 174 ? -2.934 -11.742 9.359 1 96.62 174 ALA B N 1
ATOM 5698 C CA . ALA B 1 174 ? -2.111 -11.68 10.562 1 96.62 174 ALA B CA 1
ATOM 5699 C C . ALA B 1 174 ? -1.364 -10.352 10.648 1 96.62 174 ALA B C 1
ATOM 5701 O O . ALA B 1 174 ? -1.142 -9.828 11.742 1 96.62 174 ALA B O 1
ATOM 5702 N N . LEU B 1 175 ? -1.036 -9.797 9.531 1 96.94 175 LEU B N 1
ATOM 5703 C CA . LEU B 1 175 ? -0.166 -8.625 9.5 1 96.94 175 LEU B CA 1
ATOM 5704 C C . LEU B 1 175 ? -0.983 -7.344 9.391 1 96.94 175 LEU B C 1
ATOM 5706 O O . LEU B 1 175 ? -0.423 -6.258 9.211 1 96.94 175 LEU B O 1
ATOM 5710 N N . GLY B 1 176 ? -2.238 -7.449 9.445 1 94.69 176 GLY B N 1
ATOM 5711 C CA . GLY B 1 176 ? -3.092 -6.273 9.516 1 94.69 176 GLY B CA 1
ATOM 5712 C C . GLY B 1 176 ? -3.494 -5.75 8.148 1 94.69 176 GLY B C 1
ATOM 5713 O O . GLY B 1 176 ? -3.758 -4.559 7.988 1 94.69 176 GLY B O 1
ATOM 5714 N N . GLY B 1 177 ? -3.477 -6.629 7.137 1 93.94 177 GLY B N 1
ATOM 5715 C CA . GLY B 1 177 ? -3.934 -6.266 5.805 1 93.94 177 GLY B CA 1
ATOM 5716 C C . GLY B 1 177 ? -5.406 -6.551 5.578 1 93.94 177 GLY B C 1
ATOM 5717 O O . GLY B 1 177 ? -6.16 -6.75 6.535 1 93.94 177 GLY B O 1
ATOM 5718 N N . LEU B 1 178 ? -5.82 -6.488 4.32 1 91.19 178 LEU B N 1
ATOM 5719 C CA . LEU B 1 178 ? -7.215 -6.645 3.928 1 91.19 178 LEU B CA 1
ATOM 5720 C C . LEU B 1 178 ? -7.465 -8.039 3.359 1 91.19 178 LEU B C 1
ATOM 5722 O O . LEU B 1 178 ? -6.781 -8.461 2.424 1 91.19 178 LEU B O 1
ATOM 5726 N N . VAL B 1 179 ? -8.406 -8.695 3.965 1 93 179 VAL B N 1
ATOM 5727 C CA . VAL B 1 179 ? -8.852 -9.969 3.42 1 93 179 VAL B CA 1
ATOM 5728 C C . VAL B 1 179 ? -10.047 -9.742 2.498 1 93 179 VAL B C 1
ATOM 5730 O O . VAL B 1 179 ? -11.094 -9.25 2.932 1 93 179 VAL B O 1
ATOM 5733 N N . LEU B 1 180 ? -9.891 -10.047 1.23 1 94 180 LEU B N 1
ATOM 5734 C CA . LEU B 1 180 ? -10.914 -9.836 0.212 1 94 180 LEU B CA 1
ATOM 5735 C C . LEU B 1 180 ? -11.25 -11.141 -0.504 1 94 180 LEU B C 1
ATOM 5737 O O . LEU B 1 180 ? -10.75 -11.391 -1.603 1 94 180 LEU B O 1
ATOM 5741 N N . PRO B 1 181 ? -12.156 -11.867 0.011 1 95.38 181 PRO B N 1
ATOM 5742 C CA . PRO B 1 181 ? -12.391 -13.242 -0.447 1 95.38 181 PRO B CA 1
ATOM 5743 C C . PRO B 1 181 ? -12.781 -13.312 -1.922 1 95.38 181 PRO B C 1
ATOM 5745 O O . PRO B 1 181 ? -12.5 -14.305 -2.592 1 95.38 181 PRO B O 1
ATOM 5748 N N . SER B 1 182 ? -13.398 -12.281 -2.414 1 95.62 182 SER B N 1
ATOM 5749 C CA . SER B 1 182 ? -13.93 -12.367 -3.768 1 95.62 182 SER B CA 1
ATOM 5750 C C . SER B 1 182 ? -13.109 -11.523 -4.738 1 95.62 182 SER B C 1
ATOM 5752 O O . SER B 1 182 ? -13.43 -11.453 -5.93 1 95.62 182 SER B O 1
ATOM 5754 N N . HIS B 1 183 ? -12.133 -10.812 -4.254 1 94.56 183 HIS B N 1
ATOM 5755 C CA . HIS B 1 183 ? -11.305 -9.969 -5.105 1 94.56 183 HIS B CA 1
ATOM 5756 C C . HIS B 1 183 ? -10.438 -10.797 -6.035 1 94.56 183 HIS B C 1
ATOM 5758 O O . HIS B 1 183 ? -9.93 -11.852 -5.641 1 94.56 183 HIS B O 1
ATOM 5764 N N . GLU B 1 184 ? -10.164 -10.359 -7.184 1 93.06 184 GLU B N 1
ATOM 5765 C CA . GLU B 1 184 ? -9.43 -11.07 -8.227 1 93.06 184 GLU B CA 1
ATOM 5766 C C . GLU B 1 184 ? -8.008 -11.383 -7.785 1 93.06 184 GLU B C 1
ATOM 5768 O O . GLU B 1 184 ? -7.348 -12.25 -8.359 1 93.06 184 GLU B O 1
ATOM 5773 N N . SER B 1 185 ? -7.559 -10.688 -6.746 1 92.94 185 SER B N 1
ATOM 5774 C CA . SER B 1 185 ? -6.188 -10.906 -6.293 1 92.94 185 SER B CA 1
ATOM 5775 C C . SER B 1 185 ? -6.105 -12.086 -5.332 1 92.94 185 SER B C 1
ATOM 5777 O O . SER B 1 185 ? -5.008 -12.516 -4.961 1 92.94 185 SER B O 1
ATOM 5779 N N . THR B 1 186 ? -7.223 -12.633 -4.93 1 95 186 THR B N 1
ATOM 5780 C CA . THR B 1 186 ? -7.23 -13.727 -3.965 1 95 186 THR B CA 1
ATOM 5781 C C . THR B 1 186 ? -7.121 -15.07 -4.676 1 95 186 THR B C 1
ATOM 5783 O O . THR B 1 186 ? -8.117 -15.781 -4.836 1 95 186 THR B O 1
ATOM 5786 N N . TRP B 1 187 ? -5.957 -15.492 -4.926 1 94.06 187 TRP B N 1
ATOM 5787 C CA . TRP B 1 187 ? -5.719 -16.672 -5.758 1 94.06 187 TRP B CA 1
ATOM 5788 C C . TRP B 1 187 ? -6.18 -17.938 -5.047 1 94.06 187 TRP B C 1
ATOM 5790 O O . TRP B 1 187 ? -6.465 -18.953 -5.691 1 94.06 187 TRP B O 1
ATOM 5800 N N . GLU B 1 188 ? -6.312 -17.891 -3.734 1 95.19 188 GLU B N 1
ATOM 5801 C CA . GLU B 1 188 ? -6.719 -19.062 -2.963 1 95.19 188 GLU B CA 1
ATOM 5802 C C . GLU B 1 188 ? -8.141 -19.469 -3.309 1 95.19 188 GLU B C 1
ATOM 5804 O O . GLU B 1 188 ? -8.547 -20.609 -3.043 1 95.19 188 GLU B O 1
ATOM 5809 N N . MET B 1 189 ? -8.844 -18.547 -3.91 1 94.38 189 MET B N 1
ATOM 5810 C CA . MET B 1 189 ? -10.211 -18.844 -4.324 1 94.38 189 MET B CA 1
ATOM 5811 C C . MET B 1 189 ? -10.258 -19.297 -5.777 1 94.38 189 MET B C 1
ATOM 5813 O O . MET B 1 189 ? -11.336 -19.562 -6.316 1 94.38 189 MET B O 1
ATOM 5817 N N . GLN B 1 190 ? -9.078 -19.359 -6.387 1 92.81 190 GLN B N 1
ATOM 5818 C CA . GLN B 1 190 ? -8.914 -19.906 -7.73 1 92.81 190 GLN B CA 1
ATOM 5819 C C . GLN B 1 190 ? -9.852 -19.203 -8.719 1 92.81 190 GLN B C 1
ATOM 5821 O O . GLN B 1 190 ? -9.797 -17.984 -8.883 1 92.81 190 GLN B O 1
ATOM 5826 N N . ASN B 1 191 ? -10.711 -19.906 -9.359 1 90.19 191 ASN B N 1
ATOM 5827 C CA . ASN B 1 191 ? -11.508 -19.328 -10.438 1 90.19 191 ASN B CA 1
ATOM 5828 C C . ASN B 1 191 ? -12.836 -18.781 -9.922 1 90.19 191 ASN B C 1
ATOM 5830 O O . ASN B 1 191 ? -13.734 -18.484 -10.711 1 90.19 191 ASN B O 1
ATOM 5834 N N . ASN B 1 192 ? -12.945 -18.594 -8.633 1 92.38 192 ASN B N 1
ATOM 5835 C CA . ASN B 1 192 ? -14.203 -18.125 -8.062 1 92.38 192 ASN B CA 1
ATOM 5836 C C . ASN B 1 192 ? -14.148 -16.641 -7.75 1 92.38 192 ASN B C 1
ATOM 5838 O O . ASN B 1 192 ? -15.008 -16.125 -7.031 1 92.38 192 ASN B O 1
ATOM 5842 N N . THR B 1 193 ? -13.203 -15.953 -8.227 1 93.44 193 THR B N 1
ATOM 5843 C CA . THR B 1 193 ? -13.031 -14.531 -7.949 1 93.44 193 THR B CA 1
ATOM 5844 C C . THR B 1 193 ? -13.359 -13.695 -9.18 1 93.44 193 THR B C 1
ATOM 5846 O O . THR B 1 193 ? -13.516 -14.234 -10.281 1 93.44 193 THR B O 1
ATOM 5849 N N . GLY B 1 194 ? -13.531 -12.453 -9.055 1 88.06 194 GLY B N 1
ATOM 5850 C CA . GLY B 1 194 ? -13.797 -11.555 -10.164 1 88.06 194 GLY B CA 1
ATOM 5851 C C . GLY B 1 194 ? -14.492 -10.273 -9.734 1 88.06 194 GLY B C 1
ATOM 5852 O O . GLY B 1 194 ? -14.727 -10.055 -8.547 1 88.06 194 GLY B O 1
ATOM 5853 N N . THR B 1 195 ? -14.68 -9.508 -10.75 1 82.06 195 THR B N 1
ATOM 5854 C CA . THR B 1 195 ? -15.398 -8.258 -10.523 1 82.06 195 THR B CA 1
ATOM 5855 C C . THR B 1 195 ? -16.906 -8.469 -10.672 1 82.06 195 THR B C 1
ATOM 5857 O O . THR B 1 195 ? -17.344 -9.297 -11.477 1 82.06 195 THR B O 1
ATOM 5860 N N . ASN B 1 196 ? -17.75 -7.918 -9.922 1 85.81 196 ASN B N 1
ATOM 5861 C CA . ASN B 1 196 ? -19.203 -7.914 -10.047 1 85.81 196 ASN B CA 1
ATOM 5862 C C . ASN B 1 196 ? -19.781 -9.312 -9.859 1 85.81 196 ASN B C 1
ATOM 5864 O O . ASN B 1 196 ? -20.609 -9.758 -10.656 1 85.81 196 ASN B O 1
ATOM 5868 N N . LEU B 1 197 ? -19.25 -10.062 -9.016 1 93.31 197 LEU B N 1
ATOM 5869 C CA . LEU B 1 197 ? -19.766 -11.391 -8.695 1 93.31 197 LEU B CA 1
ATOM 5870 C C . LEU B 1 197 ? -21.156 -11.297 -8.062 1 93.31 197 LEU B C 1
ATOM 5872 O O . LEU B 1 197 ? -21.422 -10.367 -7.301 1 93.31 197 LEU B O 1
ATOM 5876 N N . PRO B 1 198 ? -22.016 -12.328 -8.391 1 94.69 198 PRO B N 1
ATOM 5877 C CA . PRO B 1 198 ? -23.312 -12.375 -7.711 1 94.69 198 PRO B CA 1
ATOM 5878 C C . PRO B 1 198 ? -23.172 -12.562 -6.199 1 94.69 198 PRO B C 1
ATOM 5880 O O . PRO B 1 198 ? -22.172 -13.086 -5.727 1 94.69 198 PRO B O 1
ATOM 5883 N N . PHE B 1 199 ? -24.266 -12.211 -5.492 1 96.12 199 PHE B N 1
ATOM 5884 C CA . PHE B 1 199 ? -24.266 -12.188 -4.031 1 96.12 199 PHE B CA 1
ATOM 5885 C C . PHE B 1 199 ? -23.938 -13.562 -3.469 1 96.12 199 PHE B C 1
ATOM 5887 O O . PHE B 1 199 ? -23.094 -13.695 -2.58 1 96.12 199 PHE B O 1
ATOM 5894 N N . LEU B 1 200 ? -24.547 -14.633 -3.986 1 96.88 200 LEU B N 1
ATOM 5895 C CA . LEU B 1 200 ? -24.391 -15.969 -3.426 1 96.88 200 LEU B CA 1
ATOM 5896 C C . LEU B 1 200 ? -22.953 -16.469 -3.604 1 96.88 200 LEU B C 1
ATOM 5898 O O . LEU B 1 200 ? -22.438 -17.188 -2.744 1 96.88 200 LEU B O 1
ATOM 5902 N N . LYS B 1 201 ? -22.344 -16.156 -4.699 1 96.44 201 LYS B N 1
ATOM 5903 C CA . LYS B 1 201 ? -20.953 -16.531 -4.922 1 96.44 201 LYS B CA 1
ATOM 5904 C C . LYS B 1 201 ? -20.031 -15.82 -3.938 1 96.44 201 LYS B C 1
ATOM 5906 O O . LYS B 1 201 ? -19.109 -16.438 -3.385 1 96.44 201 LYS B O 1
ATOM 5911 N N . ARG B 1 202 ? -20.297 -14.547 -3.723 1 96.81 202 ARG B N 1
ATOM 5912 C CA . ARG B 1 202 ? -19.516 -13.789 -2.768 1 96.81 202 ARG B CA 1
ATOM 5913 C C . ARG B 1 202 ? -19.703 -14.312 -1.35 1 96.81 202 ARG B C 1
ATOM 5915 O O . ARG B 1 202 ? -18.75 -14.359 -0.566 1 96.81 202 ARG B O 1
ATOM 5922 N N . LEU B 1 203 ? -20.953 -14.664 -1.048 1 97.62 203 LEU B N 1
ATOM 5923 C CA . LEU B 1 203 ? -21.234 -15.242 0.26 1 97.62 203 LEU B CA 1
ATOM 5924 C C . LEU B 1 203 ? -20.438 -16.531 0.469 1 97.62 203 LEU B C 1
ATOM 5926 O O . LEU B 1 203 ? -19.812 -16.719 1.524 1 97.62 203 LEU B O 1
ATOM 5930 N N . CYS B 1 204 ? -20.406 -17.391 -0.5 1 97.12 204 CYS B N 1
ATOM 5931 C CA . CYS B 1 204 ? -19.656 -18.641 -0.427 1 97.12 204 CYS B CA 1
ATOM 5932 C C . CYS B 1 204 ? -18.172 -18.375 -0.259 1 97.12 204 CYS B C 1
ATOM 5934 O O . CYS B 1 204 ? -17.516 -19.031 0.555 1 97.12 204 CYS B O 1
ATOM 5936 N N . ASN B 1 205 ? -17.656 -17.438 -1.052 1 96.88 205 ASN B N 1
ATOM 5937 C CA . ASN B 1 205 ? -16.25 -17.078 -0.934 1 96.88 205 ASN B CA 1
ATOM 5938 C C . ASN B 1 205 ? -15.914 -16.562 0.466 1 96.88 205 ASN B C 1
ATOM 5940 O O . ASN B 1 205 ? -14.875 -16.922 1.028 1 96.88 205 ASN B O 1
ATOM 5944 N N . PHE B 1 206 ? -16.844 -15.727 0.987 1 96.56 206 PHE B N 1
ATOM 5945 C CA . PHE B 1 206 ? -16.672 -15.156 2.318 1 96.56 206 PHE B CA 1
ATOM 5946 C C . PHE B 1 206 ? -16.594 -16.266 3.369 1 96.56 206 PHE B C 1
ATOM 5948 O O . PHE B 1 206 ? -15.656 -16.297 4.164 1 96.56 206 PHE B O 1
ATOM 5955 N N . VAL B 1 207 ? -17.484 -17.172 3.332 1 96.81 207 VAL B N 1
ATOM 5956 C CA . VAL B 1 207 ? -17.578 -18.234 4.328 1 96.81 207 VAL B CA 1
ATOM 5957 C C . VAL B 1 207 ? -16.375 -19.156 4.195 1 96.81 207 VAL B C 1
ATOM 5959 O O . VAL B 1 207 ? -15.758 -19.531 5.199 1 96.81 207 VAL B O 1
ATOM 5962 N N . ASN B 1 208 ? -15.984 -19.516 2.961 1 96.31 208 ASN B N 1
ATOM 5963 C CA . ASN B 1 208 ? -14.867 -20.422 2.732 1 96.31 208 ASN B CA 1
ATOM 5964 C C . ASN B 1 208 ? -13.547 -19.812 3.209 1 96.31 208 ASN B C 1
ATOM 5966 O O . ASN B 1 208 ? -12.734 -20.484 3.842 1 96.31 208 ASN B O 1
ATOM 5970 N N . MET B 1 209 ? -13.383 -18.547 2.908 1 96.31 209 MET B N 1
ATOM 5971 C CA . MET B 1 209 ? -12.141 -17.875 3.295 1 96.31 209 MET B CA 1
ATOM 5972 C C . MET B 1 209 ? -12.023 -17.781 4.812 1 96.31 209 MET B C 1
ATOM 5974 O O . MET B 1 209 ? -10.992 -18.156 5.379 1 96.31 209 MET B O 1
ATOM 5978 N N . TRP B 1 210 ? -13.062 -17.391 5.465 1 95.19 210 TRP B N 1
ATOM 5979 C CA . TRP B 1 210 ? -12.992 -17.188 6.906 1 95.19 210 TRP B CA 1
ATOM 5980 C C . TRP B 1 210 ? -12.938 -18.516 7.645 1 95.19 210 TRP B C 1
ATOM 5982 O O . TRP B 1 210 ? -12.297 -18.625 8.695 1 95.19 210 TRP B O 1
ATOM 5992 N N . ARG B 1 211 ? -13.594 -19.516 7.121 1 96.06 211 ARG B N 1
ATOM 5993 C CA . ARG B 1 211 ? -13.453 -20.844 7.68 1 96.06 211 ARG B CA 1
ATOM 5994 C C . ARG B 1 211 ? -12.008 -21.328 7.586 1 96.06 211 ARG B C 1
ATOM 5996 O O . ARG B 1 211 ? -11.477 -21.891 8.539 1 96.06 211 ARG B O 1
ATOM 6003 N N . SER B 1 212 ? -11.406 -21.125 6.438 1 96.06 212 SER B N 1
ATOM 6004 C CA . SER B 1 212 ? -10.023 -21.547 6.242 1 96.06 212 SER B CA 1
ATOM 6005 C C . SER B 1 212 ? -9.086 -20.797 7.176 1 96.06 212 SER B C 1
ATOM 6007 O O . SER B 1 212 ? -8.148 -21.375 7.73 1 96.06 212 SER B O 1
ATOM 6009 N N . LEU B 1 213 ? -9.312 -19.484 7.355 1 95.75 213 LEU B N 1
ATOM 6010 C CA . LEU B 1 213 ? -8.5 -18.703 8.281 1 95.75 213 LEU B CA 1
ATOM 6011 C C . LEU B 1 213 ? -8.617 -19.266 9.703 1 95.75 213 LEU B C 1
ATOM 6013 O O . LEU B 1 213 ? -7.617 -19.406 10.406 1 95.75 213 LEU B O 1
ATOM 6017 N N . TYR B 1 214 ? -9.836 -19.562 10.047 1 95.69 214 TYR B N 1
ATOM 6018 C CA . TYR B 1 214 ? -10.062 -20.156 11.359 1 95.69 214 TYR B CA 1
ATOM 6019 C C . TYR B 1 214 ? -9.289 -21.453 11.508 1 95.69 214 TYR B C 1
ATOM 6021 O O . TYR B 1 214 ? -8.656 -21.688 12.539 1 95.69 214 TYR B O 1
ATOM 6029 N N . TYR B 1 215 ? -9.312 -22.234 10.5 1 95.31 215 TYR B N 1
ATOM 6030 C CA . TYR B 1 215 ? -8.594 -23.516 10.492 1 95.31 215 TYR B CA 1
ATOM 6031 C C . TYR B 1 215 ? -7.098 -23.297 10.664 1 95.31 215 TYR B C 1
ATOM 6033 O O . TYR B 1 215 ? -6.453 -23.969 11.469 1 95.31 215 TYR B O 1
ATOM 6041 N N . PHE B 1 216 ? -6.52 -22.391 9.961 1 95.5 216 PHE B N 1
ATOM 6042 C CA . PHE B 1 216 ? -5.086 -22.141 10.031 1 95.5 216 PHE B CA 1
ATOM 6043 C C . PHE B 1 216 ? -4.688 -21.641 11.414 1 95.5 216 PHE B C 1
ATOM 6045 O O . PHE B 1 216 ? -3.703 -22.109 11.984 1 95.5 216 PHE B O 1
ATOM 6052 N N . TYR B 1 217 ? -5.484 -20.766 12.023 1 95.31 217 TYR B N 1
ATOM 6053 C CA . TYR B 1 217 ? -5.168 -20.203 13.328 1 95.31 217 TYR B CA 1
ATOM 6054 C C . TYR B 1 217 ? -5.281 -21.266 14.422 1 95.31 217 TYR B C 1
ATOM 6056 O O . TYR B 1 217 ? -4.531 -21.234 15.398 1 95.31 217 TYR B O 1
ATOM 6064 N N . HIS B 1 218 ? -6.203 -22.25 14.195 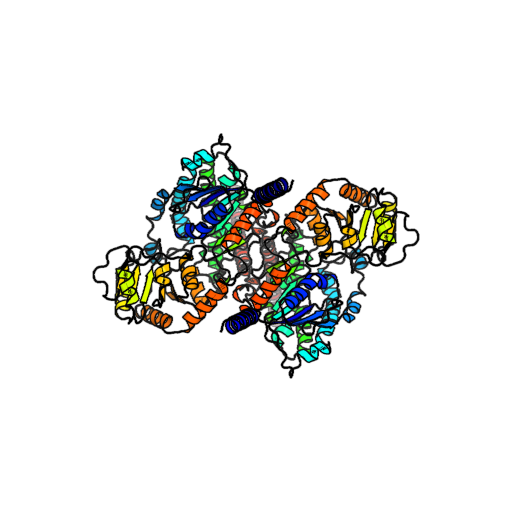1 95.5 218 HIS B N 1
ATOM 6065 C CA . HIS B 1 218 ? -6.531 -23.125 15.32 1 95.5 218 HIS B CA 1
ATOM 6066 C C . HIS B 1 218 ? -6.031 -24.547 15.086 1 95.5 218 HIS B C 1
ATOM 6068 O O . HIS B 1 218 ? -6.09 -25.391 15.984 1 95.5 218 HIS B O 1
ATOM 6074 N N . GLN B 1 219 ? -5.48 -24.781 13.922 1 94.69 219 GLN B N 1
ATOM 6075 C CA . GLN B 1 219 ? -4.926 -26.094 13.648 1 94.69 219 GLN B CA 1
ATOM 6076 C C . GLN B 1 219 ? -3.461 -26 13.234 1 94.69 219 GLN B C 1
ATOM 6078 O O . GLN B 1 219 ? -2.574 -26.469 13.961 1 94.69 219 GLN B O 1
ATOM 6083 N N . MET B 1 220 ? -3.223 -25.297 12.188 1 95 220 MET B N 1
ATOM 6084 C CA . MET B 1 220 ? -1.869 -25.25 11.648 1 95 220 MET B CA 1
ATOM 6085 C C . MET B 1 220 ? -0.916 -24.547 12.609 1 95 220 MET B C 1
ATOM 6087 O O . MET B 1 220 ? 0.147 -25.078 12.938 1 95 220 MET B O 1
ATOM 6091 N N . PHE B 1 221 ? -1.25 -23.344 13.156 1 96.5 221 PHE B N 1
ATOM 6092 C CA . PHE B 1 221 ? -0.351 -22.578 14 1 96.5 221 PHE B CA 1
ATOM 6093 C C . PHE B 1 221 ? -0.045 -23.312 15.297 1 96.5 221 PHE B C 1
ATOM 6095 O O . PHE B 1 221 ? 1.116 -23.422 15.695 1 96.5 221 PHE B O 1
ATOM 6102 N N . PRO B 1 222 ? -1.08 -23.922 15.953 1 96.5 222 PRO B N 1
ATOM 6103 C CA . PRO B 1 222 ? -0.766 -24.688 17.172 1 96.5 222 PRO B CA 1
ATOM 6104 C C . PRO B 1 222 ? 0.13 -25.891 16.906 1 96.5 222 PRO B C 1
ATOM 6106 O O . PRO B 1 222 ? 1.032 -26.188 17.688 1 96.5 222 PRO B O 1
ATOM 6109 N N . GLN B 1 223 ? -0.092 -26.578 15.812 1 96.31 223 GLN B N 1
ATOM 6110 C CA . GLN B 1 223 ? 0.744 -27.719 15.461 1 96.31 223 GLN B CA 1
ATOM 6111 C C . GLN B 1 223 ? 2.184 -27.281 15.188 1 96.31 223 GLN B C 1
ATOM 6113 O O . GLN B 1 223 ? 3.127 -27.938 15.625 1 96.31 223 GLN B O 1
ATOM 6118 N N . GLN B 1 224 ? 2.328 -26.266 14.516 1 97.5 224 GLN B N 1
ATOM 6119 C CA . GLN B 1 224 ? 3.652 -25.719 14.211 1 97.5 224 GLN B CA 1
ATOM 6120 C C . GLN B 1 224 ? 4.332 -25.188 15.461 1 97.5 224 GLN B C 1
ATOM 6122 O O . GLN B 1 224 ? 5.555 -25.266 15.594 1 97.5 224 GLN B O 1
ATOM 6127 N N . GLN B 1 225 ? 3.553 -24.547 16.359 1 98.06 225 GLN B N 1
ATOM 6128 C CA . GLN B 1 225 ? 4.066 -24.125 17.656 1 98.06 225 GLN B CA 1
ATOM 6129 C C . GLN B 1 225 ? 4.676 -25.297 18.422 1 98.06 225 GLN B C 1
ATOM 6131 O O . GLN B 1 225 ? 5.789 -25.188 18.938 1 98.06 225 GLN B O 1
ATOM 6136 N N . LYS B 1 226 ? 3.953 -26.406 18.469 1 97.94 226 LYS B N 1
ATOM 6137 C CA . LYS B 1 226 ? 4.422 -27.609 19.156 1 97.94 226 LYS B CA 1
ATOM 6138 C C . LYS B 1 226 ? 5.695 -28.156 18.5 1 97.94 226 LYS B C 1
ATOM 6140 O O . LYS B 1 226 ? 6.633 -28.547 19.203 1 97.94 226 LYS B O 1
ATOM 6145 N N . LEU B 1 227 ? 5.703 -28.172 17.188 1 98.12 227 LEU B N 1
ATOM 6146 C CA . LEU B 1 227 ? 6.871 -28.641 16.469 1 98.12 227 LEU B CA 1
ATOM 6147 C C . LEU B 1 227 ? 8.094 -27.797 16.781 1 98.12 227 LEU B C 1
ATOM 6149 O O . LEU B 1 227 ? 9.18 -28.312 17.047 1 98.12 227 LEU B O 1
ATOM 6153 N N . ALA B 1 228 ? 7.945 -26.484 16.75 1 98.31 228 ALA B N 1
ATOM 6154 C CA . ALA B 1 228 ? 9.047 -25.578 17.062 1 98.31 228 ALA B CA 1
ATOM 6155 C C . ALA B 1 228 ? 9.547 -25.781 18.484 1 98.31 228 ALA B C 1
ATOM 6157 O O . ALA B 1 228 ? 10.758 -25.828 18.719 1 98.31 228 ALA B O 1
ATOM 6158 N N . GLU B 1 229 ? 8.648 -25.938 19.406 1 98.25 229 GLU B N 1
ATOM 6159 C CA . GLU B 1 229 ? 8.992 -26.047 20.812 1 98.25 229 GLU B CA 1
ATOM 6160 C C . GLU B 1 229 ? 9.711 -27.359 21.094 1 98.25 229 GLU B C 1
ATOM 6162 O O . GLU B 1 229 ? 10.477 -27.469 22.062 1 98.25 229 GLU B O 1
ATOM 6167 N N . LYS B 1 230 ? 9.484 -28.375 20.281 1 97.75 230 LYS B N 1
ATOM 6168 C CA . LYS B 1 230 ? 10.242 -29.609 20.375 1 97.75 230 LYS B CA 1
ATOM 6169 C C . LYS B 1 230 ? 11.734 -29.375 20.219 1 97.75 230 LYS B C 1
ATOM 6171 O O . LYS B 1 230 ? 12.555 -30.062 20.812 1 97.75 230 LYS B O 1
ATOM 6176 N N . TYR B 1 231 ? 12.094 -28.406 19.453 1 97.12 231 TYR B N 1
ATOM 6177 C CA . TYR B 1 231 ? 13.492 -28.203 19.109 1 97.12 231 TYR B CA 1
ATOM 6178 C C . TYR B 1 231 ? 14.078 -27.031 19.875 1 97.12 231 TYR B C 1
ATOM 6180 O O . TYR B 1 231 ? 15.273 -27.016 20.188 1 97.12 231 TYR B O 1
ATOM 6188 N N . PHE B 1 232 ? 13.289 -26 20.219 1 96.88 232 PHE B N 1
ATOM 6189 C CA . PHE B 1 232 ? 13.812 -24.766 20.781 1 96.88 232 PHE B CA 1
ATOM 6190 C C . PHE B 1 232 ? 13.461 -24.672 22.266 1 96.88 232 PHE B C 1
ATOM 6192 O O . PHE B 1 232 ? 13.992 -23.812 22.984 1 96.88 232 PHE B O 1
ATOM 6199 N N . GLY B 1 233 ? 12.602 -25.531 22.797 1 96.5 233 GLY B N 1
ATOM 6200 C CA . GLY B 1 233 ? 12.008 -25.328 24.109 1 96.5 233 GLY B CA 1
ATOM 6201 C C . GLY B 1 233 ? 10.844 -24.344 24.094 1 96.5 233 GLY B C 1
ATOM 6202 O O . GLY B 1 233 ? 10.305 -24.031 23.016 1 96.5 233 GLY B O 1
ATOM 6203 N N . PRO B 1 234 ? 10.359 -23.875 25.234 1 96.44 234 PRO B N 1
ATOM 6204 C CA . PRO B 1 234 ? 9.227 -22.953 25.297 1 96.44 234 PRO B CA 1
ATOM 6205 C C . PRO B 1 234 ? 9.469 -21.672 24.5 1 96.44 234 PRO B C 1
ATOM 6207 O O . PRO B 1 234 ? 10.539 -21.078 24.609 1 96.44 234 PRO B O 1
ATOM 6210 N N . LEU B 1 235 ? 8.539 -21.312 23.703 1 97.25 235 LEU B N 1
ATOM 6211 C CA . LEU B 1 235 ? 8.602 -20.141 22.844 1 97.25 235 LEU B CA 1
ATOM 6212 C C . LEU B 1 235 ? 7.375 -19.25 23.031 1 97.25 235 LEU B C 1
ATOM 6214 O O . LEU B 1 235 ? 6.32 -19.734 23.469 1 97.25 235 LEU B O 1
ATOM 6218 N N . PRO B 1 236 ? 7.531 -17.891 22.812 1 97.44 236 PRO B N 1
ATOM 6219 C CA . PRO B 1 236 ? 6.305 -17.094 22.656 1 97.44 236 PRO B CA 1
ATOM 6220 C C . PRO B 1 236 ? 5.434 -17.609 21.5 1 97.44 236 PRO B C 1
ATOM 6222 O O . PRO B 1 236 ? 5.898 -18.375 20.656 1 97.44 236 PRO B O 1
ATOM 6225 N N . PRO B 1 237 ? 4.121 -17.219 21.5 1 97.19 237 PRO B N 1
ATOM 6226 C CA . PRO B 1 237 ? 3.307 -17.609 20.344 1 97.19 237 PRO B CA 1
ATOM 6227 C C . PRO B 1 237 ? 3.955 -17.25 19.016 1 97.19 237 PRO B C 1
ATOM 6229 O O . PRO B 1 237 ? 4.32 -16.094 18.797 1 97.19 237 PRO B O 1
ATOM 6232 N N . ILE B 1 238 ? 4.082 -18.219 18.141 1 97.19 238 ILE B N 1
ATOM 6233 C CA . ILE B 1 238 ? 4.73 -18.031 16.859 1 97.19 238 ILE B CA 1
ATOM 6234 C C . ILE B 1 238 ? 3.969 -16.984 16.047 1 97.19 238 ILE B C 1
ATOM 6236 O O . ILE B 1 238 ? 4.566 -16.234 15.258 1 97.19 238 ILE B O 1
ATOM 6240 N N . LEU B 1 239 ? 2.682 -16.922 16.297 1 96.19 239 LEU B N 1
ATOM 6241 C CA . LEU B 1 239 ? 1.87 -15.898 15.648 1 96.19 239 LEU B CA 1
ATOM 6242 C C . LEU B 1 239 ? 2.367 -14.5 16 1 96.19 239 LEU B C 1
ATOM 6244 O O . LEU B 1 239 ? 2.371 -13.602 15.156 1 96.19 239 LEU B O 1
ATOM 6248 N N . ASP B 1 240 ? 2.766 -14.273 17.234 1 96 240 ASP B N 1
ATOM 6249 C CA . ASP B 1 240 ? 3.285 -12.977 17.672 1 96 240 ASP B CA 1
ATOM 6250 C C . ASP B 1 240 ? 4.633 -12.68 17.016 1 96 240 ASP B C 1
ATOM 6252 O O . ASP B 1 240 ? 4.941 -11.531 16.719 1 96 240 ASP B O 1
ATOM 6256 N N . VAL B 1 241 ? 5.398 -13.758 16.828 1 97.25 241 VAL B N 1
ATOM 6257 C CA . VAL B 1 241 ? 6.664 -13.609 16.125 1 97.25 241 VAL B CA 1
ATOM 6258 C C . VAL B 1 241 ? 6.41 -13.156 14.68 1 97.25 241 VAL B C 1
ATOM 6260 O O . VAL B 1 241 ? 7.078 -12.25 14.18 1 97.25 241 VAL B O 1
ATOM 6263 N N . LEU B 1 242 ? 5.422 -13.766 14.055 1 97.56 242 LEU B N 1
ATOM 6264 C CA . LEU B 1 242 ? 5.039 -13.383 12.695 1 97.56 242 LEU B CA 1
ATOM 6265 C C . LEU B 1 242 ? 4.629 -11.922 12.641 1 97.56 242 LEU B C 1
ATOM 6267 O O . LEU B 1 242 ? 5.035 -11.195 11.727 1 97.56 242 LEU B O 1
ATOM 6271 N N . LYS B 1 243 ? 3.857 -11.469 13.617 1 95.56 243 LYS B N 1
ATOM 6272 C CA . LYS B 1 243 ? 3.312 -10.109 13.617 1 95.56 243 LYS B CA 1
ATOM 6273 C C . LYS B 1 243 ? 4.426 -9.07 13.695 1 95.56 243 LYS B C 1
ATOM 6275 O O . LYS B 1 243 ? 4.211 -7.898 13.383 1 95.56 243 LYS B O 1
ATOM 6280 N N . ASN B 1 244 ? 5.586 -9.492 14.07 1 94.31 244 ASN B N 1
ATOM 6281 C CA . ASN B 1 244 ? 6.711 -8.57 14.195 1 94.31 244 ASN B CA 1
ATOM 6282 C C . ASN B 1 244 ? 7.559 -8.539 12.93 1 94.31 244 ASN B C 1
ATOM 6284 O O . ASN B 1 244 ? 8.648 -7.973 12.922 1 94.31 244 ASN B O 1
ATOM 6288 N N . ILE B 1 245 ? 7.07 -9.102 11.891 1 97.56 245 ILE B N 1
ATOM 6289 C CA . ILE B 1 245 ? 7.812 -9.125 10.633 1 97.56 245 ILE B CA 1
ATOM 6290 C C . ILE B 1 245 ? 8.102 -7.699 10.164 1 97.56 245 ILE B C 1
ATOM 6292 O O . ILE B 1 245 ? 7.266 -6.809 10.336 1 97.56 245 ILE B O 1
ATOM 6296 N N . SER B 1 246 ? 9.289 -7.508 9.609 1 98.19 246 SER B N 1
ATOM 6297 C CA . SER B 1 246 ? 9.773 -6.18 9.242 1 98.19 246 SER B CA 1
ATOM 6298 C C . SER B 1 246 ? 9.305 -5.789 7.844 1 98.19 246 SER B C 1
ATOM 6300 O O . SER B 1 246 ? 8.812 -4.68 7.637 1 98.19 246 SER B O 1
ATOM 6302 N N . MET B 1 247 ? 9.484 -6.707 6.898 1 98.25 247 MET B N 1
ATOM 6303 C CA . MET B 1 247 ? 9.172 -6.453 5.496 1 98.25 247 MET B CA 1
ATOM 6304 C C . MET B 1 247 ? 8.727 -7.734 4.793 1 98.25 247 MET B C 1
ATOM 6306 O O . MET B 1 247 ? 8.961 -8.836 5.297 1 98.25 247 MET B O 1
ATOM 6310 N N . LEU B 1 248 ? 8.094 -7.527 3.703 1 98.44 248 LEU B N 1
ATOM 6311 C CA . LEU B 1 248 ? 7.688 -8.617 2.824 1 98.44 248 LEU B CA 1
ATOM 6312 C C . LEU B 1 248 ? 8.234 -8.414 1.415 1 98.44 248 LEU B C 1
ATOM 6314 O O . LEU B 1 248 ? 8.047 -7.348 0.82 1 98.44 248 LEU B O 1
ATOM 6318 N N . PHE B 1 249 ? 8.945 -9.391 0.93 1 98.56 249 PHE B N 1
ATOM 6319 C CA . PHE B 1 249 ? 9.375 -9.414 -0.463 1 98.56 249 PHE B CA 1
ATOM 6320 C C . PHE B 1 249 ? 8.469 -10.305 -1.298 1 98.56 249 PHE B C 1
ATOM 6322 O O . PHE B 1 249 ? 8.531 -11.531 -1.197 1 98.56 249 PHE B O 1
ATOM 6329 N N . ILE B 1 250 ? 7.672 -9.711 -2.127 1 97.44 250 ILE B N 1
ATOM 6330 C CA . ILE B 1 250 ? 6.668 -10.453 -2.883 1 97.44 250 ILE B CA 1
ATOM 6331 C C . ILE B 1 250 ? 7.078 -10.516 -4.352 1 97.44 250 ILE B C 1
ATOM 6333 O O . ILE B 1 250 ? 7.234 -9.484 -5.012 1 97.44 250 ILE B O 1
ATOM 6337 N N . ASN B 1 251 ? 7.25 -11.703 -4.82 1 95.75 251 ASN B N 1
ATOM 6338 C CA . ASN B 1 251 ? 7.566 -11.914 -6.227 1 95.75 251 ASN B CA 1
ATOM 6339 C C . ASN B 1 251 ? 6.332 -11.766 -7.109 1 95.75 251 ASN B C 1
ATOM 6341 O O . ASN B 1 251 ? 5.621 -12.742 -7.363 1 95.75 251 ASN B O 1
ATOM 6345 N N . GLN B 1 252 ? 6.133 -10.602 -7.582 1 90.75 252 GLN B N 1
ATOM 6346 C CA . GLN B 1 252 ? 4.98 -10.305 -8.43 1 90.75 252 GLN B CA 1
ATOM 6347 C C . GLN B 1 252 ? 5.047 -8.883 -8.969 1 90.75 252 GLN B C 1
ATOM 6349 O O . GLN B 1 252 ? 5.031 -7.918 -8.195 1 90.75 252 GLN B O 1
ATOM 6354 N N . ALA B 1 253 ? 5.098 -8.75 -10.289 1 90.12 253 ALA B N 1
ATOM 6355 C CA . ALA B 1 253 ? 5.039 -7.406 -10.867 1 90.12 253 ALA B CA 1
ATOM 6356 C C . ALA B 1 253 ? 3.678 -6.762 -10.609 1 90.12 253 ALA B C 1
ATOM 6358 O O . ALA B 1 253 ? 2.65 -7.445 -10.617 1 90.12 253 ALA B O 1
ATOM 6359 N N . ASP B 1 254 ? 3.645 -5.449 -10.555 1 91.81 254 ASP B N 1
ATOM 6360 C CA . ASP B 1 254 ? 2.414 -4.727 -10.25 1 91.81 254 ASP B CA 1
ATOM 6361 C C . ASP B 1 254 ? 1.371 -4.926 -11.344 1 91.81 254 ASP B C 1
ATOM 6363 O O . ASP B 1 254 ? 0.18 -5.066 -11.062 1 91.81 254 ASP B O 1
ATOM 6367 N N . ILE B 1 255 ? 1.828 -4.965 -12.633 1 94.56 255 ILE B N 1
ATOM 6368 C CA . ILE B 1 255 ? 0.858 -5.074 -13.711 1 94.56 255 ILE B CA 1
ATOM 6369 C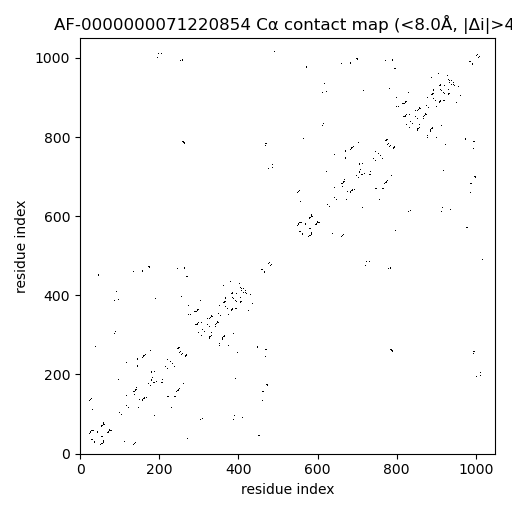 C . ILE B 1 255 ? 0.337 -6.508 -13.797 1 94.56 255 ILE B C 1
ATOM 6371 O O . ILE B 1 255 ? -0.736 -6.754 -14.352 1 94.56 255 ILE B O 1
ATOM 6375 N N . MET B 1 256 ? 1.075 -7.48 -13.18 1 93.06 256 MET B N 1
ATOM 6376 C CA . MET B 1 256 ? 0.7 -8.891 -13.258 1 93.06 256 MET B CA 1
ATOM 6377 C C . MET B 1 256 ? -0.23 -9.266 -12.109 1 93.06 256 MET B C 1
ATOM 6379 O O . MET B 1 256 ? -0.663 -10.414 -12.008 1 93.06 256 MET B O 1
ATOM 6383 N N . ALA B 1 257 ? -0.542 -8.367 -11.281 1 92.81 257 ALA B N 1
ATOM 6384 C CA . ALA B 1 257 ? -1.498 -8.578 -10.195 1 92.81 257 ALA B CA 1
ATOM 6385 C C . ALA B 1 257 ? -2.537 -7.461 -10.156 1 92.81 257 ALA B C 1
ATOM 6387 O O . ALA B 1 257 ? -2.205 -6.289 -10.359 1 92.81 257 ALA B O 1
ATOM 6388 N N . PRO B 1 258 ? -3.805 -7.887 -9.93 1 93.62 258 PRO B N 1
ATOM 6389 C CA . PRO B 1 258 ? -4.801 -6.824 -9.75 1 93.62 258 PRO B CA 1
ATOM 6390 C C . PRO B 1 258 ? -4.48 -5.898 -8.586 1 93.62 258 PRO B C 1
ATOM 6392 O O . PRO B 1 258 ? -4.121 -6.367 -7.5 1 93.62 258 PRO B O 1
ATOM 6395 N N . ALA B 1 259 ? -4.672 -4.625 -8.836 1 95 259 ALA B N 1
ATOM 6396 C CA . ALA B 1 259 ? -4.309 -3.631 -7.828 1 95 259 ALA B CA 1
ATOM 6397 C C . ALA B 1 259 ? -5.328 -3.596 -6.695 1 95 259 ALA B C 1
ATOM 6399 O O . ALA B 1 259 ? -6.535 -3.688 -6.938 1 95 259 ALA B O 1
ATOM 6400 N N . ARG B 1 260 ? -4.844 -3.496 -5.504 1 94.38 260 ARG B N 1
ATOM 6401 C CA . ARG B 1 260 ? -5.586 -3.328 -4.258 1 94.38 260 ARG B CA 1
ATOM 6402 C C . ARG B 1 260 ? -4.719 -2.68 -3.184 1 94.38 260 ARG B C 1
ATOM 6404 O O . ARG B 1 260 ? -3.512 -2.525 -3.365 1 94.38 260 ARG B O 1
ATOM 6411 N N . PRO B 1 261 ? -5.297 -2.25 -2.09 1 95.12 261 PRO B N 1
ATOM 6412 C CA . PRO B 1 261 ? -4.465 -1.726 -1.005 1 95.12 261 PRO B CA 1
ATOM 6413 C C . PRO B 1 261 ? -3.471 -2.758 -0.473 1 95.12 261 PRO B C 1
ATOM 6415 O O . PRO B 1 261 ? -3.822 -3.93 -0.311 1 95.12 261 PRO B O 1
ATOM 6418 N N . LYS B 1 262 ? -2.24 -2.289 -0.257 1 95.69 262 LYS B N 1
ATOM 6419 C CA . LYS B 1 262 ? -1.159 -3.164 0.19 1 95.69 262 LYS B CA 1
ATOM 6420 C C . LYS B 1 262 ? -0.601 -2.703 1.533 1 95.69 262 LYS B C 1
ATOM 6422 O O . LYS B 1 262 ? -0.658 -1.517 1.861 1 95.69 262 LYS B O 1
ATOM 6427 N N . LEU B 1 263 ? -0.071 -3.639 2.283 1 96.81 263 LEU B N 1
ATOM 6428 C CA . LEU B 1 263 ? 0.656 -3.289 3.5 1 96.81 263 LEU B CA 1
ATOM 6429 C C . LEU B 1 263 ? 1.82 -2.355 3.188 1 96.81 263 LEU B C 1
ATOM 6431 O O . LEU B 1 263 ? 2.424 -2.445 2.115 1 96.81 263 LEU B O 1
ATOM 6435 N N . ALA B 1 264 ? 2.141 -1.513 4.113 1 95.75 264 ALA B N 1
ATOM 6436 C CA . ALA B 1 264 ? 3.146 -0.475 3.91 1 95.75 264 ALA B CA 1
ATOM 6437 C C . ALA B 1 264 ? 4.543 -1.08 3.793 1 95.75 264 ALA B C 1
ATOM 6439 O O . ALA B 1 264 ? 5.445 -0.466 3.219 1 95.75 264 ALA B O 1
ATOM 6440 N N . ASN B 1 265 ? 4.738 -2.277 4.34 1 97.38 265 ASN B N 1
ATOM 6441 C CA . ASN B 1 265 ? 6.078 -2.855 4.383 1 97.38 265 ASN B CA 1
ATOM 6442 C C . ASN B 1 265 ? 6.281 -3.879 3.268 1 97.38 265 ASN B C 1
ATOM 6444 O O . ASN B 1 265 ? 7.152 -4.746 3.369 1 97.38 265 ASN B O 1
ATOM 6448 N N . ILE B 1 266 ? 5.52 -3.791 2.17 1 97.19 266 ILE B N 1
ATOM 6449 C CA . ILE B 1 266 ? 5.633 -4.711 1.044 1 97.19 266 ILE B CA 1
ATOM 6450 C C . ILE B 1 266 ? 6.547 -4.113 -0.022 1 97.19 266 ILE B C 1
ATOM 6452 O O . ILE B 1 266 ? 6.402 -2.945 -0.39 1 97.19 266 ILE B O 1
ATOM 6456 N N . ILE B 1 267 ? 7.496 -4.91 -0.493 1 96.62 267 ILE B N 1
ATOM 6457 C CA . ILE B 1 267 ? 8.281 -4.629 -1.694 1 96.62 267 ILE B CA 1
ATOM 6458 C C . ILE B 1 267 ? 8.023 -5.715 -2.738 1 96.62 267 ILE B C 1
ATOM 6460 O O . ILE B 1 267 ? 8.18 -6.906 -2.459 1 96.62 267 ILE B O 1
ATOM 6464 N N . THR B 1 268 ? 7.562 -5.289 -3.881 1 95.62 268 THR B N 1
ATOM 6465 C CA . THR B 1 268 ? 7.332 -6.246 -4.961 1 95.62 268 THR B CA 1
ATOM 6466 C C . THR B 1 268 ? 8.523 -6.277 -5.918 1 95.62 268 THR B C 1
ATOM 6468 O O . THR B 1 268 ? 9.266 -5.301 -6.02 1 95.62 268 THR B O 1
ATOM 6471 N N . PHE B 1 269 ? 8.758 -7.375 -6.512 1 95.75 269 PHE B N 1
ATOM 6472 C CA . PHE B 1 269 ? 9.766 -7.559 -7.547 1 95.75 269 PHE B CA 1
ATOM 6473 C C . PHE B 1 269 ? 9.344 -8.641 -8.531 1 95.75 269 PHE B C 1
ATOM 6475 O O . PHE B 1 269 ? 8.312 -9.289 -8.344 1 95.75 269 PHE B O 1
ATOM 6482 N N . THR B 1 270 ? 10.055 -8.727 -9.672 1 94.19 270 THR B N 1
ATOM 6483 C CA . THR B 1 270 ? 9.695 -9.711 -10.695 1 94.19 270 THR B CA 1
ATOM 6484 C C . THR B 1 270 ? 10.914 -10.078 -11.539 1 94.19 270 THR B C 1
ATOM 6486 O O . THR B 1 270 ? 11.977 -9.469 -11.398 1 94.19 270 THR B O 1
ATOM 6489 N N . SER B 1 271 ? 10.883 -11.148 -12.203 1 92.75 271 SER B N 1
ATOM 6490 C CA . SER B 1 271 ? 11.781 -11.555 -13.281 1 92.75 271 SER B CA 1
ATOM 6491 C C . SER B 1 271 ? 13.203 -11.758 -12.773 1 92.75 271 SER B C 1
ATOM 6493 O O . SER B 1 271 ? 14.156 -11.711 -13.547 1 92.75 271 SER B O 1
ATOM 6495 N N . SER B 1 272 ? 13.297 -11.938 -11.477 1 94.12 272 SER B N 1
ATOM 6496 C CA . SER B 1 272 ? 14.641 -12.102 -10.945 1 94.12 272 SER B CA 1
ATOM 6497 C C . SER B 1 272 ? 15.242 -13.445 -11.352 1 94.12 272 SER B C 1
ATOM 6499 O O . SER B 1 272 ? 16.469 -13.586 -11.445 1 94.12 272 SER B O 1
ATOM 6501 N N . HIS B 1 273 ? 14.406 -14.438 -11.648 1 94.25 273 HIS B N 1
ATOM 6502 C CA . HIS B 1 273 ? 14.875 -15.781 -11.969 1 94.25 273 HIS B CA 1
ATOM 6503 C C . HIS B 1 273 ? 15.312 -15.883 -13.422 1 94.25 273 HIS B C 1
ATOM 6505 O O . HIS B 1 273 ? 15.898 -16.891 -13.836 1 94.25 273 HIS B O 1
ATOM 6511 N N . ILE B 1 274 ? 14.984 -14.891 -14.203 1 95.31 274 ILE B N 1
ATOM 6512 C CA . ILE B 1 274 ? 15.344 -14.914 -15.617 1 95.31 274 ILE B CA 1
ATOM 6513 C C . ILE B 1 274 ? 16.844 -14.75 -15.781 1 95.31 274 ILE B C 1
ATOM 6515 O O . ILE B 1 274 ? 17.438 -13.781 -15.273 1 95.31 274 ILE B O 1
ATOM 6519 N N . GLU B 1 275 ? 17.422 -15.617 -16.469 1 91.62 275 GLU B N 1
ATOM 6520 C CA . GLU B 1 275 ? 18.859 -15.625 -16.656 1 91.62 275 GLU B CA 1
ATOM 6521 C C . GLU B 1 275 ? 19.297 -14.648 -17.75 1 91.62 275 GLU B C 1
ATOM 6523 O O . GLU B 1 275 ? 18.609 -14.508 -18.766 1 91.62 275 GLU B O 1
ATOM 6528 N N . LYS B 1 276 ? 20.391 -14.039 -17.5 1 87.06 276 LYS B N 1
ATOM 6529 C CA . LYS B 1 276 ? 20.938 -13.148 -18.516 1 87.06 276 LYS B CA 1
ATOM 6530 C C . LYS B 1 276 ? 21.406 -13.93 -19.734 1 87.06 276 LYS B C 1
ATOM 6532 O O . LYS B 1 276 ? 21.203 -13.508 -20.875 1 87.06 276 LYS B O 1
ATOM 6537 N N . LYS B 1 277 ? 22.031 -15.117 -19.453 1 89.25 277 LYS B N 1
ATOM 6538 C CA . LYS B 1 277 ? 22.438 -16.047 -20.5 1 89.25 277 LYS B CA 1
ATOM 6539 C C . LYS B 1 277 ? 21.781 -17.406 -20.312 1 89.25 277 LYS B C 1
ATOM 6541 O O . LYS B 1 277 ? 22.297 -18.266 -19.594 1 89.25 277 LYS B O 1
ATOM 6546 N N . PRO B 1 278 ? 20.688 -17.594 -21.047 1 90.56 278 PRO B N 1
ATOM 6547 C CA . PRO B 1 278 ? 19.984 -18.875 -20.891 1 90.56 278 PRO B CA 1
ATOM 6548 C C . PRO B 1 278 ? 20.812 -20.062 -21.375 1 90.56 278 PRO B C 1
ATOM 6550 O O . PRO B 1 278 ? 21.688 -19.891 -22.234 1 90.56 278 PRO B O 1
ATOM 6553 N N . LYS B 1 279 ? 20.547 -21.203 -20.859 1 90.5 279 LYS B N 1
ATOM 6554 C CA . LYS B 1 279 ? 21.25 -22.438 -21.219 1 90.5 279 LYS B CA 1
ATOM 6555 C C . LYS B 1 279 ? 21 -22.812 -22.688 1 90.5 279 LYS B C 1
ATOM 6557 O O . LYS B 1 279 ? 19.875 -22.656 -23.188 1 90.5 279 LYS B O 1
ATOM 6562 N N . PRO B 1 280 ? 22.016 -23.359 -23.344 1 93.75 280 PRO B N 1
ATOM 6563 C CA . PRO B 1 280 ? 21.828 -23.75 -24.734 1 93.75 280 PRO B CA 1
ATOM 6564 C C . PRO B 1 280 ? 20.875 -24.938 -24.891 1 93.75 280 PRO B C 1
ATOM 6566 O O . PRO B 1 280 ? 20.766 -25.766 -23.984 1 93.75 280 PRO B O 1
ATOM 6569 N N . LEU B 1 281 ? 20.234 -25.016 -26.062 1 96.62 281 LEU B N 1
ATOM 6570 C CA . LEU B 1 281 ? 19.391 -26.172 -26.375 1 96.62 281 LEU B CA 1
ATOM 6571 C C . LEU B 1 281 ? 20.234 -27.359 -26.781 1 96.62 281 LEU B C 1
ATOM 6573 O O . LEU B 1 281 ? 21.297 -27.203 -27.391 1 96.62 281 LEU B O 1
ATOM 6577 N N . PRO B 1 282 ? 19.688 -28.578 -26.406 1 95.5 282 PRO B N 1
ATOM 6578 C CA . PRO B 1 282 ? 20.312 -29.734 -27.062 1 95.5 282 PRO B CA 1
ATOM 6579 C C . PRO B 1 282 ? 20.297 -29.625 -28.578 1 95.5 282 PRO B C 1
ATOM 6581 O O . PRO B 1 282 ? 19.375 -29.062 -29.156 1 95.5 282 PRO B O 1
ATOM 6584 N N . LYS B 1 283 ? 21.312 -30.266 -29.203 1 96.56 283 LYS B N 1
ATOM 6585 C CA . LYS B 1 283 ? 21.516 -30.109 -30.641 1 96.56 283 LYS B CA 1
ATOM 6586 C C . LYS B 1 283 ? 20.266 -30.547 -31.422 1 96.56 283 LYS B C 1
ATOM 6588 O O . LYS B 1 283 ? 19.875 -29.891 -32.375 1 96.56 283 LYS B O 1
ATOM 6593 N N . ASP B 1 284 ? 19.719 -31.609 -31.062 1 96.62 284 ASP B N 1
ATOM 6594 C CA . ASP B 1 284 ? 18.562 -32.125 -31.781 1 96.62 284 ASP B CA 1
ATOM 6595 C C . ASP B 1 284 ? 17.359 -31.203 -31.625 1 96.62 284 ASP B C 1
ATOM 6597 O O . ASP B 1 284 ? 16.641 -30.953 -32.594 1 96.62 284 ASP B O 1
ATOM 6601 N N . LEU B 1 285 ? 17.156 -30.703 -30.406 1 97.94 285 LEU B N 1
ATOM 6602 C CA . LEU B 1 285 ? 16.078 -29.766 -30.172 1 97.94 285 LEU B CA 1
ATOM 6603 C C . LEU B 1 285 ? 16.312 -28.453 -30.922 1 97.94 285 LEU B C 1
ATOM 6605 O O . LEU B 1 285 ? 15.383 -27.875 -31.484 1 97.94 285 LEU B O 1
ATOM 6609 N N . GLN B 1 286 ? 17.562 -27.984 -30.906 1 98 286 GLN B N 1
ATOM 6610 C CA . GLN B 1 286 ? 17.906 -26.781 -31.656 1 98 286 GLN B CA 1
ATOM 6611 C C . GLN B 1 286 ? 17.562 -26.922 -33.125 1 98 286 GLN B C 1
ATOM 6613 O O . GLN B 1 286 ? 16.938 -26.031 -33.719 1 98 286 GLN B O 1
ATOM 6618 N N . ALA B 1 287 ? 17.938 -28.062 -33.688 1 97.94 287 ALA B N 1
ATOM 6619 C CA . ALA B 1 287 ? 17.641 -28.312 -35.094 1 97.94 287 ALA B CA 1
ATOM 6620 C C . ALA B 1 287 ? 16.141 -28.359 -35.312 1 97.94 287 ALA B C 1
ATOM 6622 O O . ALA B 1 287 ? 15.641 -27.859 -36.344 1 97.94 287 ALA B O 1
ATOM 6623 N N . PHE B 1 288 ? 15.5 -28.953 -34.438 1 98.31 288 PHE B N 1
ATOM 6624 C CA . PHE B 1 288 ? 14.055 -29.109 -34.531 1 98.31 288 PHE B CA 1
ATOM 6625 C C . PHE B 1 288 ? 13.359 -27.75 -34.531 1 98.31 288 PHE B C 1
ATOM 6627 O O . PHE B 1 288 ? 12.508 -27.5 -35.4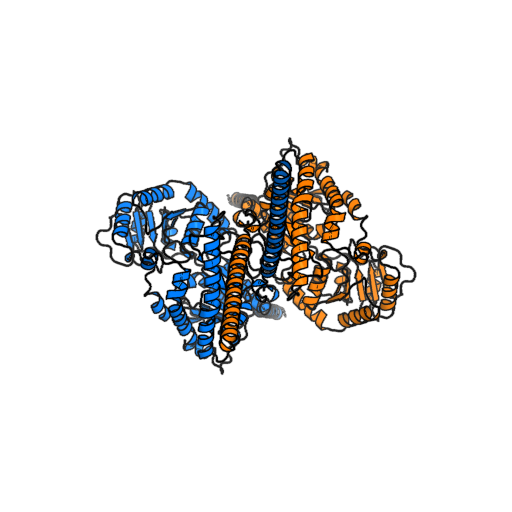06 1 98.31 288 PHE B O 1
ATOM 6634 N N . VAL B 1 289 ? 13.695 -26.859 -33.688 1 98.5 289 VAL B N 1
ATOM 6635 C CA . VAL B 1 289 ? 13.008 -25.578 -33.562 1 98.5 289 VAL B CA 1
ATOM 6636 C C . VAL B 1 289 ? 13.508 -24.609 -34.625 1 98.5 289 VAL B C 1
ATOM 6638 O O . VAL B 1 289 ? 12.758 -23.766 -35.125 1 98.5 289 VAL B O 1
ATOM 6641 N N . ASP B 1 290 ? 14.797 -24.75 -35.031 1 98.12 290 ASP B N 1
ATOM 6642 C CA . ASP B 1 290 ? 15.32 -23.953 -36.125 1 98.12 290 ASP B CA 1
ATOM 6643 C C . ASP B 1 290 ? 14.562 -24.266 -37.438 1 98.12 290 ASP B C 1
ATOM 6645 O O . ASP B 1 290 ? 14.344 -23.375 -38.25 1 98.12 290 ASP B O 1
ATOM 6649 N N . GLY B 1 291 ? 14.227 -25.469 -37.531 1 97.62 291 GLY B N 1
ATOM 6650 C CA . GLY B 1 291 ? 13.57 -25.922 -38.75 1 97.62 291 GLY B CA 1
ATOM 6651 C C . GLY B 1 291 ? 12.078 -25.641 -38.75 1 97.62 291 GLY B C 1
ATOM 6652 O O . GLY B 1 291 ? 11.406 -25.891 -39.75 1 97.62 291 GLY B O 1
ATOM 6653 N N . ALA B 1 292 ? 11.586 -25.125 -37.656 1 98.06 292 ALA B N 1
ATOM 6654 C CA . ALA B 1 292 ? 10.164 -24.797 -37.594 1 98.06 292 ALA B CA 1
ATOM 6655 C C . ALA B 1 292 ? 9.844 -23.516 -38.344 1 98.06 292 ALA B C 1
ATOM 6657 O O . ALA B 1 292 ? 9.57 -22.484 -37.719 1 98.06 292 ALA B O 1
ATOM 6658 N N . THR B 1 293 ? 9.766 -23.516 -39.594 1 95.88 293 THR B N 1
ATOM 6659 C CA . THR B 1 293 ? 9.633 -22.359 -40.438 1 95.88 293 THR B CA 1
ATOM 6660 C C . THR B 1 293 ? 8.289 -21.656 -40.219 1 95.88 293 THR B C 1
ATOM 6662 O O . THR B 1 293 ? 8.188 -20.438 -40.344 1 95.88 293 THR B O 1
ATOM 6665 N N . ASN B 1 294 ? 7.25 -22.469 -39.906 1 97.06 294 ASN B N 1
ATOM 6666 C CA . ASN B 1 294 ? 5.953 -21.891 -39.594 1 97.06 294 ASN B CA 1
ATOM 6667 C C . ASN B 1 294 ? 5.852 -21.516 -38.125 1 97.06 294 ASN B C 1
ATOM 6669 O O . ASN B 1 294 ? 4.82 -21.016 -37.656 1 97.06 294 ASN B O 1
ATOM 6673 N N . GLY B 1 295 ? 6.875 -21.781 -37.406 1 98.25 295 GLY B N 1
ATOM 6674 C CA . GLY B 1 295 ? 6.879 -21.547 -35.969 1 98.25 295 GLY B CA 1
ATOM 6675 C C . GLY B 1 295 ? 6.613 -22.797 -35.156 1 98.25 295 GLY B C 1
ATOM 6676 O O . GLY B 1 295 ? 6.332 -23.859 -35.719 1 98.25 295 GLY B O 1
ATOM 6677 N N . PHE B 1 296 ? 6.738 -22.656 -33.875 1 98.75 296 PHE B N 1
ATOM 6678 C CA . PHE B 1 296 ? 6.48 -23.812 -33.031 1 98.75 296 PHE B CA 1
ATOM 6679 C C . PHE B 1 296 ? 5.793 -23.391 -31.734 1 98.75 296 PHE B C 1
ATOM 6681 O O . PHE B 1 296 ? 5.73 -22.203 -31.406 1 98.75 296 PHE B O 1
ATOM 6688 N N . ILE B 1 297 ? 5.191 -24.406 -31.078 1 98.81 297 ILE B N 1
ATOM 6689 C CA . ILE B 1 297 ? 4.504 -24.297 -29.797 1 98.81 297 ILE B CA 1
ATOM 6690 C C . ILE B 1 297 ? 5.305 -25.016 -28.719 1 98.81 297 ILE B C 1
ATOM 6692 O O . ILE B 1 297 ? 5.852 -26.094 -28.953 1 98.81 297 ILE B O 1
ATOM 6696 N N . TYR B 1 298 ? 5.473 -24.391 -27.609 1 98.81 298 TYR B N 1
ATOM 6697 C CA . TYR B 1 298 ? 6.059 -25.062 -26.453 1 98.81 298 TYR B CA 1
ATOM 6698 C C . TYR B 1 298 ? 4.98 -25.438 -25.438 1 98.81 298 TYR B C 1
ATOM 6700 O O . TYR B 1 298 ? 4.156 -24.609 -25.062 1 98.81 298 TYR B O 1
ATOM 6708 N N . PHE B 1 299 ? 4.898 -26.688 -25.094 1 98.62 299 PHE B N 1
ATOM 6709 C CA . PHE B 1 299 ? 3.926 -27.188 -24.125 1 98.62 299 PHE B CA 1
ATOM 6710 C C . PHE B 1 299 ? 4.629 -27.766 -22.906 1 98.62 299 PHE B C 1
ATOM 6712 O O . PHE B 1 299 ? 5.367 -28.75 -23.016 1 98.62 299 PHE B O 1
ATOM 6719 N N . SER B 1 300 ? 4.398 -27.156 -21.719 1 97.62 300 SER B N 1
ATOM 6720 C CA . SER B 1 300 ? 4.977 -27.625 -20.469 1 97.62 300 SER B CA 1
ATOM 6721 C C . SER B 1 300 ? 4.023 -27.391 -19.297 1 97.62 300 SER B C 1
ATOM 6723 O O . SER B 1 300 ? 3.465 -26.312 -19.156 1 97.62 300 SER B O 1
ATOM 6725 N N . LEU B 1 301 ? 3.83 -28.391 -18.453 1 94.44 301 LEU B N 1
ATOM 6726 C CA . LEU B 1 301 ? 3.004 -28.234 -17.266 1 94.44 301 LEU B CA 1
ATOM 6727 C C . LEU B 1 301 ? 3.867 -27.969 -16.031 1 94.44 301 LEU B C 1
ATOM 6729 O O . LEU B 1 301 ? 3.496 -28.344 -14.922 1 94.44 301 LEU B O 1
ATOM 6733 N N . GLY B 1 302 ? 5.062 -27.453 -16.281 1 89.06 302 GLY B N 1
ATOM 6734 C CA . GLY B 1 302 ? 5.906 -26.984 -15.203 1 89.06 302 GLY B CA 1
ATOM 6735 C C . GLY B 1 302 ? 6.617 -28.109 -14.469 1 89.06 302 GLY B C 1
ATOM 6736 O O . GLY B 1 302 ? 6.859 -29.172 -15.047 1 89.06 302 GLY B O 1
ATOM 6737 N N . SER B 1 303 ? 7.062 -27.828 -13.172 1 81.94 303 SER B N 1
ATOM 6738 C CA . SER B 1 303 ? 7.957 -28.703 -12.422 1 81.94 303 SER B CA 1
ATOM 6739 C C . SER B 1 303 ? 7.176 -29.781 -11.68 1 81.94 303 SER B C 1
ATOM 6741 O O . SER B 1 303 ? 7.66 -30.906 -11.516 1 81.94 303 SER B O 1
ATOM 6743 N N . ASN B 1 304 ? 5.941 -29.469 -11.297 1 81.56 304 ASN B N 1
ATOM 6744 C CA . ASN B 1 304 ? 5.254 -30.359 -10.375 1 81.56 304 ASN B CA 1
ATOM 6745 C C . ASN B 1 304 ? 4.195 -31.203 -11.086 1 81.56 304 ASN B C 1
ATOM 6747 O O . ASN B 1 304 ? 4.074 -32.406 -10.836 1 81.56 304 ASN B O 1
ATOM 6751 N N . ALA B 1 305 ? 3.486 -30.562 -11.953 1 87.69 305 ALA B N 1
ATOM 6752 C CA . ALA B 1 305 ? 2.502 -31.312 -12.734 1 87.69 305 ALA B CA 1
ATOM 6753 C C . ALA B 1 305 ? 3.17 -32.062 -13.875 1 87.69 305 ALA B C 1
ATOM 6755 O O . ALA B 1 305 ? 4.09 -31.562 -14.516 1 87.69 305 ALA B O 1
ATOM 6756 N N . ARG B 1 306 ? 2.68 -33.281 -14.07 1 90.56 306 ARG B N 1
ATOM 6757 C CA . ARG B 1 306 ? 3.281 -34.156 -15.078 1 90.56 306 ARG B CA 1
ATOM 6758 C C . ARG B 1 306 ? 2.324 -34.375 -16.234 1 90.56 306 ARG B C 1
ATOM 6760 O O . ARG B 1 306 ? 1.203 -34.844 -16.047 1 90.56 306 ARG B O 1
ATOM 6767 N N . SER B 1 307 ? 2.842 -34.094 -17.391 1 93.31 307 SER B N 1
ATOM 6768 C CA . SER B 1 307 ? 2.059 -34.375 -18.578 1 93.31 307 SER B CA 1
ATOM 6769 C C . SER B 1 307 ? 1.785 -35.875 -18.734 1 93.31 307 SER B C 1
ATOM 6771 O O . SER B 1 307 ? 0.726 -36.281 -19.219 1 93.31 307 SER B O 1
ATOM 6773 N N . ALA B 1 308 ? 2.711 -36.656 -18.234 1 92.44 308 ALA B N 1
ATOM 6774 C CA . ALA B 1 308 ? 2.627 -38.094 -18.375 1 92.44 308 ALA B CA 1
ATOM 6775 C C . ALA B 1 308 ? 1.452 -38.656 -17.594 1 92.44 308 ALA B C 1
ATOM 6777 O O . ALA B 1 308 ? 0.977 -39.781 -17.875 1 92.44 308 ALA B O 1
ATOM 6778 N N . THR B 1 309 ? 1.047 -37.875 -16.562 1 92.31 309 THR B N 1
ATOM 6779 C CA . THR B 1 309 ? -0.029 -38.375 -15.719 1 92.31 309 THR B CA 1
ATOM 6780 C C . THR B 1 309 ? -1.385 -37.875 -16.219 1 92.31 309 THR B C 1
ATOM 6782 O O . THR B 1 309 ? -2.42 -38.188 -15.617 1 92.31 309 THR B O 1
ATOM 6785 N N . LEU B 1 310 ? -1.409 -37.156 -17.312 1 94.56 310 LEU B N 1
ATOM 6786 C CA . LEU B 1 310 ? -2.682 -36.812 -17.938 1 94.56 310 LEU B CA 1
ATOM 6787 C C . LEU B 1 310 ? -3.432 -38.062 -18.391 1 94.56 310 LEU B C 1
ATOM 6789 O O . LEU B 1 310 ? -2.818 -39.031 -18.828 1 94.56 310 LEU B O 1
ATOM 6793 N N . PRO B 1 311 ? -4.742 -37.969 -18.344 1 94.12 311 PRO B N 1
ATOM 6794 C CA . PRO B 1 311 ? -5.504 -39.094 -18.875 1 94.12 311 PRO B CA 1
ATOM 6795 C C . PRO B 1 311 ? -5.16 -39.375 -20.344 1 94.12 311 PRO B C 1
ATOM 6797 O O . PRO B 1 311 ? -4.93 -38.469 -21.125 1 94.12 311 PRO B O 1
ATOM 6800 N N . VAL B 1 312 ? -5.242 -40.625 -20.688 1 93.31 312 VAL B N 1
ATOM 6801 C CA . VAL B 1 312 ? -4.832 -41.062 -22.016 1 93.31 312 VAL B CA 1
ATOM 6802 C C . VAL B 1 312 ? -5.648 -40.344 -23.078 1 93.31 312 VAL B C 1
ATOM 6804 O O . VAL B 1 312 ? -5.113 -39.969 -24.125 1 93.31 312 VAL B O 1
ATOM 6807 N N . GLU B 1 313 ? -6.895 -40.188 -22.812 1 93.69 313 GLU B N 1
ATOM 6808 C CA . GLU B 1 313 ? -7.781 -39.531 -23.766 1 93.69 313 GLU B CA 1
ATOM 6809 C C . GLU B 1 313 ? -7.352 -38.094 -24.031 1 93.69 313 GLU B C 1
ATOM 6811 O O . GLU B 1 313 ? -7.465 -37.594 -25.156 1 93.69 313 GLU B O 1
ATOM 6816 N N . ILE B 1 314 ? -6.902 -37.469 -23 1 94.56 314 ILE B N 1
ATOM 6817 C CA . ILE B 1 314 ? -6.477 -36.062 -23.125 1 94.56 314 ILE B CA 1
ATOM 6818 C C . ILE B 1 314 ? -5.152 -36 -23.875 1 94.56 314 ILE B C 1
ATOM 6820 O O . ILE B 1 314 ? -4.961 -35.125 -24.719 1 94.56 314 ILE B O 1
ATOM 6824 N N . ARG B 1 315 ? -4.223 -36.875 -23.625 1 94.62 315 ARG B N 1
ATOM 6825 C CA . ARG B 1 315 ? -2.953 -36.938 -24.344 1 94.62 315 ARG B CA 1
ATOM 6826 C C . ARG B 1 315 ? -3.182 -37.156 -25.844 1 94.62 315 ARG B C 1
ATOM 6828 O O . ARG B 1 315 ? -2.541 -36.531 -26.672 1 94.62 315 ARG B O 1
ATOM 6835 N N . ARG B 1 316 ? -4.102 -38.031 -26.078 1 93.81 316 ARG B N 1
ATOM 6836 C CA . ARG B 1 316 ? -4.426 -38.312 -27.469 1 93.81 316 ARG B CA 1
ATOM 6837 C C . ARG B 1 316 ? -5.047 -37.094 -28.156 1 93.81 316 ARG B C 1
ATOM 6839 O O . ARG B 1 316 ? -4.777 -36.844 -29.328 1 93.81 316 ARG B O 1
ATOM 6846 N N . MET B 1 317 ? -5.859 -36.5 -27.438 1 95.44 317 MET B N 1
ATOM 6847 C CA . MET B 1 317 ? -6.484 -35.312 -27.984 1 95.44 317 MET B CA 1
ATOM 6848 C C . MET B 1 317 ? -5.438 -34.25 -28.344 1 95.44 317 MET B C 1
ATOM 6850 O O . MET B 1 317 ? -5.504 -33.656 -29.406 1 95.44 317 MET B O 1
ATOM 6854 N N . PHE B 1 318 ? -4.504 -34.062 -27.469 1 97.25 318 PHE B N 1
ATOM 6855 C CA . PHE B 1 318 ? -3.422 -33.125 -27.766 1 97.25 318 PHE B CA 1
ATOM 6856 C C . PHE B 1 318 ? -2.656 -33.562 -29.016 1 97.25 318 PHE B C 1
ATOM 6858 O O . PHE B 1 318 ? -2.385 -32.719 -29.891 1 97.25 318 PHE B O 1
ATOM 6865 N N . CYS B 1 319 ? -2.385 -34.812 -29.125 1 96.31 319 CYS B N 1
ATOM 6866 C CA . CYS B 1 319 ? -1.656 -35.344 -30.266 1 96.31 319 CYS B CA 1
ATOM 6867 C C . CYS B 1 319 ? -2.436 -35.094 -31.562 1 96.31 319 CYS B C 1
ATOM 6869 O O . CYS B 1 319 ? -1.863 -34.688 -32.562 1 96.31 319 CYS B O 1
ATOM 6871 N N . ASP B 1 320 ? -3.73 -35.375 -31.484 1 96.62 320 ASP B N 1
ATOM 6872 C CA . ASP B 1 320 ? -4.582 -35.188 -32.656 1 96.62 320 ASP B CA 1
ATOM 6873 C C . ASP B 1 320 ? -4.57 -33.75 -33.125 1 96.62 320 ASP B C 1
ATOM 6875 O O . ASP B 1 320 ? -4.457 -33.469 -34.312 1 96.62 320 ASP B O 1
ATOM 6879 N N . VAL B 1 321 ? -4.695 -32.875 -32.188 1 97.94 321 VAL B N 1
ATOM 6880 C CA . VAL B 1 321 ? -4.734 -31.469 -32.5 1 97.94 321 VAL B CA 1
ATOM 6881 C C . VAL B 1 321 ? -3.371 -31.016 -33.031 1 97.94 321 VAL B C 1
ATOM 6883 O O . VAL B 1 321 ? -3.287 -30.328 -34.062 1 97.94 321 VAL B O 1
ATOM 6886 N N . PHE B 1 322 ? -2.273 -31.422 -32.406 1 98.19 322 PHE B N 1
ATOM 6887 C CA . PHE B 1 322 ? -0.928 -31 -32.781 1 98.19 322 PHE B CA 1
ATOM 6888 C C . PHE B 1 322 ? -0.577 -31.516 -34.156 1 98.19 322 PHE B C 1
ATOM 6890 O O . PHE B 1 322 ? 0.062 -30.797 -34.938 1 98.19 322 PHE B O 1
ATOM 6897 N N . ALA B 1 323 ? -1.021 -32.656 -34.438 1 97.12 323 ALA B N 1
ATOM 6898 C CA . ALA B 1 323 ? -0.713 -33.281 -35.75 1 97.12 323 ALA B CA 1
ATOM 6899 C C . ALA B 1 323 ? -1.332 -32.469 -36.875 1 97.12 323 ALA B C 1
ATOM 6901 O O . ALA B 1 323 ? -0.793 -32.438 -38 1 97.12 323 ALA B O 1
ATOM 6902 N N . LYS B 1 324 ? -2.375 -31.844 -36.594 1 96.38 324 LYS B N 1
ATOM 6903 C CA . LYS B 1 324 ? -3.119 -31.125 -37.594 1 96.38 324 LYS B CA 1
ATOM 6904 C C . LYS B 1 324 ? -2.574 -29.719 -37.781 1 96.38 324 LYS B C 1
ATOM 6906 O O . LYS B 1 324 ? -2.828 -29.078 -38.812 1 96.38 324 LYS B O 1
ATOM 6911 N N . LEU B 1 325 ? -1.865 -29.219 -36.875 1 96.88 325 LEU B N 1
ATOM 6912 C CA . LEU B 1 325 ? -1.387 -27.844 -36.906 1 96.88 325 LEU B CA 1
ATOM 6913 C C . LEU B 1 325 ? -0.187 -27.703 -37.844 1 96.88 325 LEU B C 1
ATOM 6915 O O . LEU B 1 325 ? 0.62 -28.625 -37.969 1 96.88 325 LEU B O 1
ATOM 6919 N N . PRO B 1 326 ? -0.103 -26.578 -38.531 1 97.31 326 PRO B N 1
ATOM 6920 C CA . PRO B 1 326 ? 1.069 -26.344 -39.375 1 97.31 326 PRO B CA 1
ATOM 6921 C C . PRO B 1 326 ? 2.316 -25.984 -38.562 1 97.31 326 PRO B C 1
ATOM 6923 O O . PRO B 1 326 ? 3.32 -25.547 -39.125 1 97.31 326 PRO B O 1
ATOM 6926 N N . TYR B 1 327 ? 2.279 -26.125 -37.25 1 98.38 327 TYR B N 1
ATOM 6927 C CA . TYR B 1 327 ? 3.361 -25.781 -36.344 1 98.38 327 TYR B CA 1
ATOM 6928 C C . TYR B 1 327 ? 4.012 -27.031 -35.781 1 98.38 327 TYR B C 1
ATOM 6930 O O . TYR B 1 327 ? 3.361 -28.078 -35.625 1 98.38 327 TYR B O 1
ATOM 6938 N N . ARG B 1 328 ? 5.254 -26.906 -35.438 1 98.62 328 ARG B N 1
ATOM 6939 C CA . ARG B 1 328 ? 5.887 -27.938 -34.625 1 98.62 328 ARG B CA 1
ATOM 6940 C C . ARG B 1 328 ? 5.578 -27.719 -33.125 1 98.62 328 ARG B C 1
ATOM 6942 O O . ARG B 1 328 ? 5.188 -26.625 -32.719 1 98.62 328 ARG B O 1
ATOM 6949 N N . VAL B 1 329 ? 5.637 -28.812 -32.406 1 98.69 329 VAL B N 1
ATOM 6950 C CA . VAL B 1 329 ? 5.332 -28.719 -30.984 1 98.69 329 VAL B CA 1
ATOM 6951 C C . VAL B 1 329 ? 6.469 -29.328 -30.172 1 98.69 329 VAL B C 1
ATOM 6953 O O . VAL B 1 329 ? 6.902 -30.453 -30.438 1 98.69 329 VAL B O 1
ATOM 6956 N N . VAL B 1 330 ? 7.047 -28.547 -29.297 1 98.62 330 VAL B N 1
ATOM 6957 C CA . VAL B 1 330 ? 7.945 -29.047 -28.25 1 98.62 330 VAL B CA 1
ATOM 6958 C C . VAL B 1 330 ? 7.164 -29.297 -26.969 1 98.62 330 VAL B C 1
ATOM 6960 O O . VAL B 1 330 ? 6.574 -28.375 -26.406 1 98.62 330 VAL B O 1
ATOM 6963 N N . TRP B 1 331 ? 7.113 -30.531 -26.5 1 98.25 331 TRP B N 1
ATOM 6964 C CA . TRP B 1 331 ? 6.27 -30.938 -25.391 1 98.25 331 TRP B CA 1
ATOM 6965 C C . TRP B 1 331 ? 7.098 -31.578 -24.281 1 98.25 331 TRP B C 1
ATOM 6967 O O . TRP B 1 331 ? 7.672 -32.656 -24.469 1 98.25 331 TRP B O 1
ATOM 6977 N N . LYS B 1 332 ? 7.219 -30.859 -23.094 1 97.31 332 LYS B N 1
ATOM 6978 C CA . LYS B 1 332 ? 7.812 -31.5 -21.938 1 97.31 332 LYS B CA 1
ATOM 6979 C C . LYS B 1 332 ? 6.957 -32.656 -21.453 1 97.31 332 LYS B C 1
ATOM 6981 O O . LYS B 1 332 ? 5.832 -32.469 -20.984 1 97.31 332 LYS B O 1
ATOM 6986 N N . PHE B 1 333 ? 7.434 -33.812 -21.547 1 95.12 333 PHE B N 1
ATOM 6987 C CA . PHE B 1 333 ? 6.758 -35.094 -21.234 1 95.12 333 PHE B CA 1
ATOM 6988 C C . PHE B 1 333 ? 7.688 -36.031 -20.484 1 95.12 333 PHE B C 1
ATOM 6990 O O . PHE B 1 333 ? 8.727 -36.438 -21.016 1 95.12 333 PHE B O 1
ATOM 6997 N N . GLU B 1 334 ? 7.328 -36.438 -19.312 1 92 334 GLU B N 1
ATOM 6998 C CA . GLU B 1 334 ? 8.25 -37.031 -18.344 1 92 334 GLU B CA 1
ATOM 6999 C C . GLU B 1 334 ? 8.523 -38.5 -18.672 1 92 334 GLU B C 1
ATOM 7001 O O . GLU B 1 334 ? 9.367 -39.156 -18.047 1 92 334 GLU B O 1
ATOM 7006 N N . GLU B 1 335 ? 7.848 -39.062 -19.625 1 92.88 335 GLU B N 1
ATOM 7007 C CA . GLU B 1 335 ? 8.031 -40.438 -20.062 1 92.88 335 GLU B CA 1
ATOM 7008 C C . GLU B 1 335 ? 8.203 -40.531 -21.578 1 92.88 335 GLU B C 1
ATOM 7010 O O . GLU B 1 335 ? 8.172 -39.5 -22.266 1 92.88 335 GLU B O 1
ATOM 7015 N N . ASP B 1 336 ? 8.492 -41.719 -21.953 1 90.81 336 ASP B N 1
ATOM 7016 C CA . ASP B 1 336 ? 8.508 -41.938 -23.391 1 90.81 336 ASP B CA 1
ATOM 7017 C C . ASP B 1 336 ? 7.094 -41.906 -23.969 1 90.81 336 ASP B C 1
ATOM 7019 O O . ASP B 1 336 ? 6.133 -42.281 -23.281 1 90.81 336 ASP B O 1
ATOM 7023 N N . PHE B 1 337 ? 7.051 -41.375 -25.156 1 90.38 337 PHE B N 1
ATOM 7024 C CA . PHE B 1 337 ? 5.746 -41.219 -25.781 1 90.38 337 PHE B CA 1
ATOM 7025 C C . PHE B 1 337 ? 5.719 -41.938 -27.141 1 90.38 337 PHE B C 1
ATOM 7027 O O . PHE B 1 337 ? 5.703 -41.281 -28.188 1 90.38 337 PHE B O 1
ATOM 7034 N N . PRO B 1 338 ? 5.551 -43.156 -27.078 1 86.81 338 PRO B N 1
ATOM 7035 C CA . PRO B 1 338 ? 5.477 -43.875 -28.344 1 86.81 338 PRO B CA 1
ATOM 7036 C C . PRO B 1 338 ? 4.277 -43.438 -29.203 1 86.81 338 PRO B C 1
ATOM 7038 O O . PRO B 1 338 ? 3.184 -43.25 -28.656 1 86.81 338 PRO B O 1
ATOM 7041 N N . GLY B 1 339 ? 4.457 -43.25 -30.516 1 87.25 339 GLY B N 1
ATOM 7042 C CA . GLY B 1 339 ? 3.367 -42.938 -31.422 1 87.25 339 GLY B CA 1
ATOM 7043 C C . GLY B 1 339 ? 3.094 -41.438 -31.516 1 87.25 339 GLY B C 1
ATOM 7044 O O . GLY B 1 339 ? 2.098 -41.031 -32.094 1 87.25 339 GLY B O 1
ATOM 7045 N N . LYS B 1 340 ? 3.986 -40.656 -30.922 1 91.06 340 LYS B N 1
ATOM 7046 C CA . LYS B 1 340 ? 3.787 -39.219 -31.047 1 91.06 340 LYS B CA 1
ATOM 7047 C C . LYS B 1 340 ? 3.842 -38.781 -32.5 1 91.06 340 LYS B C 1
ATOM 7049 O O . LYS B 1 340 ? 4.539 -39.406 -33.312 1 91.06 340 LYS B O 1
ATOM 7054 N N . PRO B 1 341 ? 3.129 -37.719 -32.812 1 95.81 341 PRO B N 1
ATOM 7055 C CA . PRO B 1 341 ? 3.215 -37.188 -34.188 1 95.81 341 PRO B CA 1
ATOM 7056 C C . PRO B 1 341 ? 4.625 -36.75 -34.562 1 95.81 341 PRO B C 1
ATOM 7058 O O . PRO B 1 341 ? 5.406 -36.344 -33.688 1 95.81 341 PRO B O 1
ATOM 7061 N N . ASP B 1 342 ? 4.992 -36.688 -35.844 1 94.94 342 ASP B N 1
ATOM 7062 C CA . ASP B 1 342 ? 6.32 -36.344 -36.344 1 94.94 342 ASP B CA 1
ATOM 7063 C C . ASP B 1 342 ? 6.672 -34.875 -36.031 1 94.94 342 ASP B C 1
ATOM 7065 O O . ASP B 1 342 ? 7.844 -34.562 -35.812 1 94.94 342 ASP B O 1
ATOM 7069 N N . ASN B 1 343 ? 5.672 -34.125 -35.969 1 97.56 343 ASN B N 1
ATOM 7070 C CA . ASN B 1 343 ? 5.945 -32.719 -35.719 1 97.56 343 ASN B CA 1
ATOM 7071 C C . ASN B 1 343 ? 5.992 -32.406 -34.25 1 97.56 343 ASN B C 1
ATOM 7073 O O . ASN B 1 343 ? 5.969 -31.219 -33.844 1 97.56 343 ASN B O 1
ATOM 7077 N N . VAL B 1 344 ? 5.996 -33.438 -33.375 1 97.81 344 VAL B N 1
ATOM 7078 C CA . VAL B 1 344 ? 6.051 -33.25 -31.938 1 97.81 344 VAL B CA 1
ATOM 7079 C C . VAL B 1 344 ? 7.395 -33.719 -31.391 1 97.81 344 VAL B C 1
ATOM 7081 O O . VAL B 1 344 ? 7.773 -34.875 -31.625 1 97.81 344 VAL B O 1
ATOM 7084 N N . TYR B 1 345 ? 8.117 -32.875 -30.719 1 97.12 345 TYR B N 1
ATOM 7085 C CA . TYR B 1 345 ? 9.336 -33.188 -29.984 1 97.12 345 TYR B CA 1
ATOM 7086 C C . TYR B 1 345 ? 9.062 -33.344 -28.5 1 97.12 345 TYR B C 1
ATOM 7088 O O . TYR B 1 345 ? 8.398 -32.5 -27.891 1 97.12 345 TYR B O 1
ATOM 7096 N N . ILE B 1 346 ? 9.562 -34.406 -27.875 1 95.81 346 ILE B N 1
ATOM 7097 C CA . ILE B 1 346 ? 9.32 -34.625 -26.453 1 95.81 346 ILE B CA 1
ATOM 7098 C C . ILE B 1 346 ? 10.648 -34.594 -25.703 1 95.81 346 ILE B C 1
ATOM 7100 O O . ILE B 1 346 ? 11.672 -35.062 -26.219 1 95.81 346 ILE B O 1
ATOM 7104 N N . GLY B 1 347 ? 10.633 -34 -24.516 1 94.56 347 GLY B N 1
ATOM 7105 C CA . GLY B 1 347 ? 11.742 -34.031 -23.578 1 94.56 347 GLY B CA 1
ATOM 7106 C C . GLY B 1 347 ? 11.281 -34.062 -22.125 1 94.56 347 GLY B C 1
ATOM 7107 O O . GLY B 1 347 ? 10.281 -33.469 -21.766 1 94.56 347 GLY B O 1
ATOM 7108 N N . LYS B 1 348 ? 12.055 -34.812 -21.328 1 92.5 348 LYS B N 1
ATOM 7109 C CA . LYS B 1 348 ? 11.695 -34.969 -19.922 1 92.5 348 LYS B CA 1
ATOM 7110 C C . LYS B 1 348 ? 11.93 -33.688 -19.141 1 92.5 348 LYS B C 1
ATOM 7112 O O . LYS B 1 348 ? 11.203 -33.406 -18.188 1 92.5 348 LYS B O 1
ATOM 7117 N N . TRP B 1 349 ? 13 -33.031 -19.391 1 90.25 349 TRP B N 1
ATOM 7118 C CA . TRP B 1 349 ? 13.32 -31.703 -18.875 1 90.25 349 TRP B CA 1
ATOM 7119 C C . TRP B 1 349 ? 13.922 -30.828 -19.984 1 90.25 349 TRP B C 1
ATOM 7121 O O . TRP B 1 349 ? 14.758 -31.297 -20.766 1 90.25 349 TRP B O 1
ATOM 7131 N N . LEU B 1 350 ? 13.391 -29.609 -20.109 1 94.56 350 LEU B N 1
ATOM 7132 C CA . LEU B 1 350 ? 13.766 -28.734 -21.219 1 94.56 350 LEU B CA 1
ATOM 7133 C C . LEU B 1 350 ? 14.18 -27.359 -20.703 1 94.56 350 LEU B C 1
ATOM 7135 O O . LEU B 1 350 ? 13.633 -26.875 -19.703 1 94.56 350 LEU B O 1
ATOM 7139 N N . PRO B 1 351 ? 15.156 -26.75 -21.359 1 95.19 351 PRO B N 1
ATOM 7140 C CA . PRO B 1 351 ? 15.516 -25.375 -21 1 95.19 351 PRO B CA 1
ATOM 7141 C C . PRO B 1 351 ? 14.461 -24.359 -21.438 1 95.19 351 PRO B C 1
ATOM 7143 O O . PRO B 1 351 ? 14.617 -23.703 -22.469 1 95.19 351 PRO B O 1
ATOM 7146 N N . GLN B 1 352 ? 13.531 -24.156 -20.641 1 96.69 352 GLN B N 1
ATOM 7147 C CA . GLN B 1 352 ? 12.328 -23.391 -20.953 1 96.69 352 GLN B CA 1
ATOM 7148 C C . GLN B 1 352 ? 12.672 -21.969 -21.375 1 96.69 352 GLN B C 1
ATOM 7150 O O . GLN B 1 352 ? 12.125 -21.469 -22.359 1 96.69 352 GLN B O 1
ATOM 7155 N N . GLN B 1 353 ? 13.555 -21.297 -20.688 1 97.12 353 GLN B N 1
ATOM 7156 C CA . GLN B 1 353 ? 13.883 -19.906 -21 1 97.12 353 GLN B CA 1
ATOM 7157 C C . GLN B 1 353 ? 14.477 -19.781 -22.406 1 97.12 353 GLN B C 1
ATOM 7159 O O . GLN B 1 353 ? 14.125 -18.875 -23.156 1 97.12 353 GLN B O 1
ATOM 7164 N N . THR B 1 354 ? 15.359 -20.781 -22.766 1 97.81 354 THR B N 1
ATOM 7165 C CA . THR B 1 354 ? 15.953 -20.766 -24.109 1 97.81 354 THR B CA 1
ATOM 7166 C C . THR B 1 354 ? 14.898 -21.031 -25.172 1 97.81 354 THR B C 1
ATOM 7168 O O . THR B 1 354 ? 14.93 -20.438 -26.25 1 97.81 354 THR B O 1
ATOM 7171 N N . ILE B 1 355 ? 14.047 -21.891 -24.828 1 98.31 355 ILE B N 1
ATOM 7172 C CA . ILE B 1 355 ? 12.961 -22.203 -25.766 1 98.31 355 ILE B CA 1
ATOM 7173 C C . ILE B 1 355 ? 12.094 -20.969 -25.984 1 98.31 355 ILE B C 1
ATOM 7175 O O . ILE B 1 355 ? 11.789 -20.609 -27.125 1 98.31 355 ILE B O 1
ATOM 7179 N N . LEU B 1 356 ? 11.742 -20.281 -24.922 1 98.12 356 LEU B N 1
ATOM 7180 C CA . LEU B 1 356 ? 10.867 -19.125 -24.984 1 98.12 356 LEU B CA 1
ATOM 7181 C C . LEU B 1 356 ? 11.578 -17.953 -25.656 1 98.12 356 LEU B C 1
ATOM 7183 O O . LEU B 1 356 ? 10.93 -17.016 -26.141 1 98.12 356 LEU B O 1
ATOM 7187 N N . ALA B 1 357 ? 12.883 -17.984 -25.625 1 97.5 357 ALA B N 1
ATOM 7188 C CA . ALA B 1 357 ? 13.664 -16.922 -26.234 1 97.5 357 ALA B CA 1
ATOM 7189 C C . ALA B 1 357 ? 13.828 -17.141 -27.734 1 97.5 357 ALA B C 1
ATOM 7191 O O . ALA B 1 357 ? 14.258 -16.234 -28.469 1 97.5 357 ALA B O 1
ATOM 7192 N N . HIS B 1 358 ? 13.5 -18.297 -28.234 1 97.81 358 HIS B N 1
ATOM 7193 C CA . HIS B 1 358 ? 13.742 -18.641 -29.625 1 97.81 358 HIS B CA 1
ATOM 7194 C C . HIS B 1 358 ? 12.859 -17.797 -30.547 1 97.81 358 HIS B C 1
ATOM 7196 O O . HIS B 1 358 ? 11.672 -17.609 -30.266 1 97.81 358 HIS B O 1
ATOM 7202 N N . PRO B 1 359 ? 13.352 -17.344 -31.609 1 96.88 359 PRO B N 1
ATOM 7203 C CA . PRO B 1 359 ? 12.602 -16.438 -32.469 1 96.88 359 PRO B CA 1
ATOM 7204 C C . PRO B 1 359 ? 11.414 -17.109 -33.156 1 96.88 359 PRO B C 1
ATOM 7206 O O . PRO B 1 359 ? 10.453 -16.422 -33.531 1 96.88 359 PRO B O 1
ATOM 7209 N N . ASN B 1 360 ? 11.422 -18.438 -33.281 1 98.31 360 ASN B N 1
ATOM 7210 C CA . ASN B 1 360 ? 10.359 -19.125 -34 1 98.31 360 ASN B CA 1
ATOM 7211 C C . ASN B 1 360 ? 9.195 -19.484 -33.094 1 98.31 360 ASN B C 1
ATOM 7213 O O . ASN B 1 360 ? 8.18 -20.016 -33.531 1 98.31 360 ASN B O 1
ATOM 7217 N N . ILE B 1 361 ? 9.273 -19.234 -31.812 1 98.56 361 ILE B N 1
ATOM 7218 C CA . ILE B 1 361 ? 8.219 -19.609 -30.875 1 98.56 361 ILE B CA 1
ATOM 7219 C C . ILE B 1 361 ? 6.961 -18.781 -31.156 1 98.56 361 ILE B C 1
ATOM 7221 O O . ILE B 1 361 ? 7.047 -17.578 -31.438 1 98.56 361 ILE B O 1
ATOM 7225 N N . LYS B 1 362 ? 5.82 -19.453 -31.141 1 98.38 362 LYS B N 1
ATOM 7226 C CA . LYS B 1 362 ? 4.57 -18.75 -31.438 1 98.38 362 LYS B CA 1
ATOM 7227 C C . LYS B 1 362 ? 3.652 -18.75 -30.219 1 98.38 362 LYS B C 1
ATOM 7229 O O . LYS B 1 362 ? 2.846 -17.828 -30.047 1 98.38 362 LYS B O 1
ATOM 7234 N N . LEU B 1 363 ? 3.754 -19.781 -29.438 1 98.81 363 LEU B N 1
ATOM 7235 C CA . LEU B 1 363 ? 2.799 -19.969 -28.359 1 98.81 363 LEU B CA 1
ATOM 7236 C C . LEU B 1 363 ? 3.396 -20.828 -27.25 1 98.81 363 LEU B C 1
ATOM 7238 O O . LEU B 1 363 ? 4.156 -21.766 -27.516 1 98.81 363 LEU B O 1
ATOM 7242 N N . PHE B 1 364 ? 3.145 -20.516 -26.078 1 98.88 364 PHE B N 1
ATOM 7243 C CA . PHE B 1 364 ? 3.49 -21.312 -24.906 1 98.88 364 PHE B CA 1
ATOM 7244 C C . PHE B 1 364 ? 2.236 -21.859 -24.234 1 98.88 364 PHE B C 1
ATOM 7246 O O . PHE B 1 364 ? 1.407 -21.094 -23.734 1 98.88 364 PHE B O 1
ATOM 7253 N N . ILE B 1 365 ? 2.014 -23.141 -24.297 1 98.75 365 ILE B N 1
ATOM 7254 C CA . ILE B 1 365 ? 0.963 -23.812 -23.547 1 98.75 365 ILE B CA 1
ATOM 7255 C C . ILE B 1 365 ? 1.501 -24.25 -22.188 1 98.75 365 ILE B C 1
ATOM 7257 O O . ILE B 1 365 ? 2.43 -25.062 -22.109 1 98.75 365 ILE B O 1
ATOM 7261 N N . TYR B 1 366 ? 0.943 -23.719 -21.125 1 98.06 366 TYR B N 1
ATOM 7262 C CA . TYR B 1 366 ? 1.535 -23.953 -19.812 1 98.06 366 TYR B CA 1
ATOM 7263 C C . TYR B 1 366 ? 0.457 -24.078 -18.75 1 98.06 366 TYR B C 1
ATOM 7265 O O . TYR B 1 366 ? -0.73 -23.906 -19.031 1 98.06 366 TYR B O 1
ATOM 7273 N N . GLN B 1 367 ? 0.823 -24.422 -17.547 1 96.81 367 GLN B N 1
ATOM 7274 C CA . GLN B 1 367 ? -0.113 -24.641 -16.453 1 96.81 367 GLN B CA 1
ATOM 7275 C C . GLN B 1 367 ? -0.454 -23.328 -15.742 1 96.81 367 GLN B C 1
ATOM 7277 O O . GLN B 1 367 ? -1.4 -23.281 -14.953 1 96.81 367 GLN B O 1
ATOM 7282 N N . GLY B 1 368 ? 0.312 -22.312 -15.977 1 96.06 368 GLY B N 1
ATOM 7283 C CA . GLY B 1 368 ? 0.014 -21.031 -15.344 1 96.06 368 GLY B CA 1
ATOM 7284 C C . GLY B 1 368 ? 0.86 -20.766 -14.109 1 96.06 368 GLY B C 1
ATOM 7285 O O . GLY B 1 368 ? 0.438 -20.047 -13.203 1 96.06 368 GLY B O 1
ATOM 7286 N N . GLY B 1 369 ? 2.062 -21.328 -14.031 1 94.75 369 GLY B N 1
ATOM 7287 C CA . GLY B 1 369 ? 2.971 -21 -12.945 1 94.75 369 GLY B CA 1
ATOM 7288 C C . GLY B 1 369 ? 3.453 -19.562 -12.977 1 94.75 369 GLY B C 1
ATOM 7289 O O . GLY B 1 369 ? 3.646 -18.984 -14.055 1 94.75 369 GLY B O 1
ATOM 7290 N N . LEU B 1 370 ? 3.662 -19.016 -11.828 1 94.62 370 LEU B N 1
ATOM 7291 C CA . LEU B 1 370 ? 4.047 -17.609 -11.727 1 94.62 370 LEU B CA 1
ATOM 7292 C C . LEU B 1 370 ? 5.363 -17.344 -12.461 1 94.62 370 LEU B C 1
ATOM 7294 O O . LEU B 1 370 ? 5.473 -16.406 -13.234 1 94.62 370 LEU B O 1
ATOM 7298 N N . GLN B 1 371 ? 6.395 -18.188 -12.25 1 95.06 371 GLN B N 1
ATOM 7299 C CA . GLN B 1 371 ? 7.691 -17.969 -12.891 1 95.06 371 GLN B CA 1
ATOM 7300 C C . GLN B 1 371 ? 7.582 -18.094 -14.406 1 95.06 371 GLN B C 1
ATOM 7302 O O . GLN B 1 371 ? 8.203 -17.328 -15.148 1 95.06 371 GLN B O 1
ATOM 7307 N N . SER B 1 372 ? 6.789 -19.047 -14.789 1 96.19 372 SER B N 1
ATOM 7308 C CA . SER B 1 372 ? 6.566 -19.203 -16.219 1 96.19 372 SER B CA 1
ATOM 7309 C C . SER B 1 372 ? 5.828 -18 -16.797 1 96.19 372 SER B C 1
ATOM 7311 O O . SER B 1 372 ? 6.102 -17.578 -17.938 1 96.19 372 SER B O 1
ATOM 7313 N N . SER B 1 373 ? 4.875 -17.516 -16.047 1 96.38 373 SER B N 1
ATOM 7314 C CA . SER B 1 373 ? 4.156 -16.328 -16.484 1 96.38 373 SER B CA 1
ATOM 7315 C C . SER B 1 373 ? 5.098 -15.141 -16.625 1 96.38 373 SER B C 1
ATOM 7317 O O . SER B 1 373 ? 4.98 -14.359 -17.578 1 96.38 373 SER B O 1
ATOM 7319 N N . GLU B 1 374 ? 6 -15.008 -15.719 1 96.19 374 GLU B N 1
ATOM 7320 C CA . GLU B 1 374 ? 7 -13.945 -15.82 1 96.19 374 GLU B CA 1
ATOM 7321 C C . GLU B 1 374 ? 7.883 -14.133 -17.047 1 96.19 374 GLU B C 1
ATOM 7323 O O . GLU B 1 374 ? 8.203 -13.164 -17.75 1 96.19 374 GLU B O 1
ATOM 7328 N N . GLU B 1 375 ? 8.242 -15.352 -17.312 1 96.75 375 GLU B N 1
ATOM 7329 C CA . GLU B 1 375 ? 9.094 -15.656 -18.453 1 96.75 375 GLU B CA 1
ATOM 7330 C C . GLU B 1 375 ? 8.391 -15.344 -19.766 1 96.75 375 GLU B C 1
ATOM 7332 O O . GLU B 1 375 ? 8.992 -14.773 -20.688 1 96.75 375 GLU B O 1
ATOM 7337 N N . THR B 1 376 ? 7.184 -15.727 -19.859 1 96.25 376 THR B N 1
ATOM 7338 C CA . THR B 1 376 ? 6.461 -15.5 -21.109 1 96.25 376 THR B CA 1
ATOM 7339 C C . THR B 1 376 ? 6.328 -14.008 -21.391 1 96.25 376 THR B C 1
ATOM 7341 O O . THR B 1 376 ? 6.426 -13.578 -22.547 1 96.25 376 THR B O 1
ATOM 7344 N N . VAL B 1 377 ? 6.066 -13.242 -20.344 1 97.31 377 VAL B N 1
ATOM 7345 C CA . VAL B 1 377 ? 5.996 -11.789 -20.516 1 97.31 377 VAL B CA 1
ATOM 7346 C C . VAL B 1 377 ? 7.371 -11.25 -20.922 1 97.31 377 VAL B C 1
ATOM 7348 O O . VAL B 1 377 ? 7.48 -10.438 -21.828 1 97.31 377 VAL B O 1
ATOM 7351 N N . TYR B 1 378 ? 8.391 -11.695 -20.25 1 96.88 378 TYR B N 1
ATOM 7352 C CA . TYR B 1 378 ? 9.75 -11.242 -20.516 1 96.88 378 TYR B CA 1
ATOM 7353 C C . TYR B 1 378 ? 10.141 -11.508 -21.953 1 96.88 378 TYR B C 1
ATOM 7355 O O . TYR B 1 378 ? 10.695 -10.633 -22.625 1 96.88 378 TYR B O 1
ATOM 7363 N N . TYR B 1 379 ? 9.812 -12.664 -22.484 1 97.38 379 TYR B N 1
ATOM 7364 C CA . TYR B 1 379 ? 10.242 -13.062 -23.812 1 97.38 379 TYR B CA 1
ATOM 7365 C C . TYR B 1 379 ? 9.188 -12.703 -24.859 1 97.38 379 TYR B C 1
ATOM 7367 O O . TYR B 1 379 ? 9.422 -12.852 -26.062 1 97.38 379 TYR B O 1
ATOM 7375 N N . GLY B 1 380 ? 8.008 -12.273 -24.438 1 97.56 380 GLY B N 1
ATOM 7376 C CA . GLY B 1 380 ? 6.969 -11.797 -25.344 1 97.56 380 GLY B CA 1
ATOM 7377 C C . GLY B 1 380 ? 6.277 -12.914 -26.094 1 97.56 380 GLY B C 1
ATOM 7378 O O . GLY B 1 380 ? 6.086 -12.82 -27.312 1 97.56 380 GLY B O 1
ATOM 7379 N N . VAL B 1 381 ? 5.91 -13.977 -25.391 1 98.44 381 VAL B N 1
ATOM 7380 C CA . VAL B 1 381 ? 5.266 -15.117 -26.016 1 98.44 381 VAL B CA 1
ATOM 7381 C C . VAL B 1 381 ? 3.844 -15.273 -25.484 1 98.44 381 VAL B C 1
ATOM 7383 O O . VAL B 1 381 ? 3.645 -15.5 -24.297 1 98.44 381 VAL B O 1
ATOM 7386 N N . PRO B 1 382 ? 2.828 -15.219 -26.328 1 98.56 382 PRO B N 1
ATOM 7387 C CA . PRO B 1 382 ? 1.463 -15.445 -25.844 1 98.56 382 PRO B CA 1
ATOM 7388 C C . PRO B 1 382 ? 1.286 -16.812 -25.203 1 98.56 382 PRO B C 1
ATOM 7390 O O . PRO B 1 382 ? 2.061 -17.734 -25.484 1 98.56 382 PRO B O 1
ATOM 7393 N N . VAL B 1 383 ? 0.184 -16.922 -24.406 1 98.69 383 VAL B N 1
ATOM 7394 C CA . VAL B 1 383 ? 0.1 -18.156 -23.641 1 98.69 383 VAL B CA 1
ATOM 7395 C C . VAL B 1 383 ? -1.31 -18.734 -23.734 1 98.69 383 VAL B C 1
ATOM 7397 O O . VAL B 1 383 ? -2.285 -18 -23.859 1 98.69 383 VAL B O 1
ATOM 7400 N N . LEU B 1 384 ? -1.354 -20 -23.766 1 98.81 384 LEU B N 1
ATOM 7401 C CA . LEU B 1 384 ? -2.553 -20.766 -23.438 1 98.81 384 LEU B CA 1
ATOM 7402 C C . LEU B 1 384 ? -2.404 -21.484 -22.094 1 98.81 384 LEU B C 1
ATOM 7404 O O . LEU B 1 384 ? -1.589 -22.391 -21.953 1 98.81 384 LEU B O 1
ATOM 7408 N N . GLY B 1 385 ? -3.197 -21.016 -21.172 1 98.25 385 GLY B N 1
ATOM 7409 C CA . GLY B 1 385 ? -3.102 -21.578 -19.844 1 98.25 385 GLY B CA 1
ATOM 7410 C C . GLY B 1 385 ? -4.035 -22.75 -19.609 1 98.25 385 GLY B C 1
ATOM 7411 O O . GLY B 1 385 ? -5.219 -22.672 -19.938 1 98.25 385 GLY B O 1
ATOM 7412 N N . LEU B 1 386 ? -3.498 -23.812 -19.078 1 97.75 386 LEU B N 1
ATOM 7413 C CA . LEU B 1 386 ? -4.215 -24.984 -18.609 1 97.75 386 LEU B CA 1
ATOM 7414 C C . LEU B 1 386 ? -3.932 -25.234 -17.125 1 97.75 386 LEU B C 1
ATOM 7416 O O . LEU B 1 386 ? -3.16 -26.125 -16.781 1 97.75 386 LEU B O 1
ATOM 7420 N N . PRO B 1 387 ? -4.625 -24.484 -16.25 1 96.38 387 PRO B N 1
ATOM 7421 C CA . PRO B 1 387 ? -4.277 -24.547 -14.836 1 96.38 387 PRO B CA 1
ATOM 7422 C C . PRO B 1 387 ? -4.496 -25.953 -14.25 1 96.38 387 PRO B C 1
ATOM 7424 O O . PRO B 1 387 ? -5.453 -26.641 -14.617 1 96.38 387 PRO B O 1
ATOM 7427 N N . ILE B 1 388 ? -3.646 -26.312 -13.328 1 93.62 388 ILE B N 1
ATOM 7428 C CA . ILE B 1 388 ? -3.711 -27.641 -12.703 1 93.62 388 ILE B CA 1
ATOM 7429 C C . ILE B 1 388 ? -4.023 -27.484 -11.219 1 93.62 388 ILE B C 1
ATOM 7431 O O . ILE B 1 388 ? -4.953 -28.109 -10.703 1 93.62 388 ILE B O 1
ATOM 7435 N N . LEU B 1 389 ? -3.238 -26.641 -10.57 1 85.19 389 LEU B N 1
ATOM 7436 C CA . LEU B 1 389 ? -3.475 -26.5 -9.133 1 85.19 389 LEU B CA 1
ATOM 7437 C C . LEU B 1 389 ? -2.869 -25.203 -8.609 1 85.19 389 LEU B C 1
ATOM 7439 O O . LEU B 1 389 ? -2.006 -24.609 -9.266 1 85.19 389 LEU B O 1
ATOM 7443 N N . GLY B 1 390 ? -3.449 -24.766 -7.426 1 87.56 390 GLY B N 1
ATOM 7444 C CA . GLY B 1 390 ? -2.875 -23.641 -6.703 1 87.56 390 GLY B CA 1
ATOM 7445 C C . GLY B 1 390 ? -3.236 -22.297 -7.309 1 87.56 390 GLY B C 1
ATOM 7446 O O . GLY B 1 390 ? -4.414 -22.016 -7.551 1 87.56 390 GLY B O 1
ATOM 7447 N N . ASP B 1 391 ? -2.109 -21.5 -7.5 1 92 391 ASP B N 1
ATOM 7448 C CA . ASP B 1 391 ? -2.326 -20.125 -7.961 1 92 391 ASP B CA 1
ATOM 7449 C C . ASP B 1 391 ? -2.488 -20.078 -9.477 1 92 391 ASP B C 1
ATOM 7451 O O . ASP B 1 391 ? -2.629 -19 -10.062 1 92 391 ASP B O 1
ATOM 7455 N N . GLN B 1 392 ? -2.586 -21.188 -10.086 1 95.5 392 GLN B N 1
ATOM 7456 C CA . GLN B 1 392 ? -2.479 -21.25 -11.539 1 95.5 392 GLN B CA 1
ATOM 7457 C C . GLN B 1 392 ? -3.746 -20.719 -12.203 1 95.5 392 GLN B C 1
ATOM 7459 O O . GLN B 1 392 ? -3.68 -20.078 -13.258 1 95.5 392 GLN B O 1
ATOM 7464 N N . ASP B 1 393 ? -4.941 -20.969 -11.602 1 95.19 393 ASP B N 1
ATOM 7465 C CA . ASP B 1 393 ? -6.172 -20.375 -12.125 1 95.19 393 ASP B CA 1
ATOM 7466 C C . ASP B 1 393 ? -6.086 -18.859 -12.133 1 95.19 393 ASP B C 1
ATOM 7468 O O . ASP B 1 393 ? -6.461 -18.219 -13.117 1 95.19 393 ASP B O 1
ATOM 7472 N N . TYR B 1 394 ? -5.586 -18.406 -11.078 1 94.19 394 TYR B N 1
ATOM 7473 C CA . TYR B 1 394 ? -5.402 -16.969 -10.898 1 94.19 394 TYR B CA 1
ATOM 7474 C C . TYR B 1 394 ? -4.43 -16.406 -11.93 1 94.19 394 TYR B C 1
ATOM 7476 O O . TYR B 1 394 ? -4.707 -15.398 -12.578 1 94.19 394 TYR B O 1
ATOM 7484 N N . GLN B 1 395 ? -3.299 -17.031 -12.125 1 95.25 395 GLN B N 1
ATOM 7485 C CA . GLN B 1 395 ? -2.262 -16.562 -13.039 1 95.25 395 GLN B CA 1
ATOM 7486 C C . GLN B 1 395 ? -2.764 -16.531 -14.477 1 95.25 395 GLN B C 1
ATOM 7488 O O . GLN B 1 395 ? -2.57 -15.547 -15.188 1 95.25 395 GLN B O 1
ATOM 7493 N N . VAL B 1 396 ? -3.387 -17.578 -14.844 1 96.5 396 VAL B N 1
ATOM 7494 C CA . VAL B 1 396 ? -3.848 -17.672 -16.234 1 96.5 396 VAL B CA 1
ATOM 7495 C C . VAL B 1 396 ? -4.977 -16.672 -16.469 1 96.5 396 VAL B C 1
ATOM 7497 O O . VAL B 1 396 ? -5.055 -16.062 -17.531 1 96.5 396 VAL B O 1
ATOM 7500 N N . ALA B 1 397 ? -5.836 -16.516 -15.5 1 95.69 397 ALA B N 1
ATOM 7501 C CA . ALA B 1 397 ? -6.898 -15.531 -15.609 1 95.69 397 ALA B CA 1
ATOM 7502 C C . ALA B 1 397 ? -6.324 -14.125 -15.773 1 95.69 397 ALA B C 1
ATOM 7504 O O . ALA B 1 397 ? -6.875 -13.305 -16.516 1 95.69 397 ALA B O 1
ATOM 7505 N N . ARG B 1 398 ? -5.309 -13.836 -15.102 1 95.62 398 ARG B N 1
ATOM 7506 C CA . ARG B 1 398 ? -4.668 -12.531 -15.211 1 95.62 398 ARG B CA 1
ATOM 7507 C C . ARG B 1 398 ? -4.09 -12.32 -16.609 1 95.62 398 ARG B C 1
ATOM 7509 O O . ARG B 1 398 ? -4.219 -11.234 -17.172 1 95.62 398 ARG B O 1
ATOM 7516 N N . MET B 1 399 ? -3.465 -13.398 -17.172 1 96.94 399 MET B N 1
ATOM 7517 C CA . MET B 1 399 ? -2.934 -13.297 -18.531 1 96.94 399 MET B CA 1
ATOM 7518 C C . MET B 1 399 ? -4.043 -12.977 -19.531 1 96.94 399 MET B C 1
ATOM 7520 O O . MET B 1 399 ? -3.85 -12.172 -20.438 1 96.94 399 MET B O 1
ATOM 7524 N N . GLU B 1 400 ? -5.117 -13.625 -19.281 1 97.19 400 GLU B N 1
ATOM 7525 C CA . GLU B 1 400 ? -6.262 -13.383 -20.156 1 97.19 400 GLU B CA 1
ATOM 7526 C C . GLU B 1 400 ? -6.797 -11.961 -19.984 1 97.19 400 GLU B C 1
ATOM 7528 O O . GLU B 1 400 ? -7.094 -11.281 -20.969 1 97.19 400 GLU B O 1
ATOM 7533 N N . ALA B 1 401 ? -6.883 -11.516 -18.766 1 95.25 401 ALA B N 1
ATOM 7534 C CA . ALA B 1 401 ? -7.375 -10.172 -18.469 1 95.25 401 ALA B CA 1
ATOM 7535 C C . ALA B 1 401 ? -6.461 -9.117 -19.094 1 95.25 401 ALA B C 1
ATOM 7537 O O . ALA B 1 401 ? -6.926 -8.055 -19.516 1 95.25 401 ALA B O 1
ATOM 7538 N N . LEU B 1 402 ? -5.215 -9.422 -19.203 1 96.75 402 LEU B N 1
ATOM 7539 C CA . LEU B 1 402 ? -4.242 -8.492 -19.766 1 96.75 402 LEU B CA 1
ATOM 7540 C C . LEU B 1 402 ? -4.262 -8.547 -21.281 1 96.75 402 LEU B C 1
ATOM 7542 O O . LEU B 1 402 ? -3.625 -7.719 -21.953 1 96.75 402 LEU B O 1
ATOM 7546 N N . GLY B 1 403 ? -4.949 -9.531 -21.859 1 97.81 403 GLY B N 1
ATOM 7547 C CA . GLY B 1 403 ? -5.066 -9.656 -23.297 1 97.81 403 GLY B CA 1
ATOM 7548 C C . GLY B 1 403 ? -3.871 -10.344 -23.938 1 97.81 403 GLY B C 1
ATOM 7549 O O . GLY B 1 403 ? -3.586 -10.125 -25.125 1 97.81 403 GLY B O 1
ATOM 7550 N N . ILE B 1 404 ? -3.146 -11.164 -23.156 1 98.31 404 ILE B N 1
ATOM 7551 C CA . ILE B 1 404 ? -1.92 -11.727 -23.703 1 98.31 404 ILE B CA 1
ATOM 7552 C C . ILE B 1 404 ? -2.023 -13.25 -23.75 1 98.31 404 ILE B C 1
ATOM 7554 O O . ILE B 1 404 ? -1.047 -13.938 -24.062 1 98.31 404 ILE B O 1
ATOM 7558 N N . GLY B 1 405 ? -3.139 -13.789 -23.438 1 98.31 405 GLY B N 1
ATOM 7559 C CA . GLY B 1 405 ? -3.365 -15.227 -23.453 1 98.31 405 GLY B CA 1
ATOM 7560 C C . GLY B 1 405 ? -4.816 -15.602 -23.234 1 98.31 405 GLY B C 1
ATOM 7561 O O . GLY B 1 405 ? -5.691 -14.734 -23.188 1 98.31 405 GLY B O 1
ATOM 7562 N N . LYS B 1 406 ? -5.043 -16.906 -23.219 1 98.38 406 LYS B N 1
ATOM 7563 C CA . LYS B 1 406 ? -6.352 -17.484 -22.938 1 98.38 406 LYS B CA 1
ATOM 7564 C C . LYS B 1 406 ? -6.234 -18.672 -21.984 1 98.38 406 LYS B C 1
ATOM 7566 O O . LYS B 1 406 ? -5.145 -19.219 -21.797 1 98.38 406 LYS B O 1
ATOM 7571 N N . SER B 1 407 ? -7.316 -18.953 -21.375 1 97.44 407 SER B N 1
ATOM 7572 C CA . SER B 1 407 ? -7.375 -20.062 -20.438 1 97.44 407 SER B CA 1
ATOM 7573 C C . SER B 1 407 ? -8.398 -21.109 -20.891 1 97.44 407 SER B C 1
ATOM 7575 O O . SER B 1 407 ? -9.477 -20.75 -21.375 1 97.44 407 SER B O 1
ATOM 7577 N N . LEU B 1 408 ? -8.023 -22.344 -20.844 1 97.56 408 LEU B N 1
ATOM 7578 C CA . LEU B 1 408 ? -8.938 -23.453 -21.031 1 97.56 408 LEU B CA 1
ATOM 7579 C C . LEU B 1 408 ? -8.906 -24.406 -19.828 1 97.56 408 LEU B C 1
ATOM 7581 O O . LEU B 1 408 ? -7.887 -24.5 -19.141 1 97.56 408 LEU B O 1
ATOM 7585 N N . GLU B 1 409 ? -10.008 -25.016 -19.578 1 96.12 409 GLU B N 1
ATOM 7586 C CA . GLU B 1 409 ? -10.094 -26.016 -18.5 1 96.12 409 GLU B CA 1
ATOM 7587 C C . GLU B 1 409 ? -9.711 -27.406 -19 1 96.12 409 GLU B C 1
ATOM 7589 O O . GLU B 1 409 ? -10.43 -28 -19.797 1 96.12 409 GLU B O 1
ATOM 7594 N N . ILE B 1 410 ? -8.672 -27.922 -18.469 1 95.31 410 ILE B N 1
ATOM 7595 C CA . ILE B 1 410 ? -8.062 -29.156 -18.969 1 95.31 410 ILE B CA 1
ATOM 7596 C C . ILE B 1 410 ? -9.008 -30.328 -18.734 1 95.31 410 ILE B C 1
ATOM 7598 O O . ILE B 1 410 ? -9 -31.297 -19.5 1 95.31 410 ILE B O 1
ATOM 7602 N N . THR B 1 411 ? -9.867 -30.266 -17.734 1 94.94 411 THR B N 1
ATOM 7603 C CA . THR B 1 411 ? -10.727 -31.375 -17.359 1 94.94 411 THR B CA 1
ATOM 7604 C C . THR B 1 411 ? -11.922 -31.484 -18.312 1 94.94 411 THR B C 1
ATOM 7606 O O . THR B 1 411 ? -12.602 -32.5 -18.359 1 94.94 411 THR B O 1
ATOM 7609 N N . SER B 1 412 ? -12.195 -30.406 -19.078 1 93.62 412 SER B N 1
ATOM 7610 C CA . SER B 1 412 ? -13.352 -30.406 -19.984 1 93.62 412 SER B CA 1
ATOM 7611 C C . SER B 1 412 ? -12.961 -29.922 -21.375 1 93.62 412 SER B C 1
ATOM 7613 O O . SER B 1 412 ? -13.828 -29.531 -22.172 1 93.62 412 SER B O 1
ATOM 7615 N N . LEU B 1 413 ? -11.789 -30.016 -21.609 1 93.44 413 LEU B N 1
ATOM 7616 C CA . LEU B 1 413 ? -11.227 -29.5 -22.844 1 93.44 413 LEU B CA 1
ATOM 7617 C C . LEU B 1 413 ? -11.773 -30.281 -24.047 1 93.44 413 LEU B C 1
ATOM 7619 O O . LEU B 1 413 ? -11.836 -31.516 -24.016 1 93.44 413 LEU B O 1
ATOM 7623 N N . LYS B 1 414 ? -12.203 -29.516 -25.078 1 95.38 414 LYS B N 1
ATOM 7624 C CA . LYS B 1 414 ? -12.656 -30.109 -26.328 1 95.38 414 LYS B CA 1
ATOM 7625 C C . LYS B 1 414 ? -11.656 -29.859 -27.453 1 95.38 414 LYS B C 1
ATOM 7627 O O . LYS B 1 414 ? -10.969 -28.844 -27.469 1 95.38 414 LYS B O 1
ATOM 7632 N N . LYS B 1 415 ? -11.672 -30.844 -28.406 1 96.88 415 LYS B N 1
ATOM 7633 C CA . LYS B 1 415 ? -10.711 -30.828 -29.5 1 96.88 415 LYS B CA 1
ATOM 7634 C C . LYS B 1 415 ? -10.82 -29.531 -30.312 1 96.88 415 LYS B C 1
ATOM 7636 O O . LYS B 1 415 ? -9.812 -28.859 -30.547 1 96.88 415 LYS B O 1
ATOM 7641 N N . ASP B 1 416 ? -12.031 -29.141 -30.672 1 97 416 ASP B N 1
ATOM 7642 C CA . ASP B 1 416 ? -12.242 -27.953 -31.5 1 97 416 ASP B CA 1
ATOM 7643 C C . ASP B 1 416 ? -11.875 -26.688 -30.75 1 97 416 ASP B C 1
ATOM 7645 O O . ASP B 1 416 ? -11.336 -25.75 -31.328 1 97 416 ASP B O 1
ATOM 7649 N N . GLU B 1 417 ? -12.203 -26.703 -29.531 1 97.44 417 GLU B N 1
ATOM 7650 C CA . GLU B 1 417 ? -11.891 -25.547 -28.703 1 97.44 417 GLU B CA 1
ATOM 7651 C C . GLU B 1 417 ? -10.383 -25.328 -28.594 1 97.44 417 GLU B C 1
ATOM 7653 O O . GLU B 1 417 ? -9.898 -24.203 -28.703 1 97.44 417 GLU B O 1
ATOM 7658 N N . LEU B 1 418 ? -9.703 -26.422 -28.359 1 98.12 418 LEU B N 1
ATOM 7659 C CA . LEU B 1 418 ? -8.242 -26.359 -28.266 1 98.12 418 LEU B CA 1
ATOM 7660 C C . LEU B 1 418 ? -7.641 -25.875 -29.578 1 98.12 418 LEU B C 1
ATOM 7662 O O . LEU B 1 418 ? -6.824 -24.953 -29.578 1 98.12 418 LEU B O 1
ATOM 7666 N N . GLU B 1 419 ? -8.039 -26.484 -30.672 1 98 419 GLU B N 1
ATOM 7667 C CA . GLU B 1 419 ? -7.523 -26.125 -32 1 98 419 GLU B CA 1
ATOM 7668 C C . GLU B 1 419 ? -7.812 -24.656 -32.312 1 98 419 GLU B C 1
ATOM 7670 O O . GLU B 1 419 ? -6.926 -23.938 -32.75 1 98 419 GLU B O 1
ATOM 7675 N N . ASN B 1 420 ? -9.031 -24.188 -32.062 1 98.12 420 ASN B N 1
ATOM 7676 C CA . ASN B 1 420 ? -9.445 -22.828 -32.344 1 98.12 420 ASN B CA 1
ATOM 7677 C C . ASN B 1 420 ? -8.68 -21.812 -31.5 1 98.12 420 ASN B C 1
ATOM 7679 O O . ASN B 1 420 ? -8.297 -20.75 -32 1 98.12 420 ASN B O 1
ATOM 7683 N N . THR B 1 421 ? -8.547 -22.172 -30.234 1 98.56 421 THR B N 1
ATOM 7684 C CA . THR B 1 421 ? -7.863 -21.266 -29.312 1 98.56 421 THR B CA 1
ATOM 7685 C C . THR B 1 421 ? -6.395 -21.109 -29.703 1 98.56 421 THR B C 1
ATOM 7687 O O . THR B 1 421 ? -5.863 -19.984 -29.703 1 98.56 421 THR B O 1
ATOM 7690 N N . ILE B 1 422 ? -5.742 -22.25 -30.047 1 98.62 422 ILE B N 1
ATOM 7691 C CA . ILE B 1 422 ? -4.348 -22.203 -30.469 1 98.62 422 ILE B CA 1
ATOM 7692 C C . ILE B 1 422 ? -4.219 -21.344 -31.719 1 98.62 422 ILE B C 1
ATOM 7694 O O . ILE B 1 422 ? -3.367 -20.453 -31.797 1 98.62 422 ILE B O 1
ATOM 7698 N N . THR B 1 423 ? -5.055 -21.562 -32.656 1 98.19 423 THR B N 1
ATOM 7699 C CA . THR B 1 423 ? -5.02 -20.828 -33.906 1 98.19 423 THR B CA 1
ATOM 7700 C C . THR B 1 423 ? -5.238 -19.344 -33.688 1 98.19 423 THR B C 1
ATOM 7702 O O . THR B 1 423 ? -4.527 -18.516 -34.25 1 98.19 423 THR B O 1
ATOM 7705 N N . GLU B 1 424 ? -6.172 -19.016 -32.875 1 98.5 424 GLU B N 1
ATOM 7706 C CA . GLU B 1 424 ? -6.453 -17.625 -32.562 1 98.5 424 GLU B CA 1
ATOM 7707 C C . GLU B 1 424 ? -5.238 -16.938 -31.922 1 98.5 424 GLU B C 1
ATOM 7709 O O . GLU B 1 424 ? -4.84 -15.859 -32.375 1 98.5 424 GLU B O 1
ATOM 7714 N N . LEU B 1 425 ? -4.688 -17.562 -30.922 1 98.69 425 LEU B N 1
ATOM 7715 C CA . LEU B 1 425 ? -3.584 -16.984 -30.156 1 98.69 425 LEU B CA 1
ATOM 7716 C C . LEU B 1 425 ? -2.373 -16.75 -31.062 1 98.69 425 LEU B C 1
ATOM 7718 O O . LEU B 1 425 ? -1.622 -15.797 -30.859 1 98.69 425 LEU B O 1
ATOM 7722 N N . ILE B 1 426 ? -2.205 -17.609 -32.062 1 98.31 426 ILE B N 1
ATOM 7723 C CA . ILE B 1 426 ? -1.026 -17.531 -32.906 1 98.31 426 ILE B CA 1
ATOM 7724 C C . ILE B 1 426 ? -1.286 -16.547 -34.062 1 98.31 426 ILE B C 1
ATOM 7726 O O . ILE B 1 426 ? -0.402 -15.766 -34.438 1 98.31 426 ILE B O 1
ATOM 7730 N N . THR B 1 427 ? -2.482 -16.469 -34.531 1 97.94 427 THR B N 1
ATOM 7731 C CA . THR B 1 427 ? -2.736 -15.719 -35.781 1 97.94 427 THR B CA 1
ATOM 7732 C C . THR B 1 427 ? -3.207 -14.305 -35.469 1 97.94 427 THR B C 1
ATOM 7734 O O . THR B 1 427 ? -3.043 -13.391 -36.281 1 97.94 427 THR B O 1
ATOM 7737 N N . ASN B 1 428 ? -3.881 -14.133 -34.344 1 98.19 428 ASN B N 1
ATOM 7738 C CA . ASN B 1 428 ? -4.316 -12.797 -33.969 1 98.19 428 ASN B CA 1
ATOM 7739 C C . ASN B 1 428 ? -3.156 -11.969 -33.406 1 98.19 428 ASN B C 1
ATOM 7741 O O . ASN B 1 428 ? -2.705 -12.188 -32.281 1 98.19 428 ASN B O 1
ATOM 7745 N N . LYS B 1 429 ? -2.74 -11.031 -34.094 1 97.12 429 LYS B N 1
ATOM 7746 C CA . LYS B 1 429 ? -1.547 -10.25 -33.781 1 97.12 429 LYS B CA 1
ATOM 7747 C C . LYS B 1 429 ? -1.735 -9.422 -32.5 1 97.12 429 LYS B C 1
ATOM 7749 O O . LYS B 1 429 ? -0.766 -8.922 -31.938 1 97.12 429 LYS B O 1
ATOM 7754 N N . LYS B 1 430 ? -2.955 -9.312 -32.125 1 97.94 430 LYS B N 1
ATOM 7755 C CA . LYS B 1 430 ? -3.262 -8.492 -30.953 1 97.94 430 LYS B CA 1
ATOM 7756 C C . LYS B 1 430 ? -2.582 -9.031 -29.703 1 97.94 430 LYS B C 1
ATOM 7758 O O . LYS B 1 430 ? -2.154 -8.266 -28.844 1 97.94 430 LYS B O 1
ATOM 7763 N N . TYR B 1 431 ? -2.484 -10.305 -29.578 1 98.31 431 TYR B N 1
ATOM 7764 C CA . TYR B 1 431 ? -1.864 -10.906 -28.406 1 98.31 431 TYR B CA 1
ATOM 7765 C C . TYR B 1 431 ? -0.377 -10.578 -28.344 1 98.31 431 TYR B C 1
ATOM 7767 O O . TYR B 1 431 ? 0.143 -10.219 -27.281 1 98.31 431 TYR B O 1
ATOM 7775 N N . LYS B 1 432 ? 0.273 -10.688 -29.453 1 96.88 432 LYS B N 1
ATOM 7776 C CA . LYS B 1 432 ? 1.704 -10.406 -29.531 1 96.88 432 LYS B CA 1
ATOM 7777 C C . LYS B 1 432 ? 1.991 -8.93 -29.281 1 96.88 432 LYS B C 1
ATOM 7779 O O . LYS B 1 432 ? 2.934 -8.594 -28.562 1 96.88 432 LYS B O 1
ATOM 7784 N N . GLU B 1 433 ? 1.187 -8.109 -29.859 1 97.56 433 GLU B N 1
ATOM 7785 C CA . GLU B 1 433 ? 1.354 -6.676 -29.641 1 97.56 433 GLU B CA 1
ATOM 7786 C C . GLU B 1 433 ? 1.137 -6.309 -28.172 1 97.56 433 GLU B C 1
ATOM 7788 O O . GLU B 1 433 ? 1.917 -5.551 -27.594 1 97.56 433 GLU B O 1
ATOM 7793 N N . ARG B 1 434 ? 0.11 -6.898 -27.641 1 97.94 434 ARG B N 1
ATOM 7794 C CA . ARG B 1 434 ? -0.237 -6.613 -26.25 1 97.94 434 ARG B CA 1
ATOM 7795 C C . ARG B 1 434 ? 0.851 -7.105 -25.312 1 97.94 434 ARG B C 1
ATOM 7797 O O . ARG B 1 434 ? 1.191 -6.426 -24.328 1 97.94 434 ARG B O 1
ATOM 7804 N N . ILE B 1 435 ? 1.367 -8.219 -25.547 1 98.19 435 ILE B N 1
ATOM 7805 C CA . ILE B 1 435 ? 2.344 -8.773 -24.625 1 98.19 435 ILE B CA 1
ATOM 7806 C C . ILE B 1 435 ? 3.635 -7.961 -24.688 1 98.19 435 ILE B C 1
ATOM 7808 O O . ILE B 1 435 ? 4.34 -7.828 -23.672 1 98.19 435 ILE B O 1
ATOM 7812 N N . HIS B 1 436 ? 3.979 -7.414 -25.797 1 97.62 436 HIS B N 1
ATOM 7813 C CA . HIS B 1 436 ? 5.129 -6.527 -25.891 1 97.62 436 HIS B CA 1
ATOM 7814 C C . HIS B 1 436 ? 4.922 -5.266 -25.062 1 97.62 436 HIS B C 1
ATOM 7816 O O . HIS B 1 436 ? 5.848 -4.789 -24.391 1 97.62 436 HIS B O 1
ATOM 7822 N N . TYR B 1 437 ? 3.721 -4.742 -25.141 1 96.94 437 TYR B N 1
ATOM 7823 C CA . TYR B 1 437 ? 3.398 -3.592 -24.312 1 96.94 437 TYR B CA 1
ATOM 7824 C C . TYR B 1 437 ? 3.568 -3.928 -22.828 1 96.94 437 TYR B C 1
ATOM 7826 O O . TYR B 1 437 ? 4.191 -3.17 -22.078 1 96.94 437 TYR B O 1
ATOM 7834 N N . ILE B 1 438 ? 3.021 -5.082 -22.422 1 97.38 438 ILE B N 1
ATOM 7835 C CA . ILE B 1 438 ? 3.094 -5.496 -21.031 1 97.38 438 ILE B CA 1
ATOM 7836 C C . ILE B 1 438 ? 4.555 -5.688 -20.625 1 97.38 438 ILE B C 1
ATOM 7838 O O . ILE B 1 438 ? 4.961 -5.277 -19.531 1 97.38 438 ILE B O 1
ATOM 7842 N N . ARG B 1 439 ? 5.297 -6.316 -21.469 1 97.06 439 ARG B N 1
ATOM 7843 C CA . ARG B 1 439 ? 6.719 -6.52 -21.219 1 97.06 439 ARG B CA 1
ATOM 7844 C C . ARG B 1 439 ? 7.422 -5.191 -20.969 1 97.06 439 ARG B C 1
ATOM 7846 O O . ARG B 1 439 ? 8.203 -5.07 -20.016 1 97.06 439 ARG B O 1
ATOM 7853 N N . ASN B 1 440 ? 7.152 -4.195 -21.781 1 96.12 440 ASN B N 1
ATOM 7854 C CA . ASN B 1 440 ? 7.762 -2.877 -21.625 1 96.12 440 ASN B CA 1
ATOM 7855 C C . ASN B 1 440 ? 7.391 -2.242 -20.281 1 96.12 440 ASN B C 1
ATOM 7857 O O . ASN B 1 440 ? 8.227 -1.615 -19.641 1 96.12 440 ASN B O 1
ATOM 7861 N N . VAL B 1 441 ? 6.168 -2.398 -19.906 1 96.44 441 VAL B N 1
ATOM 7862 C CA . VAL B 1 441 ? 5.703 -1.845 -18.641 1 96.44 441 VAL B CA 1
ATOM 7863 C C . VAL B 1 441 ? 6.422 -2.531 -17.469 1 96.44 441 VAL B C 1
ATOM 7865 O O . VAL B 1 441 ? 6.875 -1.868 -16.531 1 96.44 441 VAL B O 1
ATOM 7868 N N . VAL B 1 442 ? 6.566 -3.85 -17.562 1 96 442 VAL B N 1
ATOM 7869 C CA . VAL B 1 442 ? 7.211 -4.625 -16.516 1 96 442 VAL B CA 1
ATOM 7870 C C . VAL B 1 442 ? 8.68 -4.223 -16.391 1 96 442 VAL B C 1
ATOM 7872 O O . VAL B 1 442 ? 9.219 -4.152 -15.281 1 96 442 VAL B O 1
ATOM 7875 N N . GLN B 1 443 ? 9.273 -3.916 -17.469 1 94.44 443 GLN B N 1
ATOM 7876 C CA . GLN B 1 443 ? 10.711 -3.652 -17.5 1 94.44 443 GLN B CA 1
ATOM 7877 C C . GLN B 1 443 ? 11 -2.188 -17.188 1 94.44 443 GLN B C 1
ATOM 7879 O O . GLN B 1 443 ? 12.148 -1.824 -16.922 1 94.44 443 GLN B O 1
ATOM 7884 N N . ASP B 1 444 ? 9.977 -1.346 -17.25 1 94.56 444 ASP B N 1
ATOM 7885 C CA . ASP B 1 444 ? 10.141 0.079 -16.969 1 94.56 444 ASP B CA 1
ATOM 7886 C C . ASP B 1 444 ? 10.156 0.353 -15.477 1 94.56 444 ASP B C 1
ATOM 7888 O O . ASP B 1 444 ? 9.133 0.732 -14.898 1 94.56 444 ASP B O 1
ATOM 7892 N N . THR B 1 445 ? 11.273 0.171 -14.82 1 92 445 THR B N 1
ATOM 7893 C CA . THR B 1 445 ? 11.453 0.362 -13.383 1 92 445 THR B CA 1
ATOM 7894 C C . THR B 1 445 ? 12.547 1.392 -13.109 1 92 445 THR B C 1
ATOM 7896 O O . THR B 1 445 ? 13.469 1.556 -13.914 1 92 445 THR B O 1
ATOM 7899 N N . PRO B 1 446 ? 12.422 2.035 -11.984 1 90.5 446 PRO B N 1
ATOM 7900 C CA . PRO B 1 446 ? 13.422 3.059 -11.656 1 90.5 446 PRO B CA 1
ATOM 7901 C C . PRO B 1 446 ? 14.711 2.467 -11.094 1 90.5 446 PRO B C 1
ATOM 7903 O O . PRO B 1 446 ? 15.711 3.17 -10.977 1 90.5 446 PRO B O 1
ATOM 7906 N N . HIS B 1 447 ? 14.719 1.176 -10.695 1 91.06 447 HIS B N 1
ATOM 7907 C CA . HIS B 1 447 ? 15.867 0.501 -10.109 1 91.06 447 HIS B CA 1
ATOM 7908 C C . HIS B 1 447 ? 15.891 -0.979 -10.477 1 91.06 447 HIS B C 1
ATOM 7910 O O . HIS B 1 447 ? 14.867 -1.532 -10.898 1 91.06 447 HIS B O 1
ATOM 7916 N N . ASP B 1 448 ? 17.125 -1.53 -10.312 1 93.12 448 ASP B N 1
ATOM 7917 C CA . ASP B 1 448 ? 17.188 -2.986 -10.398 1 93.12 448 ASP B CA 1
ATOM 7918 C C . ASP B 1 448 ? 16.438 -3.641 -9.242 1 93.12 448 ASP B C 1
ATOM 7920 O O . ASP B 1 448 ? 16.688 -3.338 -8.07 1 93.12 448 ASP B O 1
ATOM 7924 N N . PRO B 1 449 ? 15.547 -4.469 -9.562 1 93.94 449 PRO B N 1
ATOM 7925 C CA . PRO B 1 449 ? 14.695 -5.031 -8.508 1 93.94 449 PRO B CA 1
ATOM 7926 C C . PRO B 1 449 ? 15.5 -5.777 -7.441 1 93.94 449 PRO B C 1
ATOM 7928 O O . PRO B 1 449 ? 15.188 -5.68 -6.25 1 93.94 449 PRO B O 1
ATOM 7931 N N . VAL B 1 450 ? 16.484 -6.516 -7.805 1 96.62 450 VAL B N 1
ATOM 7932 C CA . VAL B 1 450 ? 17.266 -7.309 -6.859 1 96.62 450 VAL B CA 1
ATOM 7933 C C . VAL B 1 450 ? 18.125 -6.391 -5.992 1 96.62 450 VAL B C 1
ATOM 7935 O O . VAL B 1 450 ? 18.234 -6.59 -4.781 1 96.62 450 VAL B O 1
ATOM 7938 N N . GLU B 1 451 ? 18.734 -5.391 -6.578 1 96.69 451 GLU B N 1
ATOM 7939 C CA . GLU B 1 451 ? 19.516 -4.414 -5.812 1 96.69 451 GLU B CA 1
ATOM 7940 C C . GLU B 1 451 ? 18.625 -3.678 -4.809 1 96.69 451 GLU B C 1
ATOM 7942 O O . GLU B 1 451 ? 19.062 -3.352 -3.707 1 96.69 451 GLU B O 1
ATOM 7947 N N . ASN B 1 452 ? 17.469 -3.402 -5.297 1 96.81 452 ASN B N 1
ATOM 7948 C CA . ASN B 1 452 ? 16.516 -2.758 -4.398 1 96.81 452 ASN B CA 1
ATOM 7949 C C . ASN B 1 452 ? 16.188 -3.645 -3.201 1 96.81 452 ASN B C 1
ATOM 7951 O O . ASN B 1 452 ? 16.078 -3.156 -2.074 1 96.81 452 ASN B O 1
ATOM 7955 N N . LEU B 1 453 ? 15.961 -4.953 -3.4 1 98.25 453 LEU B N 1
ATOM 7956 C CA . LEU B 1 453 ? 15.719 -5.883 -2.303 1 98.25 453 LEU B CA 1
ATOM 7957 C C . LEU B 1 453 ? 16.891 -5.895 -1.332 1 98.25 453 LEU B C 1
ATOM 7959 O O . LEU B 1 453 ? 16.703 -5.922 -0.114 1 98.25 453 LEU B O 1
ATOM 7963 N N . ALA B 1 454 ? 18.078 -5.926 -1.905 1 98.31 454 ALA B N 1
ATOM 7964 C CA . ALA B 1 454 ? 19.266 -5.918 -1.064 1 98.31 454 ALA B CA 1
ATOM 7965 C C . ALA B 1 454 ? 19.344 -4.648 -0.222 1 98.31 454 ALA B C 1
ATOM 7967 O O . ALA B 1 454 ? 19.656 -4.699 0.967 1 98.31 454 ALA B O 1
ATOM 7968 N N . TRP B 1 455 ? 19.031 -3.502 -0.838 1 97.75 455 TRP B N 1
ATOM 7969 C CA . TRP B 1 455 ? 19.016 -2.24 -0.105 1 97.75 455 TRP B CA 1
ATOM 7970 C C . TRP B 1 455 ? 18.031 -2.301 1.065 1 97.75 455 TRP B C 1
ATOM 7972 O O . TRP B 1 455 ? 18.359 -1.882 2.178 1 97.75 455 TRP B O 1
ATOM 7982 N N . TRP B 1 456 ? 16.891 -2.852 0.835 1 98.06 456 TRP B N 1
ATOM 7983 C CA . TRP B 1 456 ? 15.859 -2.92 1.867 1 98.06 456 TRP B CA 1
ATOM 7984 C C . TRP B 1 456 ? 16.25 -3.916 2.955 1 98.06 456 TRP B C 1
ATOM 7986 O O . TRP B 1 456 ? 15.898 -3.734 4.125 1 98.06 456 TRP B O 1
ATOM 7996 N N . THR B 1 457 ? 16.906 -4.984 2.551 1 98.75 457 THR B N 1
ATOM 7997 C CA . THR B 1 457 ? 17.438 -5.895 3.555 1 98.75 457 THR B CA 1
ATOM 7998 C C . THR B 1 457 ? 18.375 -5.16 4.512 1 98.75 457 THR B C 1
ATOM 8000 O O . THR B 1 457 ? 18.25 -5.277 5.73 1 98.75 457 THR B O 1
ATOM 8003 N N . GLU B 1 458 ? 19.312 -4.387 3.992 1 98.38 458 GLU B N 1
ATOM 8004 C CA . GLU B 1 458 ? 20.234 -3.588 4.789 1 98.38 458 GLU B CA 1
ATOM 8005 C C . GLU B 1 458 ? 19.5 -2.537 5.609 1 98.38 458 GLU B C 1
ATOM 8007 O O . GLU B 1 458 ? 19.875 -2.252 6.75 1 98.38 458 GLU B O 1
ATOM 8012 N N . TYR B 1 459 ? 18.469 -1.975 5.004 1 97.75 459 TYR B N 1
ATOM 8013 C CA . TYR B 1 459 ? 17.641 -0.973 5.68 1 97.75 459 TYR B CA 1
ATOM 8014 C C . TYR B 1 459 ? 17.031 -1.542 6.953 1 97.75 459 TYR B C 1
ATOM 8016 O O . TYR B 1 459 ? 17.016 -0.878 7.992 1 97.75 459 TYR B O 1
ATOM 8024 N N . VAL B 1 460 ? 16.453 -2.764 6.836 1 98.38 460 VAL B N 1
ATOM 8025 C CA . VAL B 1 460 ? 15.875 -3.434 7.992 1 98.38 460 VAL B CA 1
ATOM 8026 C C . VAL B 1 460 ? 16.922 -3.562 9.102 1 98.38 460 VAL B C 1
ATOM 8028 O O . VAL B 1 460 ? 16.625 -3.344 10.273 1 98.38 460 VAL B O 1
ATOM 8031 N N . ILE B 1 461 ? 18.141 -3.902 8.719 1 97.94 461 ILE B N 1
ATOM 8032 C CA . ILE B 1 461 ? 19.219 -4.051 9.688 1 97.94 461 ILE B CA 1
ATOM 8033 C C . ILE B 1 461 ? 19.547 -2.691 10.297 1 97.94 461 ILE B C 1
ATOM 8035 O O . ILE B 1 461 ? 19.578 -2.541 11.523 1 97.94 461 ILE B O 1
ATOM 8039 N N . ARG B 1 462 ? 19.703 -1.609 9.445 1 95.94 462 ARG B N 1
ATOM 8040 C CA . ARG B 1 462 ? 20.109 -0.282 9.898 1 95.94 462 ARG B CA 1
ATOM 8041 C C . ARG B 1 462 ? 19.062 0.326 10.82 1 95.94 462 ARG B C 1
ATOM 8043 O O . ARG B 1 462 ? 19.406 1.07 11.75 1 95.94 462 ARG B O 1
ATOM 8050 N N . THR B 1 463 ? 17.797 -0.047 10.625 1 96.38 463 THR B N 1
ATOM 8051 C CA . THR B 1 463 ? 16.719 0.558 11.391 1 96.38 463 THR B CA 1
ATOM 8052 C C . THR B 1 463 ? 16.266 -0.375 12.508 1 96.38 463 THR B C 1
ATOM 8054 O O . THR B 1 463 ? 15.234 -0.13 13.148 1 96.38 463 THR B O 1
ATOM 8057 N N . LYS B 1 464 ? 16.953 -1.514 12.688 1 95.5 464 LYS B N 1
ATOM 8058 C CA . LYS B 1 464 ? 16.656 -2.48 13.742 1 95.5 464 LYS B CA 1
ATOM 8059 C C . LYS B 1 464 ? 15.242 -3.029 13.602 1 95.5 464 LYS B C 1
ATOM 8061 O O . LYS B 1 464 ? 14.484 -3.053 14.57 1 95.5 464 LYS B O 1
ATOM 8066 N N . GLY B 1 465 ? 14.906 -3.295 12.344 1 97.56 465 GLY B N 1
ATOM 8067 C CA . GLY B 1 465 ? 13.656 -4.004 12.109 1 97.56 465 GLY B CA 1
ATOM 8068 C C . GLY B 1 465 ? 12.617 -3.16 11.391 1 97.56 465 GLY B C 1
ATOM 8069 O O . GLY B 1 465 ? 11.531 -3.646 11.07 1 97.56 465 GLY B O 1
ATOM 8070 N N . ALA B 1 466 ? 12.844 -1.818 11.242 1 96.94 466 ALA B N 1
ATOM 8071 C CA . ALA B 1 466 ? 11.914 -0.914 10.578 1 96.94 466 ALA B CA 1
ATOM 8072 C C . ALA B 1 466 ? 10.516 -1.006 11.195 1 96.94 466 ALA B C 1
ATOM 8074 O O . ALA B 1 466 ? 9.523 -1.184 10.477 1 96.94 466 ALA B O 1
ATOM 8075 N N . PRO B 1 467 ? 10.352 -0.85 12.477 1 95.75 467 PRO B N 1
ATOM 8076 C CA . PRO B 1 467 ? 9.047 -1.033 13.125 1 95.75 467 PRO B CA 1
ATOM 8077 C C . PRO B 1 467 ? 8 -0.034 12.641 1 95.75 467 PRO B C 1
ATOM 8079 O O . PRO B 1 467 ? 6.801 -0.306 12.719 1 95.75 467 PRO B O 1
ATOM 8082 N N . HIS B 1 468 ? 8.422 1.098 12.102 1 95.19 468 HIS B N 1
ATOM 8083 C CA . HIS B 1 468 ? 7.52 2.16 11.672 1 95.19 468 HIS B CA 1
ATOM 8084 C C . HIS B 1 468 ? 6.715 1.739 10.445 1 95.19 468 HIS B C 1
ATOM 8086 O O . HIS B 1 468 ? 5.734 2.395 10.086 1 95.19 468 HIS B O 1
ATOM 8092 N N . LEU B 1 469 ? 7.035 0.646 9.805 1 96.75 469 LEU B N 1
ATOM 8093 C CA . LEU B 1 469 ? 6.336 0.202 8.602 1 96.75 469 LEU B CA 1
ATOM 8094 C C . LEU B 1 469 ? 5.293 -0.859 8.938 1 96.75 469 LEU B C 1
ATOM 8096 O O . LEU B 1 469 ? 4.52 -1.273 8.078 1 96.75 469 LEU B O 1
ATOM 8100 N N . ARG B 1 470 ? 5.234 -1.287 10.188 1 95.5 470 ARG B N 1
ATOM 8101 C CA . ARG B 1 470 ? 4.293 -2.316 10.609 1 95.5 470 ARG B CA 1
ATOM 8102 C C . ARG B 1 470 ? 2.918 -1.72 10.891 1 95.5 470 ARG B C 1
ATOM 8104 O O . ARG B 1 470 ? 2.805 -0.688 11.555 1 95.5 470 ARG B O 1
ATOM 8111 N N . SER B 1 471 ? 1.901 -2.342 10.367 1 93.75 471 SER B N 1
ATOM 8112 C CA . SER B 1 471 ? 0.532 -1.889 10.586 1 93.75 471 SER B CA 1
ATOM 8113 C C . SER B 1 471 ? 0.101 -2.125 12.031 1 93.75 471 SER B C 1
ATOM 8115 O O . SER B 1 471 ? 0.212 -3.242 12.547 1 93.75 471 SER B O 1
ATOM 8117 N N . SER B 1 472 ? -0.418 -1.131 12.656 1 91 472 SER B N 1
ATOM 8118 C CA . SER B 1 472 ? -0.914 -1.285 14.023 1 91 472 SER B CA 1
ATOM 8119 C C . SER B 1 472 ? -2.158 -2.164 14.062 1 91 472 SER B C 1
ATOM 8121 O O . SER B 1 472 ? -2.539 -2.664 15.125 1 91 472 SER B O 1
ATOM 8123 N N . LEU B 1 473 ? -2.779 -2.379 12.883 1 92.69 473 LEU B N 1
ATOM 8124 C CA . LEU B 1 473 ? -3.977 -3.209 12.797 1 92.69 473 LEU B CA 1
ATOM 8125 C C . LEU B 1 473 ? -3.662 -4.656 13.172 1 92.69 473 LEU B C 1
ATOM 8127 O O . LEU B 1 473 ? -4.547 -5.395 13.602 1 92.69 473 LEU B O 1
ATOM 8131 N N . ALA B 1 474 ? -2.422 -5.074 13 1 92.69 474 ALA B N 1
ATOM 8132 C CA . ALA B 1 474 ? -2.014 -6.453 13.258 1 92.69 474 ALA B CA 1
ATOM 8133 C C . ALA B 1 474 ? -2.258 -6.828 14.719 1 92.69 474 ALA B C 1
ATOM 8135 O O . ALA B 1 474 ? -2.518 -7.996 15.031 1 92.69 474 ALA B O 1
ATOM 8136 N N . PHE B 1 475 ? -2.297 -5.836 15.586 1 89.94 475 PHE B N 1
ATOM 8137 C CA . PHE B 1 475 ? -2.348 -6.125 17.016 1 89.94 475 PHE B CA 1
ATOM 8138 C C . PHE B 1 475 ? -3.732 -5.828 17.578 1 89.94 475 PHE B C 1
ATOM 8140 O O . PHE B 1 475 ? -3.953 -5.934 18.781 1 89.94 475 PHE B O 1
ATOM 8147 N N . GLN B 1 476 ? -4.66 -5.469 16.75 1 89.44 476 GLN B N 1
ATOM 8148 C CA . GLN B 1 476 ? -6.055 -5.297 17.141 1 89.44 476 GLN B CA 1
ATOM 8149 C C . GLN B 1 476 ? -6.836 -6.598 16.984 1 89.44 476 GLN B C 1
ATOM 8151 O O . GLN B 1 476 ? -6.496 -7.43 16.141 1 89.44 476 GLN B O 1
ATOM 8156 N N . PRO B 1 477 ? -7.887 -6.668 17.828 1 87.69 477 PRO B N 1
ATOM 8157 C CA . PRO B 1 477 ? -8.773 -7.801 17.547 1 87.69 477 PRO B CA 1
ATOM 8158 C C . PRO B 1 477 ? -9.328 -7.773 16.125 1 87.69 477 PRO B C 1
ATOM 8160 O O . PRO B 1 477 ? -9.648 -6.703 15.602 1 87.69 477 PRO B O 1
ATOM 8163 N N . TRP B 1 478 ? -9.43 -8.953 15.594 1 82.69 478 TRP B N 1
ATOM 8164 C CA . TRP B 1 478 ? -9.75 -9.039 14.172 1 82.69 478 TRP B CA 1
ATOM 8165 C C . TRP B 1 478 ? -11.117 -8.422 13.883 1 82.69 478 TRP B C 1
ATOM 8167 O O . TRP B 1 478 ? -11.328 -7.844 12.82 1 82.69 478 TRP B O 1
ATOM 8177 N N . TYR B 1 479 ? -12.023 -8.508 14.844 1 85.5 479 TYR B N 1
ATOM 8178 C CA . TYR B 1 479 ? -13.391 -8.047 14.609 1 85.5 479 TYR B CA 1
ATOM 8179 C C . TYR B 1 479 ? -13.484 -6.535 14.75 1 85.5 479 TYR B C 1
ATOM 8181 O O . TYR B 1 479 ? -14.484 -5.93 14.359 1 85.5 479 TYR B O 1
ATOM 8189 N N . GLN B 1 480 ? -12.398 -5.941 15.258 1 88.5 480 GLN B N 1
ATOM 8190 C CA . GLN B 1 480 ? -12.375 -4.488 15.367 1 88.5 480 GLN B CA 1
ATOM 8191 C C . GLN B 1 480 ? -11.781 -3.85 14.117 1 88.5 480 GLN B C 1
ATOM 8193 O O . GLN B 1 480 ? -11.969 -2.652 13.883 1 88.5 480 GLN B O 1
ATOM 8198 N N . ARG B 1 481 ? -11.125 -4.844 13.43 1 85.12 481 ARG B N 1
ATOM 8199 C CA . ARG B 1 481 ? -10.523 -4.316 12.211 1 85.12 481 ARG B CA 1
ATOM 8200 C C . ARG B 1 481 ? -11.586 -3.9 11.203 1 85.12 481 ARG B C 1
ATOM 8202 O O . ARG B 1 481 ? -12.602 -4.586 11.047 1 85.12 481 ARG B O 1
ATOM 8209 N N . CYS B 1 482 ? -11.609 -2.844 10.617 1 81.81 482 CYS B N 1
ATOM 8210 C CA . CYS B 1 482 ? -12.562 -2.277 9.664 1 81.81 482 CYS B CA 1
ATOM 8211 C C . CYS B 1 482 ? -13.93 -2.078 10.312 1 81.81 482 CYS B C 1
ATOM 8213 O O . CYS B 1 482 ? -14.953 -2.115 9.625 1 81.81 482 CYS B O 1
ATOM 8215 N N . ASP B 1 483 ? -14.055 -2.143 11.672 1 89.81 483 ASP B N 1
ATOM 8216 C CA . ASP B 1 483 ? -15.234 -1.792 12.453 1 89.81 483 ASP B CA 1
ATOM 8217 C C . ASP B 1 483 ? -16.344 -2.816 12.258 1 89.81 483 ASP B C 1
ATOM 8219 O O . ASP B 1 483 ? -17.531 -2.457 12.195 1 89.81 483 ASP B O 1
ATOM 8223 N N . MET B 1 484 ? -16 -4.062 12.117 1 88.81 484 MET B N 1
ATOM 8224 C CA . MET B 1 484 ? -16.984 -5.109 11.898 1 88.81 484 MET B CA 1
ATOM 8225 C C . MET B 1 484 ? -17.922 -5.242 13.094 1 88.81 484 MET B C 1
ATOM 8227 O O . MET B 1 484 ? -19.125 -5.488 12.93 1 88.81 484 MET B O 1
ATOM 8231 N N . ASP B 1 485 ? -17.406 -5.109 14.281 1 93.38 485 ASP B N 1
ATOM 8232 C CA . ASP B 1 485 ? -18.234 -5.195 15.477 1 93.38 485 ASP B CA 1
ATOM 8233 C C . ASP B 1 485 ? -19.234 -4.047 15.531 1 93.38 485 ASP B C 1
ATOM 8235 O O . ASP B 1 485 ? -20.391 -4.238 15.945 1 93.38 485 ASP B O 1
ATOM 8239 N N . ILE B 1 486 ? -18.828 -2.895 15.07 1 95.25 486 ILE B N 1
ATOM 8240 C CA . ILE B 1 486 ? -19.719 -1.741 15.023 1 95.25 486 ILE B CA 1
ATOM 8241 C C . ILE B 1 486 ? -20.812 -1.986 13.992 1 95.25 486 ILE B C 1
ATOM 8243 O O . ILE B 1 486 ? -21.984 -1.702 14.242 1 95.25 486 ILE B O 1
ATOM 8247 N N . VAL B 1 487 ? -20.469 -2.576 12.859 1 93.75 487 VAL B N 1
ATOM 8248 C CA . VAL B 1 487 ? -21.438 -2.881 11.812 1 93.75 487 VAL B CA 1
ATOM 8249 C C . VAL B 1 487 ? -22.453 -3.896 12.328 1 93.75 487 VAL B C 1
ATOM 8251 O O . VAL B 1 487 ? -23.656 -3.756 12.094 1 93.75 487 VAL B O 1
ATOM 8254 N N . VAL B 1 488 ? -22.016 -4.871 13.016 1 95.31 488 VAL B N 1
ATOM 8255 C CA . VAL B 1 488 ? -22.891 -5.887 13.594 1 95.31 488 VAL B CA 1
ATOM 8256 C C . VAL B 1 488 ? -23.844 -5.238 14.578 1 95.31 488 VAL B C 1
ATOM 8258 O O . VAL B 1 488 ? -25.062 -5.473 14.523 1 95.31 488 VAL B O 1
ATOM 8261 N N . PHE B 1 489 ? -23.359 -4.426 15.461 1 97 489 PHE B N 1
ATOM 8262 C CA . PHE B 1 489 ? -24.156 -3.742 16.469 1 97 489 PHE B CA 1
ATOM 8263 C C . PHE B 1 489 ? -25.219 -2.859 15.82 1 97 489 PHE B C 1
ATOM 8265 O O . PHE B 1 489 ? -26.391 -2.912 16.188 1 97 489 PHE B O 1
ATOM 8272 N N . LEU B 1 490 ? -24.781 -2.088 14.852 1 96.44 490 LEU B N 1
ATOM 8273 C CA . LEU B 1 490 ? -25.703 -1.181 14.18 1 96.44 490 LEU B CA 1
ATOM 8274 C C . LEU B 1 490 ? -26.75 -1.958 13.391 1 96.44 490 LEU B C 1
ATOM 8276 O O . LEU B 1 490 ? -27.906 -1.552 13.32 1 96.44 490 LEU B O 1
ATOM 8280 N N . THR B 1 491 ? -26.281 -3.084 12.766 1 96.12 491 THR B N 1
ATOM 8281 C CA . THR B 1 491 ? -27.203 -3.916 12 1 96.12 491 THR B CA 1
ATOM 8282 C C . THR B 1 491 ? -28.312 -4.461 12.898 1 96.12 491 THR B C 1
ATOM 8284 O O . THR B 1 491 ? -29.5 -4.375 12.555 1 96.12 491 THR B O 1
ATOM 8287 N N . ILE B 1 492 ? -27.984 -4.996 14.016 1 96.56 492 ILE B N 1
ATOM 8288 C CA . ILE B 1 492 ? -28.969 -5.555 14.945 1 96.56 492 ILE B CA 1
ATOM 8289 C C . ILE B 1 492 ? -29.891 -4.449 15.445 1 96.56 492 ILE B C 1
ATOM 8291 O O . ILE B 1 492 ? -31.109 -4.613 15.461 1 96.56 492 ILE B O 1
ATOM 8295 N N . THR B 1 493 ? -29.344 -3.291 15.828 1 96.62 493 THR B N 1
ATOM 8296 C CA . THR B 1 493 ? -30.109 -2.17 16.359 1 96.62 493 THR B CA 1
ATOM 8297 C C . THR B 1 493 ? -31.094 -1.648 15.336 1 96.62 493 THR B C 1
ATOM 8299 O O . THR B 1 493 ? -32.281 -1.465 15.641 1 96.62 493 THR B O 1
ATOM 8302 N N . ILE B 1 494 ? -30.625 -1.494 14.164 1 96.19 494 ILE B N 1
ATOM 8303 C CA . ILE B 1 494 ? -31.469 -0.975 13.102 1 96.19 494 ILE B CA 1
ATOM 8304 C C . ILE B 1 494 ? -32.562 -1.996 12.766 1 96.19 494 ILE B C 1
ATOM 8306 O O . ILE B 1 494 ? -33.719 -1.636 12.578 1 96.19 494 ILE B O 1
ATOM 8310 N N . PHE B 1 495 ? -32.156 -3.252 12.664 1 95.06 495 PHE B N 1
ATOM 8311 C CA . PHE B 1 495 ? -33.125 -4.312 12.375 1 95.06 495 PHE B CA 1
ATOM 8312 C C . PHE B 1 495 ? -34.219 -4.344 13.422 1 95.06 495 PHE B C 1
ATOM 8314 O O . PHE B 1 495 ? -35.406 -4.477 13.078 1 95.06 495 PHE B O 1
ATOM 8321 N N . LEU B 1 496 ? -33.875 -4.199 14.664 1 95.44 496 LEU B N 1
ATOM 8322 C CA . LEU B 1 496 ? -34.875 -4.203 15.75 1 95.44 496 LEU B CA 1
ATOM 8323 C C . LEU B 1 496 ? -35.781 -2.986 15.664 1 95.44 496 LEU B C 1
ATOM 8325 O O . LEU B 1 496 ? -37 -3.102 15.859 1 95.44 496 LEU B O 1
ATOM 8329 N N . ILE B 1 497 ? -35.188 -1.88 15.336 1 96.5 497 ILE B N 1
ATOM 8330 C CA . ILE B 1 497 ? -35.969 -0.657 15.227 1 96.5 497 ILE B CA 1
ATOM 8331 C C . ILE B 1 497 ? -36.969 -0.786 14.07 1 96.5 497 ILE B C 1
ATOM 8333 O O . ILE B 1 497 ? -38.156 -0.503 14.227 1 96.5 497 ILE B O 1
ATOM 8337 N N . VAL B 1 498 ? -36.5 -1.249 13 1 95.5 498 VAL B N 1
ATOM 8338 C CA . VAL B 1 498 ? -37.312 -1.375 11.812 1 95.5 498 VAL B CA 1
ATOM 8339 C C . VAL B 1 498 ? -38.406 -2.422 12.055 1 95.5 498 VAL B C 1
ATOM 8341 O O . VAL B 1 498 ? -39.594 -2.205 11.719 1 95.5 498 VAL B O 1
ATOM 8344 N N . SER B 1 499 ? -38.062 -3.543 12.617 1 94.31 499 SER B N 1
ATOM 8345 C CA . SER B 1 499 ? -39.031 -4.617 12.883 1 94.31 499 SER B CA 1
ATOM 8346 C C . SER B 1 499 ? -40.094 -4.164 13.867 1 94.31 499 SER B C 1
ATOM 8348 O O . SER B 1 499 ? -41.281 -4.469 13.68 1 94.31 499 SER B O 1
ATOM 8350 N N . THR B 1 500 ? -39.75 -3.441 14.867 1 94.5 500 THR B N 1
ATOM 8351 C CA . THR B 1 500 ? -40.688 -2.943 15.859 1 94.5 500 THR B CA 1
ATOM 8352 C C . THR B 1 500 ? -41.625 -1.899 15.242 1 94.5 500 THR B C 1
ATOM 8354 O O . THR B 1 500 ? -42.812 -1.896 15.508 1 94.5 500 THR B O 1
ATOM 8357 N N . THR B 1 501 ? -41.031 -1.058 14.453 1 95.5 501 THR B N 1
ATOM 8358 C CA . THR B 1 501 ? -41.812 -0.045 13.773 1 95.5 501 THR B CA 1
ATOM 8359 C C . THR B 1 501 ? -42.844 -0.697 12.844 1 95.5 501 THR B C 1
ATOM 8361 O O . THR B 1 501 ? -44 -0.31 12.828 1 95.5 501 THR B O 1
ATOM 8364 N N . PHE B 1 502 ? -42.375 -1.673 12.156 1 94.94 502 PHE B N 1
ATOM 8365 C CA . PHE B 1 502 ? -43.281 -2.389 11.25 1 94.94 502 PHE B CA 1
ATOM 8366 C C . PHE B 1 502 ? -44.344 -3.113 12.031 1 94.94 502 PHE B C 1
ATOM 8368 O O . PHE B 1 502 ? -45.531 -3.133 11.609 1 94.94 502 PHE B O 1
ATOM 8375 N N . TYR B 1 503 ? -44 -3.701 13.102 1 93.69 503 TYR B N 1
ATOM 8376 C CA . TYR B 1 503 ? -44.969 -4.395 13.961 1 93.69 503 TYR B CA 1
ATOM 8377 C C . TYR B 1 503 ? -46.031 -3.428 14.492 1 93.69 503 TYR B C 1
ATOM 8379 O O . TYR B 1 503 ? -47.219 -3.74 14.5 1 93.69 503 TYR B O 1
ATOM 8387 N N . LEU B 1 504 ? -45.594 -2.283 14.836 1 95.75 504 LEU B N 1
ATOM 8388 C CA . LEU B 1 504 ? -46.5 -1.271 15.359 1 95.75 504 LEU B CA 1
ATOM 8389 C C . LEU B 1 504 ? -47.438 -0.772 14.273 1 95.75 504 LEU B C 1
ATOM 8391 O O . LEU B 1 504 ? -48.625 -0.577 14.523 1 95.75 504 LEU B O 1
ATOM 8395 N N . ILE B 1 505 ? -46.906 -0.611 13.195 1 96.25 505 ILE B N 1
ATOM 8396 C CA . ILE B 1 505 ? -47.719 -0.176 12.062 1 96.25 505 ILE B CA 1
ATOM 8397 C C . ILE B 1 505 ? -48.75 -1.243 11.734 1 96.25 505 ILE B C 1
ATOM 8399 O O . ILE B 1 505 ? -49.906 -0.929 11.516 1 96.25 505 ILE B O 1
ATOM 8403 N N . ALA B 1 506 ? -48.312 -2.434 11.719 1 94.94 506 ALA B N 1
ATOM 8404 C CA . ALA B 1 506 ? -49.219 -3.541 11.445 1 94.94 506 ALA B CA 1
ATOM 8405 C C . ALA B 1 506 ? -50.312 -3.621 12.508 1 94.94 506 ALA B C 1
ATOM 8407 O O . ALA B 1 506 ? -51.5 -3.852 12.188 1 94.94 506 ALA B O 1
ATOM 8408 N N . LYS B 1 507 ? -49.969 -3.445 13.688 1 94.69 507 LYS B N 1
ATOM 8409 C CA . LYS B 1 507 ? -50.906 -3.473 14.781 1 94.69 507 LYS B CA 1
ATOM 8410 C C . LYS B 1 507 ? -51.938 -2.348 14.648 1 94.69 507 LYS B C 1
ATOM 8412 O O . LYS B 1 507 ? -53.125 -2.543 14.93 1 94.69 507 LYS B O 1
ATOM 8417 N N . ILE B 1 508 ? -51.469 -1.252 14.25 1 95.56 508 ILE B N 1
ATOM 8418 C CA . ILE B 1 508 ? -52.344 -0.098 14.062 1 95.56 508 ILE B CA 1
ATOM 8419 C C . ILE B 1 508 ? -53.312 -0.366 12.906 1 95.56 508 ILE B C 1
ATOM 8421 O O . ILE B 1 508 ? -54.5 -0.07 13.008 1 95.56 508 ILE B O 1
ATOM 8425 N N . PHE B 1 509 ? -52.844 -0.964 11.938 1 94.81 509 PHE B N 1
ATOM 8426 C CA . PHE B 1 509 ? -53.656 -1.283 10.781 1 94.81 509 PHE B CA 1
ATOM 8427 C C . PHE B 1 509 ? -54.719 -2.305 11.148 1 94.81 509 PHE B C 1
ATOM 8429 O O . PHE B 1 509 ? -55.875 -2.188 10.727 1 94.81 509 PHE B O 1
ATOM 8436 N N . VAL B 1 510 ? -54.312 -3.252 11.867 1 94.62 510 VAL B N 1
ATOM 8437 C CA . VAL B 1 510 ? -55.25 -4.273 12.312 1 94.62 510 VAL B CA 1
ATOM 8438 C C . VAL B 1 510 ? -56.312 -3.645 13.219 1 94.62 510 VAL B C 1
ATOM 8440 O O . VAL B 1 510 ? -57.5 -3.959 13.109 1 94.62 510 VAL B O 1
ATOM 8443 N N . TYR B 1 511 ? -55.844 -2.752 14.062 1 93.69 511 TYR B N 1
ATOM 8444 C CA . TYR B 1 511 ? -56.719 -2.061 14.977 1 93.69 511 TYR B CA 1
ATOM 8445 C C . TYR B 1 511 ? -57.75 -1.213 14.211 1 93.69 511 TYR B C 1
ATOM 8447 O O . TYR B 1 511 ? -58.938 -1.244 14.508 1 93.69 511 TYR B O 1
ATOM 8455 N N . ILE B 1 512 ? -57.281 -0.537 13.234 1 94.19 512 ILE B N 1
ATOM 8456 C CA . ILE B 1 512 ? -58.125 0.32 12.422 1 94.19 512 ILE B CA 1
ATOM 8457 C C . ILE B 1 512 ? -59.125 -0.536 11.641 1 94.19 512 ILE B C 1
ATOM 8459 O O . ILE B 1 512 ? -60.312 -0.205 11.562 1 94.19 512 ILE B O 1
ATOM 8463 N N . HIS B 1 513 ? -58.719 -1.604 11.117 1 93.31 513 HIS B N 1
ATOM 8464 C CA . HIS B 1 513 ? -59.562 -2.506 10.352 1 93.31 513 HIS B CA 1
ATOM 8465 C C . HIS B 1 513 ? -60.656 -3.105 11.227 1 93.31 513 HIS B C 1
ATOM 8467 O O . HIS B 1 513 ? -61.812 -3.205 10.797 1 93.31 513 HIS B O 1
ATOM 8473 N N . LYS B 1 514 ? -60.312 -3.387 12.422 1 93.12 514 LYS B N 1
ATOM 8474 C CA . LYS B 1 514 ? -61.281 -3.941 13.359 1 93.12 514 LYS B CA 1
ATOM 8475 C C . LYS B 1 514 ? -62.312 -2.893 13.766 1 93.12 514 LYS B C 1
ATOM 8477 O O . LYS B 1 514 ? -63.5 -3.199 13.906 1 93.12 514 LYS B O 1
ATOM 8482 N N . LYS B 1 515 ? -61.844 -1.714 13.875 1 92.25 515 LYS B N 1
ATOM 8483 C CA . LYS B 1 515 ? -62.75 -0.622 14.258 1 92.25 515 LYS B CA 1
ATOM 8484 C C . LYS B 1 515 ? -63.688 -0.268 13.133 1 92.25 515 LYS B C 1
ATOM 8486 O O . LYS B 1 515 ? -64.875 0.001 13.375 1 92.25 515 LYS B O 1
ATOM 8491 N N . ILE B 1 516 ? -63.25 -0.298 11.969 1 91.88 516 ILE B N 1
ATOM 8492 C CA . ILE B 1 516 ? -64.062 0.01 10.812 1 91.88 516 ILE B CA 1
ATOM 8493 C C . ILE B 1 516 ? -65.125 -1.079 10.633 1 91.88 516 ILE B C 1
ATOM 8495 O O . ILE B 1 516 ? -66.312 -0.784 10.383 1 91.88 516 ILE B O 1
ATOM 8499 N N . LYS B 1 517 ? -64.812 -2.273 10.836 1 91 517 LYS B N 1
ATOM 8500 C CA . LYS B 1 517 ? -65.75 -3.396 10.711 1 91 517 LYS B CA 1
ATOM 8501 C C . LYS B 1 517 ? -66.812 -3.371 11.812 1 91 517 LYS B C 1
ATOM 8503 O O . LYS B 1 517 ? -67.938 -3.701 11.57 1 91 517 LYS B O 1
ATOM 8508 N N . SER B 1 518 ? -66.375 -2.939 12.93 1 90.25 518 SER B N 1
ATOM 8509 C CA . SER B 1 518 ? -67.312 -2.852 14.047 1 90.25 518 SER B CA 1
ATOM 8510 C C . SER B 1 518 ? -68.312 -1.722 13.844 1 90.25 518 SER B C 1
ATOM 8512 O O . SER B 1 518 ? -69.5 -1.861 14.188 1 90.25 518 SER B O 1
ATOM 8514 N N . THR B 1 519 ? -67.938 -0.752 13.234 1 86.31 519 THR B N 1
ATOM 8515 C CA . THR B 1 519 ? -68.812 0.371 12.969 1 86.31 519 THR B CA 1
ATOM 8516 C C . THR B 1 519 ? -69.812 0.029 11.852 1 86.31 519 THR B C 1
ATOM 8518 O O . THR B 1 519 ? -70.938 0.428 11.906 1 86.31 519 THR B O 1
ATOM 8521 N N . GLU B 1 520 ? -69.438 -0.746 10.953 1 83 520 GLU B N 1
ATOM 8522 C CA . GLU B 1 520 ? -70.312 -1.163 9.859 1 83 520 GLU B CA 1
ATOM 8523 C C . GLU B 1 520 ? -71.375 -2.152 10.344 1 83 520 GLU B C 1
ATOM 8525 O O . GLU B 1 520 ? -72.562 -2.105 9.906 1 83 520 GLU B O 1
ATOM 8530 N N . LYS B 1 521 ? -71 -2.914 11.219 1 80.12 521 LYS B N 1
ATOM 8531 C CA . LYS B 1 521 ? -72 -3.855 11.773 1 80.12 521 LYS B CA 1
ATOM 8532 C C . LYS B 1 521 ? -73 -3.135 12.633 1 80.12 521 LYS B C 1
ATOM 8534 O O . LYS B 1 521 ? -74.188 -3.525 12.664 1 80.12 521 LYS B O 1
ATOM 8539 N N . GLN B 1 522 ? -72.812 -2.113 13.281 1 75.94 522 GLN B N 1
ATOM 8540 C CA . GLN B 1 522 ? -73.75 -1.328 14.109 1 75.94 522 GLN B CA 1
ATOM 8541 C C . GLN B 1 522 ? -74.688 -0.504 13.25 1 75.94 522 GLN B C 1
ATOM 8543 O O . GLN B 1 522 ? -75.812 -0.21 13.672 1 75.94 522 GLN B O 1
ATOM 8548 N N . LYS B 1 523 ? -74.312 -0.233 12.25 1 69.5 523 LYS B N 1
ATOM 8549 C CA . LYS B 1 523 ? -75.188 0.514 11.367 1 69.5 523 LYS B CA 1
ATOM 8550 C C . LYS B 1 523 ? -76.25 -0.408 10.711 1 69.5 523 LYS B C 1
ATOM 8552 O O . LYS B 1 523 ? -77.312 0.042 10.273 1 69.5 523 LYS B O 1
ATOM 8557 N N . ILE B 1 524 ? -76.062 -1.549 10.562 1 73.94 524 ILE B N 1
ATOM 8558 C CA . ILE B 1 524 ? -77 -2.498 9.953 1 73.94 524 ILE B CA 1
ATOM 8559 C C . ILE B 1 524 ? -77.875 -3.084 11.023 1 73.94 524 ILE B C 1
ATOM 8561 O O . ILE B 1 524 ? -78.938 -3.643 10.703 1 73.94 524 ILE B O 1
ATOM 8565 N N . SER B 1 525 ? -77.688 -2.824 12.188 1 61.34 525 SER B N 1
ATOM 8566 C CA . SER B 1 525 ? -78.625 -3.205 13.234 1 61.34 525 SER B CA 1
ATOM 8567 C C . SER B 1 525 ? -79.5 -2.043 13.594 1 61.34 525 SER B C 1
ATOM 8569 O O . SER B 1 525 ? -80.688 -2.246 13.883 1 61.34 525 SER B O 1
#

Foldseek 3Di:
DVVVVVVVVVVVVVVVVVVPLPAFEEEEEDLDLDPLQPLLCVVLQVVSVVSPYQYEYEDLDDDPPDDDPSYHYQHLVVLNVLQQVDALQVCLLVVHAFLNCCLPPCLVSLLSSLLSQLVRPVVLQCLPPPHPHAGLEYEYEDDQQLLVLVVCVSRVYAYEYEASLFDALLLCLLQQHDDQQQDLQHLSNQQLHDPPDDPVSSVVSVVSSVVSSVCCVVPRQVVSLVSSCVRNNDDDRSSVSSNLHQAYEHADFPLLGDDDDDFLRYDYAYDSSPDPDFDDWDPVVVVLQVPFPQFAEEEDADDRHAPQPDDPVLVVLVQVLQLVDSGAYEYQHLDDDPPRHPSYHYDVDGRLLVVLQDPRHQEYEYQQRPNVLRSCLQNQHAYEHAHRHGSRSSRQVSSVVLVQYYYDHSSDDDSVNVNVRSCCNRVVCSNSVSSPVVNCVSPPDPDDSSVVVSVVSVVCSVVRRNSVSGDPSSVDDSCPSVHVVVVVVVVVVVVVVVVVVVVVVVVVVVVVVVVVVVVVVVVVD/DVVVVVVVVVVVVVVVVVVPLPAFEEEEEDLDLDPLLPLLCVVLQVVSVVSPYQYEYEDLDDDPPDDDPSYHYQHLVVLNVLQQVDALQVCLLVVHALLNCCLPPCLVSLLVSLLSQLVRPVVLQCLPPPHPHAGLEYEYEDDQQLLVLVVCVSRVYAYEYEASLFDALLLCLLQQHDRQQQDLQHLSNQQLHDPPDDPVSSVVSVVSVVVSSVCCVVPRQVVSLVSSCVRNNDDDRSSVSSNLHQAYEHADFPLLGDDDDDFLRYDYAYDSSPDPDFDDWDPVVVVLQVPFPQFAEEEDADDRHAPQPDDPVLVVLVQVLQLPDSGAYEYQHLDDDPPRHPSYHYDVDGRLLVVLQDPRHQEYEYQQRPNVLRSCLQNQHAYEHAHRHGSRSSRQVSSVVLVQYYYDHSSDDDSVNVNVRSCCNRVVCSNSVSSPVVNVVSPPDPDDSSVVVSVVSVVCSVVRRNSVSGDPSSVDDSCPRVHVVVVVVVVVVVVVVVVVVVVVVVVVVVVVVVVVVVVVVVVVD

InterPro domains:
  IPR002213 UDP-glucuronosyl/UDP-glucosyltransferase [PF00201] (33-521)
  IPR002213 UDP-glucuronosyl/UDP-glucosyltransferase [cd03784] (24-453)
  IPR050271 UDP-glycosyltransferase [PTHR48043] (34-496)

Nearest PDB structures (foldseek):
  7yf5-assembly1_B  TM=9.459E-01  e=1.359E-13  Homo sapiens
  7yf5-assembly1_A  TM=9.187E-01  e=6.100E-14  Homo sapiens
  2o6l-assembly1_A  TM=9.355E-01  e=2.444E-13  Homo sapiens
  7cjx-assembly2_B  TM=9.177E-01  e=1.288E-13  Homo sapiens
  2o6l-assembly1_B  TM=9.318E-01  e=4.638E-13  Homo sapiens

Radius of gyration: 33.59 Å; Cα contacts (8 Å, |Δi|>4): 1737; chains: 2; bounding box: 135×90×90 Å

Organism: Bombus terrestris (NCBI:txid30195)

Sequence (1050 aa):
MKHHLSSLLFVLCVLYIAGQSECYKILAIVPSPSYSHQIPYRRLWLELHRRGHEVVLVTADPIPNIKSPNFTQIDISKSYGSVRSLDFVQMRYEGKRWLQFMEEEMLPIIEFYTETVLNSTELRKLYAPESNVTFDVYLVELLFSPATYAFAHRFNVPMIGLCSAGILAINEHALGGLVLPSHESTWEMQNNTGTNLPFLKRLCNFVNMWRSLYYFYHQMFPQQQKLAEKYFGPLPPILDVLKNISMLFINQADIMAPARPKLANIITFTSSHIEKKPKPLPKDLQAFVDGATNGFIYFSLGSNARSATLPVEIRRMFCDVFAKLPYRVVWKFEEDFPGKPDNVYIGKWLPQQTILAHPNIKLFIYQGGLQSSEETVYYGVPVLGLPILGDQDYQVARMEALGIGKSLEITSLKKDELENTITELITNKKYKERIHYIRNVVQDTPHDPVENLAWWTEYVIRTKGAPHLRSSLAFQPWYQRCDMDIVVFLTITIFLIVSTTFYLIAKIFVYIHKKIKSTEKQKISMKHHLSSLLFVLCVLYIAGQSECYKILAIVPSPSYSHQIPYRRLWLELHRRGHEVVLVTADPIPNIKSPNFTQIDISKSYGSVRSLDFVQMRYEGKRWLQFMEEEMLPIIEFYTETVLNSTELRKLYAPESNVTFDVYLVELLFSPATYAFAHRFNVPMIGLCSAGILAINEHALGGLVLPSHESTWEMQNNTGTNLPFLKRLCNFVNMWRSLYYFYHQMFPQQQKLAEKYFGPLPPILDVLKNISMLFINQADIMAPARPKLANIITFTSSHIEKKPKPLPKDLQAFVDGATNGFIYFSLGSNARSATLPVEIRRMFCDVFAKLPYRVVWKFEEDFPGKPDNVYIGKWLPQQTILAHPNIKLFIYQGGLQSSEETVYYGVPVLGLPILGDQDYQVARMEALGIGKSLEITSLKKDELENTITELITNKKYKERIHYIRNVVQDTPHDPVENLAWWTEYVIRTKGAPHLRSSLAFQPWYQRCDMDIVVFLTITIFLIVSTTFYLIAKIFVYIHKKIKSTEKQKIS

pLDDT: mean 93.49, std 7.89, range [40.16, 98.94]